Protein 7EGT (pdb70)

Organism: Thermus thermophilus (strain ATCC 27634 / DSM 579 / HB8) (NCBI:txid300852)

Sequence (912 aa):
DMTFRYRGPSPKGDQPKAIAGLVEALRDGERFVTLLGATGTGKTVTMAKVIEALGRPALVLAPNKILAAQLAAEFRELFPENAVEYFISYYDYYQPEAYVPGKDLYIEKDASINPEIERLRHSTTRSLLTRRDVIVVASVSAIYGLGDPREYRARNLVVERGKPYPREVLLERLLELGYQRNDIDLSPGRFRAKGEVLEIFPAYETEPIRVELFGDEVERISQVHPVTGERLRELPGFVLFPATHYLSPEGLEEILKEIEKELWERVRYFEERGEVLYAQRLKERTLYDLEMLRVMGTCPGVENYARYFTGKAPGEPPYTLLDYFPEDFLVFLDESHVTVPQLQGMYRGDYARKKTLVDYGFRLPSALDNRPLRFEEFLERVSQVVFVSATPGPFELAHSGRVVEQIIRFRGGERVVHPRFGPGTVVAAQGDEVTVHFEGFGLKRLSLKYAELKPADMTFRYRGPSPKGDQPKAIAGLVEALRDGERFVTLLGATGTGKTVTMAKVIEALGRPALVLAPNKILAAQLAAEFRELFPENAVEYFISYYDYYQPEAYVPGKDLYIEKDASINPEIERLRHSTTRSLLTRRDVIVVASVSAIYGLGDPREYRARNLVVERGKPYPREVLLERLLELGYQRNDIDLSPGRFRAKGEVLEIFPAYETEPIRVELFGDEVERISQVHPVTGERLRELPGFVLFPATHYLSPEGLEEILKEIEKELWERVRYFEERGEVLYAQRLKERTLYDLEMLRVMGTCPGVENYARYFTGKAPGEPPYTLLDYFPEDFLVFLDESHVTVPQLQGMYRGDYARKKTLVDYGFRLPSALDNRPLRFEEFLERVSQVVFVSATPGPFELAHSGRVVEQIIRFRGGERVVHPRFGPGTVVAAQGDEVTVHFEGFGLKRLSLKYAELKPA

Radius of gyration: 35.37 Å; Cα contacts (8 Å, |Δi|>4): 1853; chains: 4; bounding box: 113×73×63 Å

B-factor: mean 62.58, std 13.62, range [36.38, 123.88]

Nearest PDB structures (foldseek):
  7egt-assembly2_B  TM=1.022E+00  e=1.584E-08  Thermus thermophilus
  7t56-assembly1_B  TM=6.577E-01  e=3.695E-01  Acetivibrio thermocellus
  6v9z-assembly1_B  TM=6.392E-01  e=5.968E-01  Acetivibrio thermocellus ATCC 27405
  8vpb-assembly1_B  TM=6.333E-01  e=1.087E+00  Acetivibrio thermocellus ATCC 27405
  6mpz-assembly3_C  TM=5.856E-01  e=1.154E+00  Lachnospiraceae bacterium C6A11

InterPro domains:
  IPR001650 Helicase, C-terminal domain-like [PF00271] (433-539)
  IPR001650 Helicase, C-terminal domain-like [PS51194] (425-591)
  IPR001650 Helicase, C-terminal domain-like [SM00490] (454-540)
  IPR001943 UVR domain [PF02151] (612-645)
  IPR001943 UVR domain [PS50151] (611-646)
  IPR004807 UvrABC system, subunit B [MF_00204] (1-646)
  IPR004807 UvrABC system, subunit B [NF003673] (9-645)
  IPR004807 UvrABC system, subunit B [PTHR24029] (9-651)
  IPR004807 UvrABC system, subunit B [TIGR00631] (9-643)
  IPR006935 Helicase/UvrB, N-terminal [PF04851] (13-84)
  IPR014001 Helicase superfamily 1/2, ATP-binding domain [PS51192] (23-170)
  IPR014001 Helicase superfamily 1/2, ATP-binding domain [SM00487] (6-419)
  IPR024759 UvrB, YAD/RRR-motif-containing domain [PF12344] (546-588)
  IPR027417 P-loop containing nucleoside triphosphate hydrolase [G3DSA:3.40.50.300] (1-230)
  IPR027417 P-loop containing nucleoside triphosphate hydrolase [G3DSA:3.40.50.300] (231-408)
  IPR027417 P-loop containing nucleoside triphosphate hydrolase [G3DSA:3.40.50.300] (409-584)
  IPR027417 P-loop containing nucleoside triphosphate hydrolase [SSF52540] (7-409)
  IPR027417 P-loop containing nucleoside triphosphate hydrolase [SSF52540] (31-587)
  IPR036876 UVR domain superfamily [SSF46600] (604-647)
  IPR041471 UvrB, interaction domain [PF17757] (158-245)

Structure (mmCIF, N/CA/C/O backbone):
data_7EGT
#
_entry.id   7EGT
#
_cell.length_a   92.332
_cell.length_b   114.606
_cell.length_c   125.448
_cell.angle_alpha   90.000
_cell.angle_beta   90.000
_cell.angle_gamma   90.000
#
_symmetry.space_group_name_H-M   'P 21 21 21'
#
loop_
_entity.id
_entity.type
_entity.pdbx_description
1 polymer 'UvrABC system protein B'
2 polymer 'DNA helicase UvrD'
3 water water
#
loop_
_atom_site.group_PDB
_atom_site.id
_atom_site.type_symbol
_atom_site.label_atom_id
_atom_site.label_alt_id
_atom_site.label_comp_id
_atom_site.label_asym_id
_atom_site.label_entity_id
_atom_site.label_seq_id
_atom_site.pdbx_PDB_ins_code
_atom_site.Cartn_x
_atom_site.Cartn_y
_atom_site.Cartn_z
_atom_site.occupancy
_atom_site.B_iso_or_equiv
_atom_site.auth_seq_id
_atom_site.auth_comp_id
_atom_site.auth_asym_id
_atom_site.auth_atom_id
_atom_site.pdbx_PDB_model_num
ATOM 1 N N . ASP A 1 3 ? 95.111 -8.553 62.952 1.00 100.84 0 ASP A N 1
ATOM 2 C CA . ASP A 1 3 ? 94.352 -9.711 63.417 1.00 98.68 0 ASP A CA 1
ATOM 3 C C . ASP A 1 3 ? 92.845 -9.448 63.412 1.00 98.67 0 ASP A C 1
ATOM 4 O O . ASP A 1 3 ? 92.044 -10.385 63.451 1.00 93.89 0 ASP A O 1
ATOM 6 N N . MET A 1 4 ? 92.465 -8.169 63.358 1.00 94.57 1 MET A N 1
ATOM 7 C CA . MET A 1 4 ? 91.064 -7.776 63.468 1.00 85.33 1 MET A CA 1
ATOM 8 C C . MET A 1 4 ? 90.376 -7.636 62.115 1.00 78.28 1 MET A C 1
ATOM 9 O O . MET A 1 4 ? 89.182 -7.932 61.997 1.00 81.95 1 MET A O 1
ATOM 11 N N . THR A 1 5 ? 91.093 -7.175 61.092 1.00 80.49 2 THR A N 1
ATOM 12 C CA . THR A 1 5 ? 90.455 -6.907 59.806 1.00 78.20 2 THR A CA 1
ATOM 13 C C . THR A 1 5 ? 89.973 -8.196 59.148 1.00 71.72 2 THR A C 1
ATOM 14 O O . THR A 1 5 ? 88.786 -8.338 58.827 1.00 73.47 2 THR A O 1
ATOM 18 N N . PHE A 1 6 ? 90.877 -9.150 58.943 1.00 71.62 3 PHE A N 1
ATOM 19 C CA . PHE A 1 6 ? 90.568 -10.411 58.283 1.00 66.99 3 PHE A CA 1
ATOM 20 C C . PHE A 1 6 ? 90.529 -11.551 59.295 1.00 64.12 3 PHE A C 1
ATOM 21 O O . PHE A 1 6 ? 91.246 -11.535 60.300 1.00 71.66 3 PHE A O 1
ATOM 29 N N . ARG A 1 7 ? 89.699 -12.553 59.014 1.00 62.01 4 ARG A N 1
ATOM 30 C CA . ARG A 1 7 ? 89.571 -13.739 59.864 1.00 65.45 4 ARG A CA 1
ATOM 31 C C . ARG A 1 7 ? 90.002 -14.964 59.058 1.00 63.13 4 ARG A C 1
ATOM 32 O O . ARG A 1 7 ? 89.207 -15.527 58.299 1.00 66.42 4 ARG A O 1
ATOM 34 N N . TYR A 1 8 ? 91.257 -15.381 59.227 1.00 57.58 5 TYR A N 1
ATOM 35 C CA . TYR A 1 8 ? 91.777 -16.531 58.495 1.00 55.78 5 TYR A CA 1
ATOM 36 C C . TYR A 1 8 ? 91.247 -17.829 59.098 1.00 59.59 5 TYR A C 1
ATOM 37 O O . TYR A 1 8 ? 91.512 -18.132 60.266 1.00 58.95 5 TYR A O 1
ATOM 46 N N . ARG A 1 9 ? 90.506 -18.600 58.301 1.00 60.95 6 ARG A N 1
ATOM 47 C CA . ARG A 1 9 ? 90.015 -19.926 58.691 1.00 59.83 6 ARG A CA 1
ATOM 48 C C . ARG A 1 9 ? 90.501 -20.918 57.640 1.00 59.21 6 ARG A C 1
ATOM 49 O O . ARG A 1 9 ? 89.788 -21.25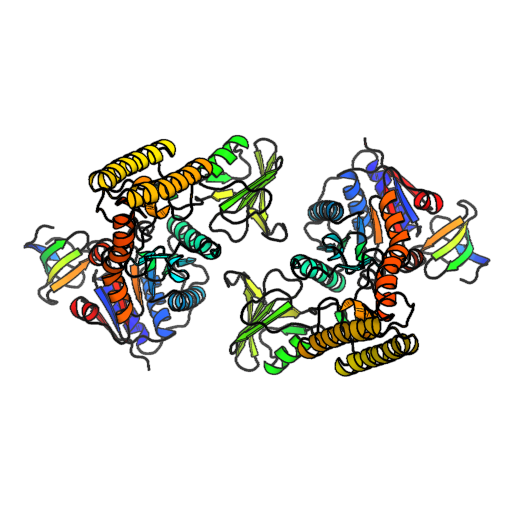6 56.695 1.00 69.89 6 ARG A O 1
ATOM 57 N N . GLY A 1 10 ? 91.726 -21.393 57.821 1.00 55.63 7 GLY A N 1
ATOM 58 C CA . GLY A 1 10 ? 92.324 -22.357 56.931 1.00 53.33 7 GLY A CA 1
ATOM 59 C C . GLY A 1 10 ? 93.380 -23.142 57.677 1.00 55.77 7 GLY A C 1
ATOM 60 O O . GLY A 1 10 ? 93.532 -23.004 58.895 1.00 57.93 7 GLY A O 1
ATOM 61 N N . PRO A 1 11 ? 94.136 -23.974 56.970 1.00 54.98 8 PRO A N 1
ATOM 62 C CA . PRO A 1 11 ? 95.124 -24.820 57.649 1.00 58.40 8 PRO A CA 1
ATOM 63 C C . PRO A 1 11 ? 96.324 -24.020 58.136 1.00 57.55 8 PRO A C 1
ATOM 64 O O . PRO A 1 11 ? 96.661 -22.953 57.619 1.00 53.12 8 PRO A O 1
ATOM 68 N N . SER A 1 12 ? 96.970 -24.559 59.148 1.00 60.26 9 SER A N 1
ATOM 69 C CA . SER A 1 12 ? 98.165 -23.907 59.659 1.00 60.53 9 SER A CA 1
ATOM 70 C C . SER A 1 12 ? 99.359 -24.244 58.770 1.00 60.38 9 SER A C 1
ATOM 71 O O . SER A 1 12 ? 99.480 -25.377 58.298 1.00 63.28 9 SER A O 1
ATOM 74 N N . PRO A 1 13 ? 100.238 -23.281 58.506 1.00 59.97 10 PRO A N 1
ATOM 75 C CA . PRO A 1 13 ? 101.457 -23.596 57.754 1.00 56.44 10 PRO A CA 1
ATOM 76 C C . PRO A 1 13 ? 102.367 -24.500 58.565 1.00 57.81 10 PRO A C 1
ATOM 77 O O . PRO A 1 13 ? 102.515 -24.334 59.778 1.00 61.56 10 PRO A O 1
ATOM 81 N N . LYS A 1 14 ? 102.962 -25.476 57.885 1.00 55.64 11 LYS A N 1
ATOM 82 C CA . LYS A 1 14 ? 103.882 -26.424 58.498 1.00 54.14 11 LYS A CA 1
ATOM 83 C C . LYS A 1 14 ? 105.290 -26.215 57.939 1.00 56.35 11 LYS A C 1
ATOM 84 O O . LYS A 1 14 ? 105.523 -25.369 57.069 1.00 57.46 11 LYS A O 1
ATOM 86 N N . GLY A 1 15 ? 106.238 -26.989 58.461 1.00 54.49 12 GLY A N 1
ATOM 87 C CA . GLY A 1 15 ? 107.591 -26.960 57.921 1.00 56.35 12 GLY A CA 1
ATOM 88 C C . GLY A 1 15 ? 108.234 -25.595 58.071 1.00 55.80 12 GLY A C 1
ATOM 89 O O . GLY A 1 15 ? 108.215 -24.986 59.145 1.00 62.24 12 GLY A O 1
ATOM 90 N N . ASP A 1 16 ? 108.808 -25.095 56.983 1.00 55.68 13 ASP A N 1
ATOM 91 C CA . ASP A 1 16 ? 109.436 -23.780 56.980 1.00 53.82 13 ASP A CA 1
ATOM 92 C C . ASP A 1 16 ? 108.510 -22.684 56.493 1.00 55.50 13 ASP A C 1
ATOM 93 O O . ASP A 1 16 ? 108.899 -21.512 56.507 1.00 60.98 13 ASP A O 1
ATOM 98 N N . GLN A 1 17 ? 107.305 -23.037 56.057 1.00 51.21 14 GLN A N 1
ATOM 99 C CA . GLN A 1 17 ? 106.370 -22.026 55.589 1.00 49.77 14 GLN A CA 1
ATOM 100 C C . GLN A 1 17 ? 106.096 -20.925 56.610 1.00 53.33 14 GLN A C 1
ATOM 101 O O . GLN A 1 17 ? 105.901 -19.774 56.179 1.00 54.47 14 GLN A O 1
ATOM 107 N N . PRO A 1 18 ? 106.055 -21.180 57.925 1.00 54.36 15 PRO A N 1
ATOM 108 C CA . PRO A 1 18 ? 105.969 -20.049 58.861 1.00 50.83 15 PRO A CA 1
ATOM 109 C C . PRO A 1 18 ? 107.103 -19.058 58.698 1.00 54.13 15 PRO A C 1
ATOM 110 O O . PRO A 1 18 ? 106.880 -17.853 58.878 1.00 52.07 15 PRO A O 1
ATOM 114 N N . LYS A 1 19 ? 108.312 -19.528 58.356 1.00 52.04 16 LYS A N 1
ATOM 115 C CA . LYS A 1 19 ? 109.437 -18.616 58.167 1.00 52.78 16 LYS A CA 1
ATOM 116 C C . LYS A 1 19 ? 109.260 -17.768 56.910 1.00 57.76 16 LYS A C 1
ATOM 117 O O . LYS A 1 19 ? 109.622 -16.585 56.897 1.00 56.02 16 LYS A O 1
ATOM 123 N N . ALA A 1 20 ? 108.701 -18.348 55.844 1.00 53.07 17 ALA A N 1
ATOM 124 C CA . ALA A 1 20 ? 108.458 -17.564 54.638 1.00 50.63 17 ALA A CA 1
ATOM 125 C C . ALA A 1 20 ? 107.402 -16.493 54.882 1.00 54.64 17 ALA A C 1
ATOM 126 O O . ALA A 1 20 ? 107.513 -15.370 54.371 1.00 55.76 17 ALA A O 1
ATOM 128 N N . ILE A 1 21 ? 106.369 -16.822 55.657 1.00 52.64 18 ILE A N 1
ATOM 129 C CA . ILE A 1 21 ? 105.357 -15.832 56.010 1.00 51.51 18 ILE A CA 1
ATOM 130 C C . ILE A 1 21 ? 105.983 -14.706 56.823 1.00 51.48 18 ILE A C 1
ATOM 131 O O . ILE A 1 21 ? 105.773 -13.520 56.544 1.00 50.34 18 ILE A O 1
ATOM 136 N N . ALA A 1 22 ? 106.778 -15.064 57.834 1.00 52.59 19 ALA A N 1
ATOM 137 C CA . ALA A 1 22 ? 107.424 -14.055 58.665 1.00 50.42 19 ALA A CA 1
ATOM 138 C C . ALA A 1 22 ? 108.392 -13.208 57.851 1.00 50.05 19 ALA A C 1
ATOM 139 O O . ALA A 1 22 ? 108.482 -11.992 58.053 1.00 54.63 19 ALA A O 1
ATOM 141 N N . GLY A 1 23 ? 109.125 -13.834 56.929 1.00 46.69 20 GLY A N 1
ATOM 142 C CA . GLY A 1 23 ? 110.056 -13.087 56.103 1.00 47.58 20 GLY A CA 1
ATOM 143 C C . GLY A 1 23 ? 109.372 -12.042 55.244 1.00 51.82 20 GLY A C 1
ATOM 144 O O . GLY A 1 23 ? 109.870 -10.924 55.099 1.00 56.51 20 GLY A O 1
ATOM 145 N N . LEU A 1 24 ? 108.222 -12.390 54.664 1.00 48.84 21 LEU A N 1
ATOM 146 C CA . LEU A 1 24 ? 107.452 -11.408 53.906 1.00 48.27 21 LEU A CA 1
ATOM 147 C C . LEU A 1 24 ? 106.902 -10.318 54.814 1.00 51.66 21 LEU A C 1
ATOM 148 O O . LEU A 1 24 ? 106.928 -9.132 54.459 1.00 52.64 21 LEU A O 1
ATOM 153 N N . VAL A 1 25 ? 106.387 -10.696 55.984 1.00 50.83 22 VAL A N 1
ATOM 154 C CA . VAL A 1 25 ? 105.818 -9.700 56.886 1.00 50.34 22 VAL A CA 1
ATOM 155 C C . VAL A 1 25 ? 106.906 -8.767 57.392 1.00 50.31 22 VAL A C 1
ATOM 156 O O . VAL A 1 25 ? 106.689 -7.557 57.530 1.00 50.39 22 VAL A O 1
ATOM 160 N N . GLU A 1 26 ? 108.099 -9.308 57.658 1.00 48.95 23 GLU A N 1
ATOM 161 C CA . GLU A 1 26 ? 109.224 -8.459 58.039 1.00 51.34 23 GLU A CA 1
ATOM 162 C C . GLU A 1 26 ? 109.589 -7.497 56.916 1.00 52.74 23 GLU A C 1
ATOM 163 O O . GLU A 1 26 ? 109.778 -6.297 57.148 1.00 52.61 23 GLU A O 1
ATOM 169 N N . ALA A 1 27 ? 109.702 -8.010 55.690 1.00 47.97 24 ALA A N 1
ATOM 170 C CA . ALA A 1 27 ? 110.060 -7.159 54.562 1.00 45.91 24 ALA A CA 1
ATOM 171 C C . ALA A 1 27 ? 109.072 -6.009 54.410 1.00 50.39 24 ALA A C 1
ATOM 172 O O . ALA A 1 27 ? 109.470 -4.843 54.294 1.00 48.21 24 ALA A O 1
ATOM 174 N N . LEU A 1 28 ? 107.772 -6.317 54.442 1.00 50.22 25 LEU A N 1
ATOM 175 C CA . LEU A 1 28 ? 106.759 -5.292 54.207 1.00 44.84 25 LEU A CA 1
ATOM 176 C C . LEU A 1 28 ? 106.700 -4.286 55.351 1.00 48.01 25 LEU A C 1
ATOM 177 O O . LEU A 1 28 ? 106.564 -3.079 55.116 1.00 50.85 25 LEU A O 1
ATOM 182 N N . ARG A 1 29 ? 106.816 -4.752 56.595 1.00 46.14 26 ARG A N 1
ATOM 183 C CA . ARG A 1 29 ? 106.810 -3.821 57.716 1.00 45.70 26 ARG A CA 1
ATOM 184 C C . ARG A 1 29 ? 108.078 -2.987 57.765 1.00 49.75 26 ARG A C 1
ATOM 185 O O . ARG A 1 29 ? 108.071 -1.910 58.365 1.00 52.25 26 ARG A O 1
ATOM 193 N N . ASP A 1 30 ? 109.165 -3.465 57.154 1.00 52.50 27 ASP A N 1
ATOM 194 C CA . ASP A 1 30 ? 110.343 -2.634 56.962 1.00 51.25 27 ASP A CA 1
ATOM 195 C C . ASP A 1 30 ? 110.085 -1.528 55.956 1.00 53.79 27 ASP A C 1
ATOM 196 O O . ASP A 1 30 ? 110.853 -0.562 55.899 1.00 51.83 27 ASP A O 1
ATOM 201 N N . GLY A 1 31 ? 109.032 -1.647 55.161 1.00 49.14 28 GLY A N 1
ATOM 202 C CA . GLY A 1 31 ? 108.801 -0.699 54.100 1.00 50.60 28 GLY A CA 1
ATOM 203 C C . GLY A 1 31 ? 109.446 -1.055 52.785 1.00 48.18 28 GLY A C 1
ATOM 204 O O . GLY A 1 31 ? 109.453 -0.215 51.879 1.00 49.85 28 GLY A O 1
ATOM 205 N N . GLU A 1 32 ? 109.991 -2.266 52.654 1.00 49.78 29 GLU A N 1
ATOM 206 C CA . GLU A 1 32 ? 110.540 -2.718 51.382 1.00 46.70 29 GLU A CA 1
ATOM 207 C C . GLU A 1 32 ? 109.514 -2.509 50.278 1.00 45.43 29 GLU A C 1
ATOM 208 O O . GLU A 1 32 ? 108.329 -2.809 50.440 1.00 52.86 29 GLU A O 1
ATOM 214 N N . ARG A 1 33 ? 109.969 -1.955 49.168 1.00 43.65 30 ARG A N 1
ATOM 215 C CA . ARG A 1 33 ? 109.050 -1.611 48.099 1.00 47.37 30 ARG A CA 1
ATOM 216 C C . ARG A 1 33 ? 108.782 -2.795 47.185 1.00 47.25 30 ARG A C 1
ATOM 217 O O . ARG A 1 33 ? 107.676 -2.921 46.644 1.00 49.13 30 ARG A O 1
ATOM 225 N N . PHE A 1 34 ? 109.763 -3.680 47.021 1.00 44.41 31 PHE A N 1
ATOM 226 C CA . PHE A 1 34 ? 109.652 -4.826 46.130 1.00 46.50 31 PHE A CA 1
ATOM 227 C C . PHE A 1 34 ? 110.089 -6.080 46.870 1.00 44.35 31 PHE A C 1
ATOM 228 O O . PHE A 1 34 ? 111.252 -6.196 47.266 1.00 47.52 31 PHE A O 1
ATOM 236 N N . VAL A 1 35 ? 109.162 -7.017 47.050 1.00 47.51 32 VAL A N 1
ATOM 237 C CA . VAL A 1 35 ? 109.434 -8.269 47.742 1.00 45.90 32 VAL A CA 1
ATOM 238 C C . VAL A 1 35 ? 109.031 -9.422 46.833 1.00 50.78 32 VAL A C 1
ATOM 239 O O . VAL A 1 35 ? 108.036 -9.335 46.101 1.00 47.89 32 VAL A O 1
ATOM 243 N N . THR A 1 36 ? 109.813 -10.498 46.867 1.00 45.13 33 THR A N 1
ATOM 244 C CA . THR A 1 36 ? 109.554 -11.675 46.051 1.00 43.24 33 THR A CA 1
ATOM 245 C C . THR A 1 36 ? 109.345 -12.878 46.951 1.00 46.29 33 THR A C 1
ATOM 246 O O . THR A 1 36 ? 110.196 -13.183 47.793 1.00 49.01 33 THR A O 1
ATOM 250 N N . LEU A 1 37 ? 108.215 -13.552 46.775 1.00 46.69 34 LEU A N 1
ATOM 251 C CA . LEU A 1 37 ? 108.031 -14.897 47.297 1.00 44.31 34 LEU A CA 1
ATOM 252 C C . LEU A 1 37 ? 108.431 -15.870 46.195 1.00 44.72 34 LEU A C 1
ATOM 253 O O . LEU A 1 37 ? 107.858 -15.839 45.101 1.00 43.81 34 LEU A O 1
ATOM 258 N N . LEU A 1 38 ? 109.435 -16.703 46.468 1.00 49.29 35 LEU A N 1
ATOM 259 C CA . LEU A 1 38 ? 110.041 -17.564 45.459 1.00 44.04 35 LEU A CA 1
ATOM 260 C C . LEU A 1 38 ? 109.769 -19.023 45.783 1.00 44.21 35 LEU A C 1
ATOM 261 O O . LEU A 1 38 ? 110.101 -19.492 46.878 1.00 47.47 35 LEU A O 1
ATOM 266 N N . GLY A 1 39 ? 109.184 -19.740 44.821 1.00 48.88 36 GLY A N 1
ATOM 267 C CA . GLY A 1 39 ? 109.074 -21.182 44.879 1.00 46.23 36 GLY A CA 1
ATOM 268 C C . GLY A 1 39 ? 107.727 -21.721 45.314 1.00 45.53 36 GLY A C 1
ATOM 269 O O . GLY A 1 39 ? 107.517 -22.935 45.228 1.00 52.52 36 GLY A O 1
ATOM 270 N N . ALA A 1 40 ? 106.821 -20.871 45.790 1.00 47.38 37 ALA A N 1
ATOM 271 C CA . ALA A 1 40 ? 105.552 -21.351 46.320 1.00 46.49 37 ALA A CA 1
ATOM 272 C C . ALA A 1 40 ? 104.681 -21.922 45.206 1.00 51.27 37 ALA A C 1
ATOM 273 O O . ALA A 1 40 ? 104.689 -21.430 44.076 1.00 52.89 37 ALA A O 1
ATOM 275 N N . THR A 1 41 ? 103.931 -22.979 45.525 1.00 52.46 38 THR A N 1
ATOM 276 C CA . THR A 1 41 ? 103.033 -23.597 44.560 1.00 52.99 38 THR A CA 1
ATOM 277 C C . THR A 1 41 ? 101.740 -24.002 45.248 1.00 53.25 38 THR A C 1
ATOM 278 O O . THR A 1 41 ? 101.676 -24.135 46.472 1.00 58.00 38 THR A O 1
ATOM 282 N N . GLY A 1 42 ? 100.704 -24.177 44.432 1.00 54.89 39 GLY A N 1
ATOM 283 C CA . GLY A 1 42 ? 99.457 -24.781 44.875 1.00 49.32 39 GLY A CA 1
ATOM 284 C C . GLY A 1 42 ? 98.835 -24.085 46.068 1.00 55.18 39 GLY A C 1
ATOM 285 O O . GLY A 1 42 ? 98.821 -22.855 46.172 1.00 58.63 39 GLY A O 1
ATOM 286 N N . THR A 1 43 ? 98.308 -24.895 46.987 1.00 57.04 40 THR A N 1
ATOM 287 C CA . THR A 1 43 ? 97.613 -24.364 48.154 1.00 51.97 40 THR A CA 1
ATOM 288 C C . THR A 1 43 ? 98.548 -23.558 49.046 1.00 53.12 40 THR A C 1
ATOM 289 O O . THR A 1 43 ? 98.152 -22.520 49.592 1.00 50.49 40 THR A O 1
ATOM 293 N N . GLY A 1 44 ? 99.795 -24.018 49.208 1.00 53.96 41 GLY A N 1
ATOM 294 C CA . GLY A 1 44 ? 100.732 -23.309 50.066 1.00 49.00 41 GLY A CA 1
ATOM 295 C C . GLY A 1 44 ? 100.962 -21.879 49.628 1.00 49.01 41 GLY A C 1
ATOM 296 O O . GLY A 1 44 ? 101.197 -21.000 50.459 1.00 52.63 41 GLY A O 1
ATOM 297 N N . LYS A 1 45 ? 100.895 -21.628 48.322 1.00 49.41 42 LYS A N 1
ATOM 298 C CA . LYS A 1 45 ? 101.009 -20.275 47.795 1.00 48.97 42 LYS A CA 1
ATOM 299 C C . LYS A 1 45 ? 99.951 -19.353 48.398 1.00 53.78 42 LYS A C 1
ATOM 300 O O . LYS A 1 45 ? 100.277 -18.338 49.024 1.00 55.56 42 LYS A O 1
ATOM 306 N N . THR A 1 46 ? 98.668 -19.703 48.232 1.00 54.44 43 THR A N 1
ATOM 307 C CA . THR A 1 46 ? 97.603 -18.832 48.731 1.00 52.76 43 THR A CA 1
ATOM 308 C C . THR A 1 46 ? 97.519 -18.837 50.250 1.00 49.96 43 THR A C 1
ATOM 309 O O . THR A 1 46 ? 97.064 -17.853 50.843 1.00 52.65 43 THR A O 1
ATOM 313 N N . VAL A 1 47 ? 97.941 -19.922 50.901 1.00 46.85 44 VAL A N 1
ATOM 314 C CA . VAL A 1 47 ? 97.977 -19.916 52.359 1.00 46.42 44 VAL A CA 1
ATOM 315 C C . VAL A 1 47 ? 98.959 -18.866 52.856 1.00 53.30 44 VAL A C 1
ATOM 316 O O . VAL A 1 47 ? 98.652 -18.097 53.777 1.00 56.21 44 VAL A O 1
ATOM 320 N N . THR A 1 48 ? 100.147 -18.801 52.243 1.00 46.59 45 THR A N 1
ATOM 321 C CA . THR A 1 48 ? 101.134 -17.805 52.650 1.00 47.81 45 THR A CA 1
ATOM 322 C C . THR A 1 48 ? 100.623 -16.391 52.400 1.00 46.67 45 THR A C 1
ATOM 323 O O . THR A 1 48 ? 100.672 -15.534 53.291 1.00 48.07 45 THR A O 1
ATOM 327 N N . MET A 1 49 ? 100.133 -16.126 51.186 1.00 47.17 46 MET A N 1
ATOM 328 C CA . MET A 1 49 ? 99.549 -14.821 50.892 1.00 47.89 46 MET A CA 1
ATOM 329 C C . MET A 1 49 ? 98.491 -14.454 51.925 1.00 53.17 46 MET A C 1
ATOM 330 O O . MET A 1 49 ? 98.499 -13.343 52.471 1.00 52.53 46 MET A O 1
ATOM 335 N N . ALA A 1 50 ? 97.596 -15.401 52.235 1.00 45.27 47 ALA A N 1
ATOM 336 C CA . ALA A 1 50 ? 96.529 -15.140 53.198 1.00 46.38 47 ALA A CA 1
ATOM 337 C C . ALA A 1 50 ? 97.079 -14.808 54.582 1.00 49.51 47 ALA A C 1
ATOM 338 O O . ALA A 1 50 ? 96.584 -13.890 55.248 1.00 49.66 47 ALA A O 1
ATOM 340 N N . LYS A 1 51 ? 98.090 -15.547 55.045 1.00 43.63 48 LYS A N 1
ATOM 341 C CA . LYS A 1 51 ? 98.678 -15.220 56.340 1.00 49.60 48 LYS A CA 1
ATOM 342 C C . LYS A 1 51 ? 99.304 -13.832 56.317 1.00 53.93 48 LYS A C 1
ATOM 343 O O . LYS A 1 51 ? 99.197 -13.077 57.292 1.00 53.81 48 LYS A O 1
ATOM 349 N N . VAL A 1 52 ? 99.955 -13.474 55.205 1.00 48.87 49 VAL A N 1
ATOM 350 C CA . VAL A 1 52 ? 100.537 -12.142 55.090 1.00 53.09 49 VAL A CA 1
ATOM 351 C C . VAL A 1 52 ? 99.442 -11.081 55.088 1.00 51.27 49 VAL A C 1
ATOM 352 O O . VAL A 1 52 ? 99.547 -10.060 55.778 1.00 51.56 49 VAL A O 1
ATOM 356 N N . ILE A 1 53 ? 98.366 -11.315 54.331 1.00 52.52 50 ILE A N 1
ATOM 357 C CA . ILE A 1 53 ? 97.273 -10.345 54.261 1.00 54.51 50 ILE A CA 1
ATOM 358 C C . ILE A 1 53 ? 96.631 -10.157 55.631 1.00 55.75 50 ILE A C 1
ATOM 359 O O . ILE A 1 53 ? 96.370 -9.024 56.057 1.00 56.95 50 ILE A O 1
ATOM 364 N N . GLU A 1 54 ? 96.378 -11.258 56.348 1.00 51.39 51 GLU A N 1
ATOM 365 C CA . GLU A 1 54 ? 95.817 -11.149 57.693 1.00 52.13 51 GLU A CA 1
ATOM 366 C C . GLU A 1 54 ? 96.765 -10.409 58.630 1.00 53.23 51 GLU A C 1
ATOM 367 O O . GLU A 1 54 ? 96.334 -9.570 59.429 1.00 58.12 51 GLU A O 1
ATOM 373 N N . ALA A 1 55 ? 98.063 -10.700 58.542 1.00 54.08 52 ALA A N 1
ATOM 374 C CA . ALA A 1 55 ? 99.019 -10.086 59.456 1.00 50.60 52 ALA A CA 1
ATOM 375 C C . ALA A 1 55 ? 99.077 -8.574 59.289 1.00 52.54 52 ALA A C 1
ATOM 376 O O . ALA A 1 55 ? 99.324 -7.852 60.261 1.00 55.39 52 ALA A O 1
ATOM 378 N N . LEU A 1 56 ? 98.867 -8.073 58.076 1.00 49.57 53 LEU A N 1
ATOM 379 C CA . LEU A 1 56 ? 99.033 -6.650 57.828 1.00 48.83 53 LEU A CA 1
ATOM 380 C C . LEU A 1 56 ? 97.729 -5.869 57.857 1.00 55.61 53 LEU A C 1
ATOM 381 O O . LEU A 1 56 ? 97.771 -4.640 57.968 1.00 53.06 53 LEU A O 1
ATOM 386 N N . GLY A 1 57 ? 96.583 -6.543 57.751 1.00 56.57 54 GLY A N 1
ATOM 387 C CA . GLY A 1 57 ? 95.295 -5.905 57.950 1.00 54.01 54 GLY A CA 1
ATOM 388 C C . GLY A 1 57 ? 94.878 -4.907 56.897 1.00 58.58 54 GLY A C 1
ATOM 389 O O . GLY A 1 57 ? 93.938 -4.145 57.132 1.00 66.92 54 GLY A O 1
ATOM 390 N N . ARG A 1 58 ? 95.527 -4.893 55.750 1.00 55.42 55 ARG A N 1
ATOM 391 C CA . ARG A 1 58 ? 95.247 -3.947 54.680 1.00 56.57 55 ARG A CA 1
ATOM 392 C C . ARG A 1 58 ? 94.480 -4.625 53.550 1.00 54.46 55 ARG A C 1
ATOM 393 O O . ARG A 1 58 ? 94.648 -5.825 53.316 1.00 58.74 55 ARG A O 1
ATOM 401 N N . PRO A 1 59 ? 93.617 -3.903 52.835 1.00 55.19 56 PRO A N 1
ATOM 402 C CA . PRO A 1 59 ? 93.024 -4.468 51.617 1.00 52.55 56 PRO A CA 1
ATOM 403 C C . PRO A 1 59 ? 94.109 -4.872 50.633 1.00 55.49 56 PRO A C 1
ATOM 404 O O . PRO A 1 59 ? 95.213 -4.324 50.629 1.00 54.81 56 PRO A O 1
ATOM 408 N N . ALA A 1 60 ? 93.785 -5.852 49.788 1.00 51.57 57 ALA A N 1
ATOM 409 C CA . ALA A 1 60 ? 94.792 -6.480 48.945 1.00 47.04 57 ALA A CA 1
ATOM 410 C C . ALA A 1 60 ? 94.296 -6.630 47.517 1.00 48.39 57 ALA A C 1
ATOM 411 O O . ALA A 1 60 ? 93.140 -6.986 47.284 1.00 51.82 57 ALA A O 1
ATOM 413 N N . LEU A 1 61 ? 95.184 -6.359 46.567 1.00 46.24 58 LEU A N 1
ATOM 414 C CA . LEU A 1 61 ? 94.943 -6.590 45.150 1.00 44.38 58 LEU A CA 1
ATOM 415 C C . LEU A 1 61 ? 95.868 -7.701 44.668 1.00 50.44 58 LEU A C 1
ATOM 416 O O . LEU A 1 61 ? 97.086 -7.620 44.858 1.00 48.42 58 LEU A O 1
ATOM 421 N N . VAL A 1 62 ? 95.295 -8.728 44.044 1.00 46.26 59 VAL A N 1
ATOM 422 C CA . VAL A 1 62 ? 96.055 -9.880 43.574 1.00 44.88 59 VAL A CA 1
ATOM 423 C C . VAL A 1 62 ? 95.788 -10.051 42.089 1.00 45.75 59 VAL A C 1
ATOM 424 O O . VAL A 1 62 ? 94.645 -10.288 41.685 1.00 48.74 59 VAL A O 1
ATOM 428 N N . LEU A 1 63 ? 96.837 -9.958 41.279 1.00 48.22 60 LEU A N 1
ATOM 429 C CA . LEU A 1 63 ? 96.712 -10.059 39.833 1.00 47.09 60 LEU A CA 1
ATOM 430 C C . LEU A 1 63 ? 97.251 -11.396 39.347 1.00 49.69 60 LEU A C 1
ATOM 431 O O . LEU A 1 63 ? 98.282 -11.878 39.832 1.00 48.78 60 LEU A O 1
ATOM 436 N N . ALA A 1 64 ? 96.553 -11.983 38.383 1.00 45.00 61 ALA A N 1
ATOM 437 C CA . ALA A 1 64 ? 96.914 -13.254 37.783 1.00 47.37 61 ALA A CA 1
ATOM 438 C C . ALA A 1 64 ? 97.050 -13.090 36.274 1.00 51.84 61 ALA A C 1
ATOM 439 O O . ALA A 1 64 ? 96.505 -12.144 35.692 1.00 51.98 61 ALA A O 1
ATOM 441 N N . PRO A 1 65 ? 97.791 -13.986 35.610 1.00 52.64 62 PRO A N 1
ATOM 442 C CA . PRO A 1 65 ? 97.960 -13.860 34.153 1.00 51.50 62 PRO A CA 1
ATOM 443 C C . PRO A 1 65 ? 96.660 -13.861 33.370 1.00 48.82 62 PRO A C 1
ATOM 444 O O . PRO A 1 65 ? 96.608 -13.267 32.289 1.00 54.17 62 PRO A O 1
ATOM 448 N N . ASN A 1 66 ? 95.612 -14.513 33.862 1.00 47.28 63 ASN A N 1
ATOM 449 C CA . ASN A 1 66 ? 94.386 -14.597 33.085 1.00 52.02 63 ASN A CA 1
ATOM 450 C C . ASN A 1 66 ? 93.211 -14.860 34.013 1.00 54.17 63 ASN A C 1
ATOM 451 O O . ASN A 1 66 ? 93.383 -15.269 35.165 1.00 54.58 63 ASN A O 1
ATOM 456 N N . LYS A 1 67 ? 92.007 -14.629 33.475 1.00 53.91 64 LYS A N 1
ATOM 457 C CA . LYS A 1 67 ? 90.776 -14.758 34.254 1.00 56.30 64 LYS A CA 1
ATOM 458 C C . LYS A 1 67 ? 90.627 -16.136 34.886 1.00 54.84 64 LYS A C 1
ATOM 459 O O . LYS A 1 67 ? 90.036 -16.260 35.966 1.00 55.24 64 LYS A O 1
ATOM 465 N N . ILE A 1 68 ? 91.150 -17.180 34.237 1.00 55.87 65 ILE A N 1
ATOM 466 C CA . ILE A 1 68 ? 90.985 -18.533 34.760 1.00 54.84 65 ILE A CA 1
ATOM 467 C C . ILE A 1 68 ? 91.766 -18.700 36.054 1.00 54.04 65 ILE A C 1
ATOM 468 O O . ILE A 1 68 ? 91.242 -19.204 37.053 1.00 56.68 65 ILE A O 1
ATOM 473 N N . LEU A 1 69 ? 93.031 -18.275 36.055 1.00 56.96 66 LEU A N 1
ATOM 474 C CA . LEU A 1 69 ? 93.844 -18.370 37.263 1.00 52.58 66 LEU A CA 1
ATOM 475 C C . LEU A 1 69 ? 93.365 -17.404 38.339 1.00 52.39 66 LEU A C 1
ATOM 476 O O . LEU A 1 69 ? 93.485 -17.700 39.533 1.00 53.37 66 LEU A O 1
ATOM 481 N N . ALA A 1 70 ? 92.832 -16.245 37.944 1.00 51.06 67 ALA A N 1
ATOM 482 C CA . ALA A 1 70 ? 92.221 -15.348 38.922 1.00 51.60 67 ALA A CA 1
ATOM 483 C C . ALA A 1 70 ? 91.025 -16.009 39.597 1.00 55.39 67 ALA A C 1
ATOM 484 O O . ALA A 1 70 ? 90.827 -15.865 40.811 1.00 54.41 67 ALA A O 1
ATOM 486 N N . ALA A 1 71 ? 90.219 -16.745 38.824 1.00 51.93 68 ALA A N 1
ATOM 487 C CA . ALA A 1 71 ? 89.087 -17.464 39.399 1.00 52.85 68 ALA A CA 1
ATOM 488 C C . ALA A 1 71 ? 89.551 -18.529 40.385 1.00 53.06 68 ALA A C 1
ATOM 489 O O . ALA A 1 71 ? 88.940 -18.713 41.446 1.00 52.60 68 ALA A O 1
ATOM 491 N N . GLN A 1 72 ? 90.621 -19.251 40.048 1.00 53.84 69 GLN A N 1
ATOM 492 C CA . GLN A 1 72 ? 91.151 -20.260 40.959 1.00 56.67 69 GLN A CA 1
ATOM 493 C C . GLN A 1 72 ? 91.628 -19.615 42.256 1.00 54.60 69 GLN A C 1
ATOM 494 O O . GLN A 1 72 ? 91.330 -20.101 43.354 1.00 54.11 69 GLN A O 1
ATOM 500 N N . LEU A 1 73 ? 92.352 -18.498 42.147 1.00 49.91 70 LEU A N 1
ATOM 501 C CA . LEU A 1 73 ? 92.841 -17.809 43.337 1.00 52.18 70 LEU A CA 1
ATOM 502 C C . LEU A 1 73 ? 91.685 -17.293 44.186 1.00 52.67 70 LEU A C 1
ATOM 503 O O . LEU A 1 73 ? 91.677 -17.457 45.411 1.00 50.87 70 LEU A O 1
ATOM 508 N N . ALA A 1 74 ? 90.698 -16.656 43.549 1.00 53.77 71 ALA A N 1
ATOM 509 C CA . ALA A 1 74 ? 89.549 -16.147 44.291 1.00 48.86 71 ALA A CA 1
ATOM 510 C C . ALA A 1 74 ? 88.854 -17.261 45.066 1.00 54.23 71 ALA A C 1
ATOM 511 O O . ALA A 1 74 ? 88.530 -17.096 46.248 1.00 53.05 71 ALA A O 1
ATOM 513 N N . ALA A 1 75 ? 88.647 -18.413 44.426 1.00 52.93 72 ALA A N 1
ATOM 514 C CA . ALA A 1 75 ? 88.006 -19.535 45.102 1.00 55.40 72 ALA A CA 1
ATOM 515 C C . ALA A 1 75 ? 88.799 -19.966 46.331 1.00 55.88 72 ALA A C 1
ATOM 516 O O . ALA A 1 75 ? 88.226 -20.209 47.400 1.00 54.85 72 ALA A O 1
ATOM 518 N N . GLU A 1 76 ? 90.123 -20.071 46.199 1.00 53.17 73 GLU A N 1
ATOM 519 C CA . GLU A 1 76 ? 90.936 -20.441 47.352 1.00 51.24 73 GLU A CA 1
ATOM 520 C C . GLU A 1 76 ? 90.812 -19.402 48.455 1.00 53.58 73 GLU A C 1
ATOM 521 O O . GLU A 1 76 ? 90.684 -19.749 49.635 1.00 51.66 73 GLU A O 1
ATOM 527 N N . PHE A 1 77 ? 90.814 -18.120 48.085 1.00 56.27 74 PHE A N 1
ATOM 528 C CA . PHE A 1 77 ? 90.720 -17.056 49.080 1.00 57.54 74 PHE A CA 1
ATOM 529 C C . PHE A 1 77 ? 89.345 -17.031 49.739 1.00 55.77 74 PHE A C 1
ATOM 530 O O . PHE A 1 77 ? 89.230 -16.737 50.934 1.00 55.95 74 PHE A O 1
ATOM 538 N N . ARG A 1 78 ? 88.292 -17.335 48.978 1.00 59.55 75 ARG A N 1
ATOM 539 C CA . ARG A 1 78 ? 86.958 -17.398 49.570 1.00 55.51 75 ARG A CA 1
ATOM 540 C C . ARG A 1 78 ? 86.888 -18.464 50.656 1.00 54.69 75 ARG A C 1
ATOM 541 O O . ARG A 1 78 ? 86.196 -18.278 51.663 1.00 54.03 75 ARG A O 1
ATOM 549 N N . GLU A 1 79 ? 87.621 -19.568 50.486 1.00 54.14 76 GLU A N 1
ATOM 550 C CA . GLU A 1 79 ? 87.673 -20.592 51.523 1.00 51.39 76 GLU A CA 1
ATOM 551 C C . GLU A 1 79 ? 88.486 -20.128 52.726 1.00 54.21 76 GLU A C 1
ATOM 552 O O . GLU A 1 79 ? 88.106 -20.385 53.873 1.00 61.14 76 GLU A O 1
ATOM 558 N N . LEU A 1 80 ? 89.610 -19.449 52.489 1.00 55.85 77 LEU A N 1
ATOM 559 C CA . LEU A 1 80 ? 90.474 -19.020 53.584 1.00 57.29 77 LEU A CA 1
ATOM 560 C C . LEU A 1 80 ? 89.903 -17.837 54.354 1.00 56.03 77 LEU A C 1
ATOM 561 O O . LEU A 1 80 ? 90.266 -17.639 55.520 1.00 56.40 77 LEU A O 1
ATOM 566 N N . PHE A 1 81 ? 89.028 -17.049 53.737 1.00 57.39 78 PHE A N 1
ATOM 567 C CA . PHE A 1 81 ? 88.362 -15.927 54.398 1.00 60.52 78 PHE A CA 1
ATOM 568 C C . PHE A 1 81 ? 86.868 -15.997 54.105 1.00 59.08 78 PHE A C 1
ATOM 569 O O . PHE A 1 81 ? 86.335 -15.197 53.327 1.00 58.37 78 PHE A O 1
ATOM 577 N N . PRO A 1 82 ? 86.156 -16.943 54.728 1.00 60.23 79 PRO A N 1
ATOM 578 C CA . PRO A 1 82 ? 84.718 -17.083 54.441 1.00 61.17 79 PRO A CA 1
ATOM 579 C C . PRO A 1 82 ? 83.894 -15.898 54.900 1.00 61.30 79 PRO A C 1
ATOM 580 O O . PRO A 1 82 ? 82.772 -15.721 54.411 1.00 66.56 79 PRO A O 1
ATOM 584 N N . GLU A 1 83 ? 84.413 -15.086 55.819 1.00 62.36 80 GLU A N 1
ATOM 585 C CA . GLU A 1 83 ? 83.680 -13.976 56.408 1.00 58.29 80 GLU A CA 1
ATOM 586 C C . GLU A 1 83 ? 84.166 -12.622 55.913 1.00 65.58 80 GLU A C 1
ATOM 587 O O . GLU A 1 83 ? 83.796 -11.592 56.487 1.00 71.22 80 GLU A O 1
ATOM 593 N N . ASN A 1 84 ? 84.995 -12.596 54.879 1.00 63.43 81 ASN A N 1
ATOM 594 C CA . ASN A 1 84 ? 85.506 -11.353 54.332 1.00 57.85 81 ASN A CA 1
ATOM 595 C C . ASN A 1 84 ? 85.138 -11.274 52.860 1.00 56.82 81 ASN A C 1
ATOM 596 O O . ASN A 1 84 ? 84.788 -12.276 52.230 1.00 59.79 81 ASN A O 1
ATOM 601 N N . ALA A 1 85 ? 85.216 -10.066 52.315 1.00 57.02 82 ALA A N 1
ATOM 602 C CA . ALA A 1 85 ? 84.833 -9.825 50.930 1.00 55.89 82 ALA A CA 1
ATOM 603 C C . ALA A 1 85 ? 86.000 -10.182 50.018 1.00 57.33 82 ALA A C 1
ATOM 604 O O . ALA A 1 85 ? 86.984 -9.437 49.934 1.00 54.32 82 ALA A O 1
ATOM 606 N N . VAL A 1 86 ? 85.898 -11.320 49.339 1.00 51.41 83 VAL A N 1
ATOM 607 C CA . VAL A 1 86 ? 86.867 -11.724 48.329 1.00 45.62 83 VAL A CA 1
ATOM 608 C C . VAL A 1 86 ? 86.216 -11.451 46.980 1.00 47.47 83 VAL A C 1
ATOM 609 O O . VAL A 1 86 ? 85.329 -12.185 46.542 1.00 53.50 83 VAL A O 1
ATOM 613 N N . GLU A 1 87 ? 86.645 -10.376 46.328 1.00 54.20 84 GLU A N 1
ATOM 614 C CA . GLU A 1 87 ? 86.064 -9.947 45.068 1.00 47.72 84 GLU A CA 1
ATOM 615 C C . GLU A 1 87 ? 86.855 -10.496 43.890 1.00 44.36 84 GLU A C 1
ATOM 616 O O . GLU A 1 87 ? 88.061 -10.726 43.974 1.00 55.25 84 GLU A O 1
ATOM 622 N N . TYR A 1 88 ? 86.153 -10.686 42.784 1.00 46.70 85 TYR A N 1
ATOM 623 C CA . TYR A 1 88 ? 86.706 -11.201 41.542 1.00 45.46 85 TYR A CA 1
ATOM 624 C C . TYR A 1 88 ? 86.454 -10.152 40.474 1.00 50.42 85 TYR A C 1
ATOM 625 O O . TYR A 1 88 ? 85.299 -9.858 40.151 1.00 53.23 85 TYR A O 1
ATOM 634 N N . PHE A 1 89 ? 87.528 -9.577 39.946 1.00 51.65 86 PHE A N 1
ATOM 635 C CA . PHE A 1 89 ? 87.451 -8.454 39.024 1.00 48.79 86 PHE A CA 1
ATOM 636 C C . PHE A 1 89 ? 87.991 -8.898 37.673 1.00 51.81 86 PHE A C 1
ATOM 637 O O . PHE A 1 89 ? 89.166 -9.258 37.558 1.00 57.06 86 PHE A O 1
ATOM 645 N N . ILE A 1 90 ? 87.132 -8.893 36.660 1.00 50.05 87 ILE A N 1
ATOM 646 C CA . ILE A 1 90 ? 87.505 -9.216 35.292 1.00 52.55 87 ILE A CA 1
ATOM 647 C C . ILE A 1 90 ? 86.872 -8.176 34.376 1.00 53.15 87 ILE A C 1
ATOM 648 O O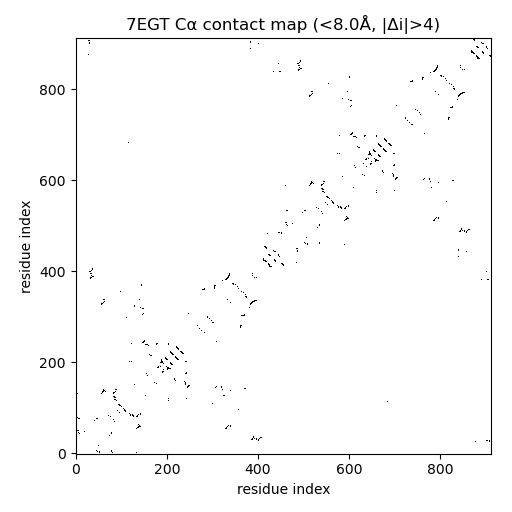 . ILE A 1 90 ? 86.138 -7.295 34.824 1.00 58.56 87 ILE A O 1
ATOM 653 N N . SER A 1 91 ? 87.157 -8.274 33.082 1.00 52.73 88 SER A N 1
ATOM 654 C CA . SER A 1 91 ? 86.634 -7.307 32.132 1.00 53.18 88 SER A CA 1
ATOM 655 C C . SER A 1 91 ? 86.246 -8.020 30.850 1.00 54.04 88 SER A C 1
ATOM 656 O O . SER A 1 91 ? 86.684 -9.140 30.585 1.00 60.23 88 SER A O 1
ATOM 659 N N . TYR A 1 92 ? 85.412 -7.343 30.058 1.00 60.63 89 TYR A N 1
ATOM 660 C CA . TYR A 1 92 ? 85.033 -7.769 28.716 1.00 58.82 89 TYR A CA 1
ATOM 661 C C . TYR A 1 92 ? 86.233 -8.332 27.963 1.00 62.21 89 TYR A C 1
ATOM 662 O O . TYR A 1 92 ? 86.132 -9.367 27.295 1.00 62.76 89 TYR A O 1
ATOM 671 N N . TYR A 1 93 ? 87.381 -7.665 28.085 1.00 61.94 90 TYR A N 1
ATOM 672 C CA . TYR A 1 93 ? 88.569 -8.041 27.329 1.00 63.45 90 TYR A CA 1
ATOM 673 C C . TYR A 1 93 ? 89.175 -9.368 27.770 1.00 59.85 90 TYR A C 1
ATOM 674 O O . TYR A 1 93 ? 90.018 -9.904 27.046 1.00 54.77 90 TYR A O 1
ATOM 683 N N . ASP A 1 94 ? 88.760 -9.917 28.918 1.00 58.34 91 ASP A N 1
ATOM 684 C CA . ASP A 1 94 ? 89.172 -11.265 29.294 1.00 57.21 91 ASP A CA 1
ATOM 685 C C . ASP A 1 94 ? 88.461 -12.339 28.480 1.00 58.69 91 ASP A C 1
ATOM 686 O O . ASP A 1 94 ? 88.978 -13.454 28.362 1.00 59.13 91 ASP A O 1
ATOM 691 N N . TYR A 1 95 ? 87.292 -12.038 27.927 1.00 62.03 92 TYR A N 1
ATOM 692 C CA . TYR A 1 95 ? 86.492 -13.040 27.238 1.00 63.01 92 TYR A CA 1
ATOM 693 C C . TYR A 1 95 ? 86.269 -12.751 25.762 1.00 62.60 92 TYR A C 1
ATOM 694 O O . TYR A 1 95 ? 86.123 -13.698 24.984 1.00 61.57 92 TYR A O 1
ATOM 703 N N . TYR A 1 96 ? 86.256 -11.484 25.349 1.00 62.89 93 TYR A N 1
ATOM 704 C CA . TYR A 1 96 ? 85.857 -11.108 24.000 1.00 67.40 93 TYR A CA 1
ATOM 705 C C . TYR A 1 96 ? 86.935 -10.274 23.321 1.00 62.18 93 TYR A C 1
ATOM 706 O O . TYR A 1 96 ? 87.796 -9.675 23.969 1.00 64.53 93 TYR A O 1
ATOM 715 N N . GLN A 1 97 ? 86.853 -10.234 21.992 1.00 63.56 94 GLN A N 1
ATOM 716 C CA . GLN A 1 97 ? 87.762 -9.491 21.134 1.00 67.00 94 GLN A CA 1
ATOM 717 C C . GLN A 1 97 ? 87.430 -8.002 21.173 1.00 69.21 94 GLN A C 1
ATOM 718 O O . GLN A 1 97 ? 86.259 -7.623 21.100 1.00 68.75 94 GLN A O 1
ATOM 724 N N . PRO A 1 98 ? 88.436 -7.143 21.266 1.00 69.65 95 PRO A N 1
ATOM 725 C CA . PRO A 1 98 ? 88.187 -5.701 21.274 1.00 68.16 95 PRO A CA 1
ATOM 726 C C . PRO A 1 98 ? 87.850 -5.189 19.877 1.00 68.40 95 PRO A C 1
ATOM 727 O O . PRO A 1 98 ? 87.920 -5.906 18.877 1.00 66.95 95 PRO A O 1
ATOM 731 N N . GLU A 1 99 ? 87.456 -3.920 19.830 1.00 64.89 96 GLU A N 1
ATOM 732 C CA . GLU A 1 99 ? 87.345 -3.241 18.551 1.00 60.82 96 GLU A CA 1
ATOM 733 C C . GLU A 1 99 ? 88.724 -3.159 17.908 1.00 61.08 96 GLU A C 1
ATOM 734 O O . GLU A 1 99 ? 89.716 -2.850 18.573 1.00 63.62 96 GLU A O 1
ATOM 740 N N . ALA A 1 100 ? 88.793 -3.453 16.612 1.00 58.55 97 ALA A N 1
ATOM 741 C CA . ALA A 1 100 ? 90.070 -3.406 15.915 1.00 58.73 97 ALA A CA 1
ATOM 742 C C . ALA A 1 100 ? 89.826 -3.251 14.423 1.00 60.52 97 ALA A C 1
ATOM 743 O O . ALA A 1 100 ? 88.734 -3.521 13.917 1.00 59.92 97 ALA A O 1
ATOM 745 N N . TYR A 1 101 ? 90.870 -2.803 13.731 1.00 58.27 98 TYR A N 1
ATOM 746 C CA . TYR A 1 101 ? 90.861 -2.667 12.281 1.00 62.18 98 TYR A CA 1
ATOM 747 C C . TYR A 1 101 ? 92.241 -3.052 11.776 1.00 69.54 98 TYR A C 1
ATOM 748 O O . TYR A 1 101 ? 93.243 -2.479 12.214 1.00 63.62 98 TYR A O 1
ATOM 757 N N . VAL A 1 102 ? 92.300 -4.030 10.876 1.00 67.86 99 VAL A N 1
ATOM 758 C CA . VAL A 1 102 ? 93.549 -4.420 10.229 1.00 73.56 99 VAL A CA 1
ATOM 759 C C . VAL A 1 102 ? 93.556 -3.799 8.832 1.00 72.12 99 VAL A C 1
ATOM 760 O O . VAL A 1 102 ? 92.738 -4.194 7.986 1.00 74.41 99 VAL A O 1
ATOM 764 N N . PRO A 1 103 ? 94.419 -2.819 8.561 1.00 70.92 100 PRO A N 1
ATOM 765 C CA . PRO A 1 103 ? 94.358 -2.147 7.251 1.00 75.08 100 PRO A CA 1
ATOM 766 C C . PRO A 1 103 ? 94.727 -3.047 6.090 1.00 76.97 100 PRO A C 1
ATOM 767 O O . PRO A 1 103 ? 94.128 -2.935 5.016 1.00 82.05 100 PRO A O 1
ATOM 771 N N . GLY A 1 104 ? 95.694 -3.945 6.276 1.00 74.88 101 GLY A N 1
ATOM 772 C CA . GLY A 1 104 ? 96.138 -4.798 5.190 1.00 79.86 101 GLY A CA 1
ATOM 773 C C . GLY A 1 104 ? 95.044 -5.655 4.593 1.00 81.54 101 GLY A C 1
ATOM 774 O O . GLY A 1 104 ? 95.202 -6.160 3.476 1.00 84.31 101 GLY A O 1
ATOM 775 N N . LYS A 1 105 ? 93.930 -5.831 5.310 1.00 80.45 102 LYS A N 1
ATOM 776 C CA . LYS A 1 105 ? 92.834 -6.672 4.850 1.00 81.74 102 LYS A CA 1
ATOM 777 C C . LYS A 1 105 ? 91.494 -5.944 4.856 1.00 89.20 102 LYS A C 1
ATOM 778 O O . LYS A 1 105 ? 90.464 -6.578 4.589 1.00 85.65 102 LYS A O 1
ATOM 784 N N . ASP A 1 106 ? 91.487 -4.633 5.136 1.00 86.85 103 ASP A N 1
ATOM 785 C CA . ASP A 1 106 ? 90.270 -3.813 5.151 1.00 82.42 103 ASP A CA 1
ATOM 786 C C . ASP A 1 106 ? 89.160 -4.498 5.945 1.00 82.96 103 ASP A C 1
ATOM 787 O O . ASP A 1 106 ? 88.040 -4.694 5.467 1.00 89.19 103 ASP A O 1
ATOM 792 N N . LEU A 1 107 ? 89.487 -4.872 7.178 1.00 78.50 104 LEU A N 1
ATOM 793 C CA . LEU A 1 107 ? 88.608 -5.677 8.014 1.00 78.49 104 LEU A CA 1
ATOM 794 C C . LEU A 1 107 ? 88.347 -4.950 9.323 1.00 75.20 104 LEU A C 1
ATOM 795 O O . LEU A 1 107 ? 89.288 -4.643 10.065 1.00 75.37 104 LEU A O 1
ATOM 800 N N . TYR A 1 108 ? 87.076 -4.678 9.605 1.00 75.91 105 TYR A N 1
ATOM 801 C CA . TYR A 1 108 ? 86.674 -4.076 10.866 1.00 70.07 105 TYR A CA 1
ATOM 802 C C . TYR A 1 108 ? 86.074 -5.146 11.765 1.00 70.66 105 TYR A C 1
ATOM 803 O O . TYR A 1 108 ? 85.142 -5.854 11.365 1.00 68.28 105 TYR A O 1
ATOM 812 N N . ILE A 1 109 ? 86.610 -5.254 12.975 1.00 67.11 106 ILE A N 1
ATOM 813 C CA . ILE A 1 109 ? 86.155 -6.213 13.972 1.00 66.85 106 ILE A CA 1
ATOM 814 C C . ILE A 1 109 ? 85.433 -5.427 15.055 1.00 67.41 106 ILE A C 1
ATOM 815 O O . ILE A 1 109 ? 86.044 -4.619 15.765 1.00 66.07 106 ILE A O 1
ATOM 820 N N . GLU A 1 110 ? 84.133 -5.656 15.182 1.00 72.29 107 GLU A N 1
ATOM 821 C CA . GLU A 1 110 ? 83.328 -4.865 16.093 1.00 72.98 107 GLU A CA 1
ATOM 822 C C . GLU A 1 110 ? 83.390 -5.432 17.503 1.00 70.85 107 GLU A C 1
ATOM 823 O O . GLU A 1 110 ? 83.633 -6.624 17.706 1.00 74.05 107 GLU A O 1
ATOM 829 N N . LYS A 1 111 ? 83.187 -4.555 18.484 1.00 71.95 108 LYS A N 1
ATOM 830 C CA . LYS A 1 111 ? 83.040 -5.007 19.860 1.00 74.65 108 LYS A CA 1
ATOM 831 C C . LYS A 1 111 ? 81.840 -5.939 19.963 1.00 79.77 108 LYS A C 1
ATOM 832 O O . LYS A 1 111 ? 80.798 -5.699 19.349 1.00 88.26 108 LYS A O 1
ATOM 838 N N . ASP A 1 112 ? 81.986 -7.007 20.742 1.00 84.26 109 ASP A N 1
ATOM 839 C CA . ASP A 1 112 ? 80.918 -7.992 20.865 1.00 85.63 109 ASP A CA 1
ATOM 840 C C . ASP A 1 112 ? 79.736 -7.363 21.595 1.00 89.31 109 ASP A C 1
ATOM 841 O O . ASP A 1 112 ? 79.888 -6.854 22.710 1.00 88.78 109 ASP A O 1
ATOM 846 N N . ALA A 1 113 ? 78.565 -7.361 20.951 1.00 93.63 110 ALA A N 1
ATOM 847 C CA . ALA A 1 113 ? 77.385 -6.756 21.565 1.00 95.32 110 ALA A CA 1
ATOM 848 C C . ALA A 1 113 ? 76.720 -7.700 22.562 1.00 95.10 110 ALA A C 1
ATOM 849 O O . ALA A 1 113 ? 76.258 -7.260 23.622 1.00 90.16 110 ALA A O 1
ATOM 851 N N . SER A 1 114 ? 76.663 -8.993 22.242 1.00 95.13 111 SER A N 1
ATOM 852 C CA . SER A 1 114 ? 76.051 -9.990 23.119 1.00 97.15 111 SER A CA 1
ATOM 853 C C . SER A 1 114 ? 77.030 -10.293 24.248 1.00 94.05 111 SER A C 1
ATOM 854 O O . SER A 1 114 ? 77.929 -11.126 24.105 1.00 90.80 111 SER A O 1
ATOM 857 N N . ILE A 1 115 ? 76.854 -9.613 25.378 1.00 93.57 112 ILE A N 1
ATOM 858 C CA . ILE A 1 115 ? 77.809 -9.638 26.480 1.00 87.13 112 ILE A CA 1
ATOM 859 C C . ILE A 1 115 ? 77.166 -10.295 27.696 1.00 80.88 112 ILE A C 1
ATOM 860 O O . ILE A 1 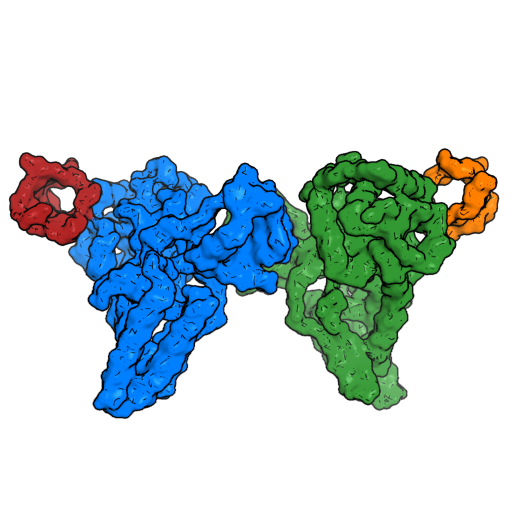115 ? 75.961 -10.157 27.942 1.00 83.78 112 ILE A O 1
ATOM 865 N N . ASN A 1 116 ? 77.979 -11.028 28.451 1.00 77.50 113 ASN A N 1
ATOM 866 C CA . ASN A 1 116 ? 77.514 -11.601 29.708 1.00 74.70 113 ASN A CA 1
ATOM 867 C C . ASN A 1 116 ? 77.305 -10.486 30.729 1.00 69.76 113 ASN A C 1
ATOM 868 O O . ASN A 1 116 ? 78.212 -9.671 30.946 1.00 66.83 113 ASN A O 1
ATOM 873 N N . PRO A 1 117 ? 76.133 -10.406 31.366 1.00 68.39 114 PRO A N 1
ATOM 874 C CA . PRO A 1 117 ? 75.937 -9.386 32.408 1.00 62.86 114 PRO A CA 1
ATOM 875 C C . PRO A 1 117 ? 76.684 -9.677 33.700 1.00 57.54 114 PRO A C 1
ATOM 876 O O . PRO A 1 117 ? 76.852 -8.754 34.508 1.00 59.25 114 PRO A O 1
ATOM 880 N N . GLU A 1 118 ? 77.136 -10.920 33.920 1.00 55.02 115 GLU A N 1
ATOM 881 C CA . GLU A 1 118 ? 77.917 -11.232 35.117 1.00 57.73 115 GLU A CA 1
ATOM 882 C C . GLU A 1 118 ? 79.185 -10.389 35.210 1.00 54.13 115 GLU A C 1
ATOM 883 O O . GLU A 1 118 ? 79.621 -10.053 36.319 1.00 51.49 115 GLU A O 1
ATOM 889 N N . ILE A 1 119 ? 79.803 -10.058 34.070 1.00 45.42 116 ILE A N 1
ATOM 890 C CA . ILE A 1 119 ? 81.059 -9.306 34.099 1.00 57.22 116 ILE A CA 1
ATOM 891 C C . ILE A 1 119 ? 80.858 -7.964 34.799 1.00 54.25 116 ILE A C 1
ATOM 892 O O . ILE A 1 119 ? 81.534 -7.646 35.786 1.00 46.88 116 ILE A O 1
ATOM 897 N N . GLU A 1 120 ? 79.893 -7.174 34.325 1.00 57.69 117 GLU A N 1
ATOM 898 C CA . GLU A 1 120 ? 79.629 -5.891 34.967 1.00 58.21 117 GLU A CA 1
ATOM 899 C C . GLU A 1 120 ? 79.167 -6.068 36.408 1.00 54.58 117 GLU A C 1
ATOM 900 O O . GLU A 1 120 ? 79.421 -5.197 37.249 1.00 52.83 117 GLU A O 1
ATOM 906 N N . ARG A 1 121 ? 78.501 -7.186 36.716 1.00 47.15 118 ARG A N 1
ATOM 907 C CA . ARG A 1 121 ? 78.032 -7.410 38.081 1.00 50.31 118 ARG A CA 1
ATOM 908 C C . ARG A 1 121 ? 79.205 -7.621 39.028 1.00 49.66 118 ARG A C 1
ATOM 909 O O . ARG A 1 121 ? 79.235 -7.060 40.132 1.00 45.32 118 ARG A O 1
ATOM 917 N N . LEU A 1 122 ? 80.181 -8.435 38.609 1.00 52.07 119 LEU A N 1
ATOM 918 C CA . LEU A 1 122 ? 81.382 -8.640 39.412 1.00 48.83 119 LEU A CA 1
ATOM 919 C C . LEU A 1 122 ? 82.164 -7.347 39.564 1.00 46.64 119 LEU A C 1
ATOM 920 O O . LEU A 1 122 ? 82.617 -7.010 40.665 1.00 49.25 119 LEU A O 1
ATOM 925 N N . ARG A 1 123 ? 82.330 -6.605 38.465 1.00 43.58 120 ARG A N 1
ATOM 926 C CA . ARG A 1 123 ? 83.051 -5.341 38.544 1.00 46.03 120 ARG A CA 1
ATOM 927 C C . ARG A 1 123 ? 82.388 -4.403 39.536 1.00 48.77 120 ARG A C 1
ATOM 928 O O . ARG A 1 123 ? 83.074 -3.732 40.319 1.00 48.90 120 ARG A O 1
ATOM 936 N N . HIS A 1 124 ? 81.047 -4.370 39.536 1.00 49.28 121 HIS A N 1
ATOM 937 C CA . HIS A 1 124 ? 80.316 -3.478 40.433 1.00 46.06 121 HIS A CA 1
ATOM 938 C C . HIS A 1 124 ? 80.330 -3.998 41.861 1.00 50.17 121 HIS A C 1
ATOM 939 O O . HIS A 1 124 ? 80.375 -3.210 42.813 1.00 47.31 121 HIS A O 1
ATOM 946 N N . SER A 1 125 ? 80.275 -5.321 42.031 1.00 49.74 122 SER A N 1
ATOM 947 C CA . SER A 1 125 ? 80.449 -5.897 43.357 1.00 49.32 122 SER A CA 1
ATOM 948 C C . SER A 1 125 ? 81.807 -5.513 43.934 1.00 53.86 122 SER A C 1
ATOM 949 O O . SER A 1 125 ? 81.936 -5.262 45.139 1.00 57.23 122 SER A O 1
ATOM 952 N N . THR A 1 126 ? 82.825 -5.434 43.076 1.00 47.84 123 THR A N 1
ATOM 953 C CA . THR A 1 126 ? 84.172 -5.117 43.537 1.00 51.21 123 THR A CA 1
ATOM 954 C C . THR A 1 126 ? 84.257 -3.683 44.050 1.00 52.59 123 THR A C 1
ATOM 955 O O . THR A 1 126 ? 84.707 -3.439 45.178 1.00 53.31 123 THR A O 1
ATOM 959 N N . THR A 1 127 ? 83.830 -2.715 43.234 1.00 52.96 124 THR A N 1
ATOM 960 C CA . THR A 1 127 ? 83.921 -1.315 43.641 1.00 53.36 124 THR A CA 1
ATOM 961 C C . THR A 1 127 ? 82.988 -1.003 44.807 1.00 53.57 124 THR A C 1
ATOM 962 O O . THR A 1 127 ? 83.298 -0.139 45.636 1.00 52.82 124 THR A O 1
ATOM 966 N N . ARG A 1 128 ? 81.841 -1.680 44.886 1.00 54.00 125 ARG A N 1
ATOM 967 C CA . ARG A 1 128 ? 80.972 -1.514 46.044 1.00 49.94 125 ARG A CA 1
ATOM 968 C C . ARG A 1 128 ? 81.678 -1.957 47.320 1.00 52.31 125 ARG A C 1
ATOM 969 O O . ARG A 1 128 ? 81.665 -1.246 48.331 1.00 55.24 125 ARG A O 1
ATOM 977 N N . SER A 1 129 ? 82.299 -3.138 47.293 1.00 54.74 126 SER A N 1
ATOM 978 C CA . SER A 1 129 ? 83.021 -3.617 48.468 1.00 55.80 126 SER A CA 1
ATOM 979 C C . SER A 1 129 ? 84.164 -2.678 48.841 1.00 56.11 126 SER A C 1
ATOM 980 O O . SER A 1 129 ? 84.352 -2.360 50.021 1.00 56.46 126 SER A O 1
ATOM 983 N N . LEU A 1 130 ? 84.932 -2.214 47.847 1.00 51.71 127 LEU A N 1
ATOM 984 C CA . LEU A 1 130 ? 86.120 -1.415 48.140 1.00 56.96 127 LEU A CA 1
ATOM 985 C C . LEU A 1 130 ? 85.774 -0.090 48.799 1.00 55.57 127 LEU A C 1
ATOM 986 O O . LEU A 1 130 ? 86.636 0.511 49.442 1.00 63.85 127 LEU A O 1
ATOM 991 N N . LEU A 1 131 ? 84.541 0.379 48.656 1.00 57.42 128 LEU A N 1
ATOM 992 C CA . LEU A 1 131 ? 84.126 1.597 49.337 1.00 63.24 128 LEU A CA 1
ATOM 993 C C . LEU A 1 131 ? 83.453 1.330 50.676 1.00 64.28 128 LEU A C 1
ATOM 994 O O . LEU A 1 131 ? 83.568 2.154 51.593 1.00 65.20 128 LEU A O 1
ATOM 999 N N . THR A 1 132 ? 82.770 0.195 50.821 1.00 57.46 129 THR A N 1
ATOM 1000 C CA . THR A 1 132 ? 81.947 -0.050 51.996 1.00 56.32 129 THR A CA 1
ATOM 1001 C C . THR A 1 132 ? 82.651 -0.834 53.099 1.00 58.95 129 THR A C 1
ATOM 1002 O O . THR A 1 132 ? 82.075 -0.977 54.183 1.00 57.67 129 THR A O 1
ATOM 1006 N N . ARG A 1 133 ? 83.864 -1.342 52.872 1.00 62.07 130 ARG A N 1
ATOM 1007 C CA . ARG A 1 133 ? 84.518 -2.156 53.893 1.00 60.04 130 ARG A CA 1
ATOM 1008 C C . ARG A 1 133 ? 86.015 -2.229 53.626 1.00 59.73 130 ARG A C 1
ATOM 1009 O O . ARG A 1 133 ? 86.476 -2.027 52.499 1.00 59.64 130 ARG A O 1
ATOM 1017 N N . ARG A 1 134 ? 86.769 -2.528 54.687 1.00 59.23 131 ARG A N 1
ATOM 1018 C CA . ARG A 1 134 ? 88.217 -2.672 54.584 1.00 60.45 131 ARG A CA 1
ATOM 1019 C C . ARG A 1 134 ? 88.667 -4.095 54.304 1.00 59.69 131 ARG A C 1
ATOM 1020 O O . ARG A 1 134 ? 89.765 -4.285 53.769 1.00 59.60 131 ARG A O 1
ATOM 1028 N N . ASP A 1 135 ? 87.870 -5.096 54.665 1.00 59.24 132 ASP A N 1
ATOM 1029 C CA . ASP A 1 135 ? 88.314 -6.487 54.573 1.00 58.73 132 ASP A CA 1
ATOM 1030 C C . ASP A 1 135 ? 88.030 -7.048 53.177 1.00 54.40 132 ASP A C 1
ATOM 1031 O O . ASP A 1 135 ? 87.303 -8.024 52.987 1.00 54.19 132 ASP A O 1
ATOM 1036 N N . VAL A 1 136 ? 88.646 -6.404 52.188 1.00 52.24 133 VAL A N 1
ATOM 1037 C CA . VAL A 1 136 ? 88.497 -6.761 50.783 1.00 49.19 133 VAL A CA 1
ATOM 1038 C C . VAL A 1 136 ? 89.807 -7.350 50.276 1.00 53.16 133 VAL A C 1
ATOM 1039 O O . VAL A 1 136 ? 90.888 -6.827 50.563 1.00 53.01 133 VAL A O 1
ATOM 1043 N N . ILE A 1 137 ? 89.705 -8.446 49.530 1.00 52.00 134 ILE A N 1
ATOM 1044 C CA . ILE A 1 137 ? 90.778 -8.952 48.681 1.00 48.04 134 ILE A CA 1
ATOM 1045 C C . ILE A 1 137 ? 90.193 -9.042 47.278 1.00 49.14 134 ILE A C 1
ATOM 1046 O O . ILE A 1 137 ? 89.257 -9.819 47.036 1.00 47.43 134 ILE A O 1
ATOM 1051 N N . VAL A 1 138 ? 90.707 -8.236 46.362 1.00 46.06 135 VAL A N 1
ATOM 1052 C CA . VAL A 1 138 ? 90.287 -8.307 44.970 1.00 45.75 135 VAL A CA 1
ATOM 1053 C C . VAL A 1 138 ? 91.289 -9.169 44.222 1.00 47.30 135 VAL A C 1
ATOM 1054 O O . VAL A 1 138 ? 92.500 -8.941 44.300 1.00 47.64 135 VAL A O 1
ATOM 1058 N N . VAL A 1 139 ? 90.790 -10.174 43.514 1.00 45.74 136 VAL A N 1
ATOM 1059 C CA . VAL A 1 139 ? 91.606 -11.011 42.646 1.00 47.01 136 VAL A CA 1
ATOM 1060 C C . VAL A 1 139 ? 91.189 -10.692 41.222 1.00 47.54 136 VAL A C 1
ATOM 1061 O O . VAL A 1 139 ? 90.004 -10.778 40.880 1.00 48.74 136 VAL A O 1
ATOM 1065 N N . ALA A 1 140 ? 92.146 -10.302 40.394 1.00 45.54 137 ALA A N 1
ATOM 1066 C CA . ALA A 1 140 ? 91.815 -9.839 39.061 1.00 51.05 137 ALA A CA 1
ATOM 1067 C C . ALA A 1 140 ? 92.860 -10.321 38.076 1.00 48.80 137 ALA A C 1
ATOM 1068 O O . ALA A 1 140 ? 93.983 -10.660 38.446 1.00 49.67 137 ALA A O 1
ATOM 1070 N N . SER A 1 141 ? 92.460 -10.369 36.811 1.00 52.93 138 SER A N 1
ATOM 1071 C CA . SER A 1 141 ? 93.428 -10.426 35.737 1.00 48.39 138 SER A CA 1
ATOM 1072 C C . SER A 1 141 ? 94.146 -9.089 35.657 1.00 54.69 138 SER A C 1
ATOM 1073 O O . SER A 1 141 ? 93.856 -8.149 36.399 1.00 56.83 138 SER A O 1
ATOM 1076 N N . VAL A 1 142 ? 95.087 -8.989 34.721 1.00 61.22 139 VAL A N 1
ATOM 1077 C CA . VAL A 1 142 ? 95.795 -7.739 34.512 1.00 60.18 139 VAL A CA 1
ATOM 1078 C C . VAL A 1 142 ? 94.864 -6.611 34.078 1.00 57.51 139 VAL A C 1
ATOM 1079 O O . VAL A 1 142 ? 95.249 -5.445 34.138 1.00 64.25 139 VAL A O 1
ATOM 1083 N N . SER A 1 143 ? 93.624 -6.931 33.692 1.00 65.88 140 SER A N 1
ATOM 1084 C CA . SER A 1 143 ? 92.613 -5.949 33.293 1.00 60.08 140 SER A CA 1
ATOM 1085 C C . SER A 1 143 ? 92.163 -5.027 34.426 1.00 66.47 140 SER A C 1
ATOM 1086 O O . SER A 1 143 ? 91.389 -4.095 34.173 1.00 67.98 140 SER A O 1
ATOM 1089 N N . ALA A 1 144 ? 92.591 -5.276 35.665 1.00 70.21 141 ALA A N 1
ATOM 1090 C CA . ALA A 1 144 ? 92.365 -4.295 36.718 1.00 68.93 141 ALA A CA 1
ATOM 1091 C C . ALA A 1 144 ? 92.966 -2.948 36.343 1.00 69.45 141 ALA A C 1
ATOM 1092 O O . ALA A 1 144 ? 92.426 -1.898 36.701 1.00 69.90 141 ALA A O 1
ATOM 1094 N N . ILE A 1 145 ? 94.092 -2.962 35.622 1.00 70.36 142 ILE A N 1
ATOM 1095 C CA . ILE A 1 145 ? 94.838 -1.747 35.324 1.00 75.02 142 ILE A CA 1
ATOM 1096 C C . ILE A 1 145 ? 94.443 -1.121 33.995 1.00 73.26 142 ILE A C 1
ATOM 1097 O O . ILE A 1 145 ? 95.113 -0.188 33.532 1.00 66.56 142 ILE A O 1
ATOM 1102 N N . TYR A 1 146 ? 93.377 -1.608 33.367 1.00 74.02 143 TYR A N 1
ATOM 1103 C CA . TYR A 1 146 ? 92.685 -0.838 32.349 1.00 71.31 143 TYR A CA 1
ATOM 1104 C C . TYR A 1 146 ? 91.853 0.252 33.022 1.00 73.52 143 TYR A C 1
ATOM 1105 O O . TYR A 1 146 ? 91.456 0.133 34.189 1.00 73.21 143 TYR A O 1
ATOM 1114 N N . GLY A 1 147 ? 91.589 1.325 32.271 1.00 71.57 144 GLY A N 1
ATOM 1115 C CA . GLY A 1 147 ? 90.826 2.476 32.720 1.00 61.29 144 GLY A CA 1
ATOM 1116 C C . GLY A 1 147 ? 89.473 2.223 33.368 1.00 69.43 144 GLY A C 1
ATOM 1117 O O . GLY A 1 147 ? 88.796 1.220 33.101 1.00 68.39 144 GLY A O 1
ATOM 1118 N N . LEU A 1 148 ? 89.075 3.157 34.233 1.00 68.06 145 LEU A N 1
ATOM 1119 C CA . LEU A 1 148 ? 87.782 3.145 34.906 1.00 59.46 145 LEU A CA 1
ATOM 1120 C C . LEU A 1 148 ? 87.414 4.594 35.204 1.00 63.25 145 LEU A C 1
ATOM 1121 O O . LEU A 1 148 ? 88.219 5.511 35.005 1.00 61.67 145 LEU A O 1
ATOM 1126 N N . GLY A 1 149 ? 86.190 4.810 35.687 1.00 57.48 146 GLY A N 1
ATOM 1127 C CA . GLY A 1 149 ? 85.694 6.157 35.887 1.00 47.84 146 GLY A CA 1
ATOM 1128 C C . GLY A 1 149 ? 86.152 6.782 37.195 1.00 51.79 146 GLY A C 1
ATOM 1129 O O . GLY A 1 149 ? 86.834 6.169 38.014 1.00 51.22 146 GLY A O 1
ATOM 1130 N N . ASP A 1 150 ? 85.756 8.038 37.379 1.00 54.25 147 ASP A N 1
ATOM 1131 C CA . ASP A 1 150 ? 86.093 8.798 38.579 1.00 54.04 147 ASP A CA 1
ATOM 1132 C C . ASP A 1 150 ? 85.495 8.130 39.813 1.00 56.93 147 ASP A C 1
ATOM 1133 O O . ASP A 1 150 ? 84.264 8.050 39.925 1.00 58.10 147 ASP A O 1
ATOM 1138 N N . PRO A 1 151 ? 86.309 7.643 40.755 1.00 57.30 148 PRO A N 1
ATOM 1139 C CA . PRO A 1 151 ? 85.739 7.070 41.983 1.00 57.53 148 PRO A CA 1
ATOM 1140 C C . PRO A 1 151 ? 85.288 8.111 42.986 1.00 57.70 148 PRO A C 1
ATOM 1141 O O . PRO A 1 151 ? 84.570 7.757 43.930 1.00 63.52 148 PRO A O 1
ATOM 1145 N N . ARG A 1 152 ? 85.702 9.371 42.833 1.00 57.88 149 ARG A N 1
ATOM 1146 C CA . ARG A 1 152 ? 85.171 10.428 43.687 1.00 59.44 149 ARG A CA 1
ATOM 1147 C C . ARG A 1 152 ? 83.678 10.626 43.444 1.00 61.86 149 ARG A C 1
ATOM 1148 O O . ARG A 1 152 ? 82.917 10.872 44.386 1.00 59.39 149 ARG A O 1
ATOM 1150 N N . GLU A 1 153 ? 83.241 10.518 42.183 1.00 59.79 150 GLU A N 1
ATOM 1151 C CA . GLU A 1 153 ? 81.820 10.609 41.861 1.00 62.80 150 GLU A CA 1
ATOM 1152 C C . GLU A 1 153 ? 81.081 9.319 42.204 1.00 65.89 150 GLU A C 1
ATOM 1153 O O . GLU A 1 153 ? 79.949 9.366 42.696 1.00 68.44 150 GLU A O 1
ATOM 1159 N N . TYR A 1 154 ? 81.698 8.164 41.937 1.00 61.46 151 TYR A N 1
ATOM 1160 C CA . TYR A 1 154 ? 81.109 6.893 42.347 1.00 62.67 151 TYR A CA 1
ATOM 1161 C C . TYR A 1 154 ? 80.822 6.886 43.845 1.00 63.74 151 TYR A C 1
ATOM 1162 O O . TYR A 1 154 ? 79.742 6.466 44.280 1.00 63.86 151 TYR A O 1
ATOM 1171 N N . ARG A 1 155 ? 81.770 7.379 44.644 1.00 64.07 152 ARG A N 1
ATOM 1172 C CA . ARG A 1 155 ? 81.582 7.476 46.088 1.00 68.66 152 ARG A CA 1
ATOM 1173 C C . ARG A 1 155 ? 80.435 8.426 46.434 1.00 70.99 152 ARG A C 1
ATOM 1174 O O . ARG A 1 155 ? 79.513 8.065 47.176 1.00 73.91 152 ARG A O 1
ATOM 1182 N N . ALA A 1 156 ? 80.462 9.642 45.878 1.00 64.48 153 ALA A N 1
ATOM 1183 C CA . ALA A 1 156 ? 79.555 10.696 46.326 1.00 68.40 153 ALA A CA 1
ATOM 1184 C C . ALA A 1 156 ? 78.119 10.476 45.858 1.00 72.05 153 ALA A C 1
ATOM 1185 O O . ALA A 1 156 ? 77.180 10.948 46.507 1.00 69.07 153 ALA A O 1
ATOM 1187 N N . ARG A 1 157 ? 77.925 9.780 44.743 1.00 69.71 154 ARG A N 1
ATOM 1188 C CA . ARG A 1 157 ? 76.596 9.623 44.160 1.00 65.44 154 ARG A CA 1
ATOM 1189 C C . ARG A 1 157 ? 75.964 8.315 44.631 1.00 70.17 154 ARG A C 1
ATOM 1190 O O . ARG A 1 157 ? 75.838 7.340 43.897 1.00 69.90 154 ARG A O 1
ATOM 1198 N N . ASN A 1 158 ? 75.550 8.320 45.887 1.00 71.64 155 ASN A N 1
ATOM 1199 C CA . ASN A 1 158 ? 74.807 7.210 46.448 1.00 65.80 155 ASN A CA 1
ATOM 1200 C C . ASN A 1 158 ? 73.364 7.643 46.727 1.00 69.24 155 ASN A C 1
ATOM 1201 O O . ASN A 1 158 ? 72.936 8.752 46.380 1.00 66.49 155 ASN A O 1
ATOM 1206 N N . LEU A 1 159 ? 72.602 6.753 47.355 1.00 71.46 156 LEU A N 1
ATOM 1207 C CA . LEU A 1 159 ? 71.165 6.957 47.520 1.00 69.86 156 LEU A CA 1
ATOM 1208 C C . LEU A 1 159 ? 70.727 6.124 48.716 1.00 68.89 156 LEU A C 1
ATOM 1209 O O . LEU A 1 159 ? 70.784 4.891 48.659 1.00 70.32 156 LEU A O 1
ATOM 1214 N N . VAL A 1 160 ? 70.299 6.786 49.787 1.00 67.92 157 VAL A N 1
ATOM 1215 C CA . VAL A 1 160 ? 69.936 6.116 51.030 1.00 67.22 157 VAL A CA 1
ATOM 1216 C C . VAL A 1 160 ? 68.420 6.067 51.147 1.00 68.08 157 VAL A C 1
ATOM 1217 O O . VAL A 1 160 ? 67.748 7.102 51.060 1.00 75.51 157 VAL A O 1
ATOM 1221 N N . VAL A 1 161 ? 67.881 4.868 51.344 1.00 68.18 158 VAL A N 1
ATOM 1222 C CA . VAL A 1 161 ? 66.456 4.665 51.572 1.00 71.41 158 VAL A CA 1
ATOM 1223 C C . VAL A 1 161 ? 66.284 4.025 52.939 1.00 73.57 158 VAL A C 1
ATOM 1224 O O . VAL A 1 161 ? 66.933 3.020 53.240 1.00 75.86 158 VAL A O 1
ATOM 1228 N N . GLU A 1 162 ? 65.435 4.617 53.770 1.00 75.80 159 GLU A N 1
ATOM 1229 C CA . GLU A 1 162 ? 65.025 4.005 55.021 1.00 78.60 159 GLU A CA 1
ATOM 1230 C C . GLU A 1 162 ? 63.531 3.728 54.984 1.00 87.03 159 GLU A C 1
ATOM 1231 O O . GLU A 1 162 ? 62.758 4.463 54.359 1.00 88.82 159 GLU A O 1
ATOM 1237 N N . ARG A 1 163 ? 63.131 2.655 55.650 1.00 84.13 160 ARG A N 1
ATOM 1238 C CA . ARG A 1 163 ? 61.718 2.375 55.816 1.00 85.49 160 ARG A CA 1
ATOM 1239 C C . ARG A 1 163 ? 61.161 3.253 56.925 1.00 89.27 160 ARG A C 1
ATOM 1240 O O . ARG A 1 163 ? 61.883 3.673 57.834 1.00 89.19 160 ARG A O 1
ATOM 1248 N N . GLY A 1 164 ? 59.864 3.532 56.844 1.00 87.22 161 GLY A N 1
ATOM 1249 C CA . GLY A 1 164 ? 59.250 4.426 57.807 1.00 95.77 161 GLY A CA 1
ATOM 1250 C C . GLY A 1 164 ? 59.675 5.871 57.666 1.00 100.67 161 GLY A C 1
ATOM 1251 O O . GLY A 1 164 ? 59.639 6.621 58.649 1.00 102.03 161 GLY A O 1
ATOM 1252 N N . LYS A 1 165 ? 60.091 6.276 56.467 1.00 101.04 162 LYS A N 1
ATOM 1253 C CA . LYS A 1 165 ? 60.426 7.651 56.122 1.00 94.80 162 LYS A CA 1
ATOM 1254 C C . LYS A 1 165 ? 60.172 7.830 54.634 1.00 93.56 162 LYS A C 1
ATOM 1255 O O . LYS A 1 165 ? 60.333 6.875 53.867 1.00 96.42 162 LYS A O 1
ATOM 1261 N N . PRO A 1 166 ? 59.743 9.010 54.203 1.00 94.21 163 PRO A N 1
ATOM 1262 C CA . PRO A 1 166 ? 59.918 9.416 52.806 1.00 90.43 163 PRO A CA 1
ATOM 1263 C C . PRO A 1 166 ? 61.234 10.175 52.719 1.00 91.47 163 PRO A C 1
ATOM 1264 O O . PRO A 1 166 ? 61.840 10.490 53.744 1.00 92.46 163 PRO A O 1
ATOM 1266 N N . TYR A 1 167 ? 61.708 10.443 51.494 1.00 97.66 164 TYR A N 1
ATOM 1267 C CA . TYR A 1 167 ? 61.440 9.901 50.135 1.00 91.87 164 TYR A CA 1
ATOM 1268 C C . TYR A 1 167 ? 60.087 9.788 49.423 1.00 83.19 164 TYR A C 1
ATOM 1269 O O . TYR A 1 167 ? 59.528 8.703 49.302 1.00 88.69 164 TYR A O 1
ATOM 1278 N N . PRO A 1 168 ? 59.617 10.923 48.898 1.00 83.68 165 PRO A N 1
ATOM 1279 C CA . PRO A 1 168 ? 58.542 10.907 47.893 1.00 86.97 165 PRO A CA 1
ATOM 1280 C C . PRO A 1 168 ? 58.957 10.182 46.616 1.00 82.01 165 PRO A C 1
ATOM 1281 O O . PRO A 1 168 ? 60.141 10.029 46.313 1.00 81.88 165 PRO A O 1
ATOM 1285 N N . ARG A 1 169 ? 57.949 9.762 45.843 1.00 84.32 166 ARG A N 1
ATOM 1286 C CA . ARG A 1 169 ? 58.167 8.937 44.659 1.00 80.04 166 ARG A CA 1
ATOM 1287 C C . ARG A 1 169 ? 58.972 9.643 43.571 1.00 79.90 166 ARG A C 1
ATOM 1288 O O . ARG A 1 169 ? 60.067 9.187 43.226 1.00 81.97 166 ARG A O 1
ATOM 1296 N N . GLU A 1 170 ? 58.440 10.733 43.005 1.00 80.47 167 GLU A N 1
ATOM 1297 C CA . GLU A 1 170 ? 59.025 11.307 41.794 1.00 80.75 167 GLU A CA 1
ATOM 1298 C C . GLU A 1 170 ? 60.464 11.756 41.988 1.00 83.02 167 GLU A C 1
ATOM 1299 O O . GLU A 1 170 ? 61.180 11.953 41.001 1.00 89.03 167 GLU A O 1
ATOM 1301 N N . VAL A 1 171 ? 60.900 11.930 43.232 1.00 82.14 168 VAL A N 1
ATOM 1302 C CA . VAL A 1 171 ? 62.299 12.238 43.497 1.00 82.03 168 VAL A CA 1
ATOM 1303 C C . VAL A 1 171 ? 63.155 10.981 43.406 1.00 80.82 168 VAL A C 1
ATOM 1304 O O . VAL A 1 171 ? 64.247 11.001 42.838 1.00 74.22 168 VAL A O 1
ATOM 1308 N N . LEU A 1 172 ? 62.658 9.865 43.945 1.00 85.02 169 LEU A N 1
ATOM 1309 C CA . LEU A 1 172 ? 63.377 8.597 43.887 1.00 83.10 169 LEU A CA 1
ATOM 1310 C C . LEU A 1 172 ? 63.654 8.173 42.467 1.00 76.90 169 LEU A C 1
ATOM 1311 O O . LEU A 1 172 ? 64.676 7.539 42.204 1.00 77.22 169 LEU A O 1
ATOM 1316 N N . LEU A 1 173 ? 62.725 8.435 41.559 1.00 77.05 170 LEU A N 1
ATOM 1317 C CA . LEU A 1 173 ? 62.983 8.080 40.178 1.00 74.92 170 LEU A CA 1
ATOM 1318 C C . LEU A 1 173 ? 63.981 9.036 39.557 1.00 76.75 170 LEU A C 1
ATOM 1319 O O . LEU A 1 173 ? 64.696 8.661 38.626 1.00 75.99 170 LEU A O 1
ATOM 1324 N N . GLU A 1 174 ? 64.037 10.274 40.037 1.00 75.69 171 GLU A N 1
ATOM 1325 C CA . GLU A 1 174 ? 65.057 11.189 39.541 1.00 72.26 171 GLU A CA 1
ATOM 1326 C C . GLU A 1 174 ? 66.449 10.731 39.971 1.00 75.32 171 GLU A C 1
ATOM 1327 O O . GLU A 1 174 ? 67.358 10.611 39.142 1.00 72.37 171 GLU A O 1
ATOM 1329 N N . ARG A 1 175 ? 66.623 10.440 41.265 1.00 72.06 172 ARG A N 1
ATOM 1330 C CA . ARG A 1 175 ? 67.917 10.007 41.780 1.00 72.51 172 ARG A CA 1
ATOM 1331 C C . ARG A 1 175 ? 68.330 8.639 41.251 1.00 71.45 172 ARG A C 1
ATOM 1332 O O . ARG A 1 175 ? 69.528 8.342 41.214 1.00 69.56 172 ARG A O 1
ATOM 1340 N N . LEU A 1 176 ? 67.374 7.796 40.850 1.00 73.04 173 LEU A N 1
ATOM 1341 C CA . LEU A 1 176 ? 67.737 6.529 40.221 1.00 71.88 173 LEU A CA 1
ATOM 1342 C C . LEU A 1 176 ? 68.345 6.760 38.845 1.00 72.74 173 LEU A C 1
ATOM 1343 O O . LEU A 1 176 ? 69.355 6.136 38.489 1.00 70.97 173 LEU A O 1
ATOM 1348 N N . LEU A 1 177 ? 67.743 7.656 38.059 1.00 72.16 174 LEU A N 1
ATOM 1349 C CA . LEU A 1 177 ? 68.316 8.009 36.766 1.00 73.95 174 LEU A CA 1
ATOM 1350 C C . LEU A 1 177 ? 69.658 8.719 36.922 1.00 73.64 174 LEU A C 1
ATOM 1351 O O . LEU A 1 177 ? 70.534 8.588 36.057 1.00 70.22 174 LEU A O 1
ATOM 1356 N N . GLU A 1 178 ? 69.846 9.460 38.021 1.00 69.76 175 GLU A N 1
ATOM 1357 C CA . GLU A 1 178 ? 71.136 10.096 38.274 1.00 69.00 175 GLU A CA 1
ATOM 1358 C C . GLU A 1 178 ? 72.225 9.076 38.586 1.00 66.66 175 GLU A C 1
ATOM 1359 O O . GLU A 1 178 ? 73.404 9.343 38.334 1.00 63.46 175 GLU A O 1
ATOM 1365 N N . LEU A 1 179 ? 71.865 7.916 39.134 1.00 68.14 176 LEU A N 1
ATOM 1366 C CA . LEU A 1 179 ? 72.834 6.859 39.388 1.00 60.31 176 LEU A CA 1
ATOM 1367 C C . LEU A 1 179 ? 73.042 5.949 38.185 1.00 59.45 176 LEU A C 1
ATOM 1368 O O . LEU A 1 179 ? 73.768 4.960 38.299 1.00 59.47 176 LEU A O 1
ATOM 1373 N N . GLY A 1 180 ? 72.420 6.247 37.046 1.00 60.11 177 GLY A N 1
ATOM 1374 C CA . GLY A 1 180 ? 72.628 5.482 35.835 1.00 54.90 177 GLY A CA 1
ATOM 1375 C C . GLY A 1 180 ? 71.696 4.315 35.632 1.00 61.43 177 GLY A C 1
ATOM 1376 O O . GLY A 1 180 ? 71.890 3.544 34.683 1.00 63.09 177 GLY A O 1
ATOM 1377 N N . TYR A 1 181 ? 70.688 4.159 36.482 1.00 65.20 178 TYR A N 1
ATOM 1378 C CA . TYR A 1 181 ? 69.752 3.053 36.351 1.00 67.60 178 TYR A CA 1
ATOM 1379 C C . TYR A 1 181 ? 68.770 3.324 35.217 1.00 70.95 178 TYR A C 1
ATOM 1380 O O . TYR A 1 181 ? 68.095 4.358 35.203 1.00 71.24 178 TYR A O 1
ATOM 1389 N N . GLN A 1 182 ? 68.711 2.403 34.259 1.00 71.48 179 GLN A N 1
ATOM 1390 C CA . GLN A 1 182 ? 67.730 2.478 33.190 1.00 74.32 179 GLN A CA 1
ATOM 1391 C C . GLN A 1 182 ? 66.383 1.978 33.692 1.00 78.92 179 GLN A C 1
ATOM 1392 O O . GLN A 1 182 ? 66.306 1.143 34.596 1.00 78.08 179 GLN A O 1
ATOM 1398 N N . ARG A 1 183 ? 65.310 2.497 33.104 1.00 80.79 180 ARG A N 1
ATOM 1399 C CA . ARG A 1 183 ? 63.979 1.988 33.403 1.00 83.98 180 ARG A CA 1
ATOM 1400 C C . ARG A 1 183 ? 63.596 0.938 32.370 1.00 81.84 180 ARG A C 1
ATOM 1401 O O . ARG A 1 183 ? 63.578 1.215 31.166 1.00 80.86 180 ARG A O 1
ATOM 1409 N N . ASN A 1 184 ? 63.301 -0.268 32.842 1.00 81.30 181 ASN A N 1
ATOM 1410 C CA . ASN A 1 184 ? 62.771 -1.321 31.986 1.00 90.21 181 ASN A CA 1
ATOM 1411 C C . ASN A 1 184 ? 61.782 -2.124 32.813 1.00 92.69 181 ASN A C 1
ATOM 1412 O O . ASN A 1 184 ? 62.170 -2.789 33.780 1.00 92.39 181 ASN A O 1
ATOM 1417 N N . ASP A 1 185 ? 60.509 -2.058 32.436 1.00 92.31 182 ASP A N 1
ATOM 1418 C CA . ASP A 1 185 ? 59.478 -2.791 33.149 1.00 89.30 182 ASP A CA 1
ATOM 1419 C C . ASP A 1 185 ? 59.280 -4.201 32.611 1.00 90.54 182 ASP A C 1
ATOM 1420 O O . ASP A 1 185 ? 58.701 -5.038 33.312 1.00 89.36 182 ASP A O 1
ATOM 1425 N N . ILE A 1 186 ? 59.766 -4.489 31.403 1.00 93.73 183 ILE A N 1
ATOM 1426 C CA . ILE A 1 186 ? 59.662 -5.828 30.832 1.00 92.17 183 ILE A CA 1
ATOM 1427 C C . ILE A 1 186 ? 60.632 -6.759 31.544 1.00 94.49 183 ILE A C 1
ATOM 1428 O O . ILE A 1 186 ? 60.220 -7.694 32.243 1.00 94.12 183 ILE A O 1
ATOM 1433 N N . ASP A 1 187 ? 61.928 -6.484 31.390 1.00 95.21 184 ASP A N 1
ATOM 1434 C CA . ASP A 1 187 ? 63.005 -7.340 31.879 1.00 92.49 184 ASP A CA 1
ATOM 1435 C C . ASP A 1 187 ? 63.795 -6.564 32.922 1.00 88.63 184 ASP A C 1
ATOM 1436 O O . ASP A 1 187 ? 64.522 -5.623 32.587 1.00 87.53 184 ASP A O 1
ATOM 1441 N N . LEU A 1 188 ? 63.654 -6.961 34.179 1.00 82.22 185 LEU A N 1
ATOM 1442 C CA . LEU A 1 188 ? 64.373 -6.329 35.278 1.00 75.95 185 LEU A CA 1
ATOM 1443 C C . LEU A 1 188 ? 65.684 -7.078 35.483 1.00 77.92 185 LEU A C 1
ATOM 1444 O O . LEU A 1 188 ? 65.711 -8.152 36.091 1.00 78.34 185 LEU A O 1
ATOM 1449 N N . SER A 1 189 ? 66.777 -6.515 34.968 1.00 76.68 186 SER A N 1
ATOM 1450 C CA . SER A 1 189 ? 68.108 -7.083 35.158 1.00 75.86 186 SER A CA 1
ATOM 1451 C C . SER A 1 189 ? 68.962 -6.071 35.916 1.00 72.82 186 SER A C 1
ATOM 1452 O O . SER A 1 189 ? 68.570 -4.899 36.015 1.00 73.84 186 SER A O 1
ATOM 1455 N N . PRO A 1 190 ? 70.107 -6.477 36.480 1.00 69.79 187 PRO A N 1
ATOM 1456 C CA . PRO A 1 190 ? 70.924 -5.540 37.265 1.00 68.85 187 PRO A CA 1
ATOM 1457 C C . PRO A 1 190 ? 71.163 -4.218 36.548 1.00 68.10 187 PRO A C 1
ATOM 1458 O O . PRO A 1 190 ? 71.286 -4.162 35.323 1.00 69.36 187 PRO A O 1
ATOM 1462 N N . GLY A 1 191 ? 71.218 -3.145 37.335 1.00 64.60 188 GLY A N 1
ATOM 1463 C CA . GLY A 1 191 ? 71.369 -1.815 36.783 1.00 60.88 188 GLY A CA 1
ATOM 1464 C C . GLY A 1 191 ? 70.119 -1.241 36.167 1.00 66.39 188 GLY A C 1
ATOM 1465 O O . GLY A 1 191 ? 70.201 -0.286 35.392 1.00 71.49 188 GLY A O 1
ATOM 1466 N N . ARG A 1 192 ? 68.954 -1.797 36.488 1.00 73.22 189 ARG A N 1
ATOM 1467 C CA . ARG A 1 192 ? 67.690 -1.311 35.960 1.00 70.71 189 ARG A CA 1
ATOM 1468 C C . ARG A 1 192 ? 66.662 -1.287 37.081 1.00 70.35 189 ARG A C 1
ATOM 1469 O O . ARG A 1 192 ? 66.862 -1.870 38.152 1.00 65.81 189 ARG A O 1
ATOM 1477 N N . PHE A 1 193 ? 65.558 -0.578 36.834 1.00 79.46 190 PHE A N 1
ATOM 1478 C CA . PHE A 1 193 ? 64.485 -0.449 37.810 1.00 76.33 190 PHE A CA 1
ATOM 1479 C C . PHE A 1 193 ? 63.140 -0.482 37.094 1.00 78.51 190 PHE A C 1
ATOM 1480 O O . PHE A 1 193 ? 63.053 -0.338 35.870 1.00 74.86 190 PHE A O 1
ATOM 1488 N N . ARG A 1 194 ? 62.083 -0.690 37.879 1.00 77.80 191 ARG A N 1
ATOM 1489 C CA . ARG A 1 194 ? 60.724 -0.793 37.362 1.00 80.94 191 ARG A CA 1
ATOM 1490 C C . ARG A 1 194 ? 59.762 -0.163 38.357 1.00 81.86 191 ARG A C 1
ATOM 1491 O O . ARG A 1 194 ? 59.862 -0.404 39.564 1.00 78.89 191 ARG A O 1
ATOM 1499 N N . ALA A 1 195 ? 58.843 0.652 37.847 1.00 84.92 192 ALA A N 1
ATOM 1500 C CA . ALA A 1 195 ? 57.823 1.292 38.666 1.00 87.80 192 ALA A CA 1
ATOM 1501 C C . ALA A 1 195 ? 56.466 1.080 38.015 1.00 86.75 192 ALA A C 1
ATOM 1502 O O . ALA A 1 195 ? 56.227 1.560 36.903 1.00 88.00 192 ALA A O 1
ATOM 1504 N N . LYS A 1 196 ? 55.593 0.342 38.695 1.00 84.65 193 LYS A N 1
ATOM 1505 C CA . LYS A 1 196 ? 54.179 0.282 38.352 1.00 85.99 193 LYS A CA 1
ATOM 1506 C C . LYS A 1 196 ? 53.397 0.640 39.604 1.00 82.13 193 LYS A C 1
ATOM 1507 O O . LYS A 1 196 ? 53.465 -0.081 40.605 1.00 79.71 193 LYS A O 1
ATOM 1513 N N . GLY A 1 197 ? 52.680 1.760 39.554 1.00 75.90 194 GLY A N 1
ATOM 1514 C CA . GLY A 1 197 ? 51.903 2.179 40.706 1.00 78.63 194 GLY A CA 1
ATOM 1515 C C . GLY A 1 197 ? 52.792 2.662 41.835 1.00 78.81 194 GLY A C 1
ATOM 1516 O O . GLY A 1 197 ? 53.808 3.334 41.623 1.00 79.72 194 GLY A O 1
ATOM 1517 N N . GLU A 1 198 ? 52.403 2.318 43.059 1.00 77.54 195 GLU A N 1
ATOM 1518 C CA . GLU A 1 198 ? 53.161 2.677 44.248 1.00 76.84 195 GLU A CA 1
ATOM 1519 C C . GLU A 1 198 ? 54.261 1.677 44.570 1.00 75.86 195 GLU A C 1
ATOM 1520 O O . GLU A 1 198 ? 54.762 1.668 45.700 1.00 73.64 195 GLU A O 1
ATOM 1522 N N . VAL A 1 199 ? 54.648 0.842 43.606 1.00 77.08 196 VAL A N 1
ATOM 1523 C CA . VAL A 1 199 ? 55.641 -0.209 43.806 1.00 81.81 196 VAL A CA 1
ATOM 1524 C C . VAL A 1 199 ? 56.853 0.089 42.933 1.00 76.43 196 VAL A C 1
ATOM 1525 O O . VAL A 1 199 ? 56.710 0.406 41.745 1.00 77.22 196 VAL A O 1
ATOM 1529 N N . LEU A 1 200 ? 58.042 -0.023 43.522 1.00 71.12 197 LEU A N 1
ATOM 1530 C CA . LEU A 1 200 ? 59.298 0.275 42.843 1.00 73.13 197 LEU A CA 1
ATOM 1531 C C . LEU A 1 200 ? 60.236 -0.910 43.011 1.00 71.22 197 LEU A C 1
ATOM 1532 O O . LEU A 1 200 ? 60.538 -1.307 44.141 1.00 69.57 197 LEU A O 1
ATOM 1537 N N . GLU A 1 201 ? 60.698 -1.471 41.901 1.00 66.97 198 GLU A N 1
ATOM 1538 C CA . GLU A 1 201 ? 61.643 -2.580 41.927 1.00 71.03 198 GLU A CA 1
ATOM 1539 C C . GLU A 1 201 ? 62.994 -2.098 41.414 1.00 71.32 198 GLU A C 1
ATOM 1540 O O . GLU A 1 201 ? 63.116 -1.707 40.247 1.00 67.77 198 GLU A O 1
ATOM 1546 N N . ILE A 1 202 ? 64.002 -2.131 42.286 1.00 66.01 199 ILE A N 1
ATOM 1547 C CA . ILE A 1 202 ? 65.346 -1.642 41.988 1.00 64.95 199 ILE A CA 1
ATOM 1548 C C . ILE A 1 202 ? 66.303 -2.824 41.996 1.00 59.35 199 ILE A C 1
ATOM 1549 O O . ILE A 1 202 ? 66.441 -3.512 43.016 1.00 58.99 199 ILE A O 1
ATOM 1554 N N . PHE A 1 203 ? 66.985 -3.047 40.865 1.00 60.24 200 PHE A N 1
ATOM 1555 C CA . PHE A 1 203 ? 67.995 -4.093 40.761 1.00 62.55 200 PHE A CA 1
ATOM 1556 C C . PHE A 1 203 ? 69.379 -3.455 40.821 1.00 58.67 200 PHE A C 1
ATOM 1557 O O . PHE A 1 203 ? 69.882 -2.982 39.790 1.00 60.10 200 PHE A O 1
ATOM 1565 N N . PRO A 1 204 ? 70.027 -3.404 41.984 1.00 55.08 201 PRO A N 1
ATOM 1566 C CA . PRO A 1 204 ? 71.355 -2.782 42.062 1.00 55.36 201 PRO A CA 1
ATOM 1567 C C . PRO A 1 204 ? 72.345 -3.480 41.142 1.00 57.54 201 PRO A C 1
ATOM 1568 O O . PRO A 1 204 ? 72.275 -4.690 40.922 1.00 60.15 201 PRO A O 1
ATOM 1572 N N . ALA A 1 205 ? 73.276 -2.692 40.594 1.00 56.92 202 ALA A N 1
ATOM 1573 C CA . ALA A 1 205 ? 74.195 -3.199 39.577 1.00 55.58 202 ALA A CA 1
ATOM 1574 C C . ALA A 1 205 ? 75.130 -4.274 40.110 1.00 54.45 202 ALA A C 1
ATOM 1575 O O . ALA A 1 205 ? 75.678 -5.047 39.316 1.00 51.86 202 ALA A O 1
ATOM 1577 N N . TYR A 1 206 ? 75.330 -4.327 41.427 1.00 56.15 203 TYR A N 1
ATOM 1578 C CA . TYR A 1 206 ? 76.159 -5.329 42.087 1.00 57.38 203 TYR A CA 1
ATOM 1579 C C . TYR A 1 206 ? 75.368 -6.534 42.601 1.00 56.97 203 TYR A C 1
ATOM 1580 O O . TYR A 1 206 ? 75.978 -7.527 43.014 1.00 53.40 203 TYR A O 1
ATOM 1589 N N . GLU A 1 207 ? 74.037 -6.485 42.572 1.00 61.24 204 GLU A N 1
ATOM 1590 C CA . GLU A 1 207 ? 73.207 -7.417 43.322 1.00 61.32 204 GLU A CA 1
ATOM 1591 C C . GLU A 1 207 ? 72.769 -8.610 42.484 1.00 60.39 204 GLU A C 1
ATOM 1592 O O . GLU A 1 207 ? 72.601 -8.518 41.265 1.00 56.91 204 GLU A O 1
ATOM 1598 N N . THR A 1 208 ? 72.588 -9.742 43.170 1.00 61.19 205 THR A N 1
ATOM 1599 C CA . THR A 1 208 ? 71.977 -10.932 42.600 1.00 60.35 205 THR A CA 1
ATOM 1600 C C . THR A 1 208 ? 70.472 -10.963 42.794 1.00 62.89 205 THR A C 1
ATOM 1601 O O . THR A 1 208 ? 69.799 -11.787 42.166 1.00 64.15 205 THR A O 1
ATOM 1605 N N . GLU A 1 209 ? 69.937 -10.106 43.667 1.00 62.25 206 GLU A N 1
ATOM 1606 C CA . GLU A 1 209 ? 68.518 -10.090 44.007 1.00 65.09 206 GLU A CA 1
ATOM 1607 C C . GLU A 1 209 ? 68.012 -8.656 44.124 1.00 64.91 206 GLU A C 1
ATOM 1608 O O . GLU A 1 209 ? 68.513 -7.889 44.958 1.00 61.98 206 GLU A O 1
ATOM 1614 N N . PRO A 1 210 ? 67.026 -8.259 43.319 1.00 64.17 207 PRO A N 1
ATOM 1615 C CA . PRO A 1 210 ? 66.526 -6.879 43.380 1.00 61.34 207 PRO A CA 1
ATOM 1616 C C . PRO A 1 210 ? 65.753 -6.599 44.662 1.00 60.45 207 PRO A C 1
ATOM 1617 O O . PRO A 1 210 ? 65.365 -7.503 45.404 1.00 60.57 207 PRO A O 1
ATOM 1621 N N . ILE A 1 211 ? 65.543 -5.308 44.920 1.00 60.35 208 ILE A N 1
ATOM 1622 C CA . ILE A 1 211 ? 64.856 -4.835 46.116 1.00 61.96 208 ILE A CA 1
ATOM 1623 C C . ILE A 1 211 ? 63.489 -4.297 45.722 1.00 63.88 208 ILE A C 1
ATOM 1624 O O . ILE A 1 211 ? 63.348 -3.604 44.706 1.00 60.48 208 ILE A O 1
ATOM 1629 N N . ARG A 1 212 ? 62.486 -4.609 46.536 1.00 66.26 209 ARG A N 1
ATOM 1630 C CA . ARG A 1 212 ? 61.115 -4.163 46.329 1.00 67.94 209 ARG A CA 1
ATOM 1631 C C . ARG A 1 212 ? 60.801 -3.049 47.322 1.00 65.18 209 ARG A C 1
ATOM 1632 O O . ARG A 1 212 ? 60.856 -3.262 48.539 1.00 65.45 209 ARG A O 1
ATOM 1640 N N . VAL A 1 213 ? 60.492 -1.863 46.802 1.00 63.16 210 VAL A N 1
ATOM 1641 C CA . VAL A 1 213 ? 60.129 -0.702 47.610 1.00 74.61 210 VAL A CA 1
ATOM 1642 C C . VAL A 1 213 ? 58.648 -0.419 47.395 1.00 72.93 210 VAL A C 1
ATOM 1643 O O . VAL A 1 213 ? 58.213 -0.174 46.261 1.00 66.47 210 VAL A O 1
ATOM 1647 N N . GLU A 1 214 ? 57.876 -0.451 48.480 1.00 75.73 211 GLU A N 1
ATOM 1648 C CA . GLU A 1 214 ? 56.439 -0.204 48.438 1.00 77.55 211 GLU A CA 1
ATOM 1649 C C . GLU A 1 214 ? 56.139 1.141 49.087 1.00 76.82 211 GLU A C 1
ATOM 1650 O O . GLU A 1 214 ? 56.581 1.405 50.211 1.00 81.17 211 GLU A O 1
ATOM 1656 N N . LEU A 1 215 ? 55.389 1.984 48.379 1.00 79.74 212 LEU A N 1
ATOM 1657 C CA . LEU A 1 215 ? 55.140 3.362 48.790 1.00 85.73 212 LEU A CA 1
ATOM 1658 C C . LEU A 1 215 ? 53.668 3.576 49.123 1.00 85.17 212 LEU A C 1
ATOM 1659 O O . LEU A 1 215 ? 52.785 3.137 48.379 1.00 79.03 212 LEU A O 1
ATOM 1664 N N . PHE A 1 216 ? 53.413 4.255 50.240 1.00 86.35 213 PHE A N 1
ATOM 1665 C CA . PHE A 1 216 ? 52.075 4.712 50.610 1.00 87.79 213 PHE A CA 1
ATOM 1666 C C . PHE A 1 216 ? 52.141 6.233 50.704 1.00 84.16 213 PHE A C 1
ATOM 1667 O O . PHE A 1 216 ? 52.534 6.786 51.737 1.00 80.67 213 PHE A O 1
ATOM 1675 N N . GLY A 1 217 ? 51.753 6.905 49.625 1.00 83.66 214 GLY A N 1
ATOM 1676 C CA . GLY A 1 217 ? 52.029 8.328 49.531 1.00 82.58 214 GLY A CA 1
ATOM 1677 C C . GLY A 1 217 ? 53.525 8.528 49.397 1.00 87.17 214 GLY A C 1
ATOM 1678 O O . GLY A 1 217 ? 54.197 7.853 48.609 1.00 84.20 214 GLY A O 1
ATOM 1679 N N . ASP A 1 218 ? 54.066 9.458 50.179 1.00 88.39 215 ASP A N 1
ATOM 1680 C CA . ASP A 1 218 ? 55.511 9.633 50.213 1.00 90.17 215 ASP A CA 1
ATOM 1681 C C . ASP A 1 218 ? 56.203 8.575 51.060 1.00 91.04 215 ASP A C 1
ATOM 1682 O O . ASP A 1 218 ? 57.369 8.265 50.805 1.00 95.12 215 ASP A O 1
ATOM 1687 N N . GLU A 1 219 ? 55.509 8.000 52.037 1.00 89.74 216 GLU A N 1
ATOM 1688 C CA . GLU A 1 219 ? 56.155 7.125 53.007 1.00 89.69 216 GLU A CA 1
ATOM 1689 C C . GLU A 1 219 ? 56.612 5.818 52.370 1.00 89.66 216 GLU A C 1
ATOM 1690 O O . GLU A 1 219 ? 55.892 5.207 51.575 1.00 84.65 216 GLU A O 1
ATOM 1696 N N . VAL A 1 220 ? 57.822 5.391 52.729 1.00 89.92 217 VAL A N 1
ATOM 1697 C CA . VAL A 1 220 ? 58.332 4.083 52.326 1.00 89.79 217 VAL A CA 1
ATOM 1698 C C . VAL A 1 220 ? 57.673 3.058 53.244 1.00 87.61 217 VAL A C 1
ATOM 1699 O O . VAL A 1 220 ? 58.096 2.861 54.384 1.00 89.06 217 VAL A O 1
ATOM 1703 N N . GLU A 1 221 ? 56.617 2.413 52.745 1.00 85.83 218 GLU A N 1
ATOM 1704 C CA . GLU A 1 221 ? 55.837 1.499 53.572 1.00 88.34 218 GLU A CA 1
ATOM 1705 C C . GLU A 1 221 ? 56.621 0.231 53.884 1.00 88.86 218 GLU A C 1
ATOM 1706 O O . GLU A 1 221 ? 56.724 -0.176 55.047 1.00 87.82 218 GLU A O 1
ATOM 1712 N N . ARG A 1 222 ? 57.190 -0.402 52.859 1.00 84.02 219 ARG A N 1
ATOM 1713 C CA . ARG A 1 222 ? 57.790 -1.717 53.018 1.00 81.06 219 ARG A CA 1
ATOM 1714 C C . ARG A 1 222 ? 58.999 -1.849 52.099 1.00 78.20 219 ARG A C 1
ATOM 1715 O O . ARG A 1 222 ? 59.000 -1.316 50.984 1.00 73.25 219 ARG A O 1
ATOM 1723 N N . ILE A 1 223 ? 60.031 -2.547 52.579 1.00 78.32 220 ILE A N 1
ATOM 1724 C CA . ILE A 1 223 ? 61.218 -2.861 51.788 1.00 75.86 220 ILE A CA 1
ATOM 1725 C C . ILE A 1 223 ? 61.478 -4.357 51.890 1.00 74.30 220 ILE A C 1
ATOM 1726 O O . ILE A 1 223 ? 61.585 -4.894 52.998 1.00 80.33 220 ILE A O 1
ATOM 1731 N N . SER A 1 224 ? 61.597 -5.026 50.743 1.00 69.30 221 SER A N 1
ATOM 1732 C CA . SER A 1 224 ? 61.840 -6.463 50.711 1.00 71.71 221 SER A CA 1
ATOM 1733 C C . SER A 1 224 ? 62.779 -6.821 49.568 1.00 70.72 221 SER A C 1
ATOM 1734 O O . SER A 1 224 ? 62.638 -6.310 48.454 1.00 73.04 221 SER A O 1
ATOM 1737 N N . GLN A 1 225 ? 63.726 -7.713 49.844 1.00 73.27 222 GLN A N 1
ATOM 1738 C CA . GLN A 1 225 ? 64.623 -8.223 48.815 1.00 69.93 222 GLN A CA 1
ATOM 1739 C C . GLN A 1 225 ? 64.019 -9.476 48.192 1.00 69.18 222 GLN A C 1
ATOM 1740 O O . GLN A 1 225 ? 63.672 -10.430 48.896 1.00 70.10 222 GLN A O 1
ATOM 1746 N N . VAL A 1 226 ? 63.916 -9.471 46.872 1.00 65.10 223 VAL A N 1
ATOM 1747 C CA . VAL A 1 226 ? 63.048 -10.377 46.136 1.00 65.13 223 VAL A CA 1
ATOM 1748 C C . VAL A 1 226 ? 63.889 -11.246 45.210 1.00 68.86 223 VAL A C 1
ATOM 1749 O O . VAL A 1 226 ? 64.960 -10.836 44.749 1.00 67.76 223 VAL A O 1
ATOM 1753 N N . HIS A 1 227 ? 63.413 -12.464 44.955 1.00 65.01 224 HIS A N 1
ATOM 1754 C CA . HIS A 1 227 ? 64.122 -13.351 44.047 1.00 62.79 224 HIS A CA 1
ATOM 1755 C C . HIS A 1 227 ? 63.930 -12.873 42.607 1.00 62.11 224 HIS A C 1
ATOM 1756 O O . HIS A 1 227 ? 62.843 -12.414 42.244 1.00 67.84 224 HIS A O 1
ATOM 1763 N N . PRO A 1 228 ? 64.960 -12.976 41.761 1.00 61.71 225 PRO A N 1
ATOM 1764 C CA . PRO A 1 228 ? 64.845 -12.402 40.407 1.00 62.75 225 PRO A CA 1
ATOM 1765 C C . PRO A 1 228 ? 63.817 -13.089 39.528 1.00 65.68 225 PRO A C 1
ATOM 1766 O O . PRO A 1 228 ? 63.107 -12.413 38.774 1.00 67.04 225 PRO A O 1
ATOM 1770 N N . VAL A 1 229 ? 63.734 -14.415 39.577 1.00 70.61 226 VAL A N 1
ATOM 1771 C CA . VAL A 1 229 ? 62.885 -15.130 38.632 1.00 70.86 226 VAL A CA 1
ATOM 1772 C C . VAL A 1 229 ? 61.492 -15.398 39.189 1.00 69.83 226 VAL A C 1
ATOM 1773 O O . VAL A 1 229 ? 60.522 -15.420 38.426 1.00 77.98 226 VAL A O 1
ATOM 1775 N N . THR A 1 230 ? 61.362 -15.594 40.502 1.00 68.82 227 THR A N 1
ATOM 1776 C CA . THR A 1 230 ? 60.112 -16.069 41.081 1.00 66.30 227 THR A CA 1
ATOM 1777 C C . THR A 1 230 ? 59.345 -15.015 41.866 1.00 69.25 227 THR A C 1
ATOM 1778 O O . THR A 1 230 ? 58.195 -15.267 42.243 1.00 67.74 227 THR A O 1
ATOM 1782 N N . GLY A 1 231 ? 59.939 -13.855 42.140 1.00 70.26 228 GLY A N 1
ATOM 1783 C CA . GLY A 1 231 ? 59.271 -12.838 42.924 1.00 67.90 228 GLY A CA 1
ATOM 1784 C C . GLY A 1 231 ? 59.168 -13.140 44.401 1.00 67.04 228 GLY A C 1
ATOM 1785 O O . GLY A 1 231 ? 58.718 -12.275 45.163 1.00 70.00 228 GLY A O 1
ATOM 1786 N N . GLU A 1 232 ? 59.571 -14.334 44.829 1.00 69.69 229 GLU A N 1
ATOM 1787 C CA . GLU A 1 232 ? 59.539 -14.708 46.236 1.00 73.76 229 GLU A CA 1
ATOM 1788 C C . GLU A 1 232 ? 60.277 -13.685 47.093 1.00 70.61 229 GLU A C 1
ATOM 1789 O O . GLU A 1 232 ? 61.421 -13.323 46.806 1.00 73.20 229 GLU A O 1
ATOM 1795 N N . ARG A 1 233 ? 59.610 -13.206 48.142 1.00 68.42 230 ARG A N 1
ATOM 1796 C CA . ARG A 1 233 ? 60.275 -12.351 49.115 1.00 65.98 230 ARG A CA 1
ATOM 1797 C C . ARG A 1 233 ? 61.244 -13.178 49.948 1.00 68.05 230 ARG A C 1
ATOM 1798 O O . ARG A 1 233 ? 60.870 -14.203 50.525 1.00 72.46 230 ARG A O 1
ATOM 1806 N N . LEU A 1 234 ? 62.494 -12.730 50.010 1.00 68.37 231 LEU A N 1
ATOM 1807 C CA . LEU A 1 234 ? 63.540 -13.440 50.728 1.00 63.91 231 LEU A CA 1
ATOM 1808 C C . LEU A 1 234 ? 63.933 -12.779 52.036 1.00 69.44 231 LEU A C 1
ATOM 1809 O O . LEU A 1 234 ? 64.345 -13.475 52.966 1.00 73.13 231 LEU A O 1
ATOM 1814 N N . ARG A 1 235 ? 63.808 -11.459 52.130 1.00 71.89 232 ARG A N 1
ATOM 1815 C CA . ARG A 1 235 ? 64.194 -10.715 53.319 1.00 72.88 232 ARG A CA 1
ATOM 1816 C C . ARG A 1 235 ? 63.417 -9.411 53.352 1.00 73.04 232 ARG A C 1
ATOM 1817 O O . ARG A 1 235 ? 63.054 -8.867 52.308 1.00 71.89 232 ARG A O 1
ATOM 1825 N N . GLU A 1 236 ? 63.175 -8.915 54.557 1.00 75.68 233 GLU A N 1
ATOM 1826 C CA . GLU A 1 236 ? 62.780 -7.529 54.733 1.00 79.49 233 GLU A CA 1
ATOM 1827 C C . GLU A 1 236 ? 64.021 -6.702 55.036 1.00 76.15 233 GLU A C 1
ATOM 1828 O O . GLU A 1 236 ? 64.968 -7.177 55.669 1.00 69.57 233 GLU A O 1
ATOM 1834 N N . LEU A 1 237 ? 64.022 -5.462 54.561 1.00 76.03 234 LEU A N 1
ATOM 1835 C CA . LEU A 1 237 ? 65.172 -4.600 54.740 1.00 76.53 234 LEU A CA 1
ATOM 1836 C C . LEU A 1 237 ? 64.772 -3.344 55.500 1.00 73.57 234 LEU A C 1
ATOM 1837 O O . LEU A 1 237 ? 63.778 -2.701 55.137 1.00 74.90 234 LEU A O 1
ATOM 1842 N N . PRO A 1 238 ? 65.492 -2.978 56.567 1.00 73.62 235 PRO A N 1
ATOM 1843 C CA . PRO A 1 238 ? 65.228 -1.677 57.205 1.00 74.36 235 PRO A CA 1
ATOM 1844 C C . PRO A 1 238 ? 65.502 -0.523 56.262 1.00 76.69 235 PRO A C 1
ATOM 1845 O O . PRO A 1 238 ? 64.769 0.475 56.243 1.00 76.77 235 PRO A O 1
ATOM 1849 N N . GLY A 1 239 ? 66.559 -0.653 55.475 1.00 74.84 236 GLY A N 1
ATOM 1850 C CA . GLY A 1 239 ? 66.929 0.336 54.485 1.00 71.16 236 GLY A CA 1
ATOM 1851 C C . GLY A 1 239 ? 68.140 -0.169 53.737 1.00 72.82 236 GLY A C 1
ATOM 1852 O O . GLY A 1 239 ? 68.622 -1.283 53.973 1.00 73.31 236 GLY A O 1
ATOM 1853 N N . PHE A 1 240 ? 68.638 0.664 52.827 1.00 68.39 237 PHE A N 1
ATOM 1854 C CA . PHE A 1 240 ? 69.775 0.245 52.022 1.00 67.75 237 PHE A CA 1
ATOM 1855 C C . PHE A 1 240 ? 70.435 1.460 51.393 1.00 66.45 237 PHE A C 1
ATOM 1856 O O . PHE A 1 240 ? 69.818 2.514 51.234 1.00 69.69 237 PHE A O 1
ATOM 1864 N N . VAL A 1 241 ? 71.706 1.290 51.038 1.00 66.04 238 VAL A N 1
ATOM 1865 C CA . VAL A 1 241 ? 72.478 2.299 50.323 1.00 66.77 238 VAL A CA 1
ATOM 1866 C C . VAL A 1 241 ? 72.652 1.811 48.893 1.00 65.64 238 VAL A C 1
ATOM 1867 O O . VAL A 1 241 ? 73.253 0.754 48.660 1.00 71.52 238 VAL A O 1
ATOM 1871 N N . LEU A 1 242 ? 72.125 2.567 47.937 1.00 62.70 239 LEU A N 1
ATOM 1872 C CA . LEU A 1 242 ? 72.251 2.216 46.529 1.00 61.92 239 LEU A CA 1
ATOM 1873 C C . LEU A 1 242 ? 73.456 2.931 45.925 1.00 64.97 239 LEU A C 1
ATOM 1874 O O . LEU A 1 242 ? 73.552 4.163 45.986 1.00 64.47 239 LEU A O 1
ATOM 1879 N N . PHE A 1 243 ? 74.368 2.159 45.337 1.00 59.22 240 PHE A N 1
ATOM 1880 C CA . PHE A 1 243 ? 75.518 2.688 44.622 1.00 56.77 240 PHE A CA 1
ATOM 1881 C C . PHE A 1 243 ? 75.246 2.702 43.121 1.00 55.37 240 PHE A C 1
ATOM 1882 O O . PHE A 1 243 ? 74.334 2.025 42.638 1.00 52.88 240 PHE A O 1
ATOM 1890 N N . PRO A 1 244 ? 76.000 3.489 42.354 1.00 56.64 241 PRO A N 1
ATOM 1891 C CA . PRO A 1 244 ? 75.618 3.756 40.959 1.00 54.17 241 PRO A CA 1
ATOM 1892 C C . PRO A 1 244 ? 75.658 2.519 40.073 1.00 52.88 241 PRO A C 1
ATOM 1893 O O . PRO A 1 244 ? 76.170 1.457 40.434 1.00 59.86 241 PRO A O 1
ATOM 1897 N N . ALA A 1 245 ? 75.117 2.695 38.866 1.00 55.18 242 ALA A N 1
ATOM 1898 C CA . ALA A 1 245 ? 75.008 1.633 37.875 1.00 56.06 242 ALA A CA 1
ATOM 1899 C C . ALA A 1 245 ? 75.995 1.779 36.727 1.00 57.89 242 ALA A C 1
ATOM 1900 O O . ALA A 1 245 ? 76.009 0.926 35.831 1.00 56.26 242 ALA A O 1
ATOM 1902 N N . THR A 1 246 ? 76.788 2.848 36.703 1.00 56.19 243 THR A N 1
ATOM 1903 C CA . THR A 1 246 ? 77.972 2.919 35.863 1.00 55.29 243 THR A CA 1
ATOM 1904 C C . THR A 1 246 ? 79.135 3.429 36.693 1.00 57.53 243 THR A C 1
ATOM 1905 O O . THR A 1 246 ? 78.960 4.075 37.729 1.00 60.16 243 THR A O 1
ATOM 1909 N N . HIS A 1 247 ? 80.334 3.126 36.219 1.00 58.93 244 HIS A N 1
ATOM 1910 C CA . HIS A 1 247 ? 81.530 3.685 36.818 1.00 56.96 244 HIS A CA 1
ATOM 1911 C C . HIS A 1 247 ? 81.949 4.983 36.147 1.00 53.96 244 HIS A C 1
ATOM 1912 O O . HIS A 1 247 ? 82.871 5.639 36.629 1.00 54.37 244 HIS A O 1
ATOM 1919 N N . TYR A 1 248 ? 81.266 5.387 35.079 1.00 60.84 245 TYR A N 1
ATOM 1920 C CA . TYR A 1 248 ? 81.540 6.649 34.396 1.00 64.12 245 TYR A CA 1
ATOM 1921 C C . TYR A 1 248 ? 80.468 7.660 34.796 1.00 61.16 245 TYR A C 1
ATOM 1922 O O . TYR A 1 248 ? 79.389 7.720 34.201 1.00 57.30 245 TYR A O 1
ATOM 1931 N N . LEU A 1 249 ? 80.787 8.458 35.814 1.00 62.80 246 LEU A N 1
ATOM 1932 C CA . LEU A 1 249 ? 79.875 9.418 36.418 1.00 63.60 246 LEU A CA 1
ATOM 1933 C C . LEU A 1 249 ? 80.609 10.741 36.576 1.00 69.00 246 LEU A C 1
ATOM 1934 O O . LEU A 1 249 ? 81.718 10.772 37.116 1.00 66.38 246 LEU A O 1
ATOM 1939 N N . SER A 1 250 ? 79.996 11.828 36.118 1.00 73.70 247 SER A N 1
ATOM 1940 C CA . SER A 1 250 ? 80.659 13.122 36.108 1.00 74.09 247 SER A CA 1
ATOM 1941 C C . SER A 1 250 ? 79.841 14.165 36.857 1.00 73.76 247 SER A C 1
ATOM 1942 O O . SER A 1 250 ? 78.608 14.109 36.864 1.00 68.63 247 SER A O 1
ATOM 1945 N N . PRO A 1 251 ? 80.503 15.127 37.508 1.00 75.13 248 PRO A N 1
ATOM 1946 C CA . PRO A 1 251 ? 79.761 16.258 38.083 1.00 72.07 248 PRO A CA 1
ATOM 1947 C C . PRO A 1 251 ? 79.338 17.284 37.047 1.00 68.10 248 PRO A C 1
ATOM 1948 O O . PRO A 1 251 ? 78.441 18.090 37.332 1.00 72.85 248 PRO A O 1
ATOM 1952 N N . GLU A 1 252 ? 79.955 17.285 35.868 1.00 68.02 249 GLU A N 1
ATOM 1953 C CA . GLU A 1 252 ? 79.488 18.100 34.758 1.00 65.30 249 GLU A CA 1
ATOM 1954 C C . GLU A 1 252 ? 78.251 17.465 34.138 1.00 72.71 249 GLU A C 1
ATOM 1955 O O . GLU A 1 252 ? 78.041 16.252 34.226 1.00 79.59 249 GLU A O 1
ATOM 1957 N N . GLY A 1 253 ? 77.422 18.298 33.510 1.00 75.11 250 GLY A N 1
ATOM 1958 C CA . GLY A 1 253 ? 76.195 17.804 32.920 1.00 74.61 250 GLY A CA 1
ATOM 1959 C C . GLY A 1 253 ? 76.425 17.045 31.626 1.00 74.38 250 GLY A C 1
ATOM 1960 O O . GLY A 1 253 ? 77.412 17.248 30.920 1.00 76.02 250 GLY A O 1
ATOM 1961 N N . LEU A 1 254 ? 75.474 16.161 31.310 1.00 75.62 251 LEU A N 1
ATOM 1962 C CA . LEU A 1 254 ? 75.607 15.315 30.126 1.00 75.30 251 LEU A CA 1
ATOM 1963 C C . LEU A 1 254 ? 75.645 16.152 28.852 1.00 76.15 251 LEU A C 1
ATOM 1964 O O . LEU A 1 254 ? 76.489 15.930 27.976 1.00 74.55 251 LEU A O 1
ATOM 1969 N N . GLU A 1 255 ? 74.725 17.112 28.726 1.00 84.17 252 GLU A N 1
ATOM 1970 C CA . GLU A 1 255 ? 74.719 17.977 27.552 1.00 80.07 252 GLU A CA 1
ATOM 1971 C C . GLU A 1 255 ? 76.043 18.719 27.405 1.00 73.44 252 GLU A C 1
ATOM 1972 O O . GLU A 1 255 ? 76.560 18.867 26.292 1.00 73.62 252 GLU A O 1
ATOM 1978 N N . GLU A 1 256 ? 76.607 19.194 28.519 1.00 73.55 253 GLU A N 1
ATOM 1979 C CA . GLU A 1 256 ? 77.900 19.866 28.458 1.00 69.45 253 GLU A CA 1
ATOM 1980 C C . GLU A 1 256 ? 78.982 18.912 27.969 1.00 72.78 253 GLU A C 1
ATOM 1981 O O . GLU A 1 256 ? 79.810 19.278 27.127 1.00 73.35 253 GLU A O 1
ATOM 1983 N N . ILE A 1 257 ? 78.979 17.677 28.479 1.00 69.83 254 ILE A N 1
ATOM 1984 C CA . ILE A 1 257 ? 79.960 16.682 28.054 1.00 66.87 254 ILE A CA 1
ATOM 1985 C C . ILE A 1 257 ? 79.827 16.406 26.563 1.00 64.26 254 ILE A C 1
ATOM 1986 O O . ILE A 1 257 ? 80.818 16.394 25.824 1.00 65.45 254 ILE A O 1
ATOM 1991 N N . LEU A 1 258 ? 78.597 16.173 26.101 1.00 60.80 255 LEU A N 1
ATOM 1992 C CA . LEU A 1 258 ? 78.387 15.893 24.686 1.00 61.64 255 LEU A CA 1
ATOM 1993 C C . LEU A 1 258 ? 78.847 17.053 23.819 1.00 64.76 255 LEU A C 1
ATOM 1994 O O . LEU A 1 258 ? 79.307 16.840 22.689 1.00 62.98 255 LEU A O 1
ATOM 1999 N N . LYS A 1 259 ? 78.742 18.283 24.331 1.00 65.23 256 LYS A N 1
ATOM 2000 C CA . LYS A 1 259 ? 79.252 19.438 23.599 1.00 63.23 256 LYS A CA 1
ATOM 2001 C C . LYS A 1 259 ? 80.769 19.372 23.467 1.00 61.67 256 LYS A C 1
ATOM 2002 O O . LYS A 1 259 ? 81.316 19.526 22.368 1.00 59.94 256 LYS A O 1
ATOM 2004 N N . GLU A 1 260 ? 81.467 19.134 24.582 1.00 61.31 257 GLU A N 1
ATOM 2005 C CA . GLU A 1 260 ? 82.919 18.981 24.539 1.00 62.11 257 GLU A CA 1
ATOM 2006 C C . GLU A 1 260 ? 83.338 17.924 23.517 1.00 61.70 257 GLU A C 1
ATOM 2007 O O . GLU A 1 260 ? 84.282 18.135 22.747 1.00 60.58 257 GLU A O 1
ATOM 2013 N N . ILE A 1 261 ? 82.624 16.793 23.473 1.00 60.11 258 ILE A N 1
ATOM 2014 C CA . ILE A 1 261 ? 82.980 15.704 22.565 1.00 53.80 258 ILE A CA 1
ATOM 2015 C C . ILE A 1 261 ? 82.756 16.107 21.112 1.00 56.47 258 ILE A C 1
ATOM 2016 O O . ILE A 1 261 ? 83.598 15.842 20.245 1.00 60.57 258 ILE A O 1
ATOM 2021 N N . GLU A 1 262 ? 81.615 16.734 20.813 1.00 61.11 259 GLU A N 1
ATOM 2022 C CA . GLU A 1 262 ? 81.354 17.162 19.441 1.00 61.56 259 GLU A CA 1
ATOM 2023 C C . GLU A 1 262 ? 82.397 18.165 18.969 1.00 61.61 259 GLU A C 1
ATOM 2024 O O . GLU A 1 262 ? 82.783 18.164 17.794 1.00 57.83 259 GLU A O 1
ATOM 2030 N N . LYS A 1 263 ? 82.857 19.037 19.868 1.00 54.38 260 LYS A N 1
ATOM 2031 C CA . LYS A 1 263 ? 83.932 19.955 19.520 1.00 55.22 260 LYS A CA 1
ATOM 2032 C C . LYS A 1 263 ? 85.126 19.194 18.954 1.00 63.14 260 LYS A C 1
ATOM 2033 O O . LYS A 1 263 ? 85.652 19.541 17.891 1.00 64.71 260 LYS A O 1
ATOM 2039 N N . GLU A 1 264 ? 85.543 18.120 19.635 1.00 59.08 261 GLU A N 1
ATOM 2040 C CA . GLU A 1 264 ? 86.662 17.330 19.131 1.00 57.96 261 GLU A CA 1
ATOM 2041 C C . GLU A 1 264 ? 86.303 16.627 17.832 1.00 57.87 261 GLU A C 1
ATOM 2042 O O . GLU A 1 264 ? 87.168 16.456 16.964 1.00 55.11 261 GLU A O 1
ATOM 2048 N N . LEU A 1 265 ? 85.042 16.212 17.680 1.00 55.67 262 LEU A N 1
ATOM 2049 C CA . LEU A 1 265 ? 84.644 15.508 16.468 1.00 52.60 262 LEU A CA 1
ATOM 2050 C C . LEU A 1 265 ? 84.835 16.379 15.235 1.00 55.25 262 LEU A C 1
ATOM 2051 O O . LEU A 1 265 ? 85.329 15.910 14.205 1.00 57.00 262 LEU A O 1
ATOM 2056 N N . TRP A 1 266 ? 84.460 17.655 15.323 1.00 52.81 263 TRP A N 1
ATOM 2057 C CA . TRP A 1 266 ? 84.502 18.502 14.137 1.00 57.47 263 TRP A CA 1
ATOM 2058 C C . TRP A 1 266 ? 85.923 18.948 13.823 1.00 57.80 263 TRP A C 1
ATOM 2059 O O . TRP A 1 266 ? 86.289 19.071 12.648 1.00 58.11 263 TRP A O 1
ATOM 2070 N N . GLU A 1 267 ? 86.741 19.182 14.852 1.00 59.18 264 GLU A N 1
ATOM 2071 C CA . GLU A 1 267 ? 88.168 19.376 14.624 1.00 57.70 264 GLU A CA 1
ATOM 2072 C C . GLU A 1 267 ? 88.752 18.201 13.849 1.00 56.59 264 GLU A C 1
ATOM 2073 O O . GLU A 1 267 ? 89.436 18.383 12.837 1.00 63.42 264 GLU A O 1
ATOM 2079 N N . ARG A 1 268 ? 88.461 16.980 14.299 1.00 55.54 265 ARG A N 1
ATOM 2080 C CA . ARG A 1 268 ? 89.048 15.797 13.679 1.00 56.98 265 ARG A CA 1
ATOM 2081 C C . ARG A 1 268 ? 88.530 15.595 12.261 1.00 59.83 265 ARG A C 1
ATOM 2082 O O . ARG A 1 268 ? 89.269 15.124 11.387 1.00 61.10 265 ARG A O 1
ATOM 2090 N N . VAL A 1 269 ? 87.259 15.928 12.019 1.00 59.55 266 VAL A N 1
ATOM 2091 C CA . VAL A 1 269 ? 86.717 15.877 10.664 1.00 57.95 266 VAL A CA 1
ATOM 2092 C C . VAL A 1 269 ? 87.403 16.913 9.782 1.00 60.00 266 VAL A C 1
ATOM 2093 O O . VAL A 1 269 ? 87.729 16.644 8.619 1.00 62.05 266 VAL A O 1
ATOM 2097 N N . ARG A 1 270 ? 87.622 18.117 10.322 1.00 60.25 267 ARG A N 1
ATOM 2098 C CA . ARG A 1 270 ? 88.398 19.128 9.611 1.00 63.90 267 ARG A CA 1
ATOM 2099 C C . ARG A 1 270 ? 89.771 18.591 9.231 1.00 67.00 267 ARG A C 1
ATOM 2100 O O . ARG A 1 270 ? 90.255 18.824 8.118 1.00 69.19 267 ARG A O 1
ATOM 2108 N N . TYR A 1 271 ? 90.400 17.848 10.143 1.00 64.63 268 TYR A N 1
ATOM 2109 C CA . TYR A 1 271 ? 91.695 17.242 9.861 1.00 62.33 268 TYR A CA 1
ATOM 2110 C C . TYR A 1 271 ? 91.605 16.258 8.697 1.00 64.59 268 TYR A C 1
ATOM 2111 O O . TYR A 1 271 ? 92.417 16.304 7.764 1.00 64.15 268 TYR A O 1
ATOM 2120 N N . PHE A 1 272 ? 90.625 15.354 8.735 1.00 63.69 269 PHE A N 1
ATOM 2121 C CA . PHE A 1 272 ? 90.496 14.365 7.669 1.00 62.63 269 PHE A CA 1
ATOM 2122 C C . PHE A 1 272 ? 90.132 15.028 6.351 1.00 62.79 269 PHE A C 1
ATOM 2123 O O . PHE A 1 272 ? 90.706 14.710 5.304 1.00 60.15 269 PHE A O 1
ATOM 2131 N N . GLU A 1 273 ? 89.161 15.942 6.383 1.00 65.27 270 GLU A N 1
ATOM 2132 C CA . GLU A 1 273 ? 88.721 16.587 5.152 1.00 64.69 270 GLU A CA 1
ATOM 2133 C C . GLU A 1 273 ? 89.846 17.396 4.521 1.00 62.34 270 GLU A C 1
ATOM 2134 O O . GLU A 1 273 ? 90.034 17.356 3.300 1.00 64.05 270 GLU A O 1
ATOM 2140 N N . GLU A 1 274 ? 90.616 18.124 5.335 1.00 61.41 271 GLU A N 1
ATOM 2141 C CA . GLU A 1 274 ? 91.752 18.863 4.794 1.00 64.17 271 GLU A CA 1
ATOM 2142 C C . GLU A 1 274 ? 92.768 17.940 4.144 1.00 65.52 271 GLU A C 1
ATOM 2143 O O . GLU A 1 274 ? 93.525 18.385 3.277 1.00 66.83 271 GLU A O 1
ATOM 2149 N N . ARG A 1 275 ? 92.799 16.669 4.537 1.00 62.12 272 ARG A N 1
ATOM 2150 C CA . ARG A 1 275 ? 93.695 15.684 3.952 1.00 59.59 272 ARG A CA 1
ATOM 2151 C C . ARG A 1 275 ? 93.084 14.950 2.770 1.00 62.69 272 ARG A C 1
ATOM 2152 O O . ARG A 1 275 ? 93.749 14.089 2.186 1.00 60.25 272 ARG A O 1
ATOM 2160 N N . GLY A 1 276 ? 91.841 15.265 2.410 1.00 66.12 273 GLY A N 1
ATOM 2161 C CA . GLY A 1 276 ? 91.135 14.526 1.387 1.00 66.28 273 GLY A CA 1
ATOM 2162 C C . GLY A 1 276 ? 90.600 13.184 1.829 1.00 62.79 273 GLY A C 1
ATOM 2163 O O . GLY A 1 276 ? 90.159 12.399 0.981 1.00 63.53 273 GLY A O 1
ATOM 2164 N N . GLU A 1 277 ? 90.612 12.896 3.128 1.00 59.33 274 GLU A N 1
ATOM 2165 C CA . GLU A 1 277 ? 90.212 11.582 3.628 1.00 63.15 274 GLU A CA 1
ATOM 2166 C C . GLU A 1 277 ? 88.732 11.618 4.015 1.00 63.57 274 GLU A C 1
ATOM 2167 O O . GLU A 1 277 ? 88.343 11.524 5.180 1.00 61.86 274 GLU A O 1
ATOM 2173 N N . VAL A 1 278 ? 87.909 11.763 2.970 1.00 65.15 275 VAL A N 1
ATOM 2174 C CA . VAL A 1 278 ? 86.457 11.859 3.122 1.00 63.50 275 VAL A CA 1
ATOM 2175 C C . VAL A 1 278 ? 85.906 10.638 3.847 1.00 64.31 275 VAL A C 1
ATOM 2176 O O . VAL A 1 278 ? 85.096 10.755 4.776 1.00 57.59 275 VAL A O 1
ATOM 2180 N N . LEU A 1 279 ? 86.325 9.445 3.417 1.00 62.23 276 LEU A N 1
ATOM 2181 C CA . LEU A 1 279 ? 85.797 8.214 3.995 1.00 60.70 276 LEU A CA 1
ATOM 2182 C C . LEU A 1 279 ? 86.046 8.147 5.497 1.00 62.05 276 LEU A C 1
ATOM 2183 O O . LEU A 1 279 ? 85.179 7.696 6.254 1.00 58.90 276 LEU A O 1
ATOM 2188 N N . TYR A 1 280 ? 87.229 8.587 5.947 1.00 63.44 277 TYR A N 1
ATOM 2189 C CA . TYR A 1 280 ? 87.530 8.545 7.376 1.00 61.33 277 TYR A CA 1
ATOM 2190 C C . TYR A 1 280 ? 86.648 9.517 8.144 1.00 58.57 277 TYR A C 1
ATOM 2191 O O . TYR A 1 280 ? 86.165 9.199 9.238 1.00 57.09 277 TYR A O 1
ATOM 2200 N N . ALA A 1 281 ? 86.413 10.701 7.576 1.00 59.46 278 ALA A N 1
ATOM 2201 C CA . ALA A 1 281 ? 85.562 11.685 8.235 1.00 62.24 278 ALA A CA 1
ATOM 2202 C C . ALA A 1 281 ? 84.133 11.168 8.390 1.00 62.02 278 ALA A C 1
ATOM 2203 O O . ALA A 1 281 ? 83.532 11.276 9.466 1.00 60.35 278 ALA A O 1
ATOM 2205 N N . GLN A 1 282 ? 83.573 10.595 7.324 1.00 59.67 279 GLN A N 1
ATOM 2206 C CA . GLN A 1 282 ? 82.192 10.139 7.393 1.00 60.61 279 GLN A CA 1
ATOM 2207 C C . GLN A 1 282 ? 82.070 8.890 8.243 1.00 59.34 279 GLN A C 1
ATOM 2208 O O . GLN A 1 282 ? 81.055 8.699 8.923 1.00 66.53 279 GLN A O 1
ATOM 2214 N N . ARG A 1 283 ? 83.089 8.037 8.221 1.00 60.53 280 ARG A N 1
ATOM 2215 C CA . ARG A 1 283 ? 83.163 6.943 9.178 1.00 58.09 280 ARG A CA 1
ATOM 2216 C C . ARG A 1 283 ? 83.114 7.477 10.603 1.00 60.21 280 ARG A C 1
ATOM 2217 O O . ARG A 1 283 ? 82.350 6.985 11.442 1.00 60.50 280 ARG A O 1
ATOM 2225 N N . LEU A 1 284 ? 83.914 8.510 10.883 1.00 59.52 281 LEU A N 1
ATOM 2226 C CA . LEU A 1 284 ? 84.044 9.027 12.241 1.00 56.65 281 LEU A CA 1
ATOM 2227 C C . LEU A 1 284 ? 82.774 9.732 12.698 1.00 57.00 281 LEU A C 1
ATOM 2228 O O . LEU A 1 284 ? 82.390 9.628 13.869 1.00 52.34 281 LEU A O 1
ATOM 2233 N N . LYS A 1 285 ? 82.115 10.460 11.791 1.00 59.58 282 LYS A N 1
ATOM 2234 C CA . LYS A 1 285 ? 80.847 11.106 12.127 1.00 58.38 282 LYS A CA 1
ATOM 2235 C C . LYS A 1 285 ? 79.767 10.075 12.433 1.00 53.74 282 LYS A C 1
ATOM 2236 O O . LYS A 1 285 ? 79.118 10.133 13.485 1.00 53.91 282 LYS A O 1
ATOM 2242 N N . GLU A 1 286 ? 79.559 9.125 11.517 1.00 54.55 283 GLU A N 1
ATOM 2243 C CA . GLU A 1 286 ? 78.569 8.075 11.734 1.00 56.66 283 GLU A CA 1
ATOM 2244 C C . GLU A 1 286 ? 78.747 7.409 13.089 1.00 53.66 283 GLU A C 1
ATOM 2245 O O . GLU A 1 286 ? 77.793 7.282 13.859 1.00 61.92 283 GLU A O 1
ATOM 2251 N N . ARG A 1 287 ? 79.968 6.985 13.407 1.00 53.25 284 ARG A N 1
ATOM 2252 C CA . ARG A 1 287 ? 80.160 6.226 14.636 1.00 57.53 284 ARG A CA 1
ATOM 2253 C C . ARG A 1 287 ? 80.040 7.117 15.864 1.00 57.67 284 ARG A C 1
ATOM 2254 O O . ARG A 1 287 ? 79.404 6.732 16.851 1.00 64.29 284 ARG A O 1
ATOM 2262 N N . THR A 1 288 ? 80.633 8.312 15.825 1.00 54.76 285 THR A N 1
ATOM 2263 C CA . THR A 1 288 ? 80.619 9.171 17.004 1.00 52.48 285 THR A CA 1
ATOM 2264 C C . THR A 1 288 ? 79.223 9.700 17.285 1.00 53.61 285 THR A C 1
ATOM 2265 O O . THR A 1 288 ? 78.755 9.659 18.427 1.00 54.82 285 THR A O 1
ATOM 2269 N N . LEU A 1 289 ? 78.543 10.214 16.257 1.00 58.13 286 LEU A N 1
ATOM 2270 C CA . LEU A 1 289 ? 77.218 10.793 16.473 1.00 60.76 286 LEU A CA 1
ATOM 2271 C C . LEU A 1 289 ? 76.226 9.740 16.949 1.00 58.27 286 LEU A C 1
ATOM 2272 O O . LEU A 1 289 ? 75.446 9.986 17.874 1.00 61.18 286 LEU A O 1
ATOM 2277 N N . TYR A 1 290 ? 76.244 8.561 16.327 1.00 58.77 287 TYR A N 1
ATOM 2278 C CA . TYR A 1 290 ? 75.456 7.438 16.820 1.00 60.52 287 TYR A CA 1
ATOM 2279 C C . TYR A 1 290 ? 75.725 7.188 18.301 1.00 64.44 287 TYR A C 1
ATOM 2280 O O . TYR A 1 290 ? 74.792 6.992 19.088 1.00 70.17 287 TYR A O 1
ATOM 2289 N N . ASP A 1 291 ? 77.001 7.205 18.698 1.00 58.90 288 ASP A N 1
ATOM 2290 C CA . ASP A 1 291 ? 77.362 6.974 20.096 1.00 61.28 288 ASP A CA 1
ATOM 2291 C C . ASP A 1 291 ? 76.801 8.064 21.001 1.00 60.76 288 ASP A C 1
ATOM 2292 O O . ASP A 1 291 ? 76.251 7.778 22.069 1.00 65.36 288 ASP A O 1
ATOM 2297 N N . LEU A 1 292 ? 76.968 9.327 20.609 1.00 62.14 289 LEU A N 1
ATOM 2298 C CA . LEU A 1 292 ? 76.473 10.418 21.441 1.00 62.26 289 LEU A CA 1
ATOM 2299 C C . LEU A 1 292 ? 74.953 10.419 21.502 1.00 65.84 289 LEU A C 1
ATOM 2300 O O . LEU A 1 292 ? 74.368 10.849 22.501 1.00 65.40 289 LEU A O 1
ATOM 2305 N N . GLU A 1 293 ? 74.295 9.946 20.449 1.00 63.03 290 GLU A N 1
ATOM 2306 C CA . GLU A 1 293 ? 72.842 9.913 20.479 1.00 68.34 290 GLU A CA 1
ATOM 2307 C C . GLU A 1 293 ? 72.338 8.816 21.408 1.00 68.87 290 GLU A C 1
ATOM 2308 O O . GLU A 1 293 ? 71.377 9.027 22.155 1.00 69.24 290 GLU A O 1
ATOM 2314 N N . MET A 1 294 ? 72.980 7.645 21.391 1.00 64.71 291 MET A N 1
ATOM 2315 C CA . MET A 1 294 ? 72.661 6.626 22.387 1.00 68.18 291 MET A CA 1
ATOM 2316 C C . MET A 1 294 ? 72.927 7.136 23.797 1.00 71.45 291 MET A C 1
ATOM 2317 O O . MET A 1 294 ? 72.198 6.802 24.736 1.00 78.57 291 MET A O 1
ATOM 2322 N N . LEU A 1 295 ? 73.980 7.933 23.966 1.00 68.43 292 LEU A N 1
ATOM 2323 C CA . LEU A 1 295 ? 74.261 8.536 25.263 1.00 73.56 292 LEU A CA 1
ATOM 2324 C C . LEU A 1 295 ? 73.144 9.482 25.678 1.00 72.89 292 LEU A C 1
ATOM 2325 O O . LEU A 1 295 ? 72.586 9.366 26.773 1.00 75.13 292 LEU A O 1
ATOM 2330 N N . ARG A 1 296 ? 72.823 10.442 24.808 1.00 77.66 293 ARG A N 1
ATOM 2331 C CA . ARG A 1 296 ? 71.867 11.494 25.143 1.00 76.85 293 ARG A CA 1
ATOM 2332 C C . ARG A 1 296 ? 70.516 10.925 25.569 1.00 75.54 293 ARG A C 1
ATOM 2333 O O . ARG A 1 296 ? 69.847 11.482 26.447 1.00 76.78 293 ARG A O 1
ATOM 2341 N N . VAL A 1 297 ? 70.104 9.814 24.964 1.00 74.04 294 VAL A N 1
ATOM 2342 C CA . VAL A 1 297 ? 68.779 9.260 25.221 1.00 74.61 294 VAL A CA 1
ATOM 2343 C C . VAL A 1 297 ? 68.767 8.281 26.398 1.00 80.97 294 VAL A C 1
ATOM 2344 O O . VAL A 1 297 ? 67.772 8.207 27.128 1.00 81.08 294 VAL A O 1
ATOM 2348 N N . MET A 1 298 ? 69.856 7.542 26.621 1.00 81.98 295 MET A N 1
ATOM 2349 C CA . MET A 1 298 ? 69.908 6.543 27.680 1.00 78.45 295 MET A CA 1
ATOM 2350 C C . MET A 1 298 ? 70.969 6.813 28.740 1.00 84.05 295 MET A C 1
ATOM 2351 O O . MET A 1 298 ? 71.139 5.982 29.640 1.00 87.96 295 MET A O 1
ATOM 2356 N N . GLY A 1 299 ? 71.695 7.930 28.662 1.00 81.17 296 GLY A N 1
ATOM 2357 C CA . GLY A 1 299 ? 72.752 8.230 29.609 1.00 75.95 296 GLY A CA 1
ATOM 2358 C C . GLY A 1 299 ? 73.996 7.384 29.474 1.00 80.89 296 GLY A C 1
ATOM 2359 O O . GLY A 1 299 ? 75.038 7.750 30.036 1.00 78.53 296 GLY A O 1
ATOM 2360 N N . THR A 1 300 ? 73.932 6.273 28.744 1.00 80.51 297 THR A N 1
ATOM 2361 C CA . THR A 1 300 ? 75.091 5.427 28.503 1.00 84.47 297 THR A CA 1
ATOM 2362 C C . THR A 1 300 ? 74.990 4.879 27.088 1.00 82.91 297 THR A C 1
ATOM 2363 O O . THR A 1 300 ? 73.940 4.957 26.443 1.00 80.24 297 THR A O 1
ATOM 2367 N N . CYS A 1 301 ? 76.100 4.339 26.608 1.00 70.58 298 CYS A N 1
ATOM 2368 C CA . CYS A 1 301 ? 76.166 3.701 25.306 1.00 69.57 298 CYS A CA 1
ATOM 2369 C C . CYS A 1 301 ? 77.154 2.545 25.390 1.00 70.36 298 CYS A C 1
ATOM 2370 O O . CYS A 1 301 ? 77.961 2.483 26.319 1.00 71.20 298 CYS A O 1
ATOM 2373 N N . PRO A 1 302 ? 77.086 1.610 24.448 1.00 74.48 299 PRO A N 1
ATOM 2374 C CA . PRO A 1 302 ? 78.161 0.613 24.343 1.00 75.77 299 PRO A CA 1
ATOM 2375 C C . PRO A 1 302 ? 79.471 1.285 23.971 1.00 73.66 299 PRO A C 1
ATOM 2376 O O . PRO A 1 302 ? 79.515 2.170 23.112 1.00 76.63 299 PRO A O 1
ATOM 2380 N N . GLY A 1 303 ? 80.542 0.869 24.640 1.00 71.16 300 GLY A N 1
ATOM 2381 C CA . GLY A 1 303 ? 81.828 1.486 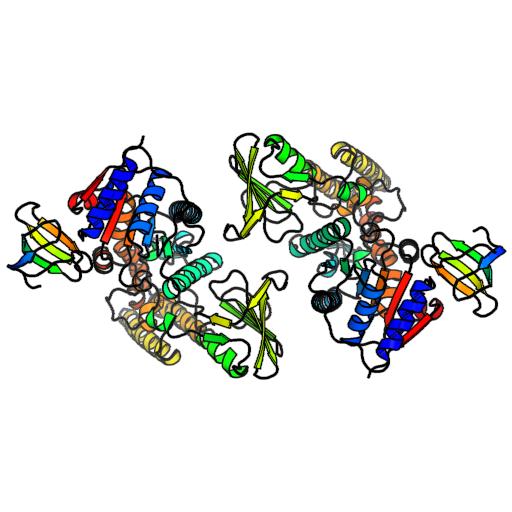24.391 1.00 66.15 300 GLY A CA 1
ATOM 2382 C C . GLY A 1 303 ? 81.970 2.890 24.931 1.00 62.89 300 GLY A C 1
ATOM 2383 O O . GLY A 1 303 ? 82.767 3.667 24.398 1.00 62.16 300 GLY A O 1
ATOM 2384 N N . VAL A 1 304 ? 81.216 3.240 25.978 1.00 60.34 301 VAL A N 1
ATOM 2385 C CA . VAL A 1 304 ? 81.320 4.577 26.555 1.00 58.62 301 VAL A CA 1
ATOM 2386 C C . VAL A 1 304 ? 82.738 4.852 27.035 1.00 59.22 301 VAL A C 1
ATOM 2387 O O . VAL A 1 304 ? 83.190 6.005 27.025 1.00 57.39 301 VAL A O 1
ATOM 2391 N N . GLU A 1 305 ? 83.474 3.810 27.435 1.00 58.29 302 GLU A N 1
ATOM 2392 C CA . GLU A 1 305 ? 84.832 4.014 27.929 1.00 59.06 302 GLU A CA 1
ATOM 2393 C C . GLU A 1 305 ? 85.725 4.712 26.905 1.00 56.77 302 GLU A C 1
ATOM 2394 O O . GLU A 1 305 ? 86.710 5.345 27.294 1.00 54.56 302 GLU A O 1
ATOM 2400 N N . ASN A 1 306 ? 85.390 4.640 25.611 1.00 56.54 303 ASN A N 1
ATOM 2401 C CA . ASN A 1 306 ? 86.117 5.414 24.607 1.00 51.29 303 ASN A CA 1
ATOM 2402 C C . ASN A 1 306 ? 86.106 6.908 24.909 1.00 53.92 303 ASN A C 1
ATOM 2403 O O . ASN A 1 306 ? 87.019 7.633 24.494 1.00 57.56 303 ASN A O 1
ATOM 2408 N N . TYR A 1 307 ? 85.077 7.393 25.601 1.00 51.81 304 TYR A N 1
ATOM 2409 C CA . TYR A 1 307 ? 84.941 8.803 25.936 1.00 50.30 304 TYR A CA 1
ATOM 2410 C C . TYR A 1 307 ? 85.310 9.084 27.387 1.00 52.09 304 TYR A C 1
ATOM 2411 O O . TYR A 1 307 ? 84.863 10.086 27.954 1.00 54.47 304 TYR A O 1
ATOM 2420 N N . ALA A 1 308 ? 86.143 8.227 27.983 1.00 51.49 305 ALA A N 1
ATOM 2421 C CA . ALA A 1 308 ? 86.361 8.260 29.425 1.00 51.37 305 ALA A CA 1
ATOM 2422 C C . ALA A 1 308 ? 87.010 9.561 29.872 1.00 52.93 305 ALA A C 1
ATOM 2423 O O . ALA A 1 308 ? 86.745 10.041 30.980 1.00 55.14 305 ALA A O 1
ATOM 2425 N N . ARG A 1 309 ? 87.885 10.132 29.039 1.00 52.22 306 ARG A N 1
ATOM 2426 C CA . ARG A 1 309 ? 88.522 11.402 29.383 1.00 51.29 306 ARG A CA 1
ATOM 2427 C C . ARG A 1 309 ? 87.495 12.489 29.670 1.00 55.82 306 ARG A C 1
ATOM 2428 O O . ARG A 1 309 ? 87.699 13.324 30.559 1.00 56.67 306 ARG A O 1
ATOM 2436 N N . TYR A 1 310 ? 86.376 12.485 28.946 1.00 57.19 307 TYR A N 1
ATOM 2437 C CA . TYR A 1 310 ? 85.365 13.518 29.113 1.00 53.32 307 TYR A CA 1
ATOM 2438 C C . TYR A 1 310 ? 84.510 13.321 30.359 1.00 58.74 307 TYR A C 1
ATOM 2439 O O . TYR A 1 310 ? 83.897 14.288 30.833 1.00 58.51 307 TYR A O 1
ATOM 2448 N N . PHE A 1 311 ? 84.449 12.100 30.895 1.00 55.93 308 PHE A N 1
ATOM 2449 C CA . PHE A 1 311 ? 83.674 11.827 32.099 1.00 56.13 308 PHE A CA 1
ATOM 2450 C C . PHE A 1 311 ? 84.499 11.916 33.373 1.00 61.20 308 PHE A C 1
ATOM 2451 O O . PHE A 1 311 ? 83.924 11.875 34.466 1.00 71.35 308 PHE A O 1
ATOM 2459 N N . THR A 1 312 ? 85.823 12.030 33.262 1.00 57.93 309 THR A N 1
ATOM 2460 C CA . THR A 1 312 ? 86.707 12.070 34.417 1.00 59.21 309 THR A CA 1
ATOM 2461 C C . THR A 1 312 ? 87.439 13.396 34.574 1.00 60.94 309 THR A C 1
ATOM 2462 O O . THR A 1 312 ? 88.063 13.623 35.619 1.00 57.93 309 THR A O 1
ATOM 2466 N N . GLY A 1 313 ? 87.383 14.272 33.577 1.00 53.59 310 GLY A N 1
ATOM 2467 C CA . GLY A 1 313 ? 88.123 15.510 33.667 1.00 54.54 310 GLY A CA 1
ATOM 2468 C C . GLY A 1 313 ? 89.624 15.361 33.574 1.00 59.30 310 GLY A C 1
ATOM 2469 O O . GLY A 1 313 ? 90.352 16.267 33.984 1.00 62.01 310 GLY A O 1
ATOM 2470 N N . LYS A 1 314 ? 90.118 14.243 33.057 1.00 57.60 311 LYS A N 1
ATOM 2471 C CA . LYS A 1 314 ? 91.551 14.130 32.847 1.00 61.45 311 LYS A CA 1
ATOM 2472 C C . LYS A 1 314 ? 91.946 14.863 31.568 1.00 59.49 311 LYS A C 1
ATOM 2473 O O . LYS A 1 314 ? 91.125 15.106 30.680 1.00 62.06 311 LYS A O 1
ATOM 2479 N N . ALA A 1 315 ? 93.210 15.235 31.494 1.00 58.98 312 ALA A N 1
ATOM 2480 C CA . ALA A 1 315 ? 93.759 15.954 30.356 1.00 60.66 312 ALA A CA 1
ATOM 2481 C C . ALA A 1 315 ? 94.447 14.988 29.409 1.00 61.05 312 ALA A C 1
ATOM 2482 O O . ALA A 1 315 ? 94.859 13.898 29.814 1.00 65.85 312 ALA A O 1
ATOM 2484 N N . PRO A 1 316 ? 94.571 15.346 28.131 1.00 58.49 313 PRO A N 1
ATOM 2485 C CA . PRO A 1 316 ? 95.249 14.460 27.175 1.00 60.94 313 PRO A CA 1
ATOM 2486 C C . PRO A 1 316 ? 96.602 13.974 27.689 1.00 62.11 313 PRO A C 1
ATOM 2487 O O . PRO A 1 316 ? 97.378 14.731 28.276 1.00 63.40 313 PRO A O 1
ATOM 2491 N N . GLY A 1 317 ? 96.873 12.684 27.481 1.00 61.61 314 GLY A N 1
ATOM 2492 C CA . GLY A 1 317 ? 98.102 12.071 27.932 1.00 55.42 314 GLY A CA 1
ATOM 2493 C C . GLY A 1 317 ? 98.147 11.730 29.404 1.00 55.07 314 GLY A C 1
ATOM 2494 O O . GLY A 1 317 ? 98.900 10.830 29.794 1.00 58.30 314 GLY A O 1
ATOM 2495 N N . GLU A 1 318 ? 97.374 12.421 30.235 1.00 52.75 315 GLU A N 1
ATOM 2496 C CA . GLU A 1 318 ? 97.309 12.086 31.643 1.00 57.93 315 GLU A CA 1
ATOM 2497 C C . GLU A 1 318 ? 96.842 10.637 31.803 1.00 65.47 315 GLU A C 1
ATOM 2498 O O . GLU A 1 318 ? 96.038 10.137 31.005 1.00 55.49 315 GLU A O 1
ATOM 2504 N N . PRO A 1 319 ? 97.355 9.930 32.803 1.00 64.79 316 PRO A N 1
ATOM 2505 C CA . PRO A 1 319 ? 96.919 8.549 33.046 1.00 58.38 316 PRO A CA 1
ATOM 2506 C C . PRO A 1 319 ? 95.516 8.512 33.623 1.00 61.42 316 PRO A C 1
ATOM 2507 O O . PRO A 1 319 ? 95.155 9.343 34.474 1.00 58.47 316 PRO A O 1
ATOM 2511 N N . PRO A 1 320 ? 94.701 7.552 33.196 1.00 59.57 317 PRO A N 1
ATOM 2512 C CA . PRO A 1 320 ? 93.306 7.496 33.637 1.00 54.54 317 PRO A CA 1
ATOM 2513 C C . PRO A 1 320 ? 93.168 6.888 35.028 1.00 56.04 317 PRO A C 1
ATOM 2514 O O . PRO A 1 320 ? 94.104 6.317 35.592 1.00 57.71 317 PRO A O 1
ATOM 2518 N N . TYR A 1 321 ? 91.961 7.020 35.571 1.00 54.67 318 TYR A N 1
ATOM 2519 C CA . TYR A 1 321 ? 91.592 6.282 36.768 1.00 47.82 318 TYR A CA 1
ATOM 2520 C C . TYR A 1 321 ? 91.497 4.797 36.457 1.00 53.35 318 TYR A C 1
ATOM 2521 O O . TYR A 1 321 ? 91.027 4.393 35.387 1.00 53.19 318 TYR A O 1
ATOM 2530 N N . THR A 1 322 ? 91.953 3.980 37.398 1.00 55.85 319 THR A N 1
ATOM 2531 C CA . THR A 1 322 ? 91.835 2.534 37.311 1.00 55.31 319 THR A CA 1
ATOM 2532 C C . THR A 1 322 ? 91.261 2.032 38.622 1.00 53.67 319 THR A C 1
ATOM 2533 O O . THR A 1 322 ? 91.015 2.810 39.549 1.00 52.73 319 THR A O 1
ATOM 2537 N N . LEU A 1 323 ? 91.063 0.711 38.695 1.00 52.84 320 LEU A N 1
ATOM 2538 C CA . LEU A 1 323 ? 90.654 0.084 39.944 1.00 48.05 320 LEU A CA 1
ATOM 2539 C C . LEU A 1 323 ? 91.559 0.488 41.094 1.00 50.35 320 LEU A C 1
ATOM 2540 O O . LEU A 1 323 ? 91.114 0.530 42.246 1.00 51.24 320 LEU A O 1
ATOM 2545 N N . LEU A 1 324 ? 92.827 0.803 40.799 1.00 52.98 321 LEU A N 1
ATOM 2546 C CA . LEU A 1 324 ? 93.768 1.215 41.835 1.00 52.36 321 LEU A CA 1
ATOM 2547 C C . LEU A 1 324 ? 93.246 2.400 42.637 1.00 52.48 321 LEU A C 1
ATOM 2548 O O . LEU A 1 324 ? 93.545 2.523 43.830 1.00 55.72 321 LEU A O 1
ATOM 2553 N N . ASP A 1 325 ? 92.459 3.270 42.012 1.00 50.82 322 ASP A N 1
ATOM 2554 C CA . ASP A 1 325 ? 91.964 4.459 42.688 1.00 51.69 322 ASP A CA 1
ATOM 2555 C C . ASP A 1 325 ? 90.760 4.187 43.578 1.00 58.43 322 ASP A C 1
ATOM 2556 O O . ASP A 1 325 ? 90.334 5.093 44.305 1.00 56.81 322 ASP A O 1
ATOM 2561 N N . TYR A 1 326 ? 90.203 2.977 43.539 1.00 54.40 323 TYR A N 1
ATOM 2562 C CA . TYR A 1 326 ? 89.052 2.640 44.363 1.00 51.88 323 TYR A CA 1
ATOM 2563 C C . TYR A 1 326 ? 89.451 2.011 45.692 1.00 54.15 323 TYR A C 1
ATOM 2564 O O . TYR A 1 326 ? 88.596 1.855 46.569 1.00 58.17 323 TYR A O 1
ATOM 2573 N N . PHE A 1 327 ? 90.726 1.666 45.865 1.00 53.66 324 PHE A N 1
ATOM 2574 C CA . PHE A 1 327 ? 91.238 1.170 47.132 1.00 54.52 324 PHE A CA 1
ATOM 2575 C C . PHE A 1 327 ? 91.465 2.322 48.104 1.00 61.57 324 PHE A C 1
ATOM 2576 O O . PHE A 1 327 ? 91.797 3.434 47.686 1.00 66.85 324 PHE A O 1
ATOM 2584 N N . PRO A 1 328 ? 91.307 2.079 49.405 1.00 64.28 325 PRO A N 1
ATOM 2585 C CA . PRO A 1 328 ? 91.862 3.005 50.397 1.00 66.14 325 PRO A CA 1
ATOM 2586 C C . PRO A 1 328 ? 93.376 3.083 50.266 1.00 61.97 325 PRO A C 1
ATOM 2587 O O . PRO A 1 328 ? 94.020 2.207 49.688 1.00 60.18 325 PRO A O 1
ATOM 2591 N N . GLU A 1 329 ? 93.944 4.146 50.844 1.00 62.50 326 GLU A N 1
ATOM 2592 C CA . GLU A 1 329 ? 95.322 4.541 50.549 1.00 64.76 326 GLU A CA 1
ATOM 2593 C C . GLU A 1 329 ? 96.356 3.449 50.827 1.00 65.70 326 GLU A C 1
ATOM 2594 O O . GLU A 1 329 ? 97.448 3.489 50.251 1.00 64.40 326 GLU A O 1
ATOM 2596 N N . ASP A 1 330 ? 96.049 2.471 51.671 1.00 61.69 327 ASP A N 1
ATOM 2597 C CA . ASP A 1 330 ? 97.070 1.577 52.199 1.00 62.69 327 ASP A CA 1
ATOM 2598 C C . ASP A 1 330 ? 96.926 0.135 51.703 1.00 64.18 327 ASP A C 1
ATOM 2599 O O . ASP A 1 330 ? 97.199 -0.817 52.437 1.00 63.90 327 ASP A O 1
ATOM 2604 N N . PHE A 1 331 ? 96.552 -0.058 50.443 1.00 55.70 328 PHE A N 1
ATOM 2605 C CA . PHE A 1 331 ? 96.368 -1.427 49.986 1.00 52.47 328 PHE A CA 1
ATOM 2606 C C . PHE A 1 331 ? 97.706 -2.088 49.642 1.00 54.13 328 PHE A C 1
ATOM 2607 O O . PHE A 1 331 ? 98.763 -1.456 49.613 1.00 59.69 328 PHE A O 1
ATOM 2615 N N . LEU A 1 332 ? 97.639 -3.389 49.377 1.00 50.70 329 LEU A N 1
ATOM 2616 C CA . LEU A 1 332 ? 98.802 -4.245 49.180 1.00 52.24 329 LEU A CA 1
ATOM 2617 C C . LEU A 1 332 ? 98.626 -5.029 47.887 1.00 49.62 329 LEU A C 1
ATOM 2618 O O . LEU A 1 332 ? 97.553 -5.585 47.641 1.00 53.69 329 LEU A O 1
ATOM 2623 N N . VAL A 1 333 ? 99.664 -5.079 47.058 1.00 50.20 330 VAL A N 1
ATOM 2624 C CA . VAL A 1 333 ? 99.583 -5.711 45.744 1.00 48.20 330 VAL A CA 1
ATOM 2625 C C . VAL A 1 333 ? 100.395 -6.995 45.749 1.00 48.78 330 VAL A C 1
ATOM 2626 O O . VAL A 1 333 ? 101.544 -7.010 46.212 1.00 50.88 330 VAL A O 1
ATOM 2630 N N . PHE A 1 334 ? 99.798 -8.067 45.236 1.00 44.19 331 PHE A N 1
ATOM 2631 C CA . PHE A 1 334 ? 100.507 -9.287 44.885 1.00 42.89 331 PHE A CA 1
ATOM 2632 C C . PHE A 1 334 ? 100.400 -9.488 43.382 1.00 43.93 331 PHE A C 1
ATOM 2633 O O . PHE A 1 334 ? 99.338 -9.271 42.792 1.00 43.55 331 PHE A O 1
ATOM 2641 N N . LEU A 1 335 ? 101.506 -9.901 42.771 1.00 44.49 332 LEU A N 1
ATOM 2642 C CA . LEU A 1 335 ? 101.554 -10.242 41.354 1.00 44.07 332 LEU A CA 1
ATOM 2643 C C . LEU A 1 335 ? 101.877 -11.729 41.270 1.00 47.75 332 LEU A C 1
ATOM 2644 O O . LEU A 1 335 ? 103.047 -12.122 41.336 1.00 51.33 332 LEU A O 1
ATOM 2649 N N . ASP A 1 336 ? 100.842 -12.550 41.128 1.00 46.26 333 ASP A N 1
ATOM 2650 C CA . ASP A 1 336 ? 101.024 -13.987 40.986 1.00 51.69 333 ASP A CA 1
ATOM 2651 C C . ASP A 1 336 ? 101.543 -14.312 39.590 1.00 52.63 333 ASP A C 1
ATOM 2652 O O . ASP A 1 336 ? 101.203 -13.641 38.610 1.00 53.05 333 ASP A O 1
ATOM 2657 N N . GLU A 1 337 ? 102.365 -15.362 39.507 1.00 50.45 334 GLU A N 1
ATOM 2658 C CA . GLU A 1 337 ? 103.080 -15.712 38.279 1.00 47.16 334 GLU A CA 1
ATOM 2659 C C . GLU A 1 337 ? 103.829 -14.497 37.747 1.00 49.88 334 GLU A C 1
ATOM 2660 O O . GLU A 1 337 ? 103.718 -14.112 36.580 1.00 50.54 334 GLU A O 1
ATOM 2666 N N . SER A 1 338 ? 104.585 -13.884 38.652 1.00 49.81 335 SER A N 1
ATOM 2667 C CA . SER A 1 338 ? 105.354 -12.671 38.423 1.00 49.05 335 SER A CA 1
ATOM 2668 C C . SER A 1 338 ? 106.096 -12.649 37.090 1.00 53.16 335 SER A C 1
ATOM 2669 O O . SER A 1 338 ? 106.150 -11.612 36.419 1.00 48.81 335 SER A O 1
ATOM 2672 N N . HIS A 1 339 ? 106.687 -13.786 36.709 1.00 52.10 336 HIS A N 1
ATOM 2673 C CA . HIS A 1 339 ? 107.437 -13.853 35.460 1.00 47.16 336 HIS A CA 1
ATOM 2674 C C . HIS A 1 339 ? 106.551 -13.669 34.238 1.00 51.62 336 HIS A C 1
ATOM 2675 O O . HIS A 1 339 ? 107.062 -13.302 33.175 1.00 50.06 336 HIS A O 1
ATOM 2682 N N . VAL A 1 340 ? 105.250 -13.927 34.353 1.00 51.81 337 VAL A N 1
ATOM 2683 C CA . VAL A 1 340 ? 104.302 -13.659 33.278 1.00 43.99 337 VAL A CA 1
ATOM 2684 C C . VAL A 1 340 ? 103.598 -12.327 33.480 1.00 51.23 337 VAL A C 1
ATOM 2685 O O . VAL A 1 340 ? 103.454 -11.540 32.543 1.00 53.08 337 VAL A O 1
ATOM 2689 N N . THR A 1 341 ? 103.190 -12.065 34.719 1.00 56.06 338 THR A N 1
ATOM 2690 C CA . THR A 1 341 ? 102.322 -10.938 35.020 1.00 51.32 338 THR A CA 1
ATOM 2691 C C . THR A 1 341 ? 103.045 -9.601 34.882 1.00 54.33 338 THR A C 1
ATOM 2692 O O . THR A 1 341 ? 102.429 -8.601 34.488 1.00 56.87 338 THR A O 1
ATOM 2696 N N . VAL A 1 342 ? 104.342 -9.559 35.168 1.00 53.75 339 VAL A N 1
ATOM 2697 C CA . VAL A 1 342 ? 105.099 -8.315 35.043 1.00 51.88 339 VAL A CA 1
ATOM 2698 C C . VAL A 1 342 ? 105.278 -7.959 33.568 1.00 51.43 339 VAL A C 1
ATOM 2699 O O . VAL A 1 342 ? 105.009 -6.810 33.193 1.00 53.14 339 VAL A O 1
ATOM 2703 N N . PRO A 1 343 ? 105.718 -8.875 32.693 1.00 48.62 340 PRO A N 1
ATOM 2704 C CA . PRO A 1 343 ? 105.774 -8.514 31.266 1.00 48.04 340 PRO A CA 1
ATOM 2705 C C . PRO A 1 343 ? 104.435 -8.067 30.704 1.00 51.37 340 PRO A C 1
ATOM 2706 O O . PRO A 1 343 ? 104.394 -7.133 29.892 1.00 52.42 340 PRO A O 1
ATOM 2710 N N . GLN A 1 344 ? 103.339 -8.716 31.108 1.00 50.23 341 GLN A N 1
ATOM 2711 C CA . GLN A 1 344 ? 102.010 -8.250 30.720 1.00 52.88 341 GLN A CA 1
ATOM 2712 C C . GLN A 1 344 ? 101.804 -6.800 31.123 1.00 53.46 341 GLN A C 1
ATOM 2713 O O . GLN A 1 344 ? 101.416 -5.961 30.303 1.00 55.43 341 GLN A O 1
ATOM 2719 N N . LEU A 1 345 ? 102.056 -6.492 32.394 1.00 53.25 342 LEU A N 1
ATOM 2720 C CA . LEU A 1 345 ? 101.964 -5.115 32.858 1.00 50.69 342 LEU A CA 1
ATOM 2721 C C . LEU A 1 345 ? 102.855 -4.189 32.045 1.00 53.46 342 LEU A C 1
ATOM 2722 O O . LEU A 1 345 ? 102.473 -3.052 31.753 1.00 58.65 342 LEU A O 1
ATOM 2727 N N . GLN A 1 346 ? 104.038 -4.660 31.651 1.00 56.22 343 GLN A N 1
ATOM 2728 C CA . GLN A 1 346 ? 104.974 -3.786 30.956 1.00 51.59 343 GLN A CA 1
ATOM 2729 C C . GLN A 1 346 ? 104.492 -3.462 29.547 1.00 45.48 343 GLN A C 1
ATOM 2730 O O . GLN A 1 346 ? 104.656 -2.331 29.075 1.00 48.30 343 GLN A O 1
ATOM 2736 N N . GLY A 1 347 ? 103.882 -4.427 28.869 1.00 46.18 344 GLY A N 1
ATOM 2737 C CA . GLY A 1 347 ? 103.458 -4.263 27.495 1.00 48.18 344 GLY A CA 1
ATOM 2738 C C . GLY A 1 347 ? 101.996 -3.938 27.263 1.00 56.71 344 GLY A C 1
ATOM 2739 O O . GLY A 1 347 ? 101.568 -3.910 26.102 1.00 59.18 344 GLY A O 1
ATOM 2740 N N . MET A 1 348 ? 101.208 -3.697 28.315 1.00 56.60 345 MET A N 1
ATOM 2741 C CA . MET A 1 348 ? 99.805 -3.336 28.112 1.00 60.46 345 MET A CA 1
ATOM 2742 C C . MET A 1 348 ? 99.677 -2.094 27.237 1.00 57.21 345 MET A C 1
ATOM 2743 O O . MET A 1 348 ? 98.901 -2.074 26.276 1.00 57.13 345 MET A O 1
ATOM 2748 N N . TYR A 1 349 ? 100.438 -1.046 27.555 1.00 57.64 346 TYR A N 1
ATOM 2749 C CA . TYR A 1 349 ? 100.272 0.229 26.868 1.00 52.65 346 TYR A CA 1
ATOM 2750 C C . TYR A 1 349 ? 100.584 0.108 25.380 1.00 53.38 346 TYR A C 1
ATOM 2751 O O . TYR A 1 349 ? 99.734 0.396 24.532 1.00 58.32 346 TYR A O 1
ATOM 2760 N N . ARG A 1 350 ? 101.806 -0.308 25.043 1.00 58.23 347 ARG A N 1
ATOM 2761 C CA . ARG A 1 350 ? 102.203 -0.361 23.637 1.00 56.90 347 ARG A CA 1
ATOM 2762 C C . ARG A 1 350 ? 101.237 -1.216 22.821 1.00 55.30 347 ARG A C 1
ATOM 2763 O O . ARG A 1 350 ? 100.877 -0.856 21.692 1.00 57.34 347 ARG A O 1
ATOM 2765 N N . GLY A 1 351 ? 100.764 -2.324 23.394 1.00 50.21 348 GLY A N 1
ATOM 2766 C CA . GLY A 1 351 ? 99.864 -3.193 22.654 1.00 45.29 348 GLY A CA 1
ATOM 2767 C C . GLY A 1 351 ? 98.493 -2.575 22.485 1.00 58.83 348 GLY A C 1
ATOM 2768 O O . GLY A 1 351 ? 97.896 -2.644 21.406 1.00 57.93 348 GLY A O 1
ATOM 2769 N N . ASP A 1 352 ? 97.978 -1.955 23.549 1.00 57.39 349 ASP A N 1
ATOM 2770 C CA . ASP A 1 352 ? 96.713 -1.242 23.451 1.00 52.22 349 ASP A CA 1
ATOM 2771 C C . ASP A 1 352 ? 96.843 -0.054 22.507 1.00 59.32 349 ASP A C 1
ATOM 2772 O O . ASP A 1 352 ? 95.985 0.166 21.642 1.00 60.03 349 ASP A O 1
ATOM 2777 N N . TYR A 1 353 ? 97.932 0.708 22.644 1.00 53.96 350 TYR A N 1
ATOM 2778 C CA . TYR A 1 353 ? 98.147 1.873 21.793 1.00 53.58 350 TYR A CA 1
ATOM 2779 C C . TYR A 1 353 ? 98.182 1.482 20.323 1.00 58.53 350 TYR A C 1
ATOM 2780 O O . TYR A 1 353 ? 97.583 2.155 19.476 1.00 58.42 350 TYR A O 1
ATOM 2789 N N . ALA A 1 354 ? 98.907 0.411 19.998 1.00 59.04 351 ALA A N 1
ATOM 2790 C CA . ALA A 1 354 ? 98.962 -0.058 18.619 1.00 58.31 351 ALA A CA 1
ATOM 2791 C C . ALA A 1 354 ? 97.561 -0.236 18.047 1.00 58.15 351 ALA A C 1
ATOM 2792 O O . ALA A 1 354 ? 97.262 0.227 16.942 1.00 62.63 351 ALA A O 1
ATOM 2794 N N . ARG A 1 355 ? 96.680 -0.880 18.812 1.00 56.76 352 ARG A N 1
ATOM 2795 C CA . ARG A 1 355 ? 95.339 -1.195 18.330 1.00 60.50 352 ARG A CA 1
ATOM 2796 C C . ARG A 1 355 ? 94.510 0.069 18.113 1.00 60.32 352 ARG A C 1
ATOM 2797 O O . ARG A 1 355 ? 93.865 0.233 17.069 1.00 57.17 352 ARG A O 1
ATOM 2805 N N . LYS A 1 356 ? 94.515 0.974 19.093 1.00 56.36 353 LYS A N 1
ATOM 2806 C CA . LYS A 1 356 ? 93.657 2.150 19.014 1.00 56.49 353 LYS A CA 1
ATOM 2807 C C . LYS A 1 356 ? 94.186 3.188 18.035 1.00 58.87 353 LYS A C 1
ATOM 2808 O O . LYS A 1 356 ? 93.396 3.939 17.452 1.00 57.40 353 LYS A O 1
ATOM 2814 N N . LYS A 1 357 ? 95.509 3.259 17.849 1.00 62.62 354 LYS A N 1
ATOM 2815 C CA . LYS A 1 357 ? 96.065 4.218 16.899 1.00 59.47 354 LYS A CA 1
ATOM 2816 C C . LYS A 1 357 ? 95.605 3.913 15.478 1.00 61.00 354 LYS A C 1
ATOM 2817 O O . LYS A 1 357 ? 95.319 4.829 14.699 1.00 60.90 354 LYS A O 1
ATOM 2823 N N . THR A 1 358 ? 95.510 2.630 15.126 1.00 56.50 355 THR A N 1
ATOM 2824 C CA . THR A 1 358 ? 94.953 2.275 13.827 1.00 57.10 355 THR A CA 1
ATOM 2825 C C . THR A 1 358 ? 93.510 2.736 13.723 1.00 58.56 355 THR A C 1
ATOM 2826 O O . THR A 1 358 ? 93.097 3.306 12.708 1.00 60.74 355 THR A O 1
ATOM 2830 N N . LEU A 1 359 ? 92.726 2.492 14.775 1.00 61.43 356 LEU A N 1
ATOM 2831 C CA . LEU A 1 359 ? 91.337 2.936 14.789 1.00 60.41 356 LEU A CA 1
ATOM 2832 C C . LEU A 1 359 ? 91.241 4.450 14.654 1.00 59.93 356 LEU A C 1
ATOM 2833 O O . LEU A 1 359 ? 90.334 4.966 13.990 1.00 58.64 356 LEU A O 1
ATOM 2838 N N . VAL A 1 360 ? 92.175 5.175 15.270 1.00 57.50 357 VAL A N 1
ATOM 2839 C CA . VAL A 1 360 ? 92.166 6.632 15.203 1.00 53.95 357 VAL A CA 1
ATOM 2840 C C . VAL A 1 360 ? 92.661 7.115 13.846 1.00 56.58 357 VAL A C 1
ATOM 2841 O O . VAL A 1 360 ? 92.163 8.110 13.311 1.00 62.53 357 VAL A O 1
ATOM 2845 N N . ASP A 1 361 ? 93.643 6.421 13.267 1.00 60.60 358 ASP A N 1
ATOM 2846 C CA . ASP A 1 361 ? 94.190 6.839 11.979 1.00 56.54 358 ASP A CA 1
ATOM 2847 C C . ASP A 1 361 ? 93.156 6.721 10.867 1.00 59.33 358 ASP A C 1
ATOM 2848 O O . ASP A 1 361 ? 93.138 7.540 9.941 1.00 58.66 358 ASP A O 1
ATOM 2853 N N . TYR A 1 362 ? 92.300 5.706 10.931 1.00 54.02 359 TYR A N 1
ATOM 2854 C CA . TYR A 1 362 ? 91.360 5.422 9.858 1.00 62.68 359 TYR A CA 1
ATOM 2855 C C . TYR A 1 362 ? 89.935 5.867 10.177 1.00 61.39 359 TYR A C 1
ATOM 2856 O O . TYR A 1 362 ? 89.003 5.465 9.476 1.00 58.45 359 TYR A O 1
ATOM 2865 N N . GLY A 1 363 ? 89.748 6.681 11.214 1.00 57.88 360 GLY A N 1
ATOM 2866 C CA . GLY A 1 363 ? 88.469 7.316 11.459 1.00 55.67 360 GLY A CA 1
ATOM 2867 C C . GLY A 1 363 ? 87.457 6.512 12.242 1.00 56.58 360 GLY A C 1
ATOM 2868 O O . GLY A 1 363 ? 86.271 6.855 12.220 1.00 55.95 360 GLY A O 1
ATOM 2869 N N . PHE A 1 364 ? 87.872 5.453 12.930 1.00 55.02 361 PHE A N 1
ATOM 2870 C CA . PHE A 1 364 ? 86.920 4.706 13.738 1.00 54.80 361 PHE A CA 1
ATOM 2871 C C . PHE A 1 364 ? 86.724 5.311 15.115 1.00 54.82 361 PHE A C 1
ATOM 2872 O O . PHE A 1 364 ? 85.690 5.062 15.742 1.00 58.41 361 PHE A O 1
ATOM 2880 N N . ARG A 1 365 ? 87.683 6.098 15.594 1.00 53.49 362 ARG A N 1
ATOM 2881 C CA . ARG A 1 365 ? 87.631 6.641 16.941 1.00 52.35 362 ARG A CA 1
ATOM 2882 C C . ARG A 1 365 ? 88.321 7.994 16.964 1.00 53.27 362 ARG A C 1
ATOM 2883 O O . ARG A 1 365 ? 89.235 8.256 16.178 1.00 56.13 362 ARG A O 1
ATOM 2891 N N . LEU A 1 366 ? 87.879 8.843 17.886 1.00 51.30 363 LEU A N 1
ATOM 2892 C CA . LEU A 1 366 ? 88.545 10.112 18.106 1.00 50.73 363 LEU A CA 1
ATOM 2893 C C . LEU A 1 366 ? 89.902 9.882 18.775 1.00 55.02 363 LEU A C 1
ATOM 2894 O O . LEU A 1 366 ? 90.102 8.878 19.463 1.00 50.66 363 LEU A O 1
ATOM 2899 N N . PRO A 1 367 ? 90.859 10.789 18.573 1.00 53.30 364 PRO A N 1
ATOM 2900 C CA . PRO A 1 367 ? 92.138 10.662 19.282 1.00 50.44 364 PRO A CA 1
ATOM 2901 C C . PRO A 1 367 ? 91.990 10.604 20.795 1.00 54.60 364 PRO A C 1
ATOM 2902 O O . PRO A 1 367 ? 92.825 9.985 21.471 1.00 54.54 364 PRO A O 1
ATOM 2906 N N . SER A 1 368 ? 90.946 11.222 21.351 1.00 52.61 365 SER A N 1
ATOM 2907 C CA . SER A 1 368 ? 90.734 11.153 22.792 1.00 54.68 365 SER A CA 1
ATOM 2908 C C . SER A 1 368 ? 90.548 9.723 23.287 1.00 52.14 365 SER A C 1
ATOM 2909 O O . SER A 1 368 ? 90.767 9.460 24.472 1.00 50.71 365 SER A O 1
ATOM 2912 N N . ALA A 1 369 ? 90.153 8.795 22.409 1.00 50.12 366 ALA A N 1
ATOM 2913 C CA . ALA A 1 369 ? 90.008 7.398 22.810 1.00 46.21 366 ALA A CA 1
ATOM 2914 C C . ALA A 1 369 ? 91.328 6.810 23.300 1.00 53.93 366 ALA A C 1
ATOM 2915 O O . ALA A 1 369 ? 91.330 5.870 24.104 1.00 57.42 366 ALA A O 1
ATOM 2917 N N . LEU A 1 370 ? 92.456 7.352 22.835 1.00 52.58 367 LEU A N 1
ATOM 2918 C CA . LEU A 1 370 ? 93.758 6.889 23.298 1.00 51.21 367 LEU A CA 1
ATOM 2919 C C . LEU A 1 370 ? 93.973 7.155 24.781 1.00 53.73 367 LEU A C 1
ATOM 2920 O O . LEU A 1 370 ? 94.883 6.565 25.377 1.00 55.00 367 LEU A O 1
ATOM 2925 N N . ASP A 1 371 ? 93.164 8.027 25.388 1.00 52.91 368 ASP A N 1
ATOM 2926 C CA . ASP A 1 371 ? 93.285 8.349 26.804 1.00 51.75 368 ASP A CA 1
ATOM 2927 C C . ASP A 1 371 ? 92.535 7.374 27.696 1.00 52.38 368 ASP A C 1
ATOM 2928 O O . ASP A 1 371 ? 92.700 7.419 28.921 1.00 53.59 368 ASP A O 1
ATOM 2933 N N . ASN A 1 372 ? 91.705 6.514 27.117 1.00 47.11 369 ASN A N 1
ATOM 2934 C CA . ASN A 1 372 ? 91.153 5.371 27.832 1.00 53.04 369 ASN A CA 1
ATOM 2935 C C . ASN A 1 372 ? 92.071 4.202 27.517 1.00 55.22 369 ASN A C 1
ATOM 2936 O O . ASN A 1 372 ? 91.929 3.544 26.484 1.00 57.10 369 ASN A O 1
ATOM 2941 N N . ARG A 1 373 ? 93.028 3.955 28.402 1.00 55.75 370 ARG A N 1
ATOM 2942 C CA . ARG A 1 373 ? 94.160 3.099 28.088 1.00 59.32 370 ARG A CA 1
ATOM 2943 C C . ARG A 1 373 ? 94.641 2.448 29.374 1.00 57.72 370 ARG A C 1
ATOM 2944 O O . ARG A 1 373 ? 94.388 2.964 30.465 1.00 58.46 370 ARG A O 1
ATOM 2952 N N . PRO A 1 374 ? 95.333 1.318 29.272 1.00 56.36 371 PRO A N 1
ATOM 2953 C CA . PRO A 1 374 ? 95.996 0.762 30.457 1.00 59.84 371 PRO A CA 1
ATOM 2954 C C . PRO A 1 374 ? 97.142 1.654 30.909 1.00 58.03 371 PRO A C 1
ATOM 2955 O O . PRO A 1 374 ? 97.698 2.434 30.133 1.00 55.68 371 PRO A O 1
ATOM 2959 N N . LEU A 1 375 ? 97.485 1.543 32.190 1.00 59.52 372 LEU A N 1
ATOM 2960 C CA . LEU A 1 375 ? 98.612 2.304 32.714 1.00 53.76 372 LEU A CA 1
ATOM 2961 C C . LEU A 1 375 ? 99.913 1.834 32.076 1.00 55.87 372 LEU A C 1
ATOM 2962 O O . LEU A 1 375 ? 100.059 0.671 31.691 1.00 54.85 372 LEU A O 1
ATOM 2967 N N . ARG A 1 376 ? 100.856 2.764 31.941 1.00 58.25 373 ARG A N 1
ATOM 2968 C CA . ARG A 1 376 ? 102.239 2.384 31.700 1.00 54.57 373 ARG A CA 1
ATOM 2969 C C . ARG A 1 376 ? 102.808 1.763 32.968 1.00 52.39 373 ARG A C 1
ATOM 2970 O O . ARG A 1 376 ? 102.352 2.045 34.078 1.00 53.79 373 ARG A O 1
ATOM 2978 N N . PHE A 1 377 ? 103.815 0.907 32.799 1.00 53.39 374 PHE A N 1
ATOM 2979 C CA . PHE A 1 377 ? 104.318 0.145 33.938 1.00 55.06 374 PHE A CA 1
ATOM 2980 C C . PHE A 1 377 ? 104.854 1.054 35.043 1.00 54.25 374 PHE A C 1
ATOM 2981 O O . PHE A 1 377 ? 104.681 0.763 36.232 1.00 50.42 374 PHE A O 1
ATOM 2989 N N . GLU A 1 378 ? 105.510 2.157 34.679 1.00 53.30 375 GLU A N 1
ATOM 2990 C CA . GLU A 1 378 ? 105.979 3.082 35.706 1.00 57.96 375 GLU A CA 1
ATOM 2991 C C . GLU A 1 378 ? 104.823 3.875 36.302 1.00 56.71 375 GLU A C 1
ATOM 2992 O O . GLU A 1 378 ? 104.855 4.232 37.485 1.00 54.42 375 GLU A O 1
ATOM 2998 N N . GLU A 1 379 ? 103.787 4.146 35.510 1.00 55.77 376 GLU A N 1
ATOM 2999 C CA . GLU A 1 379 ? 102.565 4.704 36.071 1.00 54.94 376 GLU A CA 1
ATOM 3000 C C . GLU A 1 379 ? 101.958 3.755 37.095 1.00 50.32 376 GLU A C 1
ATOM 3001 O O . GLU A 1 379 ? 101.547 4.176 38.182 1.00 51.60 376 GLU A O 1
ATOM 3007 N N . PHE A 1 380 ? 101.903 2.463 36.767 1.00 52.01 377 PHE A N 1
ATOM 3008 C CA . PHE A 1 380 ? 101.453 1.473 37.737 1.00 49.53 377 PHE A CA 1
ATOM 3009 C C . PHE A 1 380 ? 102.292 1.522 39.012 1.00 54.76 377 PHE A C 1
ATOM 3010 O O . PHE A 1 380 ? 101.752 1.619 40.120 1.00 57.19 377 PHE A O 1
ATOM 3018 N N . LEU A 1 381 ? 103.622 1.478 38.871 1.00 55.85 378 LEU A N 1
ATOM 3019 C CA . LEU A 1 381 ? 104.495 1.450 40.042 1.00 53.56 378 LEU A CA 1
ATOM 3020 C C . LEU A 1 381 ? 104.364 2.705 40.890 1.00 51.93 378 LEU A C 1
ATOM 3021 O O . LEU A 1 381 ? 104.662 2.663 42.088 1.00 53.47 378 LEU A O 1
ATOM 3026 N N . GLU A 1 382 ? 103.923 3.816 40.305 1.00 52.33 379 GLU A N 1
ATOM 3027 C CA . GLU A 1 382 ? 103.701 5.020 41.096 1.00 54.84 379 GLU A CA 1
ATOM 3028 C C . GLU A 1 382 ? 102.385 4.986 41.865 1.00 58.62 379 GLU A C 1
ATOM 3029 O O . GLU A 1 382 ? 102.264 5.665 42.891 1.00 57.46 379 GLU A O 1
ATOM 3035 N N . ARG A 1 383 ? 101.390 4.224 41.394 1.00 55.85 380 ARG A N 1
ATOM 3036 C CA . ARG A 1 383 ? 100.113 4.143 42.099 1.00 57.28 380 ARG A CA 1
ATOM 3037 C C . ARG A 1 383 ? 100.129 3.147 43.247 1.00 56.89 380 ARG A C 1
ATOM 3038 O O . ARG A 1 383 ? 99.153 3.083 43.999 1.00 66.59 380 ARG A O 1
ATOM 3046 N N . VAL A 1 384 ? 101.181 2.354 43.389 1.00 53.62 381 VAL A N 1
ATOM 3047 C CA . VAL A 1 384 ? 101.220 1.319 44.410 1.00 54.28 381 VAL A CA 1
ATOM 3048 C C . VAL A 1 384 ? 102.362 1.631 45.361 1.00 53.73 381 VAL A C 1
ATOM 3049 O O . VAL A 1 384 ? 103.358 2.251 44.980 1.00 59.15 381 VAL A O 1
ATOM 3053 N N . SER A 1 385 ? 102.200 1.226 46.616 1.00 52.66 382 SER A N 1
ATOM 3054 C CA . SER A 1 385 ? 103.249 1.456 47.598 1.00 54.17 382 SER A CA 1
ATOM 3055 C C . SER A 1 385 ? 104.218 0.281 47.666 1.00 52.26 382 SER A C 1
ATOM 3056 O O . SER A 1 385 ? 105.434 0.477 47.610 1.00 61.69 382 SER A O 1
ATOM 3059 N N . GLN A 1 386 ? 103.694 -0.937 47.786 1.00 47.08 383 GLN A N 1
ATOM 3060 C CA . GLN A 1 386 ? 104.505 -2.139 47.906 1.00 49.57 383 GLN A CA 1
ATOM 3061 C C . GLN A 1 386 ? 103.951 -3.220 46.996 1.00 45.58 383 GLN A C 1
ATOM 3062 O O . GLN A 1 386 ? 102.735 -3.383 46.885 1.00 56.03 383 GLN A O 1
ATOM 3068 N N . VAL A 1 387 ? 104.845 -3.965 46.359 1.00 44.31 384 VAL A N 1
ATOM 3069 C CA . VAL A 1 387 ? 104.469 -5.052 45.467 1.00 44.37 384 VAL A CA 1
ATOM 3070 C C . VAL A 1 387 ? 105.162 -6.319 45.939 1.00 47.62 384 VAL A C 1
ATOM 3071 O O . VAL A 1 387 ? 106.356 -6.297 46.260 1.00 53.03 384 VAL A O 1
ATOM 3075 N N . VAL A 1 388 ? 104.410 -7.411 45.992 1.00 47.86 385 VAL A N 1
ATOM 3076 C CA . VAL A 1 388 ? 104.924 -8.729 46.345 1.00 45.11 385 VAL A CA 1
ATOM 3077 C C . VAL A 1 388 ? 104.866 -9.578 45.086 1.00 45.89 385 VAL A C 1
ATOM 3078 O O . VAL A 1 388 ? 103.775 -9.932 44.622 1.00 47.44 385 VAL A O 1
ATOM 3082 N N . PHE A 1 389 ? 106.030 -9.906 44.533 1.00 43.37 386 PHE A N 1
ATOM 3083 C CA . PHE A 1 389 ? 106.094 -10.767 43.361 1.00 45.44 386 PHE A CA 1
ATOM 3084 C C . PHE A 1 389 ? 106.055 -12.231 43.789 1.00 48.87 386 PHE A C 1
ATOM 3085 O O . PHE A 1 389 ? 106.861 -12.657 44.622 1.00 48.88 386 PHE A O 1
ATOM 3093 N N . VAL A 1 390 ? 105.134 -13.001 43.204 1.00 45.99 387 VAL A N 1
ATOM 3094 C CA . VAL A 1 390 ? 104.943 -14.413 43.533 1.00 45.56 387 VAL A CA 1
ATOM 3095 C C . VAL A 1 390 ? 105.262 -15.246 42.299 1.00 45.09 387 VAL A C 1
ATOM 3096 O O . VAL A 1 390 ? 104.572 -15.141 41.277 1.00 43.93 387 VAL A O 1
ATOM 3100 N N . SER A 1 391 ? 106.294 -16.083 42.401 1.00 47.38 388 SER A N 1
ATOM 3101 C CA . SER A 1 391 ? 106.694 -16.941 41.295 1.00 46.92 388 SER A CA 1
ATOM 3102 C C . SER A 1 391 ? 107.680 -17.988 41.792 1.00 50.40 388 SER A C 1
ATOM 3103 O O . SER A 1 391 ? 108.459 -17.738 42.713 1.00 49.98 388 SER A O 1
ATOM 3106 N N . ALA A 1 392 ? 107.639 -19.165 41.170 1.00 46.43 389 ALA A N 1
ATOM 3107 C CA . ALA A 1 392 ? 108.687 -20.154 41.362 1.00 43.36 389 ALA A CA 1
ATOM 3108 C C . ALA A 1 392 ? 109.819 -19.994 40.357 1.00 55.93 389 ALA A C 1
ATOM 3109 O O . ALA A 1 392 ? 110.888 -20.597 40.535 1.00 55.88 389 ALA A O 1
ATOM 3111 N N . THR A 1 393 ? 109.612 -19.191 39.314 1.00 51.00 390 THR A N 1
ATOM 3112 C CA . THR A 1 393 ? 110.659 -18.838 38.354 1.00 47.29 390 THR A CA 1
ATOM 3113 C C . THR A 1 393 ? 110.624 -17.331 38.120 1.00 49.84 390 THR A C 1
ATOM 3114 O O . THR A 1 393 ? 110.317 -16.865 37.018 1.00 44.24 390 THR A O 1
ATOM 3118 N N . PRO A 1 394 ? 110.933 -16.536 39.147 1.00 49.95 391 PRO A N 1
ATOM 3119 C CA . PRO A 1 394 ? 110.818 -15.080 39.007 1.00 46.99 391 PRO A CA 1
ATOM 3120 C C . PRO A 1 394 ? 111.738 -14.543 37.920 1.00 50.74 391 PRO A C 1
ATOM 3121 O O . PRO A 1 394 ? 112.883 -14.979 37.771 1.00 54.64 391 PRO A O 1
ATOM 3125 N N . GLY A 1 395 ? 111.214 -13.591 37.150 1.00 47.91 392 GLY A N 1
ATOM 3126 C CA . GLY A 1 395 ? 111.913 -13.073 36.003 1.00 44.14 392 GLY A CA 1
ATOM 3127 C C . GLY A 1 395 ? 112.854 -11.942 36.350 1.00 50.48 392 GLY A C 1
ATOM 3128 O O . GLY A 1 395 ? 113.020 -11.543 37.512 1.00 48.43 392 GLY A O 1
ATOM 3129 N N . PRO A 1 396 ? 113.474 -11.385 35.306 1.00 54.34 393 PRO A N 1
ATOM 3130 C CA . PRO A 1 396 ? 114.576 -10.435 35.528 1.00 52.17 393 PRO A CA 1
ATOM 3131 C C . PRO A 1 396 ? 114.180 -9.187 36.297 1.00 50.71 393 PRO A C 1
ATOM 3132 O O . PRO A 1 396 ? 114.956 -8.724 37.142 1.00 51.94 393 PRO A O 1
ATOM 3136 N N . PHE A 1 397 ? 113.003 -8.619 36.039 1.00 54.31 394 PHE A N 1
ATOM 3137 C CA . PHE A 1 397 ? 112.621 -7.411 36.765 1.00 52.71 394 PHE A CA 1
ATOM 3138 C C . PHE A 1 397 ? 112.520 -7.684 38.260 1.00 49.82 394 PHE A C 1
ATOM 3139 O O . PHE A 1 397 ? 113.010 -6.901 39.080 1.00 49.42 394 PHE A O 1
ATOM 3147 N N . GLU A 1 398 ? 111.881 -8.796 38.631 1.00 47.23 395 GLU A N 1
ATOM 3148 C CA . GLU A 1 398 ? 111.705 -9.122 40.043 1.00 47.56 395 GLU A CA 1
ATOM 3149 C C . GLU A 1 398 ? 113.045 -9.255 40.750 1.00 46.17 395 GLU A C 1
ATOM 3150 O O . GLU A 1 398 ? 113.251 -8.684 41.826 1.00 45.24 395 GLU A O 1
ATOM 3156 N N . LEU A 1 399 ? 113.971 -10.010 40.156 1.00 46.94 396 LEU A N 1
ATOM 3157 C CA . LEU A 1 399 ? 115.258 -10.233 40.801 1.00 43.86 396 LEU A CA 1
ATOM 3158 C C . LEU A 1 399 ? 116.118 -8.977 40.779 1.00 45.63 396 LEU A C 1
ATOM 3159 O O . LEU A 1 399 ? 116.916 -8.760 41.695 1.00 45.68 396 LEU A O 1
ATOM 3164 N N . ALA A 1 400 ? 115.956 -8.128 39.763 1.00 46.63 397 ALA A N 1
ATOM 3165 C CA . ALA A 1 400 ? 116.760 -6.914 39.693 1.00 44.90 397 ALA A CA 1
ATOM 3166 C C . ALA A 1 400 ? 116.324 -5.882 40.721 1.00 51.79 397 ALA A C 1
ATOM 3167 O O . ALA A 1 400 ? 117.163 -5.132 41.231 1.00 55.28 397 ALA A O 1
ATOM 3169 N N . HIS A 1 401 ? 115.031 -5.822 41.046 1.00 49.90 398 HIS A N 1
ATOM 3170 C CA . HIS A 1 401 ? 114.521 -4.717 41.843 1.00 49.71 398 HIS A CA 1
ATOM 3171 C C . HIS A 1 401 ? 114.083 -5.095 43.248 1.00 45.82 398 HIS A C 1
ATOM 3172 O O . HIS A 1 401 ? 113.897 -4.197 44.071 1.00 50.42 398 HIS A O 1
ATOM 3179 N N . SER A 1 402 ? 113.934 -6.377 43.558 1.00 45.45 399 SER A N 1
ATOM 3180 C CA . SER A 1 402 ? 113.489 -6.753 44.893 1.00 49.83 399 SER A CA 1
ATOM 3181 C C . SER A 1 402 ? 114.567 -6.450 45.923 1.00 49.09 399 SER A C 1
ATOM 3182 O O . SER A 1 402 ? 115.750 -6.713 45.703 1.00 50.92 399 SER A O 1
ATOM 3185 N N . GLY A 1 403 ? 114.153 -5.879 47.055 1.00 46.81 400 GLY A N 1
ATOM 3186 C CA . GLY A 1 403 ? 115.066 -5.750 48.176 1.00 45.83 400 GLY A CA 1
ATOM 3187 C C . GLY A 1 403 ? 115.128 -7.009 49.006 1.00 50.67 400 GLY A C 1
ATOM 3188 O O . GLY A 1 403 ? 116.146 -7.282 49.649 1.00 57.22 400 GLY A O 1
ATOM 3189 N N . ARG A 1 404 ? 114.052 -7.792 48.998 1.00 54.67 401 ARG A N 1
ATOM 3190 C CA . ARG A 1 404 ? 113.976 -9.067 49.690 1.00 53.35 401 ARG A CA 1
ATOM 3191 C C . ARG A 1 404 ? 113.400 -10.115 48.749 1.00 50.50 401 ARG A C 1
ATOM 3192 O O . ARG A 1 404 ? 112.497 -9.826 47.960 1.00 52.12 401 ARG A O 1
ATOM 3200 N N . VAL A 1 405 ? 113.951 -11.323 48.820 1.00 52.00 402 VAL A N 1
ATOM 3201 C CA . VAL A 1 405 ? 113.479 -12.483 48.072 1.00 50.63 402 VAL A CA 1
ATOM 3202 C C . VAL A 1 405 ? 113.406 -13.617 49.081 1.00 49.12 402 VAL A C 1
ATOM 3203 O O . VAL A 1 405 ? 114.442 -14.083 49.565 1.00 47.71 402 VAL A O 1
ATOM 3207 N N . VAL A 1 406 ? 112.191 -14.042 49.418 1.00 46.32 403 VAL A N 1
ATOM 3208 C CA . VAL A 1 406 ? 111.944 -15.011 50.480 1.00 45.97 403 VAL A CA 1
ATOM 3209 C C . VAL A 1 406 ? 111.554 -16.336 49.841 1.00 44.46 403 VAL A C 1
ATOM 3210 O O . VAL A 1 406 ? 110.689 -16.378 48.958 1.00 51.07 403 VAL A O 1
ATOM 3214 N N . GLU A 1 407 ? 112.175 -17.415 50.297 1.00 45.78 404 GLU A N 1
ATOM 3215 C CA . GLU A 1 407 ? 112.016 -18.717 49.670 1.00 46.74 404 GLU A CA 1
ATOM 3216 C C . GLU A 1 407 ? 110.890 -19.497 50.332 1.00 47.85 404 GLU A C 1
ATOM 3217 O O . GLU A 1 407 ? 110.677 -19.409 51.547 1.00 45.49 404 GLU A O 1
ATOM 3223 N N . GLN A 1 408 ? 110.150 -20.239 49.514 1.00 48.53 405 GLN A N 1
ATOM 3224 C CA . GLN A 1 408 ? 109.197 -21.234 50.005 1.00 46.91 405 GLN A CA 1
ATOM 3225 C C . GLN A 1 408 ? 109.229 -22.391 49.012 1.00 47.80 405 GLN A C 1
ATOM 3226 O O . GLN A 1 408 ? 108.428 -22.443 48.077 1.00 46.54 405 GLN A O 1
ATOM 3232 N N . ILE A 1 409 ? 110.140 -23.328 49.241 1.00 49.52 406 ILE A N 1
ATOM 3233 C CA . ILE A 1 409 ? 110.330 -24.473 48.363 1.00 48.98 406 ILE A CA 1
ATOM 3234 C C . ILE A 1 409 ? 109.711 -25.661 49.083 1.00 51.18 406 ILE A C 1
ATOM 3235 O O . ILE A 1 409 ? 110.308 -26.231 50.002 1.00 54.02 406 ILE A O 1
ATOM 3240 N N . ILE A 1 410 ? 108.497 -26.016 48.696 1.00 52.52 407 ILE A N 1
ATOM 3241 C CA . ILE A 1 410 ? 107.832 -27.198 49.225 1.00 51.88 407 ILE A CA 1
ATOM 3242 C C . ILE A 1 410 ? 107.493 -28.061 48.019 1.00 50.56 407 ILE A C 1
ATOM 3243 O O . ILE A 1 410 ? 106.440 -27.910 47.394 1.00 56.50 407 ILE A O 1
ATOM 3248 N N . ARG A 1 411 ? 108.401 -28.961 47.671 1.00 52.00 408 ARG A N 1
ATOM 3249 C CA . ARG A 1 411 ? 108.157 -29.872 46.575 1.00 47.19 408 ARG A CA 1
ATOM 3250 C C . ARG A 1 411 ? 107.599 -31.167 47.148 1.00 48.09 408 ARG A C 1
ATOM 3251 O O . ARG A 1 411 ? 106.925 -31.923 46.456 1.00 57.55 408 ARG A O 1
ATOM 3259 N N . PHE B 2 13 ? 26.957 -47.418 50.267 1.00 82.01 646 PHE B N 1
ATOM 3260 C CA . PHE B 2 13 ? 25.538 -47.703 50.449 1.00 77.79 646 PHE B CA 1
ATOM 3261 C C . PHE B 2 13 ? 24.906 -48.211 49.155 1.00 81.53 646 PHE B C 1
ATOM 3262 O O . PHE B 2 13 ? 25.532 -48.184 48.094 1.00 83.72 646 PHE B O 1
ATOM 3270 N N . ARG B 2 14 ? 23.651 -48.666 49.254 1.00 78.30 647 ARG B N 1
ATOM 3271 C CA . ARG B 2 14 ? 22.940 -49.260 48.131 1.00 78.79 647 ARG B CA 1
ATOM 3272 C C . ARG B 2 14 ? 21.654 -48.540 47.758 1.00 81.61 647 ARG B C 1
ATOM 3273 O O . ARG B 2 14 ? 21.151 -48.753 46.647 1.00 77.24 647 ARG B O 1
ATOM 3275 N N . GLY B 2 15 ? 21.105 -47.711 48.644 1.00 70.68 648 GLY B N 1
ATOM 3276 C CA . GLY B 2 15 ? 19.852 -47.035 48.378 1.00 61.53 648 GLY B CA 1
ATOM 3277 C C . GLY B 2 15 ? 18.735 -47.529 49.274 1.00 63.15 648 GLY B C 1
ATOM 3278 O O . GLY B 2 15 ? 18.339 -48.697 49.206 1.00 65.19 648 GLY B O 1
ATOM 3279 N N . GLY B 2 16 ? 18.219 -46.644 50.120 1.00 57.27 649 GLY B N 1
ATOM 3280 C CA . GLY B 2 16 ? 17.143 -46.967 51.032 1.00 51.47 649 GLY B CA 1
ATOM 3281 C C . GLY B 2 16 ? 17.540 -46.974 52.490 1.00 57.63 649 GLY B C 1
ATOM 3282 O O . GLY B 2 16 ? 16.657 -47.069 53.349 1.00 59.60 649 GLY B O 1
ATOM 3283 N N . GLU B 2 17 ? 18.829 -46.865 52.803 1.00 55.61 650 GLU B N 1
ATOM 3284 C CA . GLU B 2 17 ? 19.278 -46.977 54.185 1.00 58.23 650 GLU B CA 1
ATOM 3285 C C . GLU B 2 17 ? 18.877 -45.747 54.991 1.00 57.63 650 GLU B C 1
ATOM 3286 O O . GLU B 2 17 ? 18.895 -44.620 54.487 1.00 60.84 650 GLU B O 1
ATOM 3292 N N . ARG B 2 18 ? 18.501 -45.972 56.249 1.00 58.59 651 ARG B N 1
ATOM 3293 C CA . ARG B 2 18 ? 18.263 -44.879 57.183 1.00 59.43 651 ARG B CA 1
ATOM 3294 C C . ARG B 2 18 ? 19.594 -44.394 57.741 1.00 64.97 651 ARG B C 1
ATOM 3295 O O . ARG B 2 18 ? 20.429 -45.200 58.167 1.00 66.34 651 ARG B O 1
ATOM 3300 N N . VAL B 2 19 ? 19.796 -43.077 57.734 1.00 59.57 652 VAL B N 1
ATOM 3301 C CA . VAL B 2 19 ? 21.020 -42.481 58.251 1.00 64.35 652 VAL B CA 1
ATOM 3302 C C . VAL B 2 19 ? 20.669 -41.253 59.079 1.00 62.83 652 VAL B C 1
ATOM 3303 O O . VAL B 2 19 ? 19.553 -40.727 59.019 1.00 55.90 652 VAL B O 1
ATOM 3307 N N . VAL B 2 20 ? 21.647 -40.810 59.867 1.00 60.23 653 VAL B N 1
ATOM 3308 C CA . VAL B 2 20 ? 21.564 -39.566 60.620 1.00 59.62 653 VAL B CA 1
ATOM 3309 C C . VAL B 2 20 ? 22.828 -38.762 60.355 1.00 58.01 653 VAL B C 1
ATOM 3310 O O . VAL B 2 20 ? 23.937 -39.307 60.344 1.00 61.85 653 VAL B O 1
ATOM 3314 N N . HIS B 2 21 ? 22.656 -37.484 60.130 1.00 52.11 654 HIS B N 1
ATOM 3315 C CA . HIS B 2 21 ? 23.645 -36.472 59.839 1.00 45.40 654 HIS B CA 1
ATOM 3316 C C . HIS B 2 21 ? 23.753 -35.510 61.018 1.00 50.34 654 HIS B C 1
ATOM 3317 O O . HIS B 2 21 ? 22.734 -35.184 61.638 1.00 52.06 654 HIS B O 1
ATOM 3324 N N . PRO B 2 22 ? 24.959 -35.048 61.357 1.00 48.84 655 PRO B N 1
ATOM 3325 C CA . PRO B 2 22 ? 25.114 -34.221 62.566 1.00 45.14 655 PRO B CA 1
ATOM 3326 C C . PRO B 2 22 ? 24.299 -32.945 62.554 1.00 48.27 655 PRO B C 1
ATOM 3327 O O . PRO B 2 22 ? 23.994 -32.424 63.633 1.00 49.58 655 PRO B O 1
ATOM 3331 N N . ARG B 2 23 ? 23.939 -32.418 61.384 1.00 50.25 656 ARG B N 1
ATOM 3332 C CA . ARG B 2 23 ? 23.172 -31.183 61.318 1.00 49.38 656 ARG B CA 1
ATOM 3333 C C . ARG B 2 23 ? 21.844 -31.311 60.588 1.00 52.42 656 ARG B C 1
ATOM 3334 O O . ARG B 2 23 ? 20.909 -30.576 60.915 1.00 54.89 656 ARG B O 1
ATOM 3342 N N . PHE B 2 24 ? 21.729 -32.211 59.613 1.00 51.64 657 PHE B N 1
ATOM 3343 C CA . PHE B 2 24 ? 20.479 -32.370 58.881 1.00 53.18 657 PHE B CA 1
ATOM 3344 C C . PHE B 2 24 ? 19.506 -33.330 59.555 1.00 54.65 657 PHE B C 1
ATOM 3345 O O . PHE B 2 24 ? 18.322 -33.354 59.192 1.00 52.95 657 PHE B O 1
ATOM 3353 N N . GLY B 2 25 ? 19.971 -34.116 60.519 1.00 54.29 658 GLY B N 1
ATOM 3354 C CA . GLY B 2 25 ? 19.114 -35.031 61.226 1.00 53.45 658 GLY B CA 1
ATOM 3355 C C . GLY B 2 25 ? 18.932 -36.329 60.473 1.00 52.27 658 GLY B C 1
ATOM 3356 O O . GLY B 2 25 ? 19.814 -36.778 59.734 1.00 53.91 658 GLY B O 1
ATOM 3357 N N . PRO B 2 26 ? 17.766 -36.948 60.635 1.00 54.81 659 PRO B N 1
ATOM 3358 C CA . PRO B 2 26 ? 17.537 -38.263 60.028 1.00 54.43 659 PRO B CA 1
ATOM 3359 C C . PRO B 2 26 ? 17.175 -38.147 58.555 1.00 51.89 659 PRO B C 1
ATOM 3360 O O . PRO B 2 26 ? 16.420 -37.260 58.144 1.00 52.66 659 PRO B O 1
ATOM 3364 N N . GLY B 2 27 ? 17.729 -39.062 57.757 1.00 50.33 660 GLY B N 1
ATOM 3365 C CA . GLY B 2 27 ? 17.478 -39.067 56.331 1.00 49.94 660 GLY B CA 1
ATOM 3366 C C . GLY B 2 27 ? 17.656 -40.450 55.741 1.00 51.47 660 GLY B C 1
ATOM 3367 O O . GLY B 2 27 ? 18.161 -41.369 56.389 1.00 53.48 660 GLY B O 1
ATOM 3368 N N . THR B 2 28 ? 17.244 -40.578 54.481 1.00 49.82 661 THR B N 1
ATOM 3369 C CA . THR B 2 28 ? 17.210 -41.850 53.770 1.00 52.24 661 THR B CA 1
ATOM 3370 C C . THR B 2 28 ? 18.121 -41.758 52.553 1.00 55.52 661 THR B C 1
ATOM 3371 O O . THR B 2 28 ? 18.026 -40.799 51.778 1.00 55.94 661 THR B O 1
ATOM 3375 N N . VAL B 2 29 ? 18.994 -42.751 52.377 1.00 53.31 662 VAL B N 1
ATOM 3376 C CA . VAL B 2 29 ? 19.983 -42.694 51.304 1.00 54.86 662 VAL B CA 1
ATOM 3377 C C . VAL B 2 29 ? 19.298 -42.964 49.972 1.00 54.05 662 VAL B C 1
ATOM 3378 O O . VAL B 2 29 ? 18.670 -44.011 49.783 1.00 58.52 662 VAL B O 1
ATOM 3382 N N . VAL B 2 30 ? 19.439 -42.033 49.033 1.00 53.26 663 VAL B N 1
ATOM 3383 C CA . VAL B 2 30 ? 18.816 -42.188 47.723 1.00 53.31 663 VAL B CA 1
ATOM 3384 C C . VAL B 2 30 ? 19.763 -42.842 46.728 1.00 55.83 663 VAL B C 1
ATOM 3385 O O . VAL B 2 30 ? 19.341 -43.670 45.917 1.00 67.39 663 VAL B O 1
ATOM 3389 N N . ALA B 2 31 ? 21.044 -42.488 46.770 1.00 55.11 664 ALA B N 1
ATOM 3390 C CA . ALA B 2 31 ? 21.999 -42.958 45.775 1.00 57.89 664 ALA B CA 1
ATOM 3391 C C . ALA B 2 31 ? 23.412 -42.767 46.311 1.00 56.20 664 ALA B C 1
ATOM 3392 O O . ALA B 2 31 ? 23.638 -42.055 47.292 1.00 55.75 664 ALA B O 1
ATOM 3394 N N . ALA B 2 32 ? 24.362 -43.424 45.648 1.00 62.22 665 ALA B N 1
ATOM 3395 C CA . ALA B 2 32 ? 25.778 -43.324 45.996 1.00 58.66 665 ALA B CA 1
ATOM 3396 C C . ALA B 2 32 ? 26.583 -43.692 44.763 1.00 62.42 665 ALA B C 1
ATOM 3397 O O . ALA B 2 32 ? 26.377 -44.765 44.191 1.00 73.64 665 ALA B O 1
ATOM 3399 N N . GLN B 2 33 ? 27.479 -42.803 44.344 1.00 62.83 666 GLN B N 1
ATOM 3400 C CA . GLN B 2 33 ? 28.369 -43.034 43.208 1.00 67.31 666 GLN B CA 1
ATOM 3401 C C . GLN B 2 33 ? 29.764 -42.598 43.651 1.00 65.75 666 GLN B C 1
ATOM 3402 O O . GLN B 2 33 ? 30.151 -41.444 43.451 1.00 65.58 666 GLN B O 1
ATOM 3408 N N . GLY B 2 34 ? 30.506 -43.521 44.258 1.00 66.37 667 GLY B N 1
ATOM 3409 C CA . GLY B 2 34 ? 31.862 -43.220 44.701 1.00 56.98 667 GLY B CA 1
ATOM 3410 C C . GLY B 2 34 ? 31.857 -42.537 46.047 1.00 63.07 667 GLY B C 1
ATOM 3411 O O . GLY B 2 34 ? 31.209 -43.000 46.991 1.00 66.49 667 GLY B O 1
ATOM 3412 N N . ASP B 2 35 ? 32.583 -41.420 46.144 1.00 62.72 668 ASP B N 1
ATOM 3413 C CA . ASP B 2 35 ? 32.570 -40.630 47.368 1.00 58.30 668 ASP B CA 1
ATOM 3414 C C . ASP B 2 35 ? 31.279 -39.838 47.519 1.00 56.48 668 ASP B C 1
ATOM 3415 O O . ASP B 2 35 ? 30.964 -39.393 48.629 1.00 57.48 668 ASP B O 1
ATOM 3420 N N . GLU B 2 36 ? 30.521 -39.666 46.439 1.00 55.42 669 GLU B N 1
ATOM 3421 C CA . GLU B 2 36 ? 29.281 -38.906 46.503 1.00 60.79 669 GLU B CA 1
ATOM 3422 C C . GLU B 2 36 ? 28.158 -39.773 47.056 1.00 59.54 669 GLU B C 1
ATOM 3423 O O . GLU B 2 36 ? 28.115 -40.985 46.824 1.00 61.37 669 GLU B O 1
ATOM 3429 N N . VAL B 2 37 ? 27.257 -39.147 47.807 1.00 51.96 670 VAL B N 1
ATOM 3430 C CA . VAL B 2 37 ? 26.086 -39.824 48.348 1.00 53.02 670 VAL B CA 1
ATOM 3431 C C . VAL B 2 37 ? 24.934 -38.831 48.366 1.00 55.44 670 VAL B C 1
ATOM 3432 O O . VAL B 2 37 ? 25.092 -37.686 48.806 1.00 55.63 670 VAL B O 1
ATOM 3436 N N . THR B 2 38 ? 23.787 -39.254 47.856 1.00 56.22 671 THR B N 1
ATOM 3437 C CA . THR B 2 38 ? 22.589 -38.429 47.834 1.00 56.48 671 THR B CA 1
ATOM 3438 C C . THR B 2 38 ? 21.667 -38.906 48.945 1.00 52.51 671 THR B C 1
ATOM 3439 O O . THR B 2 38 ? 21.316 -40.088 48.993 1.00 54.69 671 THR B O 1
ATOM 3443 N N . VAL B 2 39 ? 21.297 -38.001 49.847 1.00 46.46 672 VAL B N 1
ATOM 3444 C CA . VAL B 2 39 ? 20.472 -38.346 50.999 1.00 49.91 672 VAL B CA 1
ATOM 3445 C C . VAL B 2 39 ? 19.276 -37.408 51.050 1.00 53.46 672 VAL B C 1
ATOM 3446 O O . VAL B 2 39 ? 19.423 -36.193 50.871 1.00 54.45 672 VAL B O 1
ATOM 3450 N N . HIS B 2 40 ? 18.097 -37.967 51.296 1.00 52.22 673 HIS B N 1
ATOM 3451 C CA . HIS B 2 40 ? 16.887 -37.179 51.484 1.00 53.87 673 HIS B CA 1
ATOM 3452 C C . HIS B 2 40 ? 16.624 -37.018 52.976 1.00 51.67 673 HIS B C 1
ATOM 3453 O O . HIS B 2 40 ? 16.425 -38.009 53.686 1.00 56.57 673 HIS B O 1
ATOM 3460 N N . PHE B 2 41 ? 16.617 -35.779 53.445 1.00 50.89 674 PHE B N 1
ATOM 3461 C CA . PHE B 2 41 ? 16.349 -35.470 54.839 1.00 55.90 674 PHE B CA 1
ATOM 3462 C C . PHE B 2 41 ? 14.961 -34.861 54.990 1.00 59.89 674 PHE B C 1
ATOM 3463 O O . PHE B 2 41 ? 14.478 -34.145 54.106 1.00 58.76 674 PHE B O 1
ATOM 3471 N N . GLU B 2 42 ? 14.326 -35.152 56.128 1.00 61.58 675 GLU B N 1
ATOM 3472 C CA . GLU B 2 42 ? 13.010 -34.591 56.414 1.00 60.32 675 GLU B CA 1
ATOM 3473 C C . GLU B 2 42 ? 13.043 -33.067 56.358 1.00 60.21 675 GLU B C 1
ATOM 3474 O O . GLU B 2 42 ? 12.273 -32.438 55.624 1.00 61.51 675 GLU B O 1
ATOM 3476 N N . GLY B 2 43 ? 13.952 -32.454 57.114 1.00 55.86 676 GLY B N 1
ATOM 3477 C CA . GLY B 2 43 ? 13.944 -31.003 57.212 1.00 60.54 676 GLY B CA 1
ATOM 3478 C C . GLY B 2 43 ? 14.488 -30.300 55.977 1.00 64.64 676 GLY B C 1
ATOM 3479 O O . GLY B 2 43 ? 13.938 -29.284 55.539 1.00 67.10 676 GLY B O 1
ATOM 3480 N N . PHE B 2 44 ? 15.571 -30.823 55.401 1.00 55.55 677 PHE B N 1
ATOM 3481 C CA . PHE B 2 44 ? 16.398 -30.065 54.468 1.00 54.74 677 PHE B CA 1
ATOM 3482 C C . PHE B 2 44 ? 16.299 -30.548 53.025 1.00 54.66 677 PHE B C 1
ATOM 3483 O O . PHE B 2 44 ? 17.005 -30.018 52.158 1.00 55.51 677 PHE B O 1
ATOM 3491 N N . GLY B 2 45 ? 15.439 -31.525 52.741 1.00 53.09 678 GLY B N 1
ATOM 3492 C CA . GLY B 2 45 ? 15.317 -32.004 51.378 1.00 50.02 678 GLY B CA 1
ATOM 3493 C C . GLY B 2 45 ? 16.532 -32.801 50.923 1.00 54.08 678 GLY B C 1
ATOM 3494 O O . GLY B 2 45 ? 17.264 -33.401 51.718 1.00 50.00 678 GLY B O 1
ATOM 3495 N N . LEU B 2 46 ? 16.753 -32.794 49.612 1.00 54.00 679 LEU B N 1
ATOM 3496 C CA . LEU B 2 46 ? 17.763 -33.645 49.000 1.00 51.28 679 LEU B CA 1
ATOM 3497 C C . LEU B 2 46 ? 19.147 -33.006 49.100 1.00 52.97 679 LEU B C 1
ATOM 3498 O O . LEU B 2 46 ? 19.335 -31.852 48.708 1.00 55.53 679 LEU B O 1
ATOM 3503 N N . LYS B 2 47 ? 20.119 -33.761 49.614 1.00 52.46 680 LYS B N 1
ATOM 3504 C CA . LYS B 2 47 ? 21.485 -33.275 49.795 1.00 50.63 680 LYS B CA 1
ATOM 3505 C C . LYS B 2 47 ? 22.467 -34.138 49.012 1.00 48.81 680 LYS B C 1
ATOM 3506 O O . LYS B 2 47 ? 22.418 -35.369 49.081 1.00 50.36 680 LYS B O 1
ATOM 3512 N N . ARG B 2 48 ? 23.340 -33.480 48.254 1.00 55.33 681 ARG B N 1
ATOM 3513 C CA . ARG B 2 48 ? 24.439 -34.116 47.533 1.00 53.53 681 ARG B CA 1
ATOM 3514 C C . ARG B 2 48 ? 25.684 -33.959 48.402 1.00 53.24 681 ARG B C 1
ATOM 3515 O O . ARG B 2 48 ? 26.229 -32.856 48.516 1.00 51.89 681 ARG B O 1
ATOM 3523 N N . LEU B 2 49 ? 26.120 -35.045 49.036 1.00 53.22 682 LEU B N 1
ATOM 3524 C CA . LEU B 2 49 ? 27.149 -34.967 50.063 1.00 50.79 682 LEU B CA 1
ATOM 3525 C C . LEU B 2 49 ? 28.385 -35.771 49.686 1.00 55.54 682 LEU B C 1
ATOM 3526 O O . LEU B 2 49 ? 28.344 -36.653 48.824 1.00 56.67 682 LEU B O 1
ATOM 3531 N N . SER B 2 50 ? 29.488 -35.447 50.364 1.00 56.66 683 SER B N 1
ATOM 3532 C CA . SER B 2 50 ? 30.735 -36.200 50.285 1.00 55.18 683 SER B CA 1
ATOM 3533 C C . SER B 2 50 ? 30.867 -37.093 51.511 1.00 55.96 683 SER B C 1
ATOM 3534 O O . SER B 2 50 ? 30.731 -36.622 52.646 1.00 54.15 683 SER B O 1
ATOM 3537 N N . LEU B 2 51 ? 31.144 -38.380 51.278 1.00 59.95 684 LEU B N 1
ATOM 3538 C CA . LEU B 2 51 ? 31.172 -39.344 52.375 1.00 56.93 684 LEU B CA 1
ATOM 3539 C C . LEU B 2 51 ? 32.294 -39.045 53.363 1.00 57.21 684 LEU B C 1
ATOM 3540 O O . LEU B 2 51 ? 32.103 -39.179 54.578 1.00 58.01 684 LEU B O 1
ATOM 3545 N N . LYS B 2 52 ? 33.466 -38.626 52.863 1.00 56.43 685 LYS B N 1
ATOM 3546 C CA . LYS B 2 52 ? 34.596 -38.324 53.741 1.00 54.98 685 LYS B CA 1
ATOM 3547 C C . LYS B 2 52 ? 34.240 -37.298 54.813 1.00 60.51 685 LYS B C 1
ATOM 3548 O O . LYS B 2 52 ? 34.820 -37.315 55.904 1.00 64.75 685 LYS B O 1
ATOM 3554 N N . TYR B 2 53 ? 33.305 -36.392 54.526 1.00 57.85 686 TYR B N 1
ATOM 3555 C CA . TYR B 2 53 ? 33.047 -35.269 55.412 1.00 54.84 686 TYR B CA 1
ATOM 3556 C C . TYR B 2 53 ? 31.614 -35.155 55.901 1.00 54.11 686 TYR B C 1
ATOM 3557 O O . TYR B 2 53 ? 31.341 -34.284 56.732 1.00 61.01 686 TYR B O 1
ATOM 3566 N N . ALA B 2 54 ? 30.694 -35.996 55.426 1.00 52.82 687 ALA B N 1
ATOM 3567 C CA . ALA B 2 54 ? 29.307 -35.881 55.868 1.00 51.59 687 ALA B CA 1
ATOM 3568 C C . ALA B 2 54 ? 29.132 -36.271 57.333 1.00 51.62 687 ALA B C 1
ATOM 3569 O O . ALA B 2 54 ? 28.174 -35.825 57.974 1.00 57.48 687 ALA B O 1
ATOM 3571 N N . GLU B 2 55 ? 30.030 -37.105 57.870 1.00 51.36 688 GLU B N 1
ATOM 3572 C CA . GLU B 2 55 ? 29.933 -37.632 59.237 1.00 51.30 688 GLU B CA 1
ATOM 3573 C C . GLU B 2 55 ? 28.644 -38.430 59.451 1.00 51.21 688 GLU B C 1
ATOM 3574 O O . GLU B 2 55 ? 28.088 -38.454 60.551 1.00 49.98 688 GLU B O 1
ATOM 3576 N N . LEU B 2 56 ? 28.182 -39.121 58.410 1.00 49.03 689 LEU B N 1
ATOM 3577 C CA . LEU B 2 56 ? 26.931 -39.867 58.483 1.00 52.46 689 LEU B CA 1
ATOM 3578 C C . LEU B 2 56 ? 27.035 -41.052 59.434 1.00 58.63 689 LEU B C 1
ATOM 3579 O O . LEU B 2 56 ? 27.985 -41.838 59.362 1.00 63.53 689 LEU B O 1
ATOM 3584 N N . LYS B 2 57 ? 26.034 -41.194 60.308 1.00 59.55 690 LYS B N 1
ATOM 3585 C CA . LYS B 2 57 ? 25.837 -42.388 61.114 1.00 63.03 690 LYS B CA 1
ATOM 3586 C C . LYS B 2 57 ? 24.663 -43.198 60.572 1.00 64.66 690 LYS B C 1
ATOM 3587 O O . LYS B 2 57 ? 23.711 -42.629 60.028 1.00 65.70 690 LYS B O 1
ATOM 3593 N N . PRO B 2 58 ? 24.701 -44.523 60.692 1.00 70.03 691 PRO B N 1
ATOM 3594 C CA . PRO B 2 58 ? 23.514 -45.320 60.361 1.00 70.65 691 PRO B CA 1
ATOM 3595 C C . PRO B 2 58 ? 22.448 -45.192 61.433 1.00 65.05 691 PRO B C 1
ATOM 3596 O O . PRO B 2 58 ? 22.738 -44.948 62.605 1.00 68.24 691 PRO B O 1
ATOM 3600 N N . ALA B 2 59 ? 21.198 -45.351 61.015 1.00 71.30 692 ALA B N 1
ATOM 3601 C CA . ALA B 2 59 ? 20.083 -45.367 61.955 1.00 70.37 692 ALA B CA 1
ATOM 3602 C C . ALA B 2 59 ? 19.382 -46.719 61.921 1.00 76.67 692 ALA B C 1
ATOM 3603 O O . ALA B 2 59 ? 19.611 -47.569 62.781 1.00 86.33 692 ALA B O 1
ATOM 3605 N N . ASP C 1 3 ? 44.285 -23.097 63.340 1.00 90.28 0 ASP C N 1
ATOM 3606 C CA . ASP C 1 3 ? 45.505 -22.467 62.844 1.00 89.44 0 ASP C CA 1
ATOM 3607 C C . ASP C 1 3 ? 46.688 -23.434 62.863 1.00 91.60 0 ASP C C 1
ATOM 3608 O O . ASP C 1 3 ? 47.840 -23.002 62.852 1.00 107.06 0 ASP C O 1
ATOM 3610 N N . MET C 1 4 ? 46.403 -24.738 62.914 1.00 85.40 1 MET C N 1
ATOM 3611 C CA . MET C 1 4 ? 47.455 -25.751 62.910 1.00 79.94 1 MET C CA 1
ATOM 3612 C C . MET C 1 4 ? 48.183 -25.806 61.571 1.00 74.73 1 MET C C 1
ATOM 3613 O O . MET C 1 4 ? 49.381 -25.518 61.496 1.00 79.49 1 MET C O 1
ATOM 3618 N N . THR C 1 5 ? 47.464 -26.159 60.504 1.00 72.76 2 THR C N 1
ATOM 3619 C CA . THR C 1 5 ? 48.123 -26.424 59.229 1.00 71.67 2 THR C CA 1
ATOM 3620 C C . THR C 1 5 ? 48.589 -25.132 58.566 1.00 65.27 2 THR C C 1
ATOM 3621 O O . THR C 1 5 ? 49.762 -24.998 58.201 1.00 68.38 2 THR C O 1
ATOM 3625 N N . PHE C 1 6 ? 47.689 -24.171 58.403 1.00 64.62 3 PHE C N 1
ATOM 3626 C CA . PHE C 1 6 ? 48.017 -22.889 57.804 1.00 59.03 3 PHE C CA 1
ATOM 3627 C C . PHE C 1 6 ? 48.065 -21.807 58.874 1.00 62.20 3 PHE C C 1
ATOM 3628 O O . PHE C 1 6 ? 47.422 -21.909 59.922 1.00 68.08 3 PHE C O 1
ATOM 3636 N N . ARG C 1 7 ? 48.835 -20.763 58.598 1.00 59.43 4 ARG C N 1
ATOM 3637 C CA . ARG C 1 7 ? 48.944 -19.621 59.500 1.00 63.43 4 ARG C CA 1
ATOM 3638 C C . ARG C 1 7 ? 48.604 -18.375 58.692 1.00 60.55 4 ARG C C 1
ATOM 3639 O O . ARG C 1 7 ? 49.417 -17.882 57.907 1.00 60.93 4 ARG C O 1
ATOM 3647 N N . TYR C 1 8 ? 47.382 -17.889 58.867 1.00 62.03 5 TYR C N 1
ATOM 3648 C CA . TYR C 1 8 ? 46.890 -16.756 58.103 1.00 55.66 5 TYR C CA 1
ATOM 3649 C C . TYR C 1 8 ? 47.472 -15.463 58.658 1.00 58.53 5 TYR C C 1
ATOM 3650 O O . TYR C 1 8 ? 47.358 -15.186 59.856 1.00 57.07 5 TYR C O 1
ATOM 3659 N N . ARG C 1 9 ? 48.100 -14.675 57.787 1.00 56.67 6 ARG C N 1
ATOM 3660 C CA . ARG C 1 9 ? 48.741 -13.416 58.168 1.00 57.76 6 ARG C CA 1
ATOM 3661 C C . ARG C 1 9 ? 48.208 -12.277 57.313 1.00 57.48 6 ARG C C 1
ATOM 3662 O O . ARG C 1 9 ? 48.962 -11.484 56.745 1.00 68.67 6 ARG C O 1
ATOM 3670 N N . GLY C 1 10 ? 46.887 -12.190 57.197 1.00 50.84 7 GLY C N 1
ATOM 3671 C CA . GLY C 1 10 ? 46.264 -11.143 56.423 1.00 49.87 7 GLY C CA 1
ATOM 3672 C C . GLY C 1 10 ? 45.327 -10.289 57.253 1.00 52.01 7 GLY C C 1
ATOM 3673 O O . GLY C 1 10 ? 45.291 -10.381 58.485 1.00 56.29 7 GLY C O 1
ATOM 3674 N N . PRO C 1 11 ? 44.557 -9.432 56.591 1.00 49.67 8 PRO C N 1
ATOM 3675 C CA . PRO C 1 11 ? 43.634 -8.547 57.311 1.00 52.57 8 PRO C CA 1
ATOM 3676 C C . PRO C 1 11 ? 42.396 -9.276 57.818 1.00 53.67 8 PRO C C 1
ATOM 3677 O O . PRO C 1 11 ? 41.999 -10.329 57.319 1.00 51.91 8 PRO C O 1
ATOM 3681 N N . SER C 1 12 ? 41.784 -8.679 58.828 1.00 54.41 9 SER C N 1
ATOM 3682 C CA . SER C 1 12 ? 40.584 -9.249 59.425 1.00 56.12 9 SER C CA 1
ATOM 3683 C C . SER C 1 12 ? 39.371 -8.936 58.557 1.00 53.77 9 SER C C 1
ATOM 3684 O O . SER C 1 12 ? 39.191 -7.787 58.148 1.00 57.88 9 SER C O 1
ATOM 3687 N N . PRO C 1 13 ? 38.533 -9.921 58.250 1.00 55.17 10 PRO C N 1
ATOM 3688 C CA . PRO C 1 13 ? 37.266 -9.618 57.576 1.00 50.56 10 PRO C CA 1
ATOM 3689 C C . PRO C 1 13 ? 36.369 -8.776 58.465 1.00 54.32 10 PRO C C 1
ATOM 3690 O O . PRO C 1 13 ? 36.229 -9.039 59.660 1.00 56.93 10 PRO C O 1
ATOM 3694 N N . LYS C 1 14 ? 35.772 -7.749 57.867 1.00 50.59 11 LYS C N 1
ATOM 3695 C CA . LYS C 1 14 ? 34.857 -6.838 58.538 1.00 53.61 11 LYS C CA 1
ATOM 3696 C C . LYS C 1 14 ? 33.460 -6.980 57.939 1.00 55.95 11 LYS C C 1
ATOM 3697 O O . LYS C 1 14 ? 33.230 -7.754 57.004 1.00 56.98 11 LYS C O 1
ATOM 3699 N N . GLY C 1 15 ? 32.518 -6.215 58.483 1.00 53.08 12 GLY C N 1
ATOM 3700 C CA . GLY C 1 15 ? 31.159 -6.275 57.971 1.00 56.20 12 GLY C CA 1
ATOM 3701 C C . GLY C 1 15 ? 30.566 -7.662 58.115 1.00 54.48 12 GLY C C 1
ATOM 3702 O O . GLY C 1 15 ? 30.687 -8.311 59.157 1.00 61.25 12 GLY C O 1
ATOM 3703 N N . ASP C 1 16 ? 29.923 -8.133 57.050 1.00 50.54 13 ASP C N 1
ATOM 3704 C CA . ASP C 1 16 ? 29.340 -9.466 57.033 1.00 51.52 13 ASP C CA 1
ATOM 3705 C C . ASP C 1 16 ? 30.286 -10.531 56.495 1.00 54.48 13 ASP C C 1
ATOM 3706 O O . ASP C 1 16 ? 29.899 -11.703 56.433 1.00 59.22 13 ASP C O 1
ATOM 3711 N N . GLN C 1 17 ? 31.497 -10.162 56.088 1.00 51.01 14 GLN C N 1
ATOM 3712 C CA . GLN C 1 17 ? 32.415 -11.160 55.550 1.00 47.78 14 GLN C CA 1
ATOM 3713 C C . GLN C 1 17 ? 32.665 -12.313 56.515 1.00 50.99 14 GLN C C 1
ATOM 3714 O O . GLN C 1 17 ? 32.792 -13.456 56.040 1.00 48.65 14 GLN C O 1
ATOM 3720 N N . PRO C 1 18 ? 32.748 -12.109 57.838 1.00 51.15 15 PRO C N 1
ATOM 3721 C CA . PRO C 1 18 ? 32.827 -13.278 58.729 1.00 45.05 15 PRO C CA 1
ATOM 3722 C C . PRO C 1 18 ? 31.677 -14.247 58.539 1.00 49.67 15 PRO C C 1
ATOM 3723 O O . PRO C 1 18 ? 31.897 -15.465 58.578 1.00 48.82 15 PRO C O 1
ATOM 3727 N N . LYS C 1 19 ? 30.453 -13.741 58.319 1.00 52.26 16 LYS C N 1
ATOM 3728 C CA . LYS C 1 19 ? 29.317 -14.631 58.081 1.00 48.60 16 LYS C CA 1
ATOM 3729 C C . LYS C 1 19 ? 29.511 -15.444 56.806 1.00 52.33 16 LYS C C 1
ATOM 3730 O O . LYS C 1 19 ? 29.260 -16.658 56.789 1.00 51.77 16 LYS C O 1
ATOM 3736 N N . ALA C 1 20 ? 29.972 -14.796 55.729 1.00 48.38 17 ALA C N 1
ATOM 3737 C CA . ALA C 1 20 ? 30.247 -15.522 54.492 1.00 46.35 17 ALA C CA 1
ATOM 3738 C C . ALA C 1 20 ? 31.281 -16.622 54.712 1.00 51.39 17 ALA C C 1
ATOM 3739 O O . ALA C 1 20 ? 31.132 -17.740 54.202 1.00 52.10 17 ALA C O 1
ATOM 3741 N N . ILE C 1 21 ? 32.339 -16.324 55.469 1.00 50.98 18 ILE C N 1
ATOM 3742 C CA . ILE C 1 21 ? 33.336 -17.346 55.776 1.00 50.71 18 ILE C CA 1
ATOM 3743 C C . ILE C 1 21 ? 32.714 -18.478 56.585 1.00 48.91 18 ILE C C 1
ATOM 3744 O O . ILE C 1 21 ? 32.990 -19.660 56.345 1.00 46.59 18 ILE C O 1
ATOM 3749 N N . ALA C 1 22 ? 31.860 -18.136 57.552 1.00 46.84 19 ALA C N 1
ATOM 3750 C CA . ALA C 1 22 ? 31.275 -19.158 58.412 1.00 46.85 19 ALA C CA 1
ATOM 3751 C C . ALA C 1 22 ? 30.284 -20.025 57.643 1.00 49.61 19 ALA C C 1
ATOM 3752 O O . ALA C 1 22 ? 30.225 -21.242 57.852 1.00 51.02 19 ALA C O 1
ATOM 3754 N N . GLY C 1 23 ? 29.501 -19.419 56.751 1.00 43.21 20 GLY C N 1
ATOM 3755 C CA . GLY C 1 23 ? 28.606 -20.203 55.918 1.00 46.70 20 GLY C CA 1
ATOM 3756 C C . GLY C 1 23 ? 29.336 -21.220 55.062 1.00 49.71 20 GLY C C 1
ATOM 3757 O O . GLY C 1 23 ? 28.895 -22.363 54.930 1.00 54.34 20 GLY C O 1
ATOM 3758 N N . LEU C 1 24 ? 30.460 -20.817 54.466 1.00 50.94 21 LEU C N 1
ATOM 3759 C CA . LEU C 1 24 ? 31.250 -21.746 53.664 1.00 49.10 21 LEU C CA 1
ATOM 3760 C C . LEU C 1 24 ? 31.810 -22.866 54.523 1.00 51.42 21 LEU C C 1
ATOM 3761 O O . LEU C 1 24 ? 31.750 -24.044 54.150 1.00 54.20 21 LEU C O 1
ATOM 3766 N N . VAL C 1 25 ? 32.380 -22.511 55.673 1.00 55.15 22 VAL C N 1
ATOM 3767 C CA . VAL C 1 25 ? 32.981 -23.513 56.543 1.00 49.70 22 VAL C CA 1
ATOM 3768 C C . VAL C 1 25 ? 31.928 -24.503 57.008 1.00 47.91 22 VAL C C 1
ATOM 3769 O O . VAL C 1 25 ? 32.173 -25.714 57.053 1.00 51.11 22 VAL C O 1
ATOM 3773 N N . GLU C 1 26 ? 30.729 -24.007 57.335 1.00 50.24 23 GLU C N 1
ATOM 3774 C CA . GLU C 1 26 ? 29.642 -24.896 57.742 1.00 51.33 23 GLU C CA 1
ATOM 3775 C C . GLU C 1 26 ? 29.213 -25.806 56.599 1.00 49.00 23 GLU C C 1
ATOM 3776 O O . GLU C 1 26 ? 29.027 -27.013 56.792 1.00 51.03 23 GLU C O 1
ATOM 3782 N N . ALA C 1 27 ? 29.040 -25.239 55.402 1.00 45.42 24 ALA C N 1
ATOM 3783 C CA . ALA C 1 27 ? 28.652 -26.039 54.246 1.00 48.94 24 ALA C CA 1
ATOM 3784 C C . ALA C 1 27 ? 29.645 -27.167 54.007 1.00 47.82 24 ALA C C 1
ATOM 3785 O O . ALA C 1 27 ? 29.262 -28.334 53.862 1.00 46.34 24 ALA C O 1
ATOM 3787 N N . LEU C 1 28 ? 30.935 -26.834 53.987 1.00 49.15 25 LEU C N 1
ATOM 3788 C CA . LEU C 1 28 ? 31.960 -27.836 53.719 1.00 48.42 25 LEU C CA 1
ATOM 3789 C C . LEU C 1 28 ? 32.039 -28.864 54.841 1.00 49.43 25 LEU C C 1
ATOM 3790 O O . LEU C 1 28 ? 32.223 -30.060 54.582 1.00 49.96 25 LEU C O 1
ATOM 3795 N N . ARG C 1 29 ? 31.880 -28.424 56.091 1.00 46.76 26 ARG C N 1
ATOM 3796 C CA . ARG C 1 29 ? 31.913 -29.375 57.195 1.00 49.62 26 ARG C CA 1
ATOM 3797 C C . ARG C 1 29 ? 30.675 -30.254 57.207 1.00 50.86 26 ARG C C 1
ATOM 3798 O O . ARG C 1 29 ? 30.742 -31.404 57.647 1.00 56.30 26 ARG C O 1
ATOM 3806 N N . ASP C 1 30 ? 29.545 -29.740 56.718 1.00 51.70 27 ASP C N 1
ATOM 3807 C CA . ASP C 1 30 ? 28.354 -30.559 56.552 1.00 49.23 27 ASP C CA 1
ATOM 3808 C C . ASP C 1 30 ? 28.541 -31.652 55.512 1.00 50.49 27 ASP C C 1
ATOM 3809 O O . ASP C 1 30 ? 27.703 -32.554 55.429 1.00 52.47 27 ASP C O 1
ATOM 3814 N N . GLY C 1 31 ? 29.601 -31.594 54.716 1.00 47.31 28 GLY C N 1
ATOM 3815 C CA . GLY C 1 31 ? 29.796 -32.560 53.660 1.00 48.07 28 GLY C CA 1
ATOM 3816 C C . GLY C 1 31 ? 29.236 -32.151 52.321 1.00 46.99 28 GLY C C 1
ATOM 3817 O O . GLY C 1 31 ? 29.241 -32.971 51.393 1.00 46.99 28 GLY C O 1
ATOM 3818 N N . GLU C 1 32 ? 28.754 -30.913 52.193 1.00 44.28 29 GLU C N 1
ATOM 3819 C CA . GLU C 1 32 ? 28.170 -30.446 50.945 1.00 44.81 29 GLU C CA 1
ATOM 3820 C C . GLU C 1 32 ? 29.147 -30.643 49.797 1.00 44.86 29 GLU C C 1
ATOM 3821 O O . GLU C 1 32 ? 30.315 -30.259 49.876 1.00 50.02 29 GLU C O 1
ATOM 3827 N N . ARG C 1 33 ? 28.662 -31.280 48.739 1.00 47.26 30 ARG C N 1
ATOM 3828 C CA . ARG C 1 33 ? 29.516 -31.597 47.606 1.00 46.52 30 ARG C CA 1
ATOM 3829 C C . ARG C 1 33 ? 29.801 -30.363 46.762 1.00 49.45 30 ARG C C 1
ATOM 3830 O O . ARG C 1 33 ? 30.906 -30.212 46.224 1.00 52.01 30 ARG C O 1
ATOM 3838 N N . PHE C 1 34 ? 28.821 -29.467 46.638 1.00 47.24 31 PHE C N 1
ATOM 3839 C CA . PHE C 1 34 ? 28.920 -28.294 45.777 1.00 46.66 31 PHE C CA 1
ATOM 3840 C C . PHE C 1 34 ? 28.470 -27.065 46.548 1.00 45.80 31 PHE C C 1
ATOM 3841 O O . PHE C 1 34 ? 27.316 -26.984 46.982 1.00 52.14 31 PHE C O 1
ATOM 3849 N N . VAL C 1 35 ? 29.371 -26.107 46.703 1.00 47.04 32 VAL C N 1
ATOM 3850 C CA . VAL C 1 35 ? 29.113 -24.887 47.449 1.00 45.50 32 VAL C CA 1
ATOM 3851 C C . VAL C 1 35 ? 29.524 -23.709 46.581 1.00 48.20 32 VAL C C 1
ATOM 3852 O O . VAL C 1 35 ? 30.548 -23.768 45.891 1.00 48.04 32 VAL C O 1
ATOM 3856 N N . THR C 1 36 ? 28.724 -22.646 46.601 1.00 46.26 33 THR C N 1
ATOM 3857 C CA . THR C 1 36 ? 28.987 -21.463 45.791 1.00 45.59 33 THR C CA 1
ATOM 3858 C C . THR C 1 36 ? 29.203 -20.263 46.703 1.00 47.56 33 THR C C 1
ATOM 3859 O O . THR C 1 36 ? 28.355 -19.960 47.551 1.00 51.25 33 THR C O 1
ATOM 3863 N N . LEU C 1 37 ? 30.340 -19.593 46.538 1.00 45.80 34 LEU C N 1
ATOM 3864 C CA . LEU C 1 37 ? 30.552 -18.275 47.124 1.00 45.99 34 LEU C CA 1
ATOM 3865 C C . LEU C 1 37 ? 30.184 -17.244 46.065 1.00 47.38 34 LEU C C 1
ATOM 3866 O O . LEU C 1 37 ? 30.860 -17.141 45.035 1.00 47.01 34 LEU C O 1
ATOM 3871 N N . LEU C 1 38 ? 29.110 -16.492 46.311 1.00 45.36 35 LEU C N 1
ATOM 3872 C CA . LEU C 1 38 ? 28.525 -15.592 45.324 1.00 43.12 35 LEU C CA 1
ATOM 3873 C C . LEU C 1 38 ? 28.808 -14.143 45.691 1.00 47.80 35 LEU C C 1
ATOM 3874 O O . LEU C 1 38 ? 28.499 -13.708 46.806 1.00 49.24 35 LEU C O 1
ATOM 3879 N N . GLY C 1 39 ? 29.380 -13.395 44.741 1.00 47.28 36 GLY C N 1
ATOM 3880 C CA . GLY C 1 39 ? 29.514 -11.961 44.842 1.00 43.07 36 GLY C CA 1
ATOM 3881 C C . GLY C 1 39 ? 30.899 -11.454 45.196 1.00 46.95 36 GLY C C 1
ATOM 3882 O O . GLY C 1 39 ? 31.161 -10.257 45.022 1.00 51.40 36 GLY C O 1
ATOM 3883 N N . ALA C 1 40 ? 31.783 -12.317 45.700 1.00 49.88 37 ALA C N 1
ATOM 3884 C CA . ALA C 1 40 ? 33.080 -11.857 46.186 1.00 47.45 37 ALA C CA 1
ATOM 3885 C C . ALA C 1 40 ? 33.882 -11.205 45.069 1.00 49.00 37 ALA C C 1
ATOM 3886 O O . ALA C 1 40 ? 33.886 -11.670 43.926 1.00 49.72 37 ALA C O 1
ATOM 3888 N N . THR C 1 41 ? 34.559 -10.110 45.406 1.00 49.76 38 THR C N 1
ATOM 3889 C CA . THR C 1 41 ? 35.400 -9.408 44.453 1.00 51.73 38 THR C CA 1
ATOM 3890 C C . THR C 1 41 ? 36.725 -9.052 45.107 1.00 54.90 38 THR C C 1
ATOM 3891 O O . THR C 1 41 ? 36.809 -8.892 46.328 1.00 55.95 38 THR C O 1
ATOM 3895 N N . GLY C 1 42 ? 37.762 -8.961 44.273 1.00 55.50 39 GLY C N 1
ATOM 3896 C CA . GLY C 1 42 ? 39.030 -8.369 44.672 1.00 47.91 39 GLY C CA 1
ATOM 3897 C C . GLY C 1 42 ? 39.665 -9.072 45.849 1.00 52.46 39 GLY C C 1
ATOM 3898 O O . GLY C 1 42 ? 39.702 -10.304 45.933 1.00 57.16 39 GLY C O 1
ATOM 3899 N N . THR C 1 43 ? 40.166 -8.270 46.786 1.00 50.29 40 THR C N 1
ATOM 3900 C CA . THR C 1 43 ? 40.920 -8.810 47.910 1.00 48.46 40 THR C CA 1
ATOM 3901 C C . THR C 1 43 ? 40.022 -9.591 48.857 1.00 51.47 40 THR C C 1
ATOM 3902 O O . THR C 1 43 ? 40.439 -10.617 49.413 1.00 48.21 40 THR C O 1
ATOM 3906 N N . GLY C 1 44 ? 38.781 -9.127 49.045 1.00 50.92 41 GLY C N 1
ATOM 3907 C CA . GLY C 1 44 ? 37.851 -9.846 49.897 1.00 48.47 41 GLY C CA 1
ATOM 3908 C C . GLY C 1 44 ? 37.610 -11.265 49.430 1.00 47.56 41 GLY C C 1
ATOM 3909 O O . GLY C 1 44 ? 37.354 -12.155 50.242 1.00 48.52 41 GLY C O 1
ATOM 3910 N N . LYS C 1 45 ? 37.709 -11.501 48.122 1.00 44.96 42 LYS C N 1
ATOM 3911 C CA . LYS C 1 45 ? 37.535 -12.848 47.594 1.00 48.62 42 LYS C CA 1
ATOM 3912 C C . LYS C 1 45 ? 38.631 -13.785 48.094 1.00 54.54 42 LYS C C 1
ATOM 3913 O O . LYS C 1 45 ? 38.342 -14.863 48.629 1.00 58.06 42 LYS C O 1
ATOM 3919 N N . THR C 1 46 ? 39.900 -13.394 47.937 1.00 48.00 43 THR C N 1
ATOM 3920 C CA . THR C 1 46 ? 40.973 -14.279 48.379 1.00 48.15 43 THR C CA 1
ATOM 3921 C C . THR C 1 46 ? 41.085 -14.327 49.896 1.00 45.82 43 THR C C 1
ATOM 3922 O O . THR C 1 46 ? 41.501 -15.352 50.447 1.00 49.56 43 THR C O 1
ATOM 3926 N N . VAL C 1 47 ? 40.738 -13.243 50.589 1.00 44.39 44 VAL C N 1
ATOM 3927 C CA . VAL C 1 47 ? 40.737 -13.298 52.048 1.00 45.71 44 VAL C CA 1
ATOM 3928 C C . VAL C 1 47 ? 39.771 -14.369 52.535 1.00 49.27 44 VAL C C 1
ATOM 3929 O O . VAL C 1 47 ? 40.094 -15.146 53.443 1.00 50.84 44 VAL C O 1
ATOM 3933 N N . THR C 1 48 ? 38.582 -14.446 51.923 1.00 49.30 45 THR C N 1
ATOM 3934 C CA . THR C 1 48 ? 37.587 -15.431 52.342 1.00 48.76 45 THR C CA 1
ATOM 3935 C C . THR C 1 48 ? 38.051 -16.848 52.030 1.00 46.22 45 THR C C 1
ATOM 3936 O O . THR C 1 48 ? 37.985 -17.735 52.889 1.00 47.86 45 THR C O 1
ATOM 3940 N N . MET C 1 49 ? 38.506 -17.084 50.796 1.00 45.84 46 MET C N 1
ATOM 3941 C CA . MET C 1 49 ? 39.096 -18.378 50.467 1.00 46.63 46 MET C CA 1
ATOM 3942 C C . MET C 1 49 ? 40.196 -18.741 51.456 1.00 49.47 46 MET C C 1
ATOM 3943 O O . MET C 1 49 ? 40.292 -19.895 51.895 1.00 48.64 46 MET C O 1
ATOM 3948 N N . ALA C 1 50 ? 41.015 -17.756 51.845 1.00 44.64 47 ALA C N 1
ATOM 3949 C CA . ALA C 1 50 ? 42.111 -18.011 52.775 1.00 49.44 47 ALA C CA 1
ATOM 3950 C C . ALA C 1 50 ? 41.592 -18.445 54.143 1.00 48.66 47 ALA C C 1
ATOM 3951 O O . ALA C 1 50 ? 42.077 -19.422 54.724 1.00 48.16 47 ALA C O 1
ATOM 3953 N N . LYS C 1 51 ? 40.608 -17.724 54.680 1.00 44.70 48 LYS C N 1
ATOM 3954 C CA . LYS C 1 51 ? 40.058 -18.094 55.979 1.00 48.46 48 LYS C CA 1
ATOM 3955 C C . LYS C 1 51 ? 39.379 -19.459 55.931 1.00 53.63 48 LYS C C 1
ATOM 3956 O O . LYS C 1 51 ? 39.398 -20.197 56.924 1.00 54.99 48 LYS C O 1
ATOM 3962 N N . VAL C 1 52 ? 38.777 -19.818 54.795 1.00 48.45 49 VAL C N 1
ATOM 3963 C CA . VAL C 1 52 ? 38.141 -21.127 54.693 1.00 53.24 49 VAL C CA 1
ATOM 3964 C C . VAL C 1 52 ? 39.197 -22.224 54.597 1.00 52.43 49 VAL C C 1
ATOM 3965 O O . VAL C 1 52 ? 39.087 -23.268 55.252 1.00 53.17 49 VAL C O 1
ATOM 3969 N N . ILE C 1 53 ? 40.237 -22.005 53.782 1.00 50.38 50 ILE C N 1
ATOM 3970 C CA . ILE C 1 53 ? 41.340 -22.963 53.688 1.00 49.50 50 ILE C CA 1
ATOM 3971 C C . ILE C 1 53 ? 41.992 -23.165 55.051 1.00 51.03 50 ILE C C 1
ATOM 3972 O O . ILE C 1 53 ? 42.320 -24.295 55.437 1.00 53.08 50 ILE C O 1
ATOM 3977 N N . GLU C 1 54 ? 42.182 -22.078 55.805 1.00 50.32 51 GLU C N 1
ATOM 3978 C CA . GLU C 1 54 ? 42.741 -22.194 57.149 1.00 49.12 51 GLU C CA 1
ATOM 3979 C C . GLU C 1 54 ? 41.800 -22.963 58.068 1.00 48.89 51 GLU C C 1
ATOM 3980 O O . GLU C 1 54 ? 42.221 -23.890 58.766 1.00 54.68 51 GLU C O 1
ATOM 3986 N N . ALA C 1 55 ? 40.515 -22.597 58.077 1.00 49.48 52 ALA C N 1
ATOM 3987 C CA . ALA C 1 55 ? 39.567 -23.258 58.972 1.00 52.57 52 ALA C CA 1
ATOM 3988 C C . ALA C 1 55 ? 39.534 -24.767 58.764 1.00 50.27 52 ALA C C 1
ATOM 3989 O O . ALA C 1 55 ? 39.317 -25.518 59.719 1.00 57.24 52 ALA C O 1
ATOM 3991 N N . LEU C 1 56 ? 39.748 -25.233 57.536 1.00 48.37 53 LEU C N 1
ATOM 3992 C CA . LEU C 1 56 ? 39.626 -26.653 57.248 1.00 50.25 53 LEU C CA 1
ATOM 3993 C C . LEU C 1 56 ? 40.951 -27.400 57.296 1.00 52.75 53 LEU C C 1
ATOM 3994 O O . LEU C 1 56 ? 40.938 -28.627 57.435 1.00 49.97 53 LEU C O 1
ATOM 3999 N N . GLY C 1 57 ? 42.079 -26.698 57.187 1.00 52.9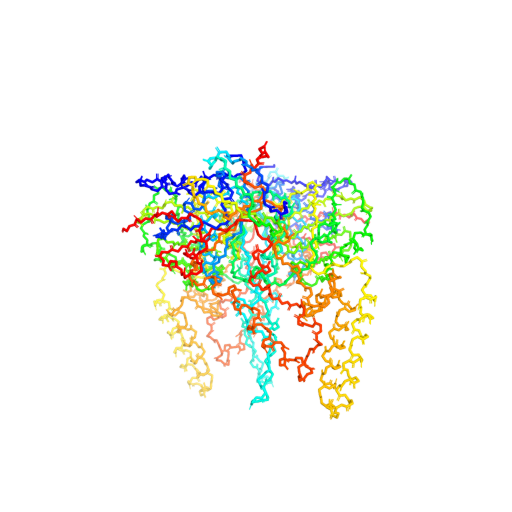0 54 GLY C N 1
ATOM 4000 C CA . GLY C 1 57 ? 43.385 -27.318 57.366 1.00 49.76 54 GLY C CA 1
ATOM 4001 C C . GLY C 1 57 ? 43.760 -28.338 56.317 1.00 54.07 54 GLY C C 1
ATOM 4002 O O . GLY C 1 57 ? 44.560 -29.235 56.597 1.00 61.13 54 GLY C O 1
ATOM 4003 N N . ARG C 1 58 ? 43.211 -28.223 55.114 1.00 57.17 55 ARG C N 1
ATOM 4004 C CA . ARG C 1 58 ? 43.408 -29.178 54.035 1.00 55.41 55 ARG C CA 1
ATOM 4005 C C . ARG C 1 58 ? 44.131 -28.523 52.866 1.00 50.07 55 ARG C C 1
ATOM 4006 O O . ARG C 1 58 ? 43.911 -27.343 52.581 1.00 54.69 55 ARG C O 1
ATOM 4014 N N . PRO C 1 59 ? 44.998 -29.253 52.168 1.00 50.17 56 PRO C N 1
ATOM 4015 C CA . PRO C 1 59 ? 45.570 -28.716 50.929 1.00 49.34 56 PRO C CA 1
ATOM 4016 C C . PRO C 1 59 ? 44.476 -28.327 49.947 1.00 49.29 56 PRO C C 1
ATOM 4017 O O . PRO C 1 59 ? 43.417 -28.952 49.880 1.00 48.98 56 PRO C O 1
ATOM 4021 N N . ALA C 1 60 ? 44.736 -27.270 49.187 1.00 47.07 57 ALA C N 1
ATOM 4022 C CA . ALA C 1 60 ? 43.726 -26.678 48.326 1.00 48.58 57 ALA C CA 1
ATOM 4023 C C . ALA C 1 60 ? 44.230 -26.581 46.895 1.00 48.29 57 ALA C C 1
ATOM 4024 O O . ALA C 1 60 ? 45.412 -26.315 46.655 1.00 45.68 57 ALA C O 1
ATOM 4026 N N . LEU C 1 61 ? 43.323 -26.816 45.951 1.00 44.03 58 LEU C N 1
ATOM 4027 C CA . LEU C 1 61 ? 43.555 -26.566 44.536 1.00 42.98 58 LEU C CA 1
ATOM 4028 C C . LEU C 1 61 ? 42.641 -25.429 44.101 1.00 46.21 58 LEU C C 1
ATOM 4029 O O . LEU C 1 61 ? 41.415 -25.538 44.214 1.00 48.88 58 LEU C O 1
ATOM 4034 N N . VAL C 1 62 ? 43.233 -24.345 43.608 1.00 44.30 59 VAL C N 1
ATOM 4035 C CA . VAL C 1 62 ? 42.493 -23.170 43.165 1.00 42.24 59 VAL C CA 1
ATOM 4036 C C . VAL C 1 62 ? 42.723 -23.019 41.669 1.00 45.38 59 VAL C C 1
ATOM 4037 O O . VAL C 1 62 ? 43.853 -22.770 41.231 1.00 50.30 59 VAL C O 1
ATOM 4041 N N . LEU C 1 63 ? 41.665 -23.172 40.883 1.00 44.89 60 LEU C N 1
ATOM 4042 C CA . LEU C 1 63 ? 41.762 -23.060 39.435 1.00 43.71 60 LEU C CA 1
ATOM 4043 C C . LEU C 1 63 ? 41.215 -21.717 38.970 1.00 48.53 60 LEU C C 1
ATOM 4044 O O . LEU C 1 63 ? 40.206 -21.227 39.490 1.00 46.73 60 LEU C O 1
ATOM 4049 N N . ALA C 1 64 ? 41.878 -21.137 37.978 1.00 44.17 61 ALA C N 1
ATOM 4050 C CA . ALA C 1 64 ? 41.542 -19.833 37.433 1.00 47.92 61 ALA C CA 1
ATOM 4051 C C . ALA C 1 64 ? 41.431 -19.950 35.924 1.00 51.12 61 ALA C C 1
ATOM 4052 O O . ALA C 1 64 ? 42.000 -20.869 35.324 1.00 46.41 61 ALA C O 1
ATOM 4054 N N . PRO C 1 65 ? 40.688 -19.044 35.277 1.00 50.56 62 PRO C N 1
ATOM 4055 C CA . PRO C 1 65 ? 40.467 -19.186 33.829 1.00 49.80 62 PRO C CA 1
ATOM 4056 C C . PRO C 1 65 ? 41.739 -19.155 33.010 1.00 50.09 62 PRO C C 1
ATOM 4057 O O . PRO C 1 65 ? 41.754 -19.706 31.903 1.00 56.88 62 PRO C O 1
ATOM 4061 N N . ASN C 1 66 ? 42.809 -18.539 33.508 1.00 47.18 63 ASN C N 1
ATOM 4062 C CA . ASN C 1 66 ? 44.041 -18.480 32.733 1.00 52.61 63 ASN C CA 1
ATOM 4063 C C . ASN C 1 66 ? 45.227 -18.225 33.653 1.00 52.16 63 ASN C C 1
ATOM 4064 O O . ASN C 1 66 ? 45.073 -17.881 34.828 1.00 52.37 63 ASN C O 1
ATOM 4069 N N . LYS C 1 67 ? 46.423 -18.370 33.072 1.00 49.27 64 LYS C N 1
ATOM 4070 C CA . LYS C 1 67 ? 47.670 -18.272 33.827 1.00 54.63 64 LYS C CA 1
ATOM 4071 C C . LYS C 1 67 ? 47.832 -16.913 34.496 1.00 57.76 64 LYS C C 1
ATOM 4072 O O . LYS C 1 67 ? 48.466 -16.816 35.555 1.00 52.73 64 LYS C O 1
ATOM 4078 N N . ILE C 1 68 ? 47.284 -15.854 33.892 1.00 56.98 65 ILE C N 1
ATOM 4079 C CA . ILE C 1 68 ? 47.466 -14.513 34.433 1.00 54.86 65 ILE C CA 1
ATOM 4080 C C . ILE C 1 68 ? 46.676 -14.356 35.721 1.00 55.59 65 ILE C C 1
ATOM 4081 O O . ILE C 1 68 ? 47.200 -13.889 36.740 1.00 51.80 65 ILE C O 1
ATOM 4086 N N . LEU C 1 69 ? 45.399 -14.743 35.690 1.00 56.24 66 LEU C N 1
ATOM 4087 C CA . LEU C 1 69 ? 44.576 -14.682 36.891 1.00 51.73 66 LEU C CA 1
ATOM 4088 C C . LEU C 1 69 ? 45.083 -15.652 37.953 1.00 49.95 66 LEU C C 1
ATOM 4089 O O . LEU C 1 69 ? 45.096 -15.326 39.146 1.00 47.57 66 LEU C O 1
ATOM 4094 N N . ALA C 1 70 ? 45.519 -16.844 37.540 1.00 45.34 67 ALA C N 1
ATOM 4095 C CA . ALA C 1 70 ? 46.137 -17.770 38.487 1.00 51.11 67 ALA C CA 1
ATOM 4096 C C . ALA C 1 70 ? 47.355 -17.143 39.166 1.00 53.33 67 ALA C C 1
ATOM 4097 O O . ALA C 1 70 ? 47.556 -17.313 40.376 1.00 52.60 67 ALA C O 1
ATOM 4099 N N . ALA C 1 71 ? 48.176 -16.407 38.407 1.00 49.98 68 ALA C N 1
ATOM 4100 C CA . ALA C 1 71 ? 49.352 -15.775 38.995 1.00 51.85 68 ALA C CA 1
ATOM 4101 C C . ALA C 1 71 ? 48.953 -14.679 39.972 1.00 51.02 68 ALA C C 1
ATOM 4102 O O . ALA C 1 71 ? 49.542 -14.551 41.052 1.00 54.45 68 ALA C O 1
ATOM 4104 N N . GLN C 1 72 ? 47.957 -13.877 39.608 1.00 55.65 69 GLN C N 1
ATOM 4105 C CA . GLN C 1 72 ? 47.454 -12.862 40.524 1.00 55.62 69 GLN C CA 1
ATOM 4106 C C . GLN C 1 72 ? 47.010 -13.499 41.841 1.00 55.40 69 GLN C C 1
ATOM 4107 O O . GLN C 1 72 ? 47.409 -13.056 42.925 1.00 49.54 69 GLN C O 1
ATOM 4113 N N . LEU C 1 73 ? 46.215 -14.574 41.757 1.00 51.89 70 LEU C N 1
ATOM 4114 C CA . LEU C 1 73 ? 45.722 -15.250 42.955 1.00 50.03 70 LEU C CA 1
ATOM 4115 C C . LEU C 1 73 ? 46.872 -15.803 43.782 1.00 50.27 70 LEU C C 1
ATOM 4116 O O . LEU C 1 73 ? 46.897 -15.655 45.012 1.00 45.37 70 LEU C O 1
ATOM 4121 N N . ALA C 1 74 ? 47.832 -16.459 43.119 1.00 52.54 71 ALA C N 1
ATOM 4122 C CA . ALA C 1 74 ? 48.980 -17.015 43.829 1.00 45.74 71 ALA C CA 1
ATOM 4123 C C . ALA C 1 74 ? 49.737 -15.930 44.583 1.00 48.22 71 ALA C C 1
ATOM 4124 O O . ALA C 1 74 ? 50.151 -16.136 45.729 1.00 53.02 71 ALA C O 1
ATOM 4126 N N . ALA C 1 75 ? 49.888 -14.751 43.972 1.00 45.78 72 ALA C N 1
ATOM 4127 C CA . ALA C 1 75 ? 50.532 -13.638 44.662 1.00 51.65 72 ALA C CA 1
ATOM 4128 C C . ALA C 1 75 ? 49.743 -13.218 45.894 1.00 52.33 72 ALA C C 1
ATOM 4129 O O . ALA C 1 75 ? 50.324 -12.973 46.958 1.00 51.63 72 ALA C O 1
ATOM 4131 N N . GLU C 1 76 ? 48.416 -13.121 45.768 1.00 52.47 73 GLU C N 1
ATOM 4132 C CA . GLU C 1 76 ? 47.600 -12.749 46.919 1.00 47.19 73 GLU C CA 1
ATOM 4133 C C . GLU C 1 76 ? 47.729 -13.776 48.037 1.00 49.63 73 GLU C C 1
ATOM 4134 O O . GLU C 1 76 ? 47.867 -13.412 49.210 1.00 49.16 73 GLU C O 1
ATOM 4140 N N . PHE C 1 77 ? 47.725 -15.064 47.692 1.00 52.03 74 PHE C N 1
ATOM 4141 C CA . PHE C 1 77 ? 47.818 -16.094 48.722 1.00 54.31 74 PHE C CA 1
ATOM 4142 C C . PHE C 1 77 ? 49.184 -16.090 49.402 1.00 51.78 74 PHE C C 1
ATOM 4143 O O . PHE C 1 77 ? 49.276 -16.314 50.615 1.00 50.29 74 PHE C O 1
ATOM 4151 N N . ARG C 1 78 ? 50.254 -15.835 48.646 1.00 52.27 75 ARG C N 1
ATOM 4152 C CA . ARG C 1 78 ? 51.584 -15.797 49.255 1.00 53.90 75 ARG C CA 1
ATOM 4153 C C . ARG C 1 78 ? 51.681 -14.701 50.310 1.00 54.94 75 ARG C C 1
ATOM 4154 O O . ARG C 1 78 ? 52.328 -14.885 51.347 1.00 51.75 75 ARG C O 1
ATOM 4162 N N . GLU C 1 79 ? 51.034 -13.555 50.069 1.00 55.66 76 GLU C N 1
ATOM 4163 C CA . GLU C 1 79 ? 50.937 -12.529 51.105 1.00 50.73 76 GLU C CA 1
ATOM 4164 C C . GLU C 1 79 ? 50.161 -13.034 52.315 1.00 54.13 76 GLU C C 1
ATOM 4165 O O . GLU C 1 79 ? 50.513 -12.727 53.459 1.00 57.63 76 GLU C O 1
ATOM 4171 N N . LEU C 1 80 ? 49.092 -13.802 52.083 1.00 54.11 77 LEU C N 1
ATOM 4172 C CA . LEU C 1 80 ? 48.228 -14.214 53.185 1.00 53.76 77 LEU C CA 1
ATOM 4173 C C . LEU C 1 80 ? 48.806 -15.388 53.964 1.00 55.01 77 LEU C C 1
ATOM 4174 O O . LEU C 1 80 ? 48.536 -15.523 55.164 1.00 57.68 77 LEU C O 1
ATOM 4179 N N . PHE C 1 81 ? 49.607 -16.229 53.317 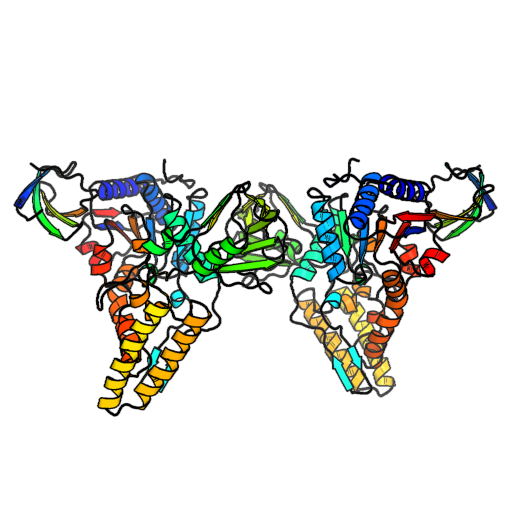1.00 55.20 78 PHE C N 1
ATOM 4180 C CA . PHE C 1 81 ? 50.235 -17.383 53.959 1.00 55.38 78 PHE C CA 1
ATOM 4181 C C . PHE C 1 81 ? 51.740 -17.326 53.731 1.00 54.77 78 PHE C C 1
ATOM 4182 O O . PHE C 1 81 ? 52.302 -18.123 52.970 1.00 55.28 78 PHE C O 1
ATOM 4190 N N . PRO C 1 82 ? 52.426 -16.389 54.387 1.00 55.52 79 PRO C N 1
ATOM 4191 C CA . PRO C 1 82 ? 53.864 -16.227 54.126 1.00 56.50 79 PRO C CA 1
ATOM 4192 C C . PRO C 1 82 ? 54.682 -17.442 54.515 1.00 57.10 79 PRO C C 1
ATOM 4193 O O . PRO C 1 82 ? 55.729 -17.692 53.906 1.00 60.08 79 PRO C O 1
ATOM 4197 N N . GLU C 1 83 ? 54.228 -18.212 55.504 1.00 58.10 80 GLU C N 1
ATOM 4198 C CA . GLU C 1 83 ? 54.968 -19.353 56.018 1.00 47.53 80 GLU C CA 1
ATOM 4199 C C . GLU C 1 83 ? 54.553 -20.676 55.394 1.00 52.43 80 GLU C C 1
ATOM 4200 O O . GLU C 1 83 ? 55.163 -21.702 55.700 1.00 57.76 80 GLU C O 1
ATOM 4206 N N . ASN C 1 84 ? 53.538 -20.688 54.543 1.00 56.49 81 ASN C N 1
ATOM 4207 C CA . ASN C 1 84 ? 53.050 -21.915 53.938 1.00 48.49 81 ASN C CA 1
ATOM 4208 C C . ASN C 1 84 ? 53.444 -21.958 52.468 1.00 47.56 81 ASN C C 1
ATOM 4209 O O . ASN C 1 84 ? 53.895 -20.969 51.882 1.00 49.83 81 ASN C O 1
ATOM 4214 N N . ALA C 1 85 ? 53.272 -23.129 51.871 1.00 48.39 82 ALA C N 1
ATOM 4215 C CA . ALA C 1 85 ? 53.682 -23.352 50.492 1.00 49.94 82 ALA C CA 1
ATOM 4216 C C . ALA C 1 85 ? 52.517 -23.009 49.574 1.00 50.93 82 ALA C C 1
ATOM 4217 O O . ALA C 1 85 ? 51.509 -23.724 49.542 1.00 55.95 82 ALA C O 1
ATOM 4219 N N . VAL C 1 86 ? 52.652 -21.911 48.839 1.00 48.49 83 VAL C N 1
ATOM 4220 C CA . VAL C 1 86 ? 51.675 -21.489 47.844 1.00 45.95 83 VAL C CA 1
ATOM 4221 C C . VAL C 1 86 ? 52.311 -21.735 46.486 1.00 46.98 83 VAL C C 1
ATOM 4222 O O . VAL C 1 86 ? 53.251 -21.031 46.097 1.00 52.85 83 VAL C O 1
ATOM 4226 N N . GLU C 1 87 ? 51.808 -22.738 45.771 1.00 48.65 84 GLU C N 1
ATOM 4227 C CA . GLU C 1 87 ? 52.409 -23.203 44.532 1.00 44.93 84 GLU C CA 1
ATOM 4228 C C . GLU C 1 87 ? 51.642 -22.675 43.332 1.00 44.01 84 GLU C C 1
ATOM 4229 O O . GLU C 1 87 ? 50.426 -22.491 43.377 1.00 53.02 84 GLU C O 1
ATOM 4235 N N . TYR C 1 88 ? 52.372 -22.447 42.253 1.00 48.64 85 TYR C N 1
ATOM 4236 C CA . TYR C 1 88 ? 51.830 -21.914 41.009 1.00 48.94 85 TYR C CA 1
ATOM 4237 C C . TYR C 1 88 ? 52.091 -22.957 39.933 1.00 52.92 85 TYR C C 1
ATOM 4238 O O . TYR C 1 88 ? 53.239 -23.158 39.520 1.00 53.56 85 TYR C O 1
ATOM 4247 N N . PHE C 1 89 ? 51.033 -23.634 39.509 1.00 47.90 86 PHE C N 1
ATOM 4248 C CA . PHE C 1 89 ? 51.117 -24.733 38.562 1.00 49.59 86 PHE C CA 1
ATOM 4249 C C . PHE C 1 89 ? 50.535 -24.274 37.234 1.00 52.74 86 PHE C C 1
ATOM 4250 O O . PHE C 1 89 ? 49.350 -23.935 37.154 1.00 59.60 86 PHE C O 1
ATOM 4258 N N . ILE C 1 90 ? 51.372 -24.241 36.203 1.00 51.80 87 ILE C N 1
ATOM 4259 C CA . ILE C 1 90 ? 50.970 -23.889 34.853 1.00 55.09 87 ILE C CA 1
ATOM 4260 C C . ILE C 1 90 ? 51.601 -24.894 33.899 1.00 52.99 87 ILE C C 1
ATOM 4261 O O . ILE C 1 90 ? 52.257 -25.841 34.322 1.00 58.68 87 ILE C O 1
ATOM 4266 N N . SER C 1 91 ? 51.390 -24.696 32.604 1.00 51.71 88 SER C N 1
ATOM 4267 C CA . SER C 1 91 ? 51.851 -25.686 31.650 1.00 54.05 88 SER C CA 1
ATOM 4268 C C . SER C 1 91 ? 52.236 -25.000 30.351 1.00 54.96 88 SER C C 1
ATOM 4269 O O . SER C 1 91 ? 51.868 -23.853 30.096 1.00 59.74 88 SER C O 1
ATOM 4272 N N . TYR C 1 92 ? 52.993 -25.730 29.534 1.00 57.84 89 TYR C N 1
ATOM 4273 C CA . TYR C 1 92 ? 53.372 -25.320 28.187 1.00 59.69 89 TYR C CA 1
ATOM 4274 C C . TYR C 1 92 ? 52.190 -24.725 27.430 1.00 63.24 89 TYR C C 1
ATOM 4275 O O . TYR C 1 92 ? 52.322 -23.708 26.742 1.00 61.91 89 TYR C O 1
ATOM 4284 N N . TYR C 1 93 ? 51.025 -25.357 27.558 1.00 62.42 90 TYR C N 1
ATOM 4285 C CA . TYR C 1 93 ? 49.865 -24.960 26.776 1.00 61.91 90 TYR C CA 1
ATOM 4286 C C . TYR C 1 93 ? 49.252 -23.654 27.258 1.00 61.47 90 TYR C C 1
ATOM 4287 O O . TYR C 1 93 ? 48.422 -23.081 26.544 1.00 60.73 90 TYR C O 1
ATOM 4296 N N . ASP C 1 94 ? 49.651 -23.165 28.435 1.00 56.13 91 ASP C N 1
ATOM 4297 C CA . ASP C 1 94 ? 49.272 -21.819 28.845 1.00 57.40 91 ASP C CA 1
ATOM 4298 C C . ASP C 1 94 ? 50.030 -20.744 28.071 1.00 59.89 91 ASP C C 1
ATOM 4299 O O . ASP C 1 94 ? 49.548 -19.612 27.968 1.00 61.69 91 ASP C O 1
ATOM 4304 N N . TYR C 1 95 ? 51.192 -21.067 27.516 1.00 62.17 92 TYR C N 1
ATOM 4305 C CA . TYR C 1 95 ? 52.018 -20.075 26.846 1.00 61.39 92 TYR C CA 1
ATOM 4306 C C . TYR C 1 95 ? 52.244 -20.331 25.360 1.00 62.82 92 TYR C C 1
ATOM 4307 O O . TYR C 1 95 ? 52.385 -19.363 24.609 1.00 65.26 92 TYR C O 1
ATOM 4316 N N . TYR C 1 96 ? 52.252 -21.584 24.903 1.00 62.77 93 TYR C N 1
ATOM 4317 C CA . TYR C 1 96 ? 52.688 -21.899 23.548 1.00 64.76 93 TYR C CA 1
ATOM 4318 C C . TYR C 1 96 ? 51.639 -22.712 22.799 1.00 62.63 93 TYR C C 1
ATOM 4319 O O . TYR C 1 96 ? 50.756 -23.334 23.393 1.00 68.76 93 TYR C O 1
ATOM 4328 N N . GLN C 1 97 ? 51.772 -22.705 21.472 1.00 71.03 94 GLN C N 1
ATOM 4329 C CA . GLN C 1 97 ? 50.855 -23.421 20.594 1.00 74.03 94 GLN C CA 1
ATOM 4330 C C . GLN C 1 97 ? 51.097 -24.927 20.677 1.00 73.51 94 GLN C C 1
ATOM 4331 O O . GLN C 1 97 ? 52.248 -25.372 20.690 1.00 74.14 94 GLN C O 1
ATOM 4337 N N . PRO C 1 98 ? 50.044 -25.731 20.713 1.00 74.74 95 PRO C N 1
ATOM 4338 C CA . PRO C 1 98 ? 50.209 -27.188 20.757 1.00 71.06 95 PRO C CA 1
ATOM 4339 C C . PRO C 1 98 ? 50.570 -27.736 19.379 1.00 68.41 95 PRO C C 1
ATOM 4340 O O . PRO C 1 98 ? 50.622 -27.017 18.383 1.00 68.07 95 PRO C O 1
ATOM 4344 N N . GLU C 1 99 ? 50.829 -29.039 19.337 1.00 67.76 96 GLU C N 1
ATOM 4345 C CA . GLU C 1 99 ? 50.984 -29.722 18.062 1.00 62.84 96 GLU C CA 1
ATOM 4346 C C . GLU C 1 99 ? 49.623 -29.849 17.388 1.00 64.48 96 GLU C C 1
ATOM 4347 O O . GLU C 1 99 ? 48.642 -30.238 18.028 1.00 65.13 96 GLU C O 1
ATOM 4353 N N . ALA C 1 100 ? 49.556 -29.524 16.098 1.00 60.67 97 ALA C N 1
ATOM 4354 C CA . ALA C 1 100 ? 48.285 -29.630 15.395 1.00 61.22 97 ALA C CA 1
ATOM 4355 C C . ALA C 1 100 ? 48.524 -29.741 13.898 1.00 61.02 97 ALA C C 1
ATOM 4356 O O . ALA C 1 100 ? 49.596 -29.408 13.389 1.00 61.39 97 ALA C O 1
ATOM 4358 N N . TYR C 1 101 ? 47.488 -30.206 13.203 1.00 61.99 98 TYR C N 1
ATOM 4359 C CA . TYR C 1 101 ? 47.488 -30.346 11.754 1.00 66.80 98 TYR C CA 1
ATOM 4360 C C . TYR C 1 101 ? 46.133 -29.906 11.230 1.00 68.02 98 TYR C C 1
ATOM 4361 O O . TYR C 1 101 ? 45.100 -30.316 11.767 1.00 69.32 98 TYR C O 1
ATOM 4370 N N . VAL C 1 102 ? 46.128 -29.079 10.191 1.00 69.49 99 VAL C N 1
ATOM 4371 C CA . VAL C 1 102 ? 44.882 -28.677 9.550 1.00 79.25 99 VAL C CA 1
ATOM 4372 C C . VAL C 1 102 ? 44.868 -29.270 8.142 1.00 77.10 99 VAL C C 1
ATOM 4373 O O . VAL C 1 102 ? 45.661 -28.858 7.282 1.00 77.01 99 VAL C O 1
ATOM 4377 N N . PRO C 1 103 ? 44.011 -30.257 7.870 1.00 76.04 100 PRO C N 1
ATOM 4378 C CA . PRO C 1 103 ? 43.972 -30.834 6.516 1.00 78.67 100 PRO C CA 1
ATOM 4379 C C . PRO C 1 103 ? 43.627 -29.825 5.436 1.00 81.58 100 PRO C C 1
ATOM 4380 O O . PRO C 1 103 ? 44.217 -29.869 4.349 1.00 83.03 100 PRO C O 1
ATOM 4384 N N . GLY C 1 104 ? 42.686 -28.917 5.707 1.00 81.08 101 GLY C N 1
ATOM 4385 C CA . GLY C 1 104 ? 42.245 -27.973 4.692 1.00 86.29 101 GLY C CA 1
ATOM 4386 C C . GLY C 1 104 ? 43.369 -27.175 4.064 1.00 88.73 101 GLY C C 1
ATOM 4387 O O . GLY C 1 104 ? 43.262 -26.748 2.910 1.00 90.54 101 GLY C O 1
ATOM 4388 N N . LYS C 1 105 ? 44.461 -26.967 4.801 1.00 86.77 102 LYS C N 1
ATOM 4389 C CA . LYS C 1 105 ? 45.586 -26.177 4.317 1.00 87.11 102 LYS C CA 1
ATOM 4390 C C . LYS C 1 105 ? 46.895 -26.955 4.314 1.00 87.84 102 LYS C C 1
ATOM 4391 O O . LYS C 1 105 ? 47.939 -26.376 3.992 1.00 85.90 102 LYS C O 1
ATOM 4397 N N . ASP C 1 106 ? 46.862 -28.249 4.648 1.00 88.68 103 ASP C N 1
ATOM 4398 C CA . ASP C 1 106 ? 48.057 -29.090 4.763 1.00 84.30 103 ASP C CA 1
ATOM 4399 C C . ASP C 1 106 ? 49.159 -28.358 5.526 1.00 83.90 103 ASP C C 1
ATOM 4400 O O . ASP C 1 106 ? 50.235 -28.064 5.003 1.00 88.04 103 ASP C O 1
ATOM 4405 N N . LEU C 1 107 ? 48.861 -28.048 6.783 1.00 81.24 104 LEU C N 1
ATOM 4406 C CA . LEU C 1 107 ? 49.736 -27.221 7.603 1.00 83.00 104 LEU C CA 1
ATOM 4407 C C . LEU C 1 107 ? 50.035 -27.954 8.902 1.00 78.91 104 LEU C C 1
ATOM 4408 O O . LEU C 1 107 ? 49.127 -28.215 9.699 1.00 73.84 104 LEU C O 1
ATOM 4413 N N . TYR C 1 108 ? 51.301 -28.302 9.106 1.00 78.88 105 TYR C N 1
ATOM 4414 C CA . TYR C 1 108 ? 51.740 -28.916 10.348 1.00 73.82 105 TYR C CA 1
ATOM 4415 C C . TYR C 1 108 ? 52.316 -27.846 11.265 1.00 73.82 105 TYR C C 1
ATOM 4416 O O . TYR C 1 108 ? 53.179 -27.065 10.853 1.00 75.98 105 TYR C O 1
ATOM 4425 N N . ILE C 1 109 ? 51.835 -27.819 12.504 1.00 73.03 106 ILE C N 1
ATOM 4426 C CA . ILE C 1 109 ? 52.295 -26.891 13.529 1.00 74.08 106 ILE C CA 1
ATOM 4427 C C . ILE C 1 109 ? 52.950 -27.714 14.631 1.00 72.40 106 ILE C C 1
ATOM 4428 O O . ILE C 1 109 ? 52.287 -28.538 15.275 1.00 71.81 106 ILE C O 1
ATOM 4433 N N . GLU C 1 110 ? 54.243 -27.495 14.855 1.00 74.83 107 GLU C N 1
ATOM 4434 C CA . GLU C 1 110 ? 55.013 -28.334 15.763 1.00 78.44 107 GLU C CA 1
ATOM 4435 C C . GLU C 1 110 ? 55.131 -27.687 17.136 1.00 78.77 107 GLU C C 1
ATOM 4436 O O . GLU C 1 110 ? 55.230 -26.462 17.255 1.00 74.55 107 GLU C O 1
ATOM 4442 N N . LYS C 1 111 ? 55.102 -28.529 18.169 1.00 78.10 108 LYS C N 1
ATOM 4443 C CA . LYS C 1 111 ? 55.295 -28.086 19.542 1.00 76.74 108 LYS C CA 1
ATOM 4444 C C . LYS C 1 111 ? 56.538 -27.220 19.656 1.00 82.45 108 LYS C C 1
ATOM 4445 O O . LYS C 1 111 ? 57.636 -27.642 19.283 1.00 87.36 108 LYS C O 1
ATOM 4451 N N . ASP C 1 112 ? 56.341 -25.996 20.148 1.00 85.86 109 ASP C N 1
ATOM 4452 C CA . ASP C 1 112 ? 57.393 -24.995 20.305 1.00 83.18 109 ASP C CA 1
ATOM 4453 C C . ASP C 1 112 ? 58.663 -25.608 20.887 1.00 89.42 109 ASP C C 1
ATOM 4454 O O . ASP C 1 112 ? 58.610 -26.401 21.832 1.00 85.69 109 ASP C O 1
ATOM 4459 N N . ALA C 1 113 ? 59.804 -25.257 20.292 1.00 96.49 110 ALA C N 1
ATOM 4460 C CA . ALA C 1 113 ? 61.092 -25.820 20.691 1.00 95.15 110 ALA C CA 1
ATOM 4461 C C . ALA C 1 113 ? 61.706 -25.044 21.853 1.00 95.30 110 ALA C C 1
ATOM 4462 O O . ALA C 1 113 ? 61.973 -25.615 22.916 1.00 92.11 110 ALA C O 1
ATOM 4464 N N . SER C 1 114 ? 61.937 -23.746 21.659 1.00 97.52 111 SER C N 1
ATOM 4465 C CA . SER C 1 114 ? 62.519 -22.888 22.690 1.00 101.95 111 SER C CA 1
ATOM 4466 C C . SER C 1 114 ? 61.465 -22.627 23.758 1.00 93.72 111 SER C C 1
ATOM 4467 O O . SER C 1 114 ? 60.551 -21.821 23.566 1.00 89.13 111 SER C O 1
ATOM 4469 N N . ILE C 1 115 ? 61.597 -23.307 24.894 1.00 90.51 112 ILE C N 1
ATOM 4470 C CA . ILE C 1 115 ? 60.590 -23.309 25.948 1.00 87.66 112 ILE C CA 1
ATOM 4471 C C . ILE C 1 115 ? 61.194 -22.717 27.216 1.00 81.92 112 ILE C C 1
ATOM 4472 O O . ILE C 1 115 ? 62.375 -22.932 27.517 1.00 82.48 112 ILE C O 1
ATOM 4477 N N . ASN C 1 116 ? 60.385 -21.960 27.947 1.00 79.16 113 ASN C N 1
ATOM 4478 C CA . ASN C 1 116 ? 60.798 -21.397 29.230 1.00 75.07 113 ASN C CA 1
ATOM 4479 C C . ASN C 1 116 ? 61.067 -22.517 30.232 1.00 66.97 113 ASN C C 1
ATOM 4480 O O . ASN C 1 116 ? 60.167 -23.325 30.504 1.00 66.45 113 ASN C O 1
ATOM 4485 N N . PRO C 1 117 ? 62.275 -22.620 30.789 1.00 63.26 114 PRO C N 1
ATOM 4486 C CA . PRO C 1 117 ? 62.513 -23.630 31.831 1.00 61.13 114 PRO C CA 1
ATOM 4487 C C . PRO C 1 117 ? 61.788 -23.345 33.138 1.00 55.42 114 PRO C C 1
ATOM 4488 O O . PRO C 1 117 ? 61.671 -24.257 33.968 1.00 56.08 114 PRO C O 1
ATOM 4492 N N . GLU C 1 118 ? 61.299 -22.118 33.351 1.00 54.40 115 GLU C N 1
ATOM 4493 C CA . GLU C 1 118 ? 60.537 -21.820 34.561 1.00 55.81 115 GLU C CA 1
ATOM 4494 C C . GLU C 1 118 ? 59.272 -22.666 34.663 1.00 53.73 115 GLU C C 1
ATOM 4495 O O . GLU C 1 118 ? 58.813 -22.958 35.774 1.00 51.96 115 GLU C O 1
ATOM 4501 N N . ILE C 1 119 ? 58.690 -23.062 33.528 1.00 45.74 116 ILE C N 1
ATOM 4502 C CA . ILE C 1 119 ? 57.443 -23.823 33.567 1.00 52.42 116 ILE C CA 1
ATOM 4503 C C . ILE C 1 119 ? 57.659 -25.168 34.254 1.00 52.01 116 ILE C C 1
ATOM 4504 O O . ILE C 1 119 ? 56.941 -25.527 35.194 1.00 52.47 116 ILE C O 1
ATOM 4509 N N . GLU C 1 120 ? 58.661 -25.928 33.809 1.00 55.28 117 GLU C N 1
ATOM 4510 C CA . GLU C 1 120 ? 58.944 -27.196 34.472 1.00 57.90 117 GLU C CA 1
ATOM 4511 C C . GLU C 1 120 ? 59.357 -26.979 35.922 1.00 56.35 117 GLU C C 1
ATOM 4512 O O . GLU C 1 120 ? 59.006 -27.778 36.799 1.00 55.40 117 GLU C O 1
ATOM 4518 N N . ARG C 1 121 ? 60.092 -25.896 36.197 1.00 49.21 118 ARG C N 1
ATOM 4519 C CA . ARG C 1 121 ? 60.538 -25.638 37.563 1.00 49.78 118 ARG C CA 1
ATOM 4520 C C . ARG C 1 121 ? 59.358 -25.434 38.503 1.00 53.38 118 ARG C C 1
ATOM 4521 O O . ARG C 1 121 ? 59.371 -25.922 39.642 1.00 48.41 118 ARG C O 1
ATOM 4529 N N . LEU C 1 122 ? 58.332 -24.703 38.049 1.00 51.82 119 LEU C N 1
ATOM 4530 C CA . LEU C 1 122 ? 57.161 -24.472 38.890 1.00 49.88 119 LEU C CA 1
ATOM 4531 C C . LEU C 1 122 ? 56.345 -25.745 39.042 1.00 49.04 119 LEU C C 1
ATOM 4532 O O . LEU C 1 122 ? 55.800 -26.016 40.119 1.00 46.93 119 LEU C O 1
ATOM 4537 N N . ARG C 1 123 ? 56.260 -26.544 37.979 1.00 46.20 120 ARG C N 1
ATOM 4538 C CA . ARG C 1 123 ? 55.505 -27.784 38.072 1.00 47.76 120 ARG C CA 1
ATOM 4539 C C . ARG C 1 123 ? 56.154 -28.732 39.067 1.00 52.86 120 ARG C C 1
ATOM 4540 O O . ARG C 1 123 ? 55.455 -29.414 39.829 1.00 54.40 120 ARG C O 1
ATOM 4548 N N . HIS C 1 124 ? 57.495 -28.761 39.098 1.00 53.47 121 HIS C N 1
ATOM 4549 C CA . HIS C 1 124 ? 58.209 -29.662 39.998 1.00 49.80 121 HIS C CA 1
ATOM 4550 C C . HIS C 1 124 ? 58.192 -29.152 41.428 1.00 50.57 121 HIS C C 1
ATOM 4551 O O . HIS C 1 124 ? 58.118 -29.948 42.368 1.00 51.04 121 HIS C O 1
ATOM 4558 N N . SER C 1 125 ? 58.260 -27.835 41.614 1.00 50.68 122 SER C N 1
ATOM 4559 C CA . SER C 1 125 ? 58.034 -27.276 42.940 1.00 51.11 122 SER C CA 1
ATOM 4560 C C . SER C 1 125 ? 56.661 -27.682 43.473 1.00 55.01 122 SER C C 1
ATOM 4561 O O . SER C 1 125 ? 56.509 -27.984 44.664 1.00 55.49 122 SER C O 1
ATOM 4564 N N . THR C 1 126 ? 55.653 -27.721 42.596 1.00 53.71 123 THR C N 1
ATOM 4565 C CA . THR C 1 126 ? 54.299 -28.068 43.023 1.00 51.13 123 THR C CA 1
ATOM 4566 C C . THR C 1 126 ? 54.221 -29.521 43.476 1.00 49.68 123 THR C C 1
ATOM 4567 O O . THR C 1 126 ? 53.810 -29.811 44.605 1.00 52.04 123 THR C O 1
ATOM 4571 N N . THR C 1 127 ? 54.607 -30.455 42.605 1.00 48.21 124 THR C N 1
ATOM 4572 C CA . THR C 1 127 ? 54.553 -31.865 42.979 1.00 48.07 124 THR C CA 1
ATOM 4573 C C . THR C 1 127 ? 55.463 -32.161 44.167 1.00 52.71 124 THR C C 1
ATOM 4574 O O . THR C 1 127 ? 55.117 -32.974 45.032 1.00 54.82 124 THR C O 1
ATOM 4578 N N . ARG C 1 128 ? 56.630 -31.508 44.232 1.00 51.41 125 ARG C N 1
ATOM 4579 C CA . ARG C 1 128 ? 57.524 -31.723 45.367 1.00 50.98 125 ARG C CA 1
ATOM 4580 C C . ARG C 1 128 ? 56.852 -31.316 46.672 1.00 52.78 125 ARG C C 1
ATOM 4581 O O . ARG C 1 128 ? 56.865 -32.071 47.650 1.00 56.07 125 ARG C O 1
ATOM 4589 N N . SER C 1 129 ? 56.272 -30.114 46.711 1.00 52.99 126 SER C N 1
ATOM 4590 C CA . SER C 1 129 ? 55.568 -29.676 47.912 1.00 53.26 126 SER C CA 1
ATOM 4591 C C . SER C 1 129 ? 54.421 -30.621 48.263 1.00 52.12 126 SER C C 1
ATOM 4592 O O . SER C 1 129 ? 54.217 -30.948 49.438 1.00 51.29 126 SER C O 1
ATOM 4595 N N . LEU C 1 130 ? 53.671 -31.083 47.257 1.00 49.66 127 LEU C N 1
ATOM 4596 C CA . LEU C 1 130 ? 52.493 -31.903 47.530 1.00 54.96 127 LEU C CA 1
ATOM 4597 C C . LEU C 1 130 ? 52.862 -33.219 48.201 1.00 56.06 127 LEU C C 1
ATOM 4598 O O . LEU C 1 130 ? 52.039 -33.801 48.915 1.00 56.76 127 LEU C O 1
ATOM 4603 N N . LEU C 1 131 ? 54.086 -33.700 48.000 1.00 57.69 128 LEU C N 1
ATOM 4604 C CA . LEU C 1 131 ? 54.505 -34.907 48.700 1.00 59.72 128 LEU C CA 1
ATOM 4605 C C . LEU C 1 131 ? 55.093 -34.597 50.068 1.00 58.16 128 LEU C C 1
ATOM 4606 O O . LEU C 1 131 ? 54.898 -35.367 51.014 1.00 61.61 128 LEU C O 1
ATOM 4611 N N . THR C 1 132 ? 55.782 -33.466 50.199 1.00 57.58 129 THR C N 1
ATOM 4612 C CA . THR C 1 132 ? 56.569 -33.190 51.393 1.00 59.42 129 THR C CA 1
ATOM 4613 C C . THR C 1 132 ? 55.815 -32.435 52.487 1.00 53.44 129 THR C C 1
ATOM 4614 O O . THR C 1 132 ? 56.314 -32.365 53.614 1.00 57.25 129 THR C O 1
ATOM 4618 N N . ARG C 1 133 ? 54.644 -31.865 52.210 1.00 52.95 130 ARG C N 1
ATOM 4619 C CA . ARG C 1 133 ? 53.987 -31.059 53.232 1.00 56.58 130 ARG C CA 1
ATOM 4620 C C . ARG C 1 133 ? 52.483 -31.013 52.987 1.00 57.17 130 ARG C C 1
ATOM 4621 O O . ARG C 1 133 ? 52.005 -31.241 51.873 1.00 56.65 130 ARG C O 1
ATOM 4629 N N . ARG C 1 134 ? 51.737 -30.726 54.059 1.00 53.23 131 ARG C N 1
ATOM 4630 C CA . ARG C 1 134 ? 50.289 -30.577 53.969 1.00 56.28 131 ARG C CA 1
ATOM 4631 C C . ARG C 1 134 ? 49.846 -29.143 53.718 1.00 56.93 131 ARG C C 1
ATOM 4632 O O . ARG C 1 134 ? 48.778 -28.926 53.131 1.00 53.32 131 ARG C O 1
ATOM 4640 N N . ASP C 1 135 ? 50.624 -28.157 54.161 1.00 55.62 132 ASP C N 1
ATOM 4641 C CA . ASP C 1 135 ? 50.206 -26.759 54.080 1.00 52.91 132 ASP C CA 1
ATOM 4642 C C . ASP C 1 135 ? 50.504 -26.185 52.690 1.00 54.79 132 ASP C C 1
ATOM 4643 O O . ASP C 1 135 ? 51.243 -25.210 52.519 1.00 52.95 132 ASP C O 1
ATOM 4648 N N . VAL C 1 136 ? 49.888 -26.811 51.686 1.00 49.87 133 VAL C N 1
ATOM 4649 C CA . VAL C 1 136 ? 50.066 -26.450 50.284 1.00 50.00 133 VAL C CA 1
ATOM 4650 C C . VAL C 1 136 ? 48.759 -25.882 49.747 1.00 54.51 133 VAL C C 1
ATOM 4651 O O . VAL C 1 136 ? 47.694 -26.486 49.920 1.00 47.44 133 VAL C O 1
ATOM 4655 N N . ILE C 1 137 ? 48.847 -24.729 49.087 1.00 52.13 134 ILE C N 1
ATOM 4656 C CA . ILE C 1 137 ? 47.785 -24.204 48.237 1.00 44.37 134 ILE C CA 1
ATOM 4657 C C . ILE C 1 137 ? 48.355 -24.123 46.830 1.00 47.82 134 ILE C C 1
ATOM 4658 O O . ILE C 1 137 ? 49.339 -23.410 46.597 1.00 52.06 134 ILE C O 1
ATOM 4663 N N . VAL C 1 138 ? 47.775 -24.873 45.902 1.00 41.99 135 VAL C N 1
ATOM 4664 C CA . VAL C 1 138 ? 48.183 -24.817 44.505 1.00 44.78 135 VAL C CA 1
ATOM 4665 C C . VAL C 1 138 ? 47.181 -23.956 43.750 1.00 50.32 135 VAL C C 1
ATOM 4666 O O . VAL C 1 138 ? 45.969 -24.204 43.803 1.00 49.26 135 VAL C O 1
ATOM 4670 N N . VAL C 1 139 ? 47.682 -22.936 43.060 1.00 48.30 136 VAL C N 1
ATOM 4671 C CA . VAL C 1 139 ? 46.883 -22.100 42.176 1.00 45.90 136 VAL C CA 1
ATOM 4672 C C . VAL C 1 139 ? 47.292 -22.439 40.751 1.00 48.92 136 VAL C C 1
ATOM 4673 O O . VAL C 1 139 ? 48.482 -22.418 40.420 1.00 54.09 136 VAL C O 1
ATOM 4677 N N . ALA C 1 140 ? 46.318 -22.761 39.908 1.00 47.72 137 ALA C N 1
ATOM 4678 C CA . ALA C 1 140 ? 46.645 -23.261 38.583 1.00 50.84 137 ALA C CA 1
ATOM 4679 C C . ALA C 1 140 ? 45.586 -22.813 37.593 1.00 49.91 137 ALA C C 1
ATOM 4680 O O . ALA C 1 140 ? 44.451 -22.517 37.966 1.00 51.34 137 ALA C O 1
ATOM 4682 N N . SER C 1 141 ? 45.972 -22.764 36.321 1.00 52.62 138 SER C N 1
ATOM 4683 C CA . SER C 1 141 ? 44.978 -22.666 35.268 1.00 48.98 138 SER C CA 1
ATOM 4684 C C . SER C 1 141 ? 44.265 -24.005 35.147 1.00 53.33 138 SER C C 1
ATOM 4685 O O . SER C 1 141 ? 44.544 -24.955 35.884 1.00 54.11 138 SER C O 1
ATOM 4688 N N . VAL C 1 142 ? 43.330 -24.090 34.200 1.00 62.95 139 VAL C N 1
ATOM 4689 C CA . VAL C 1 142 ? 42.609 -25.342 34.008 1.00 58.27 139 VAL C CA 1
ATOM 4690 C C . VAL C 1 142 ? 43.546 -26.465 33.558 1.00 55.82 139 VAL C C 1
ATOM 4691 O O . VAL C 1 142 ? 43.174 -27.641 33.623 1.00 57.58 139 VAL C O 1
ATOM 4695 N N . SER C 1 143 ? 44.771 -26.131 33.134 1.00 59.50 140 SER C N 1
ATOM 4696 C CA . SER C 1 143 ? 45.779 -27.097 32.694 1.00 55.06 140 SER C CA 1
ATOM 4697 C C . SER C 1 143 ? 46.209 -28.066 33.788 1.00 59.72 140 SER C C 1
ATOM 4698 O O . SER C 1 143 ? 46.931 -29.029 33.498 1.00 58.50 140 SER C O 1
ATOM 4701 N N . ALA C 1 144 ? 45.811 -27.826 35.033 1.00 62.34 141 ALA C N 1
ATOM 4702 C CA . ALA C 1 144 ? 46.056 -28.808 36.078 1.00 60.78 141 ALA C CA 1
ATOM 4703 C C . ALA C 1 144 ? 45.423 -30.140 35.744 1.00 62.30 141 ALA C C 1
ATOM 4704 O O . ALA C 1 144 ? 45.990 -31.190 36.044 1.00 68.81 141 ALA C O 1
ATOM 4706 N N . ILE C 1 145 ? 44.241 -30.109 35.130 1.00 58.73 142 ILE C N 1
ATOM 4707 C CA . ILE C 1 145 ? 43.504 -31.323 34.782 1.00 64.91 142 ILE C CA 1
ATOM 4708 C C . ILE C 1 145 ? 43.985 -31.975 33.485 1.00 62.89 142 ILE C C 1
ATOM 4709 O O . ILE C 1 145 ? 43.372 -32.957 33.040 1.00 60.81 142 ILE C O 1
ATOM 4714 N N . TYR C 1 146 ? 45.053 -31.462 32.856 1.00 65.30 143 TYR C N 1
ATOM 4715 C CA . TYR C 1 146 ? 45.731 -32.200 31.792 1.00 66.80 143 TYR C CA 1
ATOM 4716 C C . TYR C 1 146 ? 46.486 -33.362 32.418 1.00 65.61 143 TYR C C 1
ATOM 4717 O O . TYR C 1 146 ? 46.692 -33.394 33.637 1.00 65.00 143 TYR C O 1
ATOM 4726 N N . GLY C 1 147 ? 46.901 -34.328 31.587 1.00 66.68 144 GLY C N 1
ATOM 4727 C CA . GLY C 1 147 ? 47.562 -35.508 32.113 1.00 59.16 144 GLY C CA 1
ATOM 4728 C C . GLY C 1 147 ? 48.958 -35.251 32.644 1.00 69.64 144 GLY C C 1
ATOM 4729 O O . GLY C 1 147 ? 49.592 -34.238 32.357 1.00 64.87 144 GLY C O 1
ATOM 4730 N N . LEU C 1 148 ? 49.400 -36.201 33.467 1.00 68.59 145 LEU C N 1
ATOM 4731 C CA . LEU C 1 148 ? 50.687 -36.161 34.140 1.00 64.14 145 LEU C CA 1
ATOM 4732 C C . LEU C 1 148 ? 51.063 -37.602 34.425 1.00 64.32 145 LEU C C 1
ATOM 4733 O O . LEU C 1 148 ? 50.261 -38.518 34.217 1.00 57.73 145 LEU C O 1
ATOM 4738 N N . GLY C 1 149 ? 52.283 -37.802 34.909 1.00 57.70 146 GLY C N 1
ATOM 4739 C CA . GLY C 1 149 ? 52.784 -39.142 35.106 1.00 46.36 146 GLY C CA 1
ATOM 4740 C C . GLY C 1 149 ? 52.337 -39.770 36.412 1.00 49.62 146 GLY C C 1
ATOM 4741 O O . GLY C 1 149 ? 51.654 -39.169 37.240 1.00 56.26 146 GLY C O 1
ATOM 4742 N N . ASP C 1 150 ? 52.752 -41.017 36.591 1.00 52.13 147 ASP C N 1
ATOM 4743 C CA . ASP C 1 150 ? 52.393 -41.812 37.755 1.00 52.25 147 ASP C CA 1
ATOM 4744 C C . ASP C 1 150 ? 52.958 -41.202 39.033 1.00 57.32 147 ASP C C 1
ATOM 4745 O O . ASP C 1 150 ? 54.186 -41.093 39.167 1.00 57.84 147 ASP C O 1
ATOM 4750 N N . PRO C 1 151 ? 52.117 -40.809 39.995 1.00 57.64 148 PRO C N 1
ATOM 4751 C CA . PRO C 1 151 ? 52.647 -40.278 41.255 1.00 57.20 148 PRO C CA 1
ATOM 4752 C C . PRO C 1 151 ? 53.214 -41.339 42.177 1.00 55.80 148 PRO C C 1
ATOM 4753 O O . PRO C 1 151 ? 53.928 -40.984 43.122 1.00 60.78 148 PRO C O 1
ATOM 4757 N N . ARG C 1 152 ? 52.906 -42.618 41.955 1.00 60.00 149 ARG C N 1
ATOM 4758 C CA . ARG C 1 152 ? 53.512 -43.667 42.770 1.00 63.68 149 ARG C CA 1
ATOM 4759 C C . ARG C 1 152 ? 55.018 -43.732 42.544 1.00 60.37 149 ARG C C 1
ATOM 4760 O O . ARG C 1 152 ? 55.791 -43.844 43.502 1.00 62.05 149 ARG C O 1
ATOM 4768 N N . GLU C 1 153 ? 55.453 -43.648 41.282 1.00 62.10 150 GLU C N 1
ATOM 4769 C CA . GLU C 1 153 ? 56.876 -43.716 40.955 1.00 66.25 150 GLU C CA 1
ATOM 4770 C C . GLU C 1 153 ? 57.597 -42.413 41.246 1.00 60.97 150 GLU C C 1
ATOM 4771 O O . GLU C 1 153 ? 58.806 -42.421 41.491 1.00 67.80 150 GLU C O 1
ATOM 4777 N N . TYR C 1 154 ? 56.887 -41.290 41.187 1.00 57.21 151 TYR C N 1
ATOM 4778 C CA . TYR C 1 154 ? 57.495 -40.020 41.556 1.00 59.62 151 TYR C CA 1
ATOM 4779 C C . TYR C 1 154 ? 57.864 -40.011 43.034 1.00 62.03 151 TYR C C 1
ATOM 4780 O O . TYR C 1 154 ? 58.965 -39.588 43.404 1.00 56.71 151 TYR C O 1
ATOM 4789 N N . ARG C 1 155 ? 56.966 -40.500 43.891 1.00 59.49 152 ARG C N 1
ATOM 4790 C CA . ARG C 1 155 ? 57.281 -40.580 45.312 1.00 66.58 152 ARG C CA 1
ATOM 4791 C C . ARG C 1 155 ? 58.318 -41.666 45.586 1.00 66.62 152 ARG C C 1
ATOM 4792 O O . ARG C 1 155 ? 59.274 -41.447 46.338 1.00 67.58 152 ARG C O 1
ATOM 4800 N N . ALA C 1 156 ? 58.139 -42.848 44.989 1.00 65.61 153 ALA C N 1
ATOM 4801 C CA . ALA C 1 156 ? 59.006 -43.982 45.299 1.00 64.70 153 ALA C CA 1
ATOM 4802 C C . ALA C 1 156 ? 60.460 -43.694 44.943 1.00 66.65 153 ALA C C 1
ATOM 4803 O O . ALA C 1 156 ? 61.375 -44.049 45.695 1.00 69.01 153 ALA C O 1
ATOM 4805 N N . ARG C 1 157 ? 60.695 -43.058 43.800 1.00 61.81 154 ARG C N 1
ATOM 4806 C CA . ARG C 1 157 ? 62.055 -42.787 43.343 1.00 63.72 154 ARG C CA 1
ATOM 4807 C C . ARG C 1 157 ? 62.565 -41.477 43.945 1.00 64.02 154 ARG C C 1
ATOM 4808 O O . ARG C 1 157 ? 62.678 -40.446 43.282 1.00 63.51 154 ARG C O 1
ATOM 4816 N N . ASN C 1 158 ? 62.883 -41.529 45.230 1.00 62.12 155 ASN C N 1
ATOM 4817 C CA . ASN C 1 158 ? 63.607 -40.433 45.848 1.00 63.51 155 ASN C CA 1
ATOM 4818 C C . ASN C 1 158 ? 65.044 -40.865 46.135 1.00 68.36 155 ASN C C 1
ATOM 4819 O O . ASN C 1 158 ? 65.482 -41.964 45.777 1.00 68.77 155 ASN C O 1
ATOM 4824 N N . LEU C 1 159 ? 65.783 -39.972 46.784 1.00 71.74 156 LEU C N 1
ATOM 4825 C CA . LEU C 1 159 ? 67.214 -40.144 47.000 1.00 65.40 156 LEU C CA 1
ATOM 4826 C C . LEU C 1 159 ? 67.575 -39.374 48.258 1.00 67.69 156 LEU C C 1
ATOM 4827 O O . LEU C 1 159 ? 67.402 -38.153 48.304 1.00 70.05 156 LEU C O 1
ATOM 4832 N N . VAL C 1 160 ? 68.073 -40.076 49.270 1.00 70.08 157 VAL C N 1
ATOM 4833 C CA . VAL C 1 160 ? 68.350 -39.484 50.572 1.00 71.12 157 VAL C CA 1
ATOM 4834 C C . VAL C 1 160 ? 69.857 -39.400 50.756 1.00 73.69 157 VAL C C 1
ATOM 4835 O O . VAL C 1 160 ? 70.541 -40.428 50.808 1.00 74.31 157 VAL C O 1
ATOM 4839 N N . VAL C 1 161 ? 70.371 -38.179 50.859 1.00 76.88 158 VAL C N 1
ATOM 4840 C CA . VAL C 1 161 ? 71.765 -37.927 51.201 1.00 76.16 158 VAL C CA 1
ATOM 4841 C C . VAL C 1 161 ? 71.796 -37.297 52.581 1.00 81.67 158 VAL C C 1
ATOM 4842 O O . VAL C 1 161 ? 71.017 -36.381 52.865 1.00 81.15 158 VAL C O 1
ATOM 4846 N N . GLU C 1 162 ? 72.664 -37.809 53.446 1.00 84.86 159 GLU C N 1
ATOM 4847 C CA . GLU C 1 162 ? 72.928 -37.209 54.743 1.00 86.61 159 GLU C CA 1
ATOM 4848 C C . GLU C 1 162 ? 74.426 -37.043 54.892 1.00 91.70 159 GLU C C 1
ATOM 4849 O O . GLU C 1 162 ? 75.190 -37.959 54.577 1.00 95.51 159 GLU C O 1
ATOM 4855 N N . ARG C 1 163 ? 74.848 -35.875 55.359 1.00 94.24 160 ARG C N 1
ATOM 4856 C CA . ARG C 1 163 ? 76.265 -35.671 55.603 1.00 98.60 160 ARG C CA 1
ATOM 4857 C C . ARG C 1 163 ? 76.709 -36.534 56.776 1.00 95.93 160 ARG C C 1
ATOM 4858 O O . ARG C 1 163 ? 75.943 -36.794 57.709 1.00 89.13 160 ARG C O 1
ATOM 4866 N N . GLY C 1 164 ? 77.957 -36.989 56.713 1.00 95.06 161 GLY C N 1
ATOM 4867 C CA . GLY C 1 164 ? 78.483 -37.907 57.697 1.00 100.19 161 GLY C CA 1
ATOM 4868 C C . GLY C 1 164 ? 78.306 -39.372 57.363 1.00 104.07 161 GLY C C 1
ATOM 4869 O O . GLY C 1 164 ? 78.796 -40.224 58.119 1.00 104.29 161 GLY C O 1
ATOM 4870 N N . LYS C 1 165 ? 77.614 -39.700 56.263 1.00 103.73 162 LYS C N 1
ATOM 4871 C CA . LYS C 1 165 ? 77.495 -41.085 55.818 1.00 97.77 162 LYS C CA 1
ATOM 4872 C C . LYS C 1 165 ? 77.565 -41.198 54.298 1.00 96.41 162 LYS C C 1
ATOM 4873 O O . LYS C 1 165 ? 76.661 -40.723 53.600 1.00 102.13 162 LYS C O 1
ATOM 4879 N N . PRO C 1 166 ? 78.621 -41.801 53.750 1.00 100.16 163 PRO C N 1
ATOM 4880 C CA . PRO C 1 166 ? 78.518 -42.374 52.401 1.00 93.51 163 PRO C CA 1
ATOM 4881 C C . PRO C 1 166 ? 77.407 -43.404 52.393 1.00 91.05 163 PRO C C 1
ATOM 4882 O O . PRO C 1 166 ? 77.074 -43.960 53.441 1.00 93.49 163 PRO C O 1
ATOM 4884 N N . TYR C 1 167 ? 76.804 -43.675 51.228 1.00 95.90 164 TYR C N 1
ATOM 4885 C CA . TYR C 1 167 ? 76.894 -43.058 49.877 1.00 93.49 164 TYR C CA 1
ATOM 4886 C C . TYR C 1 167 ? 78.189 -42.964 49.065 1.00 86.81 164 TYR C C 1
ATOM 4887 O O . TYR C 1 167 ? 78.797 -41.902 48.963 1.00 84.68 164 TYR C O 1
ATOM 4896 N N . PRO C 1 168 ? 78.572 -44.096 48.469 1.00 85.89 165 PRO C N 1
ATOM 4897 C CA . PRO C 1 168 ? 79.659 -44.102 47.481 1.00 83.80 165 PRO C CA 1
ATOM 4898 C C . PRO C 1 168 ? 79.308 -43.300 46.234 1.00 80.25 165 PRO C C 1
ATOM 4899 O O . PRO C 1 168 ? 78.144 -43.015 45.947 1.00 83.04 165 PRO C O 1
ATOM 4903 N N . ARG C 1 169 ? 80.351 -42.969 45.467 1.00 81.90 166 ARG C N 1
ATOM 4904 C CA . ARG C 1 169 ? 80.236 -41.985 44.393 1.00 75.51 166 ARG C CA 1
ATOM 4905 C C . ARG C 1 169 ? 79.608 -42.571 43.131 1.00 76.53 166 ARG C C 1
ATOM 4906 O O . ARG C 1 169 ? 78.726 -41.952 42.527 1.00 79.42 166 ARG C O 1
ATOM 4914 N N . GLU C 1 170 ? 80.077 -43.741 42.691 1.00 79.32 167 GLU C N 1
ATOM 4915 C CA . GLU C 1 170 ? 79.535 -44.334 41.473 1.00 79.66 167 GLU C CA 1
ATOM 4916 C C . GLU C 1 170 ? 78.067 -44.722 41.643 1.00 80.35 167 GLU C C 1
ATOM 4917 O O . GLU C 1 170 ? 77.286 -44.607 40.692 1.00 76.55 167 GLU C O 1
ATOM 4919 N N . VAL C 1 171 ? 77.676 -45.151 42.847 1.00 77.30 168 VAL C N 1
ATOM 4920 C CA . VAL C 1 171 ? 76.291 -45.457 43.170 1.00 78.45 168 VAL C CA 1
ATOM 4921 C C . VAL C 1 171 ? 75.423 -44.215 43.134 1.00 81.25 168 VAL C C 1
ATOM 4922 O O . VAL C 1 171 ? 74.273 -44.290 42.706 1.00 74.81 168 VAL C O 1
ATOM 4926 N N . LEU C 1 172 ? 75.963 -43.056 43.495 1.00 81.26 169 LEU C N 1
ATOM 4927 C CA . LEU C 1 172 ? 75.177 -41.831 43.519 1.00 77.07 169 LEU C CA 1
ATOM 4928 C C . LEU C 1 172 ? 74.829 -41.367 42.099 1.00 73.65 169 LEU C C 1
ATOM 4929 O O . LEU C 1 172 ? 73.715 -40.890 41.895 1.00 74.63 169 LEU C O 1
ATOM 4934 N N . LEU C 1 173 ? 75.715 -41.546 41.097 1.00 72.01 170 LEU C N 1
ATOM 4935 C CA . LEU C 1 173 ? 75.391 -41.098 39.738 1.00 73.87 170 LEU C CA 1
ATOM 4936 C C . LEU C 1 173 ? 74.380 -42.033 39.087 1.00 77.49 170 LEU C C 1
ATOM 4937 O O . LEU C 1 173 ? 73.537 -41.604 38.286 1.00 79.90 170 LEU C O 1
ATOM 4942 N N . GLU C 1 174 ? 74.482 -43.321 39.399 1.00 76.25 171 GLU C N 1
ATOM 4943 C CA . GLU C 1 174 ? 73.426 -44.273 39.080 1.00 73.48 171 GLU C CA 1
ATOM 4944 C C . GLU C 1 174 ? 72.013 -43.767 39.413 1.00 73.49 171 GLU C C 1
ATOM 4945 O O . GLU C 1 174 ? 71.113 -43.749 38.556 1.00 79.70 171 GLU C O 1
ATOM 4947 N N . ARG C 1 175 ? 71.779 -43.442 40.688 1.00 70.80 172 ARG C N 1
ATOM 4948 C CA . ARG C 1 175 ? 70.460 -42.981 41.108 1.00 76.60 172 ARG C CA 1
ATOM 4949 C C . ARG C 1 175 ? 70.103 -41.649 40.460 1.00 70.90 172 ARG C C 1
ATOM 4950 O O . ARG C 1 175 ? 68.940 -41.429 40.107 1.00 72.39 172 ARG C O 1
ATOM 4958 N N . LEU C 1 176 ? 71.077 -40.754 40.279 1.00 71.43 173 LEU C N 1
ATOM 4959 C CA . LEU C 1 176 ? 70.766 -39.479 39.638 1.00 71.02 173 LEU C CA 1
ATOM 4960 C C . LEU C 1 176 ? 70.270 -39.689 38.217 1.00 70.64 173 LEU C C 1
ATOM 4961 O O . LEU C 1 176 ? 69.335 -39.013 37.769 1.00 67.74 173 LEU C O 1
ATOM 4966 N N . LEU C 1 177 ? 70.898 -40.612 37.487 1.00 67.31 174 LEU C N 1
ATOM 4967 C CA . LEU C 1 177 ? 70.422 -40.950 36.152 1.00 66.80 174 LEU C CA 1
ATOM 4968 C C . LEU C 1 177 ? 69.079 -41.668 36.217 1.00 69.30 174 LEU C C 1
ATOM 4969 O O . LEU C 1 177 ? 68.220 -41.468 35.350 1.00 67.79 174 LEU C O 1
ATOM 4974 N N . GLU C 1 178 ? 68.875 -42.495 37.247 1.00 66.53 175 GLU C N 1
ATOM 4975 C CA . GLU C 1 178 ? 67.603 -43.182 37.426 1.00 67.51 175 GLU C CA 1
ATOM 4976 C C . GLU C 1 178 ? 66.466 -42.231 37.770 1.00 67.32 175 GLU C C 1
ATOM 4977 O O . GLU C 1 178 ? 65.308 -42.546 37.482 1.00 66.54 175 GLU C O 1
ATOM 4983 N N . LEU C 1 179 ? 66.759 -41.093 38.392 1.00 68.40 176 LEU C N 1
ATOM 4984 C CA . LEU C 1 179 ? 65.737 -40.099 38.682 1.00 64.03 176 LEU C CA 1
ATOM 4985 C C . LEU C 1 179 ? 65.467 -39.183 37.502 1.00 58.86 176 LEU C C 1
ATOM 4986 O O . LEU C 1 179 ? 64.600 -38.313 37.604 1.00 58.63 176 LEU C O 1
ATOM 4991 N N . GLY C 1 180 ? 66.184 -39.355 36.395 1.00 58.73 177 GLY C N 1
ATOM 4992 C CA . GLY C 1 180 ? 65.963 -38.555 35.211 1.00 55.38 177 GLY C CA 1
ATOM 4993 C C . GLY C 1 180 ? 66.860 -37.352 35.075 1.00 58.55 177 GLY C C 1
ATOM 4994 O O . GLY C 1 180 ? 66.657 -36.548 34.156 1.00 57.74 177 GLY C O 1
ATOM 4995 N N . TYR C 1 181 ? 67.841 -37.195 35.957 1.00 63.46 178 TYR C N 1
ATOM 4996 C CA . TYR C 1 181 ? 68.758 -36.067 35.882 1.00 61.55 178 TYR C CA 1
ATOM 4997 C C . TYR C 1 181 ? 69.777 -36.303 34.776 1.00 63.78 178 TYR C C 1
ATOM 4998 O O . TYR C 1 181 ? 70.449 -37.338 34.753 1.00 66.22 178 TYR C O 1
ATOM 5007 N N . GLN C 1 182 ? 69.868 -35.358 33.848 1.00 67.95 179 GLN C N 1
ATOM 5008 C CA . GLN C 1 182 ? 70.901 -35.401 32.827 1.00 70.41 179 GLN C CA 1
ATOM 5009 C C . GLN C 1 182 ? 72.229 -34.955 33.423 1.00 74.41 179 GLN C C 1
ATOM 5010 O O . GLN C 1 182 ? 72.273 -34.083 34.294 1.00 75.32 179 GLN C O 1
ATOM 5016 N N . ARG C 1 183 ? 73.318 -35.561 32.963 1.00 76.90 180 ARG C N 1
ATOM 5017 C CA . ARG C 1 183 ? 74.644 -35.079 33.319 1.00 76.62 180 ARG C CA 1
ATOM 5018 C C . ARG C 1 183 ? 75.065 -33.981 32.351 1.00 74.66 180 ARG C C 1
ATOM 5019 O O . ARG C 1 183 ? 75.018 -34.168 31.131 1.00 74.01 180 ARG C O 1
ATOM 5027 N N . ASN C 1 184 ? 75.476 -32.842 32.897 1.00 74.96 181 ASN C N 1
ATOM 5028 C CA . ASN C 1 184 ? 75.954 -31.732 32.078 1.00 84.98 181 ASN C CA 1
ATOM 5029 C C . ASN C 1 184 ? 76.950 -30.937 32.909 1.00 92.63 181 ASN C C 1
ATOM 5030 O O . ASN C 1 184 ? 76.566 -30.303 33.898 1.00 93.64 181 ASN C O 1
ATOM 5035 N N . ASP C 1 185 ? 78.221 -30.960 32.502 1.00 94.95 182 ASP C N 1
ATOM 5036 C CA . ASP C 1 185 ? 79.249 -30.208 33.207 1.00 95.77 182 ASP C CA 1
ATOM 5037 C C . ASP C 1 185 ? 79.400 -28.781 32.699 1.00 94.23 182 ASP C C 1
ATOM 5038 O O . ASP C 1 185 ? 79.907 -27.927 33.435 1.00 91.86 182 ASP C O 1
ATOM 5043 N N . ILE C 1 186 ? 78.972 -28.501 31.469 1.00 93.11 183 ILE C N 1
ATOM 5044 C CA . ILE C 1 186 ? 79.034 -27.154 30.910 1.00 94.29 183 ILE C CA 1
ATOM 5045 C C . ILE C 1 186 ? 77.963 -26.260 31.525 1.00 95.46 183 ILE C C 1
ATOM 5046 O O . ILE C 1 186 ? 78.275 -25.300 32.241 1.00 93.47 183 ILE C O 1
ATOM 5051 N N . ASP C 1 187 ? 76.693 -26.588 31.270 1.00 93.86 184 ASP C N 1
ATOM 5052 C CA . ASP C 1 187 ? 75.551 -25.756 31.646 1.00 93.69 184 A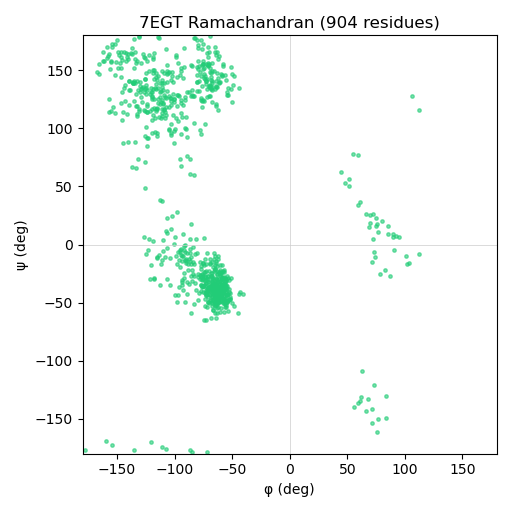SP C CA 1
ATOM 5053 C C . ASP C 1 187 ? 74.762 -26.464 32.739 1.00 88.93 184 ASP C C 1
ATOM 5054 O O . ASP C 1 187 ? 74.091 -27.468 32.477 1.00 83.39 184 ASP C O 1
ATOM 5059 N N . LEU C 1 188 ? 74.828 -25.933 33.954 1.00 84.28 185 LEU C N 1
ATOM 5060 C CA . LEU C 1 188 ? 74.077 -26.485 35.073 1.00 76.30 185 LEU C CA 1
ATOM 5061 C C . LEU C 1 188 ? 72.751 -25.741 35.186 1.00 83.77 185 LEU C C 1
ATOM 5062 O O . LEU C 1 188 ? 72.719 -24.565 35.565 1.00 87.87 185 LEU C O 1
ATOM 5067 N N . SER C 1 189 ? 71.664 -26.426 34.855 1.00 78.24 186 SER C N 1
ATOM 5068 C CA . SER C 1 189 ? 70.298 -25.943 34.975 1.00 75.12 186 SER C CA 1
ATOM 5069 C C . SER C 1 189 ? 69.497 -26.976 35.750 1.00 73.96 186 SER C C 1
ATOM 5070 O O . SER C 1 189 ? 69.942 -28.119 35.905 1.00 74.29 186 SER C O 1
ATOM 5073 N N . PRO C 1 190 ? 68.319 -26.611 36.267 1.00 73.99 187 PRO C N 1
ATOM 5074 C CA . PRO C 1 190 ? 67.523 -27.587 37.020 1.00 68.69 187 PRO C CA 1
ATOM 5075 C C . PRO C 1 190 ? 67.263 -28.845 36.204 1.00 67.60 187 PRO C C 1
ATOM 5076 O O . PRO C 1 190 ? 67.053 -28.790 34.990 1.00 69.17 187 PRO C O 1
ATOM 5080 N N . GLY C 1 191 ? 67.299 -29.988 36.885 1.00 64.61 188 GLY C N 1
ATOM 5081 C CA . GLY C 1 191 ? 67.201 -31.270 36.221 1.00 61.70 188 GLY C CA 1
ATOM 5082 C C . GLY C 1 191 ? 68.511 -31.816 35.709 1.00 63.55 188 GLY C C 1
ATOM 5083 O O . GLY C 1 191 ? 68.510 -32.818 34.986 1.00 65.94 188 GLY C O 1
ATOM 5084 N N . ARG C 1 192 ? 69.632 -31.192 36.063 1.00 71.66 189 ARG C N 1
ATOM 5085 C CA . ARG C 1 192 ? 70.939 -31.605 35.580 1.00 66.81 189 ARG C CA 1
ATOM 5086 C C . ARG C 1 192 ? 71.911 -31.625 36.750 1.00 64.97 189 ARG C C 1
ATOM 5087 O O . ARG C 1 192 ? 71.667 -31.015 37.796 1.00 61.41 189 ARG C O 1
ATOM 5095 N N . PHE C 1 193 ? 73.009 -32.359 36.574 1.00 72.46 190 PHE C N 1
ATOM 5096 C CA . PHE C 1 193 ? 74.033 -32.468 37.604 1.00 71.97 190 PHE C CA 1
ATOM 5097 C C . PHE C 1 193 ? 75.410 -32.450 36.955 1.00 75.45 190 PHE C C 1
ATOM 5098 O O . PHE C 1 193 ? 75.556 -32.651 35.746 1.00 72.95 190 PHE C O 1
ATOM 5106 N N . ARG C 1 194 ? 76.426 -32.207 37.784 1.00 80.29 191 ARG C N 1
ATOM 5107 C CA . ARG C 1 194 ? 77.806 -32.124 37.324 1.00 85.90 191 ARG C CA 1
ATOM 5108 C C . ARG C 1 194 ? 78.725 -32.818 38.316 1.00 81.39 191 ARG C C 1
ATOM 5109 O O . ARG C 1 194 ? 78.623 -32.598 39.528 1.00 75.71 191 ARG C O 1
ATOM 5117 N N . ALA C 1 195 ? 79.616 -33.657 37.798 1.00 89.24 192 ALA C N 1
ATOM 5118 C CA . ALA C 1 195 ? 80.634 -34.317 38.600 1.00 94.30 192 ALA C CA 1
ATOM 5119 C C . ALA C 1 195 ? 82.002 -34.013 38.009 1.00 96.21 192 ALA C C 1
ATOM 5120 O O . ALA C 1 195 ? 82.211 -34.170 36.801 1.00 96.91 192 ALA C O 1
ATOM 5122 N N . LYS C 1 196 ? 82.920 -33.556 38.857 1.00 96.73 193 LYS C N 1
ATOM 5123 C CA . LYS C 1 196 ? 84.315 -33.361 38.474 1.00 101.71 193 LYS C CA 1
ATOM 5124 C C . LYS C 1 196 ? 85.161 -33.691 39.694 1.00 96.36 193 LYS C C 1
ATOM 5125 O O . LYS C 1 196 ? 85.184 -32.922 40.661 1.00 95.21 193 LYS C O 1
ATOM 5131 N N . GLY C 1 197 ? 85.843 -34.834 39.654 1.00 92.16 194 GLY C N 1
ATOM 5132 C CA . GLY C 1 197 ? 86.603 -35.271 40.812 1.00 90.00 194 GLY C CA 1
ATOM 5133 C C . GLY C 1 197 ? 85.685 -35.605 41.971 1.00 85.65 194 GLY C C 1
ATOM 5134 O O . GLY C 1 197 ? 84.588 -36.140 41.791 1.00 84.47 194 GLY C O 1
ATOM 5135 N N . GLU C 1 198 ? 86.135 -35.282 43.182 1.00 89.76 195 GLU C N 1
ATOM 5136 C CA . GLU C 1 198 ? 85.349 -35.509 44.392 1.00 88.27 195 GLU C CA 1
ATOM 5137 C C . GLU C 1 198 ? 84.208 -34.528 44.543 1.00 87.28 195 GLU C C 1
ATOM 5138 O O . GLU C 1 198 ? 83.529 -34.550 45.586 1.00 85.09 195 GLU C O 1
ATOM 5140 N N . VAL C 1 199 ? 83.986 -33.673 43.541 1.00 88.47 196 VAL C N 1
ATOM 5141 C CA . VAL C 1 199 ? 83.000 -32.600 43.621 1.00 94.16 196 VAL C CA 1
ATOM 5142 C C . VAL C 1 199 ? 81.749 -33.009 42.874 1.00 87.81 196 VAL C C 1
ATOM 5143 O O . VAL C 1 199 ? 81.818 -33.595 41.785 1.00 87.96 196 VAL C O 1
ATOM 5147 N N . LEU C 1 200 ? 80.599 -32.672 43.438 1.00 79.97 197 LEU C N 1
ATOM 5148 C CA . LEU C 1 200 ? 79.350 -33.133 42.862 1.00 80.66 197 LEU C CA 1
ATOM 5149 C C . LEU C 1 200 ? 78.261 -32.093 43.059 1.00 73.10 197 LEU C C 1
ATOM 5150 O O . LEU C 1 200 ? 77.950 -31.714 44.193 1.00 68.17 197 LEU C O 1
ATOM 5155 N N . GLU C 1 201 ? 77.678 -31.643 41.955 1.00 67.03 198 GLU C N 1
ATOM 5156 C CA . GLU C 1 201 ? 76.747 -30.520 41.961 1.00 74.63 198 GLU C CA 1
ATOM 5157 C C . GLU C 1 201 ? 75.428 -30.949 41.331 1.00 68.68 198 GLU C C 1
ATOM 5158 O O . GLU C 1 201 ? 75.371 -31.238 40.129 1.00 66.87 198 GLU C O 1
ATOM 5164 N N . ILE C 1 202 ? 74.370 -30.970 42.140 1.00 64.32 199 ILE C N 1
ATOM 5165 C CA . ILE C 1 202 ? 73.044 -31.430 41.728 1.00 66.06 199 ILE C CA 1
ATOM 5166 C C . ILE C 1 202 ? 72.108 -30.232 41.711 1.00 58.53 199 ILE C C 1
ATOM 5167 O O . ILE C 1 202 ? 71.937 -29.555 42.732 1.00 56.93 199 ILE C O 1
ATOM 5172 N N . PHE C 1 203 ? 71.491 -29.978 40.556 1.00 60.01 200 PHE C N 1
ATOM 5173 C CA . PHE C 1 203 ? 70.465 -28.950 40.453 1.00 63.61 200 PHE C CA 1
ATOM 5174 C C . PHE C 1 203 ? 69.094 -29.626 40.477 1.00 59.16 200 PHE C C 1
ATOM 5175 O O . PHE C 1 203 ? 68.642 -30.136 39.440 1.00 59.65 200 PHE C O 1
ATOM 5183 N N . PRO C 1 204 ? 68.410 -29.680 41.622 1.00 53.71 201 PRO C N 1
ATOM 5184 C CA . PRO C 1 204 ? 67.083 -30.306 41.660 1.00 55.92 201 PRO C CA 1
ATOM 5185 C C . PRO C 1 204 ? 66.120 -29.612 40.710 1.00 56.84 201 PRO C C 1
ATOM 5186 O O . PRO C 1 204 ? 66.185 -28.399 40.506 1.00 54.67 201 PRO C O 1
ATOM 5190 N N . ALA C 1 205 ? 65.217 -30.407 40.120 1.00 61.21 202 ALA C N 1
ATOM 5191 C CA . ALA C 1 205 ? 64.293 -29.899 39.105 1.00 58.71 202 ALA C CA 1
ATOM 5192 C C . ALA C 1 205 ? 63.369 -28.809 39.638 1.00 57.47 202 ALA C C 1
ATOM 5193 O O . ALA C 1 205 ? 62.862 -28.002 38.850 1.00 51.28 202 ALA C O 1
ATOM 5195 N N . TYR C 1 206 ? 63.148 -28.772 40.950 1.00 54.98 203 TYR C N 1
ATOM 5196 C CA . TYR C 1 206 ? 62.287 -27.802 41.611 1.00 56.60 203 TYR C CA 1
ATOM 5197 C C . TYR C 1 206 ? 63.043 -26.614 42.208 1.00 60.99 203 TYR C C 1
ATOM 5198 O O . TYR C 1 206 ? 62.404 -25.661 42.671 1.00 56.17 203 TYR C O 1
ATOM 5207 N N . GLU C 1 207 ? 64.374 -26.635 42.201 1.00 58.29 204 GLU C N 1
ATOM 5208 C CA . GLU C 1 207 ? 65.151 -25.689 42.988 1.00 60.73 204 GLU C CA 1
ATOM 5209 C C . GLU C 1 207 ? 65.514 -24.441 42.199 1.00 60.32 204 GLU C C 1
ATOM 5210 O O . GLU C 1 207 ? 65.639 -24.463 40.972 1.00 60.84 204 GLU C O 1
ATOM 5216 N N . THR C 1 208 ? 65.687 -23.343 42.931 1.00 58.99 205 THR C N 1
ATOM 5217 C CA . THR C 1 208 ? 66.330 -22.158 42.389 1.00 61.34 205 THR C CA 1
ATOM 5218 C C . THR C 1 208 ? 67.834 -22.166 42.598 1.00 58.74 205 THR C C 1
ATOM 5219 O O . THR C 1 208 ? 68.532 -21.384 41.948 1.00 61.72 205 THR C O 1
ATOM 5223 N N . GLU C 1 209 ? 68.345 -23.028 43.486 1.00 61.38 206 GLU C N 1
ATOM 5224 C CA . GLU C 1 209 ? 69.760 -23.076 43.846 1.00 62.12 206 GLU C CA 1
ATOM 5225 C C . GLU C 1 209 ? 70.267 -24.515 43.888 1.00 63.56 206 GLU C C 1
ATOM 5226 O O . GLU C 1 209 ? 69.722 -25.340 44.633 1.00 61.61 206 GLU C O 1
ATOM 5232 N N . PRO C 1 210 ? 71.311 -24.852 43.131 1.00 65.30 207 PRO C N 1
ATOM 5233 C CA . PRO C 1 210 ? 71.833 -26.224 43.152 1.00 64.82 207 PRO C CA 1
ATOM 5234 C C . PRO C 1 210 ? 72.531 -26.538 44.466 1.00 65.00 207 PRO C C 1
ATOM 5235 O O . PRO C 1 210 ? 72.769 -25.668 45.305 1.00 66.20 207 PRO C O 1
ATOM 5239 N N . ILE C 1 211 ? 72.851 -27.820 44.643 1.00 67.03 208 ILE C N 1
ATOM 5240 C CA . ILE C 1 211 ? 73.471 -28.322 45.863 1.00 68.97 208 ILE C CA 1
ATOM 5241 C C . ILE C 1 211 ? 74.850 -28.872 45.531 1.00 67.93 208 ILE C C 1
ATOM 5242 O O . ILE C 1 211 ? 75.014 -29.614 44.557 1.00 65.98 208 ILE C O 1
ATOM 5247 N N . ARG C 1 212 ? 75.834 -28.512 46.351 1.00 71.69 209 ARG C N 1
ATOM 5248 C CA . ARG C 1 212 ? 77.209 -28.974 46.199 1.00 73.84 209 ARG C CA 1
ATOM 5249 C C . ARG C 1 212 ? 77.460 -30.110 47.185 1.00 73.90 209 ARG C C 1
ATOM 5250 O O . ARG C 1 212 ? 77.232 -29.954 48.392 1.00 69.57 209 ARG C O 1
ATOM 5258 N N . VAL C 1 213 ? 77.910 -31.252 46.667 1.00 74.62 210 VAL C N 1
ATOM 5259 C CA . VAL C 1 213 ? 78.264 -32.413 47.477 1.00 82.02 210 VAL C CA 1
ATOM 5260 C C . VAL C 1 213 ? 79.740 -32.704 47.240 1.00 82.84 210 VAL C C 1
ATOM 5261 O O . VAL C 1 213 ? 80.133 -33.107 46.136 1.00 79.23 210 VAL C O 1
ATOM 5265 N N . GLU C 1 214 ? 80.558 -32.480 48.264 1.00 87.87 211 GLU C N 1
ATOM 5266 C CA . GLU C 1 214 ? 81.973 -32.833 48.239 1.00 94.49 211 GLU C CA 1
ATOM 5267 C C . GLU C 1 214 ? 82.170 -34.075 49.097 1.00 91.83 211 GLU C C 1
ATOM 5268 O O . GLU C 1 214 ? 81.726 -34.111 50.250 1.00 92.33 211 GLU C O 1
ATOM 5274 N N . LEU C 1 215 ? 82.818 -35.093 48.537 1.00 92.64 212 LEU C N 1
ATOM 5275 C CA . LEU C 1 215 ? 82.951 -36.376 49.215 1.00 99.79 212 LEU C CA 1
ATOM 5276 C C . LEU C 1 215 ? 84.417 -36.737 49.429 1.00 99.80 212 LEU C C 1
ATOM 5277 O O . LEU C 1 215 ? 85.241 -36.597 48.516 1.00 95.43 212 LEU C O 1
ATOM 5282 N N . PHE C 1 216 ? 84.729 -37.196 50.645 1.00 100.71 213 PHE C N 1
ATOM 5283 C CA . PHE C 1 216 ? 86.056 -37.700 51.005 1.00 104.78 213 PHE C CA 1
ATOM 5284 C C . PHE C 1 216 ? 86.075 -39.193 50.705 1.00 95.62 213 PHE C C 1
ATOM 5285 O O . PHE C 1 216 ? 85.710 -40.024 51.540 1.00 93.44 213 PHE C O 1
ATOM 5293 N N . GLY C 1 217 ? 86.518 -39.537 49.496 1.00 88.65 214 GLY C N 1
ATOM 5294 C CA . GLY C 1 217 ? 86.353 -40.887 48.998 1.00 90.40 214 GLY C CA 1
ATOM 5295 C C . GLY C 1 217 ? 84.882 -41.227 48.866 1.00 94.65 214 GLY C C 1
ATOM 5296 O O . GLY C 1 217 ? 84.190 -40.696 47.991 1.00 88.31 214 GLY C O 1
ATOM 5297 N N . ASP C 1 218 ? 84.388 -42.102 49.739 1.00 91.01 215 ASP C N 1
ATOM 5298 C CA . ASP C 1 218 ? 82.961 -42.392 49.770 1.00 91.62 215 ASP C CA 1
ATOM 5299 C C . ASP C 1 218 ? 82.204 -41.449 50.697 1.00 96.34 215 ASP C C 1
ATOM 5300 O O . ASP C 1 218 ? 81.122 -40.972 50.336 1.00 100.21 215 ASP C O 1
ATOM 5305 N N . GLU C 1 219 ? 82.759 -41.170 51.879 1.00 97.64 216 GLU C N 1
ATOM 5306 C CA . GLU C 1 219 ? 82.119 -40.296 52.859 1.00 99.11 216 GLU C CA 1
ATOM 5307 C C . GLU C 1 219 ? 81.684 -38.980 52.227 1.00 98.65 216 GLU C C 1
ATOM 5308 O O . GLU C 1 219 ? 82.334 -38.465 51.318 1.00 96.72 216 GLU C O 1
ATOM 5314 N N . VAL C 1 220 ? 80.579 -38.422 52.720 1.00 98.16 217 VAL C N 1
ATOM 5315 C CA . VAL C 1 220 ? 80.121 -37.104 52.285 1.00 99.54 217 VAL C CA 1
ATOM 5316 C C . VAL C 1 220 ? 80.765 -36.077 53.209 1.00 97.78 217 VAL C C 1
ATOM 5317 O O . VAL C 1 220 ? 80.294 -35.835 54.323 1.00 96.27 217 VAL C O 1
ATOM 5321 N N . GLU C 1 221 ? 81.852 -35.469 52.731 1.00 98.76 218 GLU C N 1
ATOM 5322 C CA . GLU C 1 221 ? 82.593 -34.486 53.514 1.00 100.56 218 GLU C CA 1
ATOM 5323 C C . GLU C 1 221 ? 81.740 -33.251 53.782 1.00 100.43 218 GLU C C 1
ATOM 5324 O O . GLU C 1 221 ? 81.462 -32.907 54.937 1.00 99.95 218 GLU C O 1
ATOM 5330 N N . ARG C 1 222 ? 81.287 -32.597 52.713 1.00 99.32 219 ARG C N 1
ATOM 5331 C CA . ARG C 1 222 ? 80.698 -31.267 52.761 1.00 97.10 219 ARG C CA 1
ATOM 5332 C C . ARG C 1 222 ? 79.451 -31.251 51.888 1.00 89.58 219 ARG C C 1
ATOM 5333 O O . ARG C 1 222 ? 79.446 -31.835 50.800 1.00 85.03 219 ARG C O 1
ATOM 5341 N N . ILE C 1 223 ? 78.391 -30.602 52.366 1.00 85.13 220 ILE C N 1
ATOM 5342 C CA . ILE C 1 223 ? 77.190 -30.372 51.566 1.00 83.76 220 ILE C CA 1
ATOM 5343 C C . ILE C 1 223 ? 76.786 -28.916 51.726 1.00 80.09 220 ILE C C 1
ATOM 5344 O O . ILE C 1 223 ? 76.481 -28.475 52.840 1.00 83.70 220 ILE C O 1
ATOM 5349 N N . SER C 1 224 ? 76.764 -28.174 50.619 1.00 75.55 221 SER C N 1
ATOM 5350 C CA . SER C 1 224 ? 76.389 -26.766 50.653 1.00 78.40 221 SER C CA 1
ATOM 5351 C C . SER C 1 224 ? 75.511 -26.408 49.460 1.00 75.04 221 SER C C 1
ATOM 5352 O O . SER C 1 224 ? 75.737 -26.888 48.346 1.00 76.36 221 SER C O 1
ATOM 5355 N N . GLN C 1 225 ? 74.508 -25.563 49.699 1.00 76.99 222 GLN C N 1
ATOM 5356 C CA . GLN C 1 225 ? 73.652 -25.054 48.633 1.00 74.51 222 GLN C CA 1
ATOM 5357 C C . GLN C 1 225 ? 74.252 -23.774 48.055 1.00 75.70 222 GLN C C 1
ATOM 5358 O O . GLN C 1 225 ? 74.604 -22.849 48.794 1.00 74.91 222 GLN C O 1
ATOM 5364 N N . VAL C 1 226 ? 74.342 -23.723 46.732 1.00 71.19 223 VAL C N 1
ATOM 5365 C CA . VAL C 1 226 ? 75.225 -22.810 46.023 1.00 70.14 223 VAL C CA 1
ATOM 5366 C C . VAL C 1 226 ? 74.404 -21.937 45.083 1.00 74.22 223 VAL C C 1
ATOM 5367 O O . VAL C 1 226 ? 73.354 -22.351 44.583 1.00 71.43 223 VAL C O 1
ATOM 5371 N N . HIS C 1 227 ? 74.880 -20.712 44.858 1.00 71.31 224 HIS C N 1
ATOM 5372 C CA . HIS C 1 227 ? 74.191 -19.809 43.952 1.00 69.70 224 HIS C CA 1
ATOM 5373 C C . HIS C 1 227 ? 74.384 -20.268 42.508 1.00 71.77 224 HIS C C 1
ATOM 5374 O O . HIS C 1 227 ? 75.479 -20.705 42.133 1.00 72.86 224 HIS C O 1
ATOM 5381 N N . PRO C 1 228 ? 73.346 -20.172 41.671 1.00 66.50 225 PRO C N 1
ATOM 5382 C CA . PRO C 1 228 ? 73.461 -20.712 40.305 1.00 67.96 225 PRO C CA 1
ATOM 5383 C C . PRO C 1 228 ? 74.475 -19.991 39.438 1.00 69.51 225 PRO C C 1
ATOM 5384 O O . PRO C 1 228 ? 75.129 -20.628 38.605 1.00 71.31 225 PRO C O 1
ATOM 5388 N N . VAL C 1 229 ? 74.603 -18.676 39.581 1.00 75.72 226 VAL C N 1
ATOM 5389 C CA . VAL C 1 229 ? 75.454 -17.910 38.677 1.00 74.57 226 VAL C CA 1
ATOM 5390 C C . VAL C 1 229 ? 76.844 -17.694 39.259 1.00 72.60 226 VAL C C 1
ATOM 5391 O O . VAL C 1 229 ? 77.836 -17.710 38.526 1.00 76.40 226 VAL C O 1
ATOM 5393 N N . THR C 1 230 ? 76.945 -17.500 40.573 1.00 71.54 227 THR C N 1
ATOM 5394 C CA . THR C 1 230 ? 78.181 -17.034 41.187 1.00 71.29 227 THR C CA 1
ATOM 5395 C C . THR C 1 230 ? 78.958 -18.121 41.914 1.00 74.95 227 THR C C 1
ATOM 5396 O O . THR C 1 230 ? 80.109 -17.883 42.292 1.00 75.49 227 THR C O 1
ATOM 5400 N N . GLY C 1 231 ? 78.365 -19.293 42.137 1.00 80.15 228 GLY C N 1
ATOM 5401 C CA . GLY C 1 231 ? 79.029 -20.340 42.885 1.00 75.20 228 GLY C CA 1
ATOM 5402 C C . GLY C 1 231 ? 79.105 -20.094 44.374 1.00 75.45 228 GLY C C 1
ATOM 5403 O O . GLY C 1 231 ? 79.468 -21.011 45.121 1.00 79.13 228 GLY C O 1
ATOM 5404 N N . GLU C 1 232 ? 78.776 -18.888 44.825 1.00 73.84 229 GLU C N 1
ATOM 5405 C CA . GLU C 1 232 ? 78.827 -18.543 46.237 1.00 78.90 229 GLU C CA 1
ATOM 5406 C C . GLU C 1 232 ? 78.007 -19.517 47.076 1.00 75.51 229 GLU C C 1
ATOM 5407 O O . GLU C 1 232 ? 76.854 -19.819 46.759 1.00 81.12 229 GLU C O 1
ATOM 5413 N N . ARG C 1 233 ? 78.619 -20.019 48.145 1.00 73.24 230 ARG C N 1
ATOM 5414 C CA . ARG C 1 233 ? 77.943 -20.921 49.065 1.00 77.71 230 ARG C CA 1
ATOM 5415 C C . ARG C 1 233 ? 76.976 -20.136 49.942 1.00 77.75 230 ARG C C 1
ATOM 5416 O O . ARG C 1 233 ? 77.375 -19.183 50.618 1.00 81.57 230 ARG C O 1
ATOM 5424 N N . LEU C 1 234 ? 75.709 -20.544 49.940 1.00 78.62 231 LEU C N 1
ATOM 5425 C CA . LEU C 1 234 ? 74.644 -19.837 50.644 1.00 73.55 231 LEU C CA 1
ATOM 5426 C C . LEU C 1 234 ? 74.208 -20.518 51.931 1.00 78.85 231 LEU C C 1
ATOM 5427 O O . LEU C 1 234 ? 73.848 -19.837 52.893 1.00 81.48 231 LEU C O 1
ATOM 5432 N N . ARG C 1 235 ? 74.213 -21.849 51.966 1.00 80.79 232 ARG C N 1
ATOM 5433 C CA . ARG C 1 235 ? 73.924 -22.613 53.171 1.00 81.75 232 ARG C CA 1
ATOM 5434 C C . ARG C 1 235 ? 74.774 -23.871 53.166 1.00 80.76 232 ARG C C 1
ATOM 5435 O O . ARG C 1 235 ? 75.257 -24.308 52.121 1.00 80.95 232 ARG C O 1
ATOM 5443 N N . GLU C 1 236 ? 74.968 -24.441 54.349 1.00 84.62 233 GLU C N 1
ATOM 5444 C CA . GLU C 1 236 ? 75.420 -25.818 54.478 1.00 85.83 233 GLU C CA 1
ATOM 5445 C C . GLU C 1 236 ? 74.214 -26.673 54.839 1.00 76.89 233 GLU C C 1
ATOM 5446 O O . GLU C 1 236 ? 73.307 -26.227 55.548 1.00 70.34 233 GLU C O 1
ATOM 5452 N N . LEU C 1 237 ? 74.195 -27.901 54.334 1.00 80.10 234 LEU C N 1
ATOM 5453 C CA . LEU C 1 237 ? 73.026 -28.741 54.500 1.00 85.63 234 LEU C CA 1
ATOM 5454 C C . LEU C 1 237 ? 73.376 -30.002 55.277 1.00 81.19 234 LEU C C 1
ATOM 5455 O O . LEU C 1 237 ? 74.403 -30.634 54.993 1.00 77.41 234 LEU C O 1
ATOM 5460 N N . PRO C 1 238 ? 72.569 -30.383 56.274 1.00 78.92 235 PRO C N 1
ATOM 5461 C CA . PRO C 1 238 ? 72.770 -31.698 56.906 1.00 78.16 235 PRO C CA 1
ATOM 5462 C C . PRO C 1 238 ? 72.540 -32.834 55.928 1.00 82.87 235 PRO C C 1
ATOM 5463 O O . PRO C 1 238 ? 73.379 -33.734 55.794 1.00 85.20 235 PRO C O 1
ATOM 5467 N N . GLY C 1 239 ? 71.409 -32.805 55.236 1.00 83.17 236 GLY C N 1
ATOM 5468 C CA . GLY C 1 239 ? 71.117 -33.744 54.182 1.00 82.45 236 GLY C CA 1
ATOM 5469 C C . GLY C 1 239 ? 70.041 -33.175 53.288 1.00 77.25 236 GLY C C 1
ATOM 5470 O O . GLY C 1 239 ? 69.690 -31.997 53.389 1.00 77.05 236 GLY C O 1
ATOM 5471 N N . PHE C 1 240 ? 69.514 -34.023 52.406 1.00 72.95 237 PHE C N 1
ATOM 5472 C CA . PHE C 1 240 ? 68.406 -33.596 51.559 1.00 68.33 237 PHE C CA 1
ATOM 5473 C C . PHE C 1 240 ? 67.757 -34.803 50.900 1.00 70.04 237 PHE C C 1
ATOM 5474 O O . PHE C 1 240 ? 68.387 -35.847 50.708 1.00 72.17 237 PHE C O 1
ATOM 5482 N N . VAL C 1 241 ? 66.488 -34.635 50.544 1.00 69.16 238 VAL C N 1
ATOM 5483 C CA . VAL C 1 241 ? 65.721 -35.636 49.811 1.00 68.67 238 VAL C CA 1
ATOM 5484 C C . VAL C 1 241 ? 65.555 -35.112 48.392 1.00 67.49 238 VAL C C 1
ATOM 5485 O O . VAL C 1 241 ? 64.867 -34.108 48.167 1.00 69.73 238 VAL C O 1
ATOM 5489 N N . LEU C 1 242 ? 66.202 -35.765 47.432 1.00 68.10 239 LEU C N 1
ATOM 5490 C CA . LEU C 1 242 ? 66.096 -35.375 46.033 1.00 63.45 239 LEU C CA 1
ATOM 5491 C C . LEU C 1 242 ? 64.942 -36.128 45.374 1.00 66.68 239 LEU C C 1
ATOM 5492 O O . LEU C 1 242 ? 64.905 -37.363 45.401 1.00 66.99 239 LEU C O 1
ATOM 5497 N N . PHE C 1 243 ? 64.000 -35.383 44.779 1.00 55.54 240 PHE C N 1
ATOM 5498 C CA . PHE C 1 243 ? 62.880 -35.938 44.034 1.00 56.06 240 PHE C CA 1
ATOM 5499 C C . PHE C 1 243 ? 63.168 -35.914 42.537 1.00 57.57 240 PHE C C 1
ATOM 5500 O O . PHE C 1 243 ? 64.079 -35.214 42.084 1.00 55.03 240 PHE C O 1
ATOM 5508 N N . PRO C 1 244 ? 62.421 -36.681 41.737 1.00 53.49 241 PRO C N 1
ATOM 5509 C CA . PRO C 1 244 ? 62.813 -36.899 40.339 1.00 49.46 241 PRO C CA 1
ATOM 5510 C C . PRO C 1 244 ? 62.773 -35.633 39.499 1.00 54.22 241 PRO C C 1
ATOM 5511 O O . PRO C 1 244 ? 62.196 -34.604 39.863 1.00 55.42 241 PRO C O 1
ATOM 5515 N N . ALA C 1 245 ? 63.398 -35.751 38.326 1.00 55.76 242 ALA C N 1
ATOM 5516 C CA . ALA C 1 245 ? 63.524 -34.671 37.359 1.00 56.58 242 ALA C CA 1
ATOM 5517 C C . ALA C 1 245 ? 62.494 -34.737 36.237 1.00 57.66 242 ALA C C 1
ATOM 5518 O O . ALA C 1 245 ? 62.402 -33.791 35.449 1.00 54.24 242 ALA C O 1
ATOM 5520 N N . THR C 1 246 ? 61.746 -35.832 36.118 1.00 56.33 243 THR C N 1
ATOM 5521 C CA . THR C 1 246 ? 60.581 -35.883 35.251 1.00 54.76 243 THR C CA 1
ATOM 5522 C C . THR C 1 246 ? 59.433 -36.518 36.013 1.00 56.80 243 THR C C 1
ATOM 5523 O O . THR C 1 246 ? 59.630 -37.272 36.970 1.00 59.42 243 THR C O 1
ATOM 5527 N N . HIS C 1 247 ? 58.225 -36.201 35.569 1.00 60.08 244 HIS C N 1
ATOM 5528 C CA . HIS C 1 247 ? 57.030 -36.784 36.150 1.00 59.92 244 HIS C CA 1
ATOM 5529 C C . HIS C 1 247 ? 56.612 -38.080 35.469 1.00 56.14 244 HIS C C 1
ATOM 5530 O O . HIS C 1 247 ? 55.712 -38.759 35.971 1.00 55.97 244 HIS C O 1
ATOM 5537 N N . TYR C 1 248 ? 57.256 -38.449 34.364 1.00 58.23 245 TYR C N 1
ATOM 5538 C CA . TYR C 1 248 ? 56.960 -39.696 33.662 1.00 62.99 245 TYR C CA 1
ATOM 5539 C C . TYR C 1 248 ? 58.024 -40.721 34.040 1.00 63.21 245 TYR C C 1
ATOM 5540 O O . TYR C 1 248 ? 59.048 -40.874 33.372 1.00 61.56 245 TYR C O 1
ATOM 5549 N N . LEU C 1 249 ? 57.769 -41.417 35.144 1.00 67.71 246 LEU C N 1
ATOM 5550 C CA . LEU C 1 249 ? 58.610 -42.492 35.639 1.00 65.74 246 LEU C CA 1
ATOM 5551 C C . LEU C 1 249 ? 57.808 -43.785 35.663 1.00 69.16 246 LEU C C 1
ATOM 5552 O O . LEU C 1 249 ? 56.591 -43.777 35.879 1.00 77.30 246 LEU C O 1
ATOM 5557 N N . SER C 1 250 ? 58.496 -44.900 35.436 1.00 70.52 247 SER C N 1
ATOM 5558 C CA . SER C 1 250 ? 57.848 -46.197 35.404 1.00 72.79 247 SER C CA 1
ATOM 5559 C C . SER C 1 250 ? 58.716 -47.237 36.099 1.00 74.10 247 SER C C 1
ATOM 5560 O O . SER C 1 250 ? 59.947 -47.224 35.950 1.00 71.57 247 SER C O 1
ATOM 5563 N N . PRO C 1 251 ? 58.106 -48.150 36.860 1.00 76.28 248 PRO C N 1
ATOM 5564 C CA . PRO C 1 251 ? 58.880 -49.271 37.407 1.00 73.39 248 PRO C CA 1
ATOM 5565 C C . PRO C 1 251 ? 59.186 -50.320 36.359 1.00 68.97 248 PRO C C 1
ATOM 5566 O O . PRO C 1 251 ? 60.059 -51.168 36.584 1.00 69.99 248 PRO C O 1
ATOM 5570 N N . GLU C 1 252 ? 58.485 -50.279 35.231 1.00 70.72 249 GLU C N 1
ATOM 5571 C CA . GLU C 1 252 ? 58.796 -51.090 34.070 1.00 72.91 249 GLU C CA 1
ATOM 5572 C C . GLU C 1 252 ? 60.084 -50.591 33.416 1.00 77.37 249 GLU C C 1
ATOM 5573 O O . GLU C 1 252 ? 60.460 -49.421 33.537 1.00 80.26 249 GLU C O 1
ATOM 5579 N N . GLY C 1 253 ? 60.765 -51.493 32.712 1.00 78.73 250 GLY C N 1
ATOM 5580 C CA . GLY C 1 253 ? 62.054 -51.152 32.121 1.00 75.24 250 GLY C CA 1
ATOM 5581 C C . GLY C 1 253 ? 61.905 -50.263 30.896 1.00 73.32 250 GLY C C 1
ATOM 5582 O O . GLY C 1 253 ? 60.986 -50.420 30.093 1.00 77.46 250 GLY C O 1
ATOM 5583 N N . LEU C 1 254 ? 62.846 -49.328 30.749 1.00 74.29 251 LEU C N 1
ATOM 5584 C CA . LEU C 1 254 ? 62.783 -48.380 29.640 1.00 75.80 251 LEU C CA 1
ATOM 5585 C C . LEU C 1 254 ? 62.858 -49.082 28.289 1.00 73.83 251 LEU C C 1
ATOM 5586 O O . LEU C 1 254 ? 62.229 -48.637 27.322 1.00 74.70 251 LEU C O 1
ATOM 5591 N N . GLU C 1 255 ? 63.613 -50.175 28.195 1.00 76.99 252 GLU C N 1
ATOM 5592 C CA . GLU C 1 255 ? 63.641 -50.924 26.943 1.00 76.98 252 GLU C CA 1
ATOM 5593 C C . GLU C 1 255 ? 62.337 -51.682 26.731 1.00 73.31 252 GLU C C 1
ATOM 5594 O O . GLU C 1 255 ? 61.837 -51.761 25.602 1.00 74.52 252 GLU C O 1
ATOM 5600 N N . GLU C 1 256 ? 61.772 -52.246 27.802 1.00 71.72 253 GLU C N 1
ATOM 5601 C CA . GLU C 1 256 ? 60.487 -52.930 27.684 1.00 73.60 253 GLU C CA 1
ATOM 5602 C C . GLU C 1 256 ? 59.399 -51.968 27.222 1.00 72.42 253 GLU C C 1
ATOM 5603 O O . GLU C 1 256 ? 58.572 -52.317 26.371 1.00 73.63 253 GLU C O 1
ATOM 5605 N N . ILE C 1 257 ? 59.395 -50.750 27.769 1.00 70.81 254 ILE C N 1
ATOM 5606 C CA . ILE C 1 257 ? 58.431 -49.732 27.358 1.00 65.89 254 ILE C CA 1
ATOM 5607 C C . ILE C 1 257 ? 58.538 -49.468 25.862 1.00 65.96 254 ILE C C 1
ATOM 5608 O O . ILE C 1 257 ? 57.528 -49.412 25.151 1.00 67.74 254 ILE C O 1
ATOM 5613 N N . LEU C 1 258 ? 59.765 -49.295 25.364 1.00 62.85 255 LEU C N 1
ATOM 5614 C CA . LEU C 1 258 ? 59.949 -49.014 23.944 1.00 64.67 255 LEU C CA 1
ATOM 5615 C C . LEU C 1 258 ? 59.418 -50.149 23.083 1.00 65.95 255 LEU C C 1
ATOM 5616 O O . LEU C 1 258 ? 58.799 -49.908 22.039 1.00 65.49 255 LEU C O 1
ATOM 5621 N N . LYS C 1 259 ? 59.646 -51.395 23.505 1.00 67.48 256 LYS C N 1
ATOM 5622 C CA . LYS C 1 259 ? 59.142 -52.532 22.742 1.00 67.01 256 LYS C CA 1
ATOM 5623 C C . LYS C 1 259 ? 57.620 -52.489 22.640 1.00 63.01 256 LYS C C 1
ATOM 5624 O O . LYS C 1 259 ? 57.057 -52.725 21.564 1.00 62.86 256 LYS C O 1
ATOM 5626 N N . GLU C 1 260 ? 56.940 -52.165 23.744 1.00 64.82 257 GLU C N 1
ATOM 5627 C CA . GLU C 1 260 ? 55.484 -52.052 23.713 1.00 60.87 257 GLU C CA 1
ATOM 5628 C C . GLU C 1 260 ? 55.026 -50.991 22.712 1.00 61.05 257 GLU C C 1
ATOM 5629 O O . GLU C 1 260 ? 54.095 -51.228 21.933 1.00 60.69 257 GLU C O 1
ATOM 5635 N N . ILE C 1 261 ? 55.679 -49.822 22.704 1.00 59.86 258 ILE C N 1
ATOM 5636 C CA . ILE C 1 261 ? 55.294 -48.749 21.786 1.00 58.46 258 ILE C CA 1
ATOM 5637 C C . ILE C 1 261 ? 55.537 -49.159 20.338 1.00 62.16 258 ILE C C 1
ATOM 5638 O O . ILE C 1 261 ? 54.715 -48.882 19.454 1.00 64.08 258 ILE C O 1
ATOM 5643 N N . GLU C 1 262 ? 56.675 -49.806 20.068 1.00 61.35 259 GLU C N 1
ATOM 5644 C CA . GLU C 1 262 ? 56.958 -50.268 18.711 1.00 63.65 259 GLU C CA 1
ATOM 5645 C C . GLU C 1 262 ? 55.896 -51.247 18.227 1.00 60.93 259 GLU C C 1
ATOM 5646 O O . GLU C 1 262 ? 55.503 -51.217 17.056 1.00 57.62 259 GLU C O 1
ATOM 5652 N N . LYS C 1 263 ? 55.422 -52.121 19.116 1.00 57.20 260 LYS C N 1
ATOM 5653 C CA . LYS C 1 263 ? 54.334 -53.026 18.772 1.00 54.11 260 LYS C CA 1
ATOM 5654 C C . LYS C 1 263 ? 53.144 -52.251 18.218 1.00 64.75 260 LYS C C 1
ATOM 5655 O O . LYS C 1 263 ? 52.596 -52.596 17.164 1.00 66.08 260 LYS C O 1
ATOM 5661 N N . GLU C 1 264 ? 52.746 -51.176 18.906 1.00 64.32 261 GLU C N 1
ATOM 5662 C CA . GLU C 1 264 ? 51.634 -50.374 18.410 1.00 61.77 261 GLU C CA 1
ATOM 5663 C C . GLU C 1 264 ? 51.996 -49.664 17.115 1.00 61.10 261 GLU C C 1
ATOM 5664 O O . GLU C 1 264 ? 51.120 -49.434 16.274 1.00 58.76 261 GLU C O 1
ATOM 5670 N N . LEU C 1 265 ? 53.274 -49.309 16.937 1.00 60.03 262 LEU C N 1
ATOM 5671 C CA . LEU C 1 265 ? 53.678 -48.589 15.733 1.00 58.79 262 LEU C CA 1
ATOM 5672 C C . LEU C 1 265 ? 53.469 -49.434 14.484 1.00 59.40 262 LEU C C 1
ATOM 5673 O O . LEU C 1 265 ? 52.960 -48.946 13.468 1.00 57.77 262 LEU C O 1
ATOM 5678 N N . TRP C 1 266 ? 53.869 -50.705 14.537 1.00 56.38 263 TRP C N 1
ATOM 5679 C CA . TRP C 1 266 ? 53.801 -51.538 13.343 1.00 57.34 263 TRP C CA 1
ATOM 5680 C C . TRP C 1 266 ? 52.374 -51.990 13.074 1.00 58.90 263 TRP C C 1
ATOM 5681 O O . TRP C 1 266 ? 51.971 -52.107 11.911 1.00 61.82 263 TRP C O 1
ATOM 5692 N N . GLU C 1 267 ? 51.598 -52.245 14.132 1.00 57.12 264 GLU C N 1
ATOM 5693 C CA . GLU C 1 267 ? 50.166 -52.455 13.955 1.00 59.68 264 GLU C CA 1
ATOM 5694 C C . GLU C 1 267 ? 49.538 -51.280 13.220 1.00 58.21 264 GLU C C 1
ATOM 5695 O O . GLU C 1 267 ? 48.726 -51.466 12.308 1.00 61.72 264 GLU C O 1
ATOM 5701 N N . ARG C 1 268 ? 49.924 -50.059 13.593 1.00 56.62 265 ARG C N 1
ATOM 5702 C CA . ARG C 1 268 ? 49.330 -48.873 12.989 1.00 56.42 265 ARG C CA 1
ATOM 5703 C C . ARG C 1 268 ? 49.828 -48.667 11.564 1.00 61.01 265 ARG C C 1
ATOM 5704 O O . ARG C 1 268 ? 49.074 -48.207 10.697 1.00 61.80 265 ARG C O 1
ATOM 5712 N N . VAL C 1 269 ? 51.095 -48.996 11.303 1.00 61.64 266 VAL C N 1
ATOM 5713 C CA . VAL C 1 269 ? 51.614 -48.924 9.942 1.00 63.82 266 VAL C CA 1
ATOM 5714 C C . VAL C 1 269 ? 50.924 -49.958 9.061 1.00 60.46 266 VAL C C 1
ATOM 5715 O O . VAL C 1 269 ? 50.619 -49.696 7.892 1.00 58.30 266 VAL C O 1
ATOM 5719 N N . ARG C 1 270 ? 50.659 -51.146 9.613 1.00 62.30 267 ARG C N 1
ATOM 5720 C CA . ARG C 1 270 ? 49.860 -52.136 8.899 1.00 65.14 267 ARG C CA 1
ATOM 5721 C C . ARG C 1 270 ? 48.489 -51.576 8.549 1.00 67.29 267 ARG C C 1
ATOM 5722 O O . ARG C 1 270 ? 47.972 -51.817 7.452 1.00 69.78 267 ARG C O 1
ATOM 5730 N N . TYR C 1 271 ? 47.891 -50.817 9.470 1.00 67.97 268 TYR C N 1
ATOM 5731 C CA . TYR C 1 271 ? 46.596 -50.196 9.208 1.00 65.78 268 TYR C CA 1
ATOM 5732 C C . TYR C 1 271 ? 46.686 -49.192 8.064 1.00 67.46 268 TYR C C 1
ATOM 5733 O O . TYR C 1 271 ? 45.860 -49.206 7.143 1.00 67.25 268 TYR C O 1
ATOM 5742 N N . PHE C 1 272 ? 47.673 -48.294 8.116 1.00 63.79 269 PHE C N 1
ATOM 5743 C CA . PHE C 1 272 ? 47.795 -47.287 7.068 1.00 65.08 269 PHE C CA 1
ATOM 5744 C C . PHE C 1 272 ? 48.164 -47.924 5.734 1.00 65.40 269 PHE C C 1
ATOM 5745 O O . PHE C 1 272 ? 47.703 -47.476 4.677 1.00 63.19 269 PHE C O 1
ATOM 5753 N N . GLU C 1 273 ? 48.991 -48.971 5.760 1.00 67.32 270 GLU C N 1
ATOM 5754 C CA . GLU C 1 273 ? 49.420 -49.588 4.510 1.00 64.49 270 GLU C CA 1
ATOM 5755 C C . GLU C 1 273 ? 48.295 -50.396 3.879 1.00 64.39 270 GLU C C 1
ATOM 5756 O O . GLU C 1 273 ? 48.090 -50.331 2.662 1.00 63.53 270 GLU C O 1
ATOM 5762 N N . GLU C 1 274 ? 47.542 -51.149 4.685 1.00 66.74 271 GLU C N 1
ATOM 5763 C CA . GLU C 1 274 ? 46.414 -51.898 4.144 1.00 63.49 271 GLU C CA 1
ATOM 5764 C C . GLU C 1 274 ? 45.323 -50.988 3.596 1.00 66.59 271 GLU C C 1
ATOM 5765 O O . GLU C 1 274 ? 44.394 -51.481 2.945 1.00 66.78 271 GLU C O 1
ATOM 5771 N N . ARG C 1 275 ? 45.414 -49.683 3.840 1.00 63.34 272 ARG C N 1
ATOM 5772 C CA . ARG C 1 275 ? 44.515 -48.699 3.258 1.00 60.30 272 ARG C CA 1
ATOM 5773 C C . ARG C 1 275 ? 45.192 -47.881 2.169 1.00 65.07 272 ARG C C 1
ATOM 5774 O O . ARG C 1 275 ? 44.628 -46.878 1.719 1.00 65.89 272 ARG C O 1
ATOM 5782 N N . GLY C 1 276 ? 46.391 -48.277 1.742 1.00 63.49 273 GLY C N 1
ATOM 5783 C CA . GLY C 1 276 ? 47.112 -47.537 0.728 1.00 60.75 273 GLY C CA 1
ATOM 5784 C C . GLY C 1 276 ? 47.679 -46.212 1.180 1.00 64.36 273 GLY C C 1
ATOM 5785 O O . GLY C 1 276 ? 48.245 -45.481 0.361 1.00 63.24 273 GLY C O 1
ATOM 5786 N N . GLU C 1 277 ? 47.555 -45.879 2.463 1.00 63.63 274 GLU C N 1
ATOM 5787 C CA . GLU C 1 277 ? 48.008 -44.586 2.968 1.00 65.36 274 GLU C CA 1
ATOM 5788 C C . GLU C 1 277 ? 49.471 -44.729 3.376 1.00 71.53 274 GLU C C 1
ATOM 5789 O O . GLU C 1 277 ? 49.832 -44.831 4.551 1.00 71.38 274 GLU C O 1
ATOM 5795 N N . VAL C 1 278 ? 50.327 -44.744 2.353 1.00 73.98 275 VAL C N 1
ATOM 5796 C CA . VAL C 1 278 ? 51.759 -44.910 2.569 1.00 72.83 275 VAL C CA 1
ATOM 5797 C C . VAL C 1 278 ? 52.360 -43.649 3.178 1.00 72.18 275 VAL C C 1
ATOM 5798 O O . VAL C 1 278 ? 53.251 -43.723 4.032 1.00 70.75 275 VAL C O 1
ATOM 5802 N N . LEU C 1 279 ? 51.890 -42.473 2.745 1.00 67.71 276 LEU C N 1
ATOM 5803 C CA . LEU C 1 279 ? 52.395 -41.225 3.309 1.00 69.36 276 LEU C CA 1
ATOM 5804 C C . LEU C 1 279 ? 52.169 -41.169 4.816 1.00 69.42 276 LEU C C 1
ATOM 5805 O O . LEU C 1 279 ? 53.049 -40.731 5.568 1.00 66.25 276 LEU C O 1
ATOM 5810 N N . TYR C 1 280 ? 50.999 -41.619 5.276 1.00 68.89 277 TYR C N 1
ATOM 5811 C CA . TYR C 1 280 ? 50.714 -41.605 6.707 1.00 66.19 277 TYR C CA 1
ATOM 5812 C C . TYR C 1 280 ? 51.569 -42.623 7.443 1.00 65.36 277 TYR C C 1
ATOM 5813 O O . TYR C 1 280 ? 52.020 -42.371 8.567 1.00 63.76 277 TYR C O 1
ATOM 5822 N N . ALA C 1 281 ? 51.807 -43.778 6.820 1.00 66.33 278 ALA C N 1
ATOM 5823 C CA . ALA C 1 281 ? 52.631 -44.801 7.449 1.00 60.62 278 ALA C CA 1
ATOM 5824 C C . ALA C 1 281 ? 54.058 -44.308 7.648 1.00 66.53 278 ALA C C 1
ATOM 5825 O O . ALA C 1 281 ? 54.637 -44.461 8.731 1.00 66.50 278 ALA C O 1
ATOM 5827 N N . GLN C 1 282 ? 54.642 -43.700 6.614 1.00 64.66 279 GLN C N 1
ATOM 5828 C CA . GLN C 1 282 ? 56.024 -43.255 6.726 1.00 65.33 279 GLN C CA 1
ATOM 5829 C C . GLN C 1 282 ? 56.138 -41.992 7.561 1.00 64.00 279 GLN C C 1
ATOM 5830 O O . GLN C 1 282 ? 57.161 -41.779 8.221 1.00 68.92 279 GLN C O 1
ATOM 5836 N N . ARG C 1 283 ? 55.111 -41.144 7.544 1.00 66.21 280 ARG C N 1
ATOM 5837 C CA . ARG C 1 283 ? 55.070 -40.023 8.474 1.00 64.66 280 ARG C CA 1
ATOM 5838 C C . ARG C 1 283 ? 55.135 -40.525 9.909 1.00 65.97 280 ARG C C 1
ATOM 5839 O O . ARG C 1 283 ? 55.962 -40.068 10.706 1.00 63.16 280 ARG C O 1
ATOM 5847 N N . LEU C 1 284 ? 54.281 -41.497 10.240 1.00 65.49 281 LEU C N 1
ATOM 5848 C CA . LEU C 1 284 ? 54.220 -42.029 11.597 1.00 63.65 281 LEU C CA 1
ATOM 5849 C C . LEU C 1 284 ? 55.485 -42.792 11.970 1.00 63.91 281 LEU C C 1
ATOM 5850 O O . LEU C 1 284 ? 55.846 -42.841 13.151 1.00 62.50 281 LEU C O 1
ATOM 5855 N N . LYS C 1 285 ? 56.165 -43.395 10.991 1.00 63.43 282 LYS C N 1
ATOM 5856 C CA . LYS C 1 285 ? 57.404 -44.109 11.288 1.00 61.20 282 LYS C CA 1
ATOM 5857 C C . LYS C 1 285 ? 58.529 -43.136 11.618 1.00 58.68 282 LYS C C 1
ATOM 5858 O O . LYS C 1 285 ? 59.168 -43.249 12.671 1.00 59.21 282 LYS C O 1
ATOM 5864 N N . GLU C 1 286 ? 58.783 -42.175 10.723 1.00 57.36 283 GLU C N 1
ATOM 5865 C CA . GLU C 1 286 ? 59.801 -41.156 10.971 1.00 63.62 283 GLU C CA 1
ATOM 5866 C C . GLU C 1 286 ? 59.654 -40.545 12.354 1.00 61.37 283 GLU C C 1
ATOM 5867 O O . GLU C 1 286 ? 60.609 -40.502 13.136 1.00 63.96 283 GLU C O 1
ATOM 5873 N N . ARG C 1 287 ? 58.454 -40.072 12.675 1.00 59.54 284 ARG C N 1
ATOM 5874 C CA . ARG C 1 287 ? 58.282 -39.271 13.878 1.00 66.32 284 ARG C CA 1
ATOM 5875 C C . ARG C 1 287 ? 58.298 -40.129 15.139 1.00 61.44 284 ARG C C 1
ATOM 5876 O O . ARG C 1 287 ? 58.823 -39.701 16.172 1.00 63.85 284 ARG C O 1
ATOM 5884 N N . THR C 1 288 ? 57.757 -41.347 15.077 1.00 57.96 285 THR C N 1
ATOM 5885 C CA . THR C 1 288 ? 57.727 -42.191 16.269 1.00 59.34 285 THR C CA 1
ATOM 5886 C C . THR C 1 288 ? 59.108 -42.753 16.589 1.00 60.82 285 THR C C 1
ATOM 5887 O O . THR C 1 288 ? 59.547 -42.727 17.744 1.00 59.79 285 THR C O 1
ATOM 5891 N N . LEU C 1 289 ? 59.805 -43.276 15.581 1.00 61.85 286 LEU C N 1
ATOM 5892 C CA . LEU C 1 289 ? 61.116 -43.868 15.827 1.00 61.94 286 LEU C CA 1
ATOM 5893 C C . LEU C 1 289 ? 62.109 -42.821 16.313 1.00 63.63 286 LEU C C 1
ATOM 5894 O O . LEU C 1 289 ? 62.847 -43.050 17.279 1.00 64.80 286 LEU C O 1
ATOM 5899 N N . TYR C 1 290 ? 62.134 -41.660 15.655 1.00 61.73 287 TYR C N 1
ATOM 5900 C CA . TYR C 1 290 ? 62.952 -40.545 16.121 1.00 63.54 287 TYR C CA 1
ATOM 5901 C C . TYR C 1 290 ? 62.686 -40.230 17.592 1.00 67.29 287 TYR C C 1
ATOM 5902 O O . TYR C 1 290 ? 63.622 -39.978 18.360 1.00 73.07 287 TYR C O 1
ATOM 5911 N N . ASP C 1 291 ? 61.416 -40.249 18.005 1.00 65.36 288 ASP C N 1
ATOM 5912 C CA . ASP C 1 291 ? 61.080 -40.009 19.406 1.00 65.25 288 ASP C CA 1
ATOM 5913 C C . ASP C 1 291 ? 61.686 -41.074 20.308 1.00 66.29 288 ASP C C 1
ATOM 5914 O O . ASP C 1 291 ? 62.373 -40.759 21.285 1.00 67.12 288 ASP C O 1
ATOM 5919 N N . LEU C 1 292 ? 61.417 -42.348 20.006 1.00 70.46 289 LEU C N 1
ATOM 5920 C CA . LEU C 1 292 ? 61.903 -43.436 20.848 1.00 67.17 289 LEU C CA 1
ATOM 5921 C C . LEU C 1 292 ? 63.421 -43.469 20.895 1.00 68.55 289 LEU C C 1
ATOM 5922 O O . LEU C 1 292 ? 64.007 -43.869 21.907 1.00 68.53 289 LEU C O 1
ATOM 5927 N N . GLU C 1 293 ? 64.076 -43.066 19.810 1.00 65.60 290 GLU C N 1
ATOM 5928 C CA . GLU C 1 293 ? 65.529 -43.109 19.806 1.00 71.57 290 GLU C CA 1
ATOM 5929 C C . GLU C 1 293 ? 66.107 -42.037 20.722 1.00 73.38 290 GLU C C 1
ATOM 5930 O O . GLU C 1 293 ? 67.081 -42.289 21.443 1.00 74.87 290 GLU C O 1
ATOM 5936 N N . MET C 1 294 ? 65.507 -40.846 20.738 1.00 66.11 291 MET C N 1
ATOM 5937 C CA . MET C 1 294 ? 65.886 -39.863 21.746 1.00 71.80 291 MET C CA 1
ATOM 5938 C C . MET C 1 294 ? 65.554 -40.360 23.147 1.00 76.48 291 MET C C 1
ATOM 5939 O O . MET C 1 294 ? 66.290 -40.088 24.103 1.00 82.55 291 MET C O 1
ATOM 5944 N N . LEU C 1 295 ? 64.441 -41.079 23.293 1.00 72.52 292 LEU C N 1
ATOM 5945 C CA . LEU C 1 295 ? 64.088 -41.635 24.595 1.00 77.50 292 LEU C CA 1
ATOM 5946 C C . LEU C 1 295 ? 65.122 -42.655 25.052 1.00 77.44 292 LEU C C 1
ATOM 5947 O O . LEU C 1 295 ? 65.531 -42.658 26.218 1.00 78.49 292 LEU C O 1
ATOM 5952 N N . ARG C 1 296 ? 65.554 -43.530 24.143 1.00 78.57 293 ARG C N 1
ATOM 5953 C CA . ARG C 1 296 ? 66.532 -44.549 24.500 1.00 78.53 293 ARG C CA 1
ATOM 5954 C C . ARG C 1 296 ? 67.854 -43.920 24.916 1.00 79.97 293 ARG C C 1
ATOM 5955 O O . ARG C 1 296 ? 68.521 -44.403 25.839 1.00 81.68 293 ARG C O 1
ATOM 5963 N N . VAL C 1 297 ? 68.248 -42.837 24.250 1.00 78.85 294 VAL C N 1
ATOM 5964 C CA . VAL C 1 297 ? 69.569 -42.266 24.484 1.00 82.41 294 VAL C CA 1
ATOM 5965 C C . VAL C 1 297 ? 69.571 -41.297 25.670 1.00 86.83 294 VAL C C 1
ATOM 5966 O O . VAL C 1 297 ? 70.600 -41.138 26.340 1.00 91.07 294 VAL C O 1
ATOM 5970 N N . MET C 1 298 ? 68.431 -40.669 25.986 1.00 86.91 295 MET C N 1
ATOM 5971 C CA . MET C 1 298 ? 68.385 -39.670 27.047 1.00 85.14 295 MET C CA 1
ATOM 5972 C C . MET C 1 298 ? 67.349 -39.933 28.129 1.00 90.40 295 MET C C 1
ATOM 5973 O O . MET C 1 298 ? 67.344 -39.212 29.134 1.00 92.58 295 MET C O 1
ATOM 5978 N N . GLY C 1 299 ? 66.475 -40.927 27.965 1.00 87.46 296 GLY C N 1
ATOM 5979 C CA . GLY C 1 299 ? 65.434 -41.192 28.932 1.00 84.41 296 GLY C CA 1
ATOM 5980 C C . GLY C 1 299 ? 64.197 -40.339 28.784 1.00 87.87 296 GLY C C 1
ATOM 5981 O O . GLY C 1 299 ? 63.128 -40.733 29.265 1.00 87.91 296 GLY C O 1
ATOM 5982 N N . THR C 1 300 ? 64.303 -39.180 28.139 1.00 86.34 297 THR C N 1
ATOM 5983 C CA . THR C 1 300 ? 63.147 -38.351 27.837 1.00 91.84 297 THR C CA 1
ATOM 5984 C C . THR C 1 300 ? 63.273 -37.830 26.413 1.00 87.83 297 THR C C 1
ATOM 5985 O O . THR C 1 300 ? 64.316 -37.959 25.769 1.00 86.99 297 THR C O 1
ATOM 5989 N N . CYS C 1 301 ? 62.190 -37.243 25.926 1.00 82.04 298 CYS C N 1
ATOM 5990 C CA . CYS C 1 301 ? 62.173 -36.603 24.620 1.00 79.36 298 CYS C CA 1
ATOM 5991 C C . CYS C 1 301 ? 61.187 -35.450 24.690 1.00 84.41 298 CYS C C 1
ATOM 5992 O O . CYS C 1 301 ? 60.402 -35.350 25.638 1.00 85.99 298 CYS C O 1
ATOM 5995 N N . PRO C 1 302 ? 61.221 -34.548 23.711 1.00 89.67 299 PRO C N 1
ATOM 5996 C CA . PRO C 1 302 ? 60.129 -33.573 23.592 1.00 85.31 299 PRO C CA 1
ATOM 5997 C C . PRO C 1 302 ? 58.823 -34.278 23.269 1.00 80.10 299 PRO C C 1
ATOM 5998 O O . PRO C 1 302 ? 58.764 -35.160 22.410 1.00 83.03 299 PRO C O 1
ATOM 6002 N N . GLY C 1 303 ? 57.772 -33.891 23.982 1.00 80.45 300 GLY C N 1
ATOM 6003 C CA . GLY C 1 303 ? 56.485 -34.523 23.780 1.00 74.98 300 GLY C CA 1
ATOM 6004 C C . GLY C 1 303 ? 56.357 -35.910 24.361 1.00 69.15 300 GLY C C 1
ATOM 6005 O O . GLY C 1 303 ? 55.510 -36.683 23.898 1.00 64.93 300 GLY C O 1
ATOM 6006 N N . VAL C 1 304 ? 57.171 -36.257 25.363 1.00 69.58 301 VAL C N 1
ATOM 6007 C CA . VAL C 1 304 ? 57.065 -37.572 25.985 1.00 66.31 301 VAL C CA 1
ATOM 6008 C C . VAL C 1 304 ? 55.662 -37.810 26.518 1.00 62.65 301 VAL C C 1
ATOM 6009 O O . VAL C 1 304 ? 55.239 -38.961 26.653 1.00 62.86 301 VAL C O 1
ATOM 6013 N N . GLU C 1 305 ? 54.911 -36.742 26.801 1.00 64.60 302 GLU C N 1
ATOM 6014 C CA . GLU C 1 305 ? 53.545 -36.911 27.276 1.00 62.99 302 GLU C CA 1
ATOM 6015 C C . GLU C 1 305 ? 52.677 -37.677 26.280 1.00 59.88 302 GLU C C 1
ATOM 6016 O O . GLU C 1 305 ? 51.697 -38.298 26.694 1.00 57.90 302 GLU C O 1
ATOM 6022 N N . ASN C 1 306 ? 53.034 -37.684 24.989 1.00 62.38 303 ASN C N 1
ATOM 6023 C CA . ASN C 1 306 ? 52.274 -38.457 24.005 1.00 55.73 303 ASN C CA 1
ATOM 6024 C C . ASN C 1 306 ? 52.230 -39.939 24.359 1.00 57.23 303 ASN C C 1
ATOM 6025 O O . ASN C 1 306 ? 51.232 -40.622 24.096 1.00 62.91 303 ASN C O 1
ATOM 6030 N N . TYR C 1 307 ? 53.309 -40.459 24.941 1.00 57.10 304 TYR C N 1
ATOM 6031 C CA . TYR C 1 307 ? 53.420 -41.867 25.294 1.00 54.92 304 TYR C CA 1
ATOM 6032 C C . TYR C 1 307 ? 53.098 -42.118 26.765 1.00 57.95 304 TYR C C 1
ATOM 6033 O O . TYR C 1 307 ? 53.582 -43.093 27.349 1.00 59.69 304 TYR C O 1
ATOM 6042 N N . ALA C 1 308 ? 52.260 -41.263 27.363 1.00 57.12 305 ALA C N 1
ATOM 6043 C CA . ALA C 1 308 ? 52.034 -41.307 28.807 1.00 56.50 305 ALA C CA 1
ATOM 6044 C C . ALA C 1 308 ? 51.430 -42.632 29.251 1.00 55.94 305 ALA C C 1
ATOM 6045 O O . ALA C 1 308 ? 51.721 -43.113 30.350 1.00 60.53 305 ALA C O 1
ATOM 6047 N N . ARG C 1 309 ? 50.569 -43.225 28.422 1.00 56.30 306 ARG C N 1
ATOM 6048 C CA . ARG C 1 309 ? 49.911 -44.473 28.805 1.00 58.01 306 ARG C CA 1
ATOM 6049 C C . ARG C 1 309 ? 50.926 -45.577 29.102 1.00 59.91 306 ARG C C 1
ATOM 6050 O O . ARG C 1 309 ? 50.732 -46.379 30.024 1.00 58.32 306 ARG C O 1
ATOM 6058 N N . TYR C 1 310 ? 52.026 -45.623 28.342 1.00 58.89 307 TYR C N 1
ATOM 6059 C CA . TYR C 1 310 ? 53.025 -46.671 28.542 1.00 59.39 307 TYR C CA 1
ATOM 6060 C C . TYR C 1 310 ? 53.871 -46.429 29.792 1.00 61.86 307 TYR C C 1
ATOM 6061 O O . TYR C 1 310 ? 54.384 -47.386 30.389 1.00 61.67 307 TYR C O 1
ATOM 6070 N N . PHE C 1 311 ? 54.030 -45.168 30.204 1.00 55.44 308 PHE C N 1
ATOM 6071 C CA . PHE C 1 311 ? 54.810 -44.860 31.396 1.00 57.94 308 PHE C CA 1
ATOM 6072 C C . PHE C 1 311 ? 54.015 -45.006 32.689 1.00 59.38 308 PHE C C 1
ATOM 6073 O O . PHE C 1 311 ? 54.623 -45.091 33.761 1.00 64.52 308 PHE C O 1
ATOM 6081 N N . THR C 1 312 ? 52.680 -45.040 32.617 1.00 56.20 309 THR C N 1
ATOM 6082 C CA . THR C 1 312 ? 51.828 -45.088 33.798 1.00 57.85 309 THR C CA 1
ATOM 6083 C C . THR C 1 312 ? 51.081 -46.403 33.980 1.00 61.77 309 THR C C 1
ATOM 6084 O O . THR C 1 312 ? 50.580 -46.662 35.081 1.00 59.46 309 THR C O 1
ATOM 6088 N N . GLY C 1 313 ? 50.979 -47.225 32.940 1.00 53.84 310 GLY C N 1
ATOM 6089 C CA . GLY C 1 313 ? 50.270 -48.477 33.065 1.00 54.49 310 GLY C CA 1
ATOM 6090 C C . GLY C 1 313 ? 48.767 -48.371 32.965 1.00 59.89 310 GLY C C 1
ATOM 6091 O O . GLY C 1 313 ? 48.063 -49.275 33.422 1.00 65.70 310 GLY C O 1
ATOM 6092 N N . LYS C 1 314 ? 48.249 -47.291 32.389 1.00 61.91 311 LYS C N 1
ATOM 6093 C CA . LYS C 1 314 ? 46.813 -47.159 32.203 1.00 62.05 311 LYS C CA 1
ATOM 6094 C C . LYS C 1 314 ? 46.364 -47.933 30.969 1.00 61.10 311 LYS C C 1
ATOM 6095 O O . LYS C 1 314 ? 47.132 -48.147 30.026 1.00 60.88 311 LYS C O 1
ATOM 6101 N N . ALA C 1 315 ? 45.131 -48.366 30.993 1.00 63.09 312 ALA C N 1
ATOM 6102 C CA . ALA C 1 315 ? 44.559 -49.076 29.861 1.00 63.76 312 ALA C CA 1
ATOM 6103 C C . ALA C 1 315 ? 43.992 -48.084 28.852 1.00 63.56 312 ALA C C 1
ATOM 6104 O O . ALA C 1 315 ? 43.636 -46.959 29.218 1.00 69.23 312 ALA C O 1
ATOM 6106 N N . PRO C 1 316 ? 43.913 -48.461 27.577 1.00 60.14 313 PRO C N 1
ATOM 6107 C CA . PRO C 1 316 ? 43.323 -47.560 26.579 1.00 60.86 313 PRO C CA 1
ATOM 6108 C C . PRO C 1 316 ? 41.929 -47.099 26.991 1.00 61.38 313 PRO C C 1
ATOM 6109 O O . PRO C 1 316 ? 41.100 -47.889 27.449 1.00 63.46 313 PRO C O 1
ATOM 6113 N N . GLY C 1 317 ? 41.679 -45.799 26.839 1.00 59.31 314 GLY C N 1
ATOM 6114 C CA . GLY C 1 317 ? 40.420 -45.195 27.208 1.00 55.53 314 GLY C CA 1
ATOM 6115 C C . GLY C 1 317 ? 40.331 -44.754 28.656 1.00 56.43 314 GLY C C 1
ATOM 6116 O O . GLY C 1 317 ? 39.585 -43.817 28.965 1.00 60.70 314 GLY C O 1
ATOM 6117 N N . GLU C 1 318 ? 41.077 -45.402 29.546 1.00 53.73 315 GLU C N 1
ATOM 6118 C CA . GLU C 1 318 ? 41.047 -45.058 30.956 1.00 53.42 315 GLU C CA 1
ATOM 6119 C C . GLU C 1 318 ? 41.543 -43.626 31.168 1.00 62.59 315 GLU C C 1
ATOM 6120 O O . GLU C 1 318 ? 42.395 -43.133 30.417 1.00 54.36 315 GLU C O 1
ATOM 6126 N N . PRO C 1 319 ? 41.012 -42.931 32.171 1.00 62.33 316 PRO C N 1
ATOM 6127 C CA . PRO C 1 319 ? 41.453 -41.558 32.446 1.00 58.57 316 PRO C CA 1
ATOM 6128 C C . PRO C 1 319 ? 42.867 -41.530 32.997 1.00 63.13 316 PRO C C 1
ATOM 6129 O O . PRO C 1 319 ? 43.219 -42.332 33.878 1.00 63.26 316 PRO C O 1
ATOM 6133 N N . PRO C 1 320 ? 43.701 -40.610 32.513 1.00 60.26 317 PRO C N 1
ATOM 6134 C CA . PRO C 1 320 ? 45.109 -40.575 32.930 1.00 60.32 317 PRO C CA 1
ATOM 6135 C C . PRO C 1 320 ? 45.288 -39.989 34.325 1.00 63.73 317 PRO C C 1
ATOM 6136 O O . PRO C 1 320 ? 44.378 -39.403 34.919 1.00 63.84 317 PRO C O 1
ATOM 6140 N N . TYR C 1 321 ? 46.504 -40.152 34.843 1.00 61.00 318 TYR C N 1
ATOM 6141 C CA . TYR C 1 321 ? 46.894 -39.466 36.066 1.00 52.70 318 TYR C CA 1
ATOM 6142 C C . TYR C 1 321 ? 46.971 -37.965 35.814 1.00 55.75 318 TYR C C 1
ATOM 6143 O O . TYR C 1 321 ? 47.419 -37.519 34.753 1.00 57.08 318 TYR C O 1
ATOM 6152 N N . THR C 1 322 ? 46.520 -37.178 36.789 1.00 54.84 319 THR C N 1
ATOM 6153 C CA . THR C 1 322 ? 46.641 -35.726 36.734 1.00 55.30 319 THR C CA 1
ATOM 6154 C C . THR C 1 322 ? 47.217 -35.227 38.048 1.00 52.70 319 THR C C 1
ATOM 6155 O O . THR C 1 322 ? 47.485 -36.003 38.970 1.00 53.24 319 THR C O 1
ATOM 6159 N N . LEU C 1 323 ? 47.384 -33.905 38.128 1.00 50.43 320 LEU C N 1
ATOM 6160 C CA . LEU C 1 323 ? 47.829 -33.278 39.365 1.00 46.22 320 LEU C CA 1
ATOM 6161 C C . LEU C 1 323 ? 46.952 -33.678 40.539 1.00 47.36 320 LEU C C 1
ATOM 6162 O O . LEU C 1 323 ? 47.422 -33.719 41.681 1.00 52.52 320 LEU C O 1
ATOM 6167 N N . LEU C 1 324 ? 45.676 -33.976 40.279 1.00 50.06 321 LEU C N 1
ATOM 6168 C CA . LEU C 1 324 ? 44.779 -34.399 41.348 1.00 48.25 321 LEU C CA 1
ATOM 6169 C C . LEU C 1 324 ? 45.351 -35.593 42.096 1.00 50.53 321 LEU C C 1
ATOM 6170 O O . LEU C 1 324 ? 45.231 -35.689 43.321 1.00 53.71 321 LEU C O 1
ATOM 6175 N N . ASP C 1 325 ? 46.000 -36.502 41.374 1.00 52.38 322 ASP C N 1
ATOM 6176 C CA . ASP C 1 325 ? 46.531 -37.708 41.988 1.00 51.09 322 ASP C CA 1
ATOM 6177 C C . ASP C 1 325 ? 47.746 -37.444 42.863 1.00 52.47 322 ASP C C 1
ATOM 6178 O O . ASP C 1 325 ? 48.200 -38.366 43.543 1.00 56.50 322 ASP C O 1
ATOM 6183 N N . TYR C 1 326 ? 48.277 -36.225 42.872 1.00 49.91 323 TYR C N 1
ATOM 6184 C CA . TYR C 1 326 ? 49.426 -35.908 43.709 1.00 53.89 323 TYR C CA 1
ATOM 6185 C C . TYR C 1 326 ? 49.028 -35.321 45.056 1.00 56.27 323 TYR C C 1
ATOM 6186 O O . TYR C 1 326 ? 49.874 -35.250 45.956 1.00 56.24 323 TYR C O 1
ATOM 6195 N N . PHE C 1 327 ? 47.770 -34.908 45.210 1.00 49.09 324 PHE C N 1
ATOM 6196 C CA . PHE C 1 327 ? 47.288 -34.413 46.486 1.00 52.95 324 PHE C CA 1
ATOM 6197 C C . PHE C 1 327 ? 47.072 -35.575 47.451 1.00 56.21 324 PHE C C 1
ATOM 6198 O O . PHE C 1 327 ? 46.773 -36.692 47.026 1.00 61.56 324 PHE C O 1
ATOM 6206 N N . PRO C 1 328 ? 47.206 -35.337 48.755 1.00 59.03 325 PRO C N 1
ATOM 6207 C CA . PRO C 1 328 ? 46.655 -36.285 49.726 1.00 57.39 325 PRO C CA 1
ATOM 6208 C C . PRO C 1 328 ? 45.143 -36.342 49.586 1.00 62.81 325 PRO C C 1
ATOM 6209 O O . PRO C 1 328 ? 44.513 -35.487 48.962 1.00 64.52 325 PRO C O 1
ATOM 6213 N N . GLU C 1 329 ? 44.548 -37.364 50.197 1.00 64.69 326 GLU C N 1
ATOM 6214 C CA . GLU C 1 329 ? 43.170 -37.712 49.868 1.00 71.82 326 GLU C CA 1
ATOM 6215 C C . GLU C 1 329 ? 42.156 -36.656 50.293 1.00 70.47 326 GLU C C 1
ATOM 6216 O O . GLU C 1 329 ? 41.012 -36.699 49.825 1.00 66.95 326 GLU C O 1
ATOM 6222 N N . ASP C 1 330 ? 42.530 -35.710 51.150 1.00 66.70 327 ASP C N 1
ATOM 6223 C CA . ASP C 1 330 ? 41.559 -34.796 51.740 1.00 66.96 327 ASP C CA 1
ATOM 6224 C C . ASP C 1 330 ? 41.716 -33.357 51.244 1.00 66.02 327 ASP C C 1
ATOM 6225 O O . ASP C 1 330 ? 41.495 -32.405 51.993 1.00 68.07 327 ASP C O 1
ATOM 6230 N N . PHE C 1 331 ? 42.046 -33.167 49.969 1.00 57.42 328 PHE C N 1
ATOM 6231 C CA . PHE C 1 331 ? 42.221 -31.803 49.494 1.00 54.16 328 PHE C CA 1
ATOM 6232 C C . PHE C 1 331 ? 40.874 -31.141 49.186 1.00 50.96 328 PHE C C 1
ATOM 6233 O O . PHE C 1 331 ? 39.810 -31.745 49.285 1.00 55.89 328 PHE C O 1
ATOM 6241 N N . LEU C 1 332 ? 40.943 -29.866 48.820 1.00 51.85 329 LEU C N 1
ATOM 6242 C CA . LEU C 1 332 ? 39.787 -28.993 48.668 1.00 49.59 329 LEU C CA 1
ATOM 6243 C C . LEU C 1 332 ? 39.947 -28.188 47.387 1.00 50.02 329 LEU C C 1
ATOM 6244 O O . LEU C 1 332 ? 41.049 -27.732 47.073 1.00 49.79 329 LEU C O 1
ATOM 6249 N N . VAL C 1 333 ? 38.861 -28.013 46.639 1.00 50.65 330 VAL C N 1
ATOM 6250 C CA . VAL C 1 333 ? 38.935 -27.412 45.311 1.00 46.15 330 VAL C CA 1
ATOM 6251 C C . VAL C 1 333 ? 38.100 -26.146 45.277 1.00 44.36 330 VAL C C 1
ATOM 6252 O O . VAL C 1 333 ? 36.917 -26.165 45.632 1.00 46.47 330 VAL C O 1
ATOM 6256 N N . PHE C 1 334 ? 38.724 -25.050 44.854 1.00 46.84 331 PHE C N 1
ATOM 6257 C CA . PHE C 1 334 ? 38.033 -23.825 44.492 1.00 42.39 331 PHE C CA 1
ATOM 6258 C C . PHE C 1 334 ? 38.150 -23.612 42.989 1.00 42.56 331 PHE C C 1
ATOM 6259 O O . PHE C 1 334 ? 39.210 -23.848 42.400 1.00 44.05 331 PHE C O 1
ATOM 6267 N N . LEU C 1 335 ? 37.055 -23.167 42.378 1.00 45.05 332 LEU C N 1
ATOM 6268 C CA . LEU C 1 335 ? 37.014 -22.777 40.971 1.00 47.65 332 LEU C CA 1
ATOM 6269 C C . LEU C 1 335 ? 36.705 -21.284 40.914 1.00 46.99 332 LEU C C 1
ATOM 6270 O O . LEU C 1 335 ? 35.534 -20.886 40.927 1.00 47.52 332 LEU C O 1
ATOM 6275 N N . ASP C 1 336 ? 37.745 -20.458 40.849 1.00 43.61 333 ASP C N 1
ATOM 6276 C CA . ASP C 1 336 ? 37.532 -19.022 40.725 1.00 49.48 333 ASP C CA 1
ATOM 6277 C C . ASP C 1 336 ? 36.963 -18.700 39.348 1.00 49.52 333 ASP C C 1
ATOM 6278 O O . ASP C 1 336 ? 37.259 -19.377 38.357 1.00 44.83 333 ASP C O 1
ATOM 6283 N N . GLU C 1 337 ? 36.143 -17.650 39.296 1.00 50.09 334 GLU C N 1
ATOM 6284 C CA . GLU C 1 337 ? 35.414 -17.285 38.084 1.00 45.66 334 GLU C CA 1
ATOM 6285 C C . GLU C 1 337 ? 34.681 -18.505 37.546 1.00 47.61 334 GLU C C 1
ATOM 6286 O O . GLU C 1 337 ? 34.886 -18.953 36.415 1.00 46.86 334 GLU C O 1
ATOM 6292 N N . SER C 1 338 ? 33.848 -19.068 38.418 1.00 46.97 335 SER C N 1
ATOM 6293 C CA . SER C 1 338 ? 33.200 -20.344 38.152 1.00 45.69 335 SER C CA 1
ATOM 6294 C C . SER C 1 338 ? 32.429 -20.353 36.837 1.00 48.89 335 SER C C 1
ATOM 6295 O O . SER C 1 338 ? 32.378 -21.380 36.152 1.00 44.13 335 SER C O 1
ATOM 6298 N N . HIS C 1 339 ? 31.813 -19.224 36.469 1.00 48.62 336 HIS C N 1
ATOM 6299 C CA . HIS C 1 339 ? 31.043 -19.175 35.230 1.00 46.33 336 HIS C CA 1
ATOM 6300 C C . HIS C 1 339 ? 31.913 -19.369 33.995 1.00 48.27 336 HIS C C 1
ATOM 6301 O O . HIS C 1 339 ? 31.389 -19.736 32.938 1.00 50.66 336 HIS C O 1
ATOM 6308 N N . VAL C 1 340 ? 33.215 -19.120 34.102 1.00 48.98 337 VAL C N 1
ATOM 6309 C CA . VAL C 1 340 ? 34.162 -19.361 33.021 1.00 44.92 337 VAL C CA 1
ATOM 6310 C C . VAL C 1 340 ? 34.909 -20.674 33.213 1.00 49.20 337 VAL C C 1
ATOM 6311 O O . VAL C 1 340 ? 35.081 -21.445 32.268 1.00 52.72 337 VAL C O 1
ATOM 6315 N N . THR C 1 341 ? 35.344 -20.940 34.444 1.00 49.03 338 THR C N 1
ATOM 6316 C CA . THR C 1 341 ? 36.177 -22.105 34.715 1.00 48.10 338 THR C CA 1
ATOM 6317 C C . THR C 1 341 ? 35.423 -23.416 34.489 1.00 51.40 338 THR C C 1
ATOM 6318 O O . THR C 1 341 ? 35.983 -24.374 33.940 1.00 54.48 338 THR C O 1
ATOM 6322 N N . VAL C 1 342 ? 34.157 -23.484 34.904 1.00 49.74 339 VAL C N 1
ATOM 6323 C CA . VAL C 1 342 ? 33.373 -24.708 34.701 1.00 50.14 339 VAL C CA 1
ATOM 6324 C C . VAL C 1 342 ? 33.197 -25.034 33.222 1.00 50.78 339 VAL C C 1
ATOM 6325 O O . VAL C 1 342 ? 33.375 -26.205 32.844 1.00 50.81 339 VAL C O 1
ATOM 6329 N N . PRO C 1 343 ? 32.847 -24.085 32.342 1.00 49.35 340 PRO C N 1
ATOM 6330 C CA . PRO C 1 343 ? 32.787 -24.430 30.913 1.00 47.26 340 PRO C CA 1
ATOM 6331 C C . PRO C 1 343 ? 34.126 -24.846 30.334 1.00 47.93 340 PRO C C 1
ATOM 6332 O O . PRO C 1 343 ? 34.172 -25.749 29.489 1.00 49.55 340 PRO C O 1
ATOM 6336 N N . GLN C 1 344 ? 35.221 -24.212 30.755 1.00 48.11 341 GLN C N 1
ATOM 6337 C CA . GLN C 1 344 ? 36.542 -24.674 30.332 1.00 52.09 341 GLN C CA 1
ATOM 6338 C C . GLN C 1 344 ? 36.741 -26.146 30.668 1.00 53.71 341 GLN C C 1
ATOM 6339 O O . GLN C 1 344 ? 37.076 -26.955 29.796 1.00 54.87 341 GLN C O 1
ATOM 6345 N N . LEU C 1 345 ? 36.534 -26.511 31.934 1.00 51.45 342 LEU C N 1
ATOM 6346 C CA . LEU C 1 345 ? 36.622 -27.910 32.330 1.00 51.49 342 LEU C CA 1
ATOM 6347 C C . LEU C 1 345 ? 35.691 -28.782 31.497 1.00 55.24 342 LEU C C 1
ATOM 6348 O O . LEU C 1 345 ? 36.065 -29.878 31.064 1.00 59.87 342 LEU C O 1
ATOM 6353 N N . GLN C 1 346 ? 34.466 -28.307 31.261 1.00 56.98 343 GLN C N 1
ATOM 6354 C CA . GLN C 1 346 ? 33.481 -29.118 30.549 1.00 55.58 343 GLN C CA 1
ATOM 6355 C C . GLN C 1 346 ? 33.939 -29.446 29.129 1.00 50.05 343 GLN C C 1
ATOM 6356 O O . GLN C 1 346 ? 33.703 -30.554 28.634 1.00 52.84 343 GLN C O 1
ATOM 6362 N N . GLY C 1 347 ? 34.607 -28.509 28.466 1.00 47.39 344 GLY C N 1
ATOM 6363 C CA . GLY C 1 347 ? 34.985 -28.679 27.081 1.00 50.80 344 GLY C CA 1
ATOM 6364 C C . GLY C 1 347 ? 36.415 -29.086 26.803 1.00 55.61 344 GLY C C 1
ATOM 6365 O O . GLY C 1 347 ? 36.775 -29.232 25.632 1.00 53.78 344 GLY C O 1
ATOM 6366 N N . MET C 1 348 ? 37.246 -29.270 27.833 1.00 56.56 345 MET C N 1
ATOM 6367 C CA . MET C 1 348 ? 38.648 -29.621 27.607 1.00 59.20 345 MET C CA 1
ATOM 6368 C C . MET C 1 348 ? 38.779 -30.861 26.731 1.00 57.02 345 MET C C 1
ATOM 6369 O O . MET C 1 348 ? 39.537 -30.868 25.755 1.00 61.36 345 MET C O 1
ATOM 6374 N N . TYR C 1 349 ? 38.038 -31.919 27.065 1.00 56.69 346 TYR C N 1
ATOM 6375 C CA . TYR C 1 349 ? 38.198 -33.194 26.374 1.00 54.22 346 TYR C CA 1
ATOM 6376 C C . TYR C 1 349 ? 37.891 -33.068 24.887 1.00 56.23 346 TYR C C 1
ATOM 6377 O O . TYR C 1 349 ? 38.730 -33.391 24.038 1.00 59.15 346 TYR C O 1
ATOM 6386 N N . ARG C 1 350 ? 36.672 -32.631 24.554 1.00 59.86 347 ARG C N 1
ATOM 6387 C CA . ARG C 1 350 ? 36.273 -32.538 23.154 1.00 57.97 347 ARG C CA 1
ATOM 6388 C C . ARG C 1 350 ? 37.262 -31.695 22.358 1.00 58.21 347 ARG C C 1
ATOM 6389 O O . ARG C 1 350 ? 37.665 -32.072 21.250 1.00 60.61 347 ARG C O 1
ATOM 6391 N N . GLY C 1 351 ? 37.692 -30.564 22.922 1.00 53.76 348 GLY C N 1
ATOM 6392 C CA . GLY C 1 351 ? 38.624 -29.709 22.209 1.00 46.01 348 GLY C CA 1
ATOM 6393 C C . GLY C 1 351 ? 39.946 -30.401 21.965 1.00 57.02 348 GLY C C 1
ATOM 6394 O O . GLY C 1 351 ? 40.462 -30.408 20.843 1.00 56.70 348 GLY C O 1
ATOM 6395 N N . ASP C 1 352 ? 40.500 -31.013 23.014 1.00 54.95 349 ASP C N 1
ATOM 6396 C CA . ASP C 1 352 ? 41.752 -31.745 22.880 1.00 55.33 349 ASP C CA 1
ATOM 6397 C C . ASP C 1 352 ? 41.591 -32.938 21.946 1.00 60.21 349 ASP C C 1
ATOM 6398 O O . ASP C 1 352 ? 42.423 -33.160 21.057 1.00 63.74 349 ASP C O 1
ATOM 6403 N N . TYR C 1 353 ? 40.524 -33.720 22.135 1.00 54.66 350 TYR C N 1
ATOM 6404 C CA . TYR C 1 353 ? 40.303 -34.896 21.299 1.00 57.10 350 TYR C CA 1
ATOM 6405 C C . TYR C 1 353 ? 40.283 -34.529 19.820 1.00 62.30 350 TYR C C 1
ATOM 6406 O O . TYR C 1 353 ? 40.919 -35.197 18.995 1.00 64.13 350 TYR C O 1
ATOM 6415 N N . ALA C 1 354 ? 39.540 -33.477 19.464 1.00 59.01 351 ALA C N 1
ATOM 6416 C CA . ALA C 1 354 ? 39.450 -33.063 18.068 1.00 58.59 351 ALA C CA 1
ATOM 6417 C C . ALA C 1 354 ? 40.832 -32.827 17.473 1.00 61.83 351 ALA C C 1
ATOM 6418 O O . ALA C 1 354 ? 41.152 -33.335 16.392 1.00 61.46 351 ALA C O 1
ATOM 6420 N N . ARG C 1 355 ? 41.666 -32.060 18.182 1.00 61.16 352 ARG C N 1
ATOM 6421 C CA . ARG C 1 355 ? 42.999 -31.724 17.689 1.00 59.94 352 ARG C CA 1
ATOM 6422 C C . ARG C 1 355 ? 43.869 -32.968 17.532 1.00 62.44 352 ARG C C 1
ATOM 6423 O O . ARG C 1 355 ? 44.587 -33.112 16.535 1.00 58.29 352 ARG C O 1
ATOM 6431 N N . LYS C 1 356 ? 43.820 -33.878 18.508 1.00 62.64 353 LYS C N 1
ATOM 6432 C CA . LYS C 1 356 ? 44.666 -35.064 18.453 1.00 62.95 353 LYS C CA 1
ATOM 6433 C C . LYS C 1 356 ? 44.129 -36.113 17.489 1.00 63.97 353 LYS C C 1
ATOM 6434 O O . LYS C 1 356 ? 44.917 -36.867 16.910 1.00 62.29 353 LYS C O 1
ATOM 6440 N N . LYS C 1 357 ? 42.807 -36.172 17.295 1.00 64.09 354 LYS C N 1
ATOM 6441 C CA . LYS C 1 357 ? 42.241 -37.123 16.343 1.00 60.97 354 LYS C CA 1
ATOM 6442 C C . LYS C 1 357 ? 42.744 -36.849 14.930 1.00 63.63 354 LYS C C 1
ATOM 6443 O O . LYS C 1 357 ? 43.076 -37.784 14.190 1.00 65.03 354 LYS C O 1
ATOM 6449 N N . THR C 1 358 ? 42.811 -35.574 14.539 1.00 59.13 355 THR C N 1
ATOM 6450 C CA . THR C 1 358 ? 43.389 -35.222 13.244 1.00 63.24 355 THR C CA 1
ATOM 6451 C C . THR C 1 358 ? 44.827 -35.719 13.132 1.00 66.13 355 THR C C 1
ATOM 6452 O O . THR C 1 358 ? 45.224 -36.287 12.107 1.00 65.90 355 THR C O 1
ATOM 6456 N N . LEU C 1 359 ? 45.630 -35.497 14.177 1.00 63.84 356 LEU C N 1
ATOM 6457 C CA . LEU C 1 359 ? 47.019 -35.951 14.157 1.00 65.86 356 LEU C CA 1
ATOM 6458 C C . LEU C 1 359 ? 47.110 -37.469 14.010 1.00 61.20 356 LEU C C 1
ATOM 6459 O O . LEU C 1 359 ? 47.970 -37.978 13.284 1.00 65.60 356 LEU C O 1
ATOM 6464 N N . VAL C 1 360 ? 46.224 -38.207 14.681 1.00 61.18 357 VAL C N 1
ATOM 6465 C CA . VAL C 1 360 ? 46.230 -39.666 14.585 1.00 55.68 357 VAL C CA 1
ATOM 6466 C C . VAL C 1 360 ? 45.775 -40.124 13.204 1.00 57.59 357 VAL C C 1
ATOM 6467 O O . VAL C 1 360 ? 46.354 -41.049 12.621 1.00 62.31 357 VAL C O 1
ATOM 6471 N N . ASP C 1 361 ? 44.728 -39.493 12.662 1.00 59.23 358 ASP C N 1
ATOM 6472 C CA . ASP C 1 361 ? 44.191 -39.905 11.367 1.00 61.07 358 ASP C CA 1
ATOM 6473 C C . ASP C 1 361 ? 45.195 -39.707 10.233 1.00 63.87 358 ASP C C 1
ATOM 6474 O O . ASP C 1 361 ? 45.159 -40.443 9.240 1.00 66.09 358 ASP C O 1
ATOM 6479 N N . TYR C 1 362 ? 46.087 -38.723 10.348 1.00 61.59 359 TYR C N 1
ATOM 6480 C CA . TYR C 1 362 ? 47.040 -38.417 9.287 1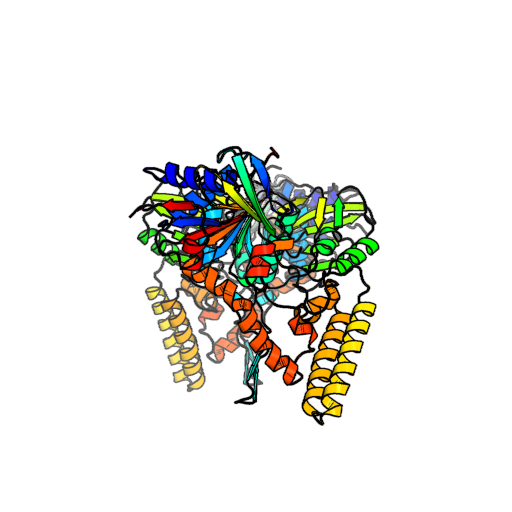.00 64.93 359 TYR C CA 1
ATOM 6481 C C . TYR C 1 362 ? 48.462 -38.858 9.631 1.00 64.24 359 TYR C C 1
ATOM 6482 O O . TYR C 1 362 ? 49.426 -38.318 9.080 1.00 61.51 359 TYR C O 1
ATOM 6491 N N . GLY C 1 363 ? 48.611 -39.820 10.538 1.00 61.95 360 GLY C N 1
ATOM 6492 C CA . GLY C 1 363 ? 49.905 -40.418 10.784 1.00 59.45 360 GLY C CA 1
ATOM 6493 C C . GLY C 1 363 ? 50.880 -39.573 11.569 1.00 65.03 360 GLY C C 1
ATOM 6494 O O . GLY C 1 363 ? 52.075 -39.864 11.564 1.00 65.41 360 GLY C O 1
ATOM 6495 N N . PHE C 1 364 ? 50.417 -38.521 12.239 1.00 63.31 361 PHE C N 1
ATOM 6496 C CA . PHE C 1 364 ? 51.340 -37.747 13.057 1.00 57.21 361 PHE C CA 1
ATOM 6497 C C . PHE C 1 364 ? 51.533 -38.358 14.435 1.00 56.18 361 PHE C C 1
ATOM 6498 O O . PHE C 1 364 ? 52.573 -38.135 15.059 1.00 56.16 361 PHE C O 1
ATOM 6506 N N . ARG C 1 365 ? 50.558 -39.117 14.930 1.00 53.88 362 ARG C N 1
ATOM 6507 C CA . ARG C 1 365 ? 50.657 -39.691 16.263 1.00 53.23 362 ARG C CA 1
ATOM 6508 C C . ARG C 1 365 ? 49.959 -41.044 16.299 1.00 56.39 362 ARG C C 1
ATOM 6509 O O . ARG C 1 365 ? 49.017 -41.305 15.544 1.00 54.98 362 ARG C O 1
ATOM 6517 N N . LEU C 1 366 ? 50.441 -41.900 17.192 1.00 55.51 363 LEU C N 1
ATOM 6518 C CA . LEU C 1 366 ? 49.799 -43.175 17.435 1.00 53.00 363 LEU C CA 1
ATOM 6519 C C . LEU C 1 366 ? 48.453 -42.951 18.123 1.00 52.62 363 LEU C C 1
ATOM 6520 O O . LEU C 1 366 ? 48.266 -41.948 18.816 1.00 47.51 363 LEU C O 1
ATOM 6525 N N . PRO C 1 367 ? 47.494 -43.861 17.931 1.00 54.21 364 PRO C N 1
ATOM 6526 C CA . PRO C 1 367 ? 46.229 -43.757 18.674 1.00 55.40 364 PRO C CA 1
ATOM 6527 C C . PRO C 1 367 ? 46.409 -43.643 20.181 1.00 54.73 364 PRO C C 1
ATOM 6528 O O . PRO C 1 367 ? 45.593 -42.985 20.843 1.00 53.14 364 PRO C O 1
ATOM 6532 N N . SER C 1 368 ? 47.464 -44.242 20.743 1.00 49.49 365 SER C N 1
ATOM 6533 C CA . SER C 1 368 ? 47.675 -44.168 22.185 1.00 48.81 365 SER C CA 1
ATOM 6534 C C . SER C 1 368 ? 47.903 -42.742 22.678 1.00 53.77 365 SER C C 1
ATOM 6535 O O . SER C 1 368 ? 47.769 -42.490 23.880 1.00 49.34 365 SER C O 1
ATOM 6538 N N . ALA C 1 369 ? 48.257 -41.806 21.791 1.00 53.09 366 ALA C N 1
ATOM 6539 C CA . ALA C 1 369 ? 48.402 -40.418 22.216 1.00 48.33 366 ALA C CA 1
ATOM 6540 C C . ALA C 1 369 ? 47.076 -39.843 22.704 1.00 55.45 366 ALA C C 1
ATOM 6541 O O . ALA C 1 369 ? 47.061 -38.912 23.518 1.00 59.84 366 ALA C O 1
ATOM 6543 N N . LEU C 1 370 ? 45.955 -40.389 22.229 1.00 52.58 367 LEU C N 1
ATOM 6544 C CA . LEU C 1 370 ? 44.649 -39.935 22.686 1.00 52.09 367 LEU C CA 1
ATOM 6545 C C . LEU C 1 370 ? 44.424 -40.217 24.164 1.00 54.57 367 LEU C C 1
ATOM 6546 O O . LEU C 1 370 ? 43.528 -39.618 24.771 1.00 55.51 367 LEU C O 1
ATOM 6551 N N . ASP C 1 371 ? 45.203 -41.116 24.753 1.00 51.49 368 ASP C N 1
ATOM 6552 C CA . ASP C 1 371 ? 45.076 -41.422 26.168 1.00 52.71 368 ASP C CA 1
ATOM 6553 C C . ASP C 1 371 ? 45.890 -40.481 27.046 1.00 54.44 368 ASP C C 1
ATOM 6554 O O . ASP C 1 371 ? 45.817 -40.582 28.277 1.00 54.48 368 ASP C O 1
ATOM 6559 N N . ASN C 1 372 ? 46.653 -39.570 26.451 1.00 49.28 369 ASN C N 1
ATOM 6560 C CA . ASN C 1 372 ? 47.226 -38.439 27.174 1.00 57.64 369 ASN C CA 1
ATOM 6561 C C . ASN C 1 372 ? 46.329 -37.252 26.870 1.00 58.33 369 ASN C C 1
ATOM 6562 O O . ASN C 1 372 ? 46.445 -36.630 25.812 1.00 60.56 369 ASN C O 1
ATOM 6567 N N . ARG C 1 373 ? 45.436 -36.940 27.800 1.00 60.82 370 ARG C N 1
ATOM 6568 C CA . ARG C 1 373 ? 44.289 -36.097 27.502 1.00 63.61 370 ARG C CA 1
ATOM 6569 C C . ARG C 1 373 ? 43.830 -35.437 28.790 1.00 63.52 370 ARG C C 1
ATOM 6570 O O . ARG C 1 373 ? 44.118 -35.938 29.886 1.00 59.38 370 ARG C O 1
ATOM 6578 N N . PRO C 1 374 ? 43.125 -34.313 28.696 1.00 60.74 371 PRO C N 1
ATOM 6579 C CA . PRO C 1 374 ? 42.456 -33.766 29.878 1.00 62.01 371 PRO C CA 1
ATOM 6580 C C . PRO C 1 374 ? 41.274 -34.635 30.276 1.00 61.42 371 PRO C C 1
ATOM 6581 O O . PRO C 1 374 ? 40.704 -35.373 29.467 1.00 59.05 371 PRO C O 1
ATOM 6585 N N . LEU C 1 375 ? 40.916 -34.546 31.554 1.00 59.78 372 LEU C N 1
ATOM 6586 C CA . LEU C 1 375 ? 39.782 -35.304 32.058 1.00 58.38 372 LEU C CA 1
ATOM 6587 C C . LEU C 1 375 ? 38.485 -34.787 31.452 1.00 55.12 372 LEU C C 1
ATOM 6588 O O . LEU C 1 375 ? 38.364 -33.614 31.094 1.00 54.72 372 LEU C O 1
ATOM 6593 N N . ARG C 1 376 ? 37.520 -35.691 31.302 1.00 58.11 373 ARG C N 1
ATOM 6594 C CA . ARG C 1 376 ? 36.138 -35.284 31.114 1.00 53.29 373 ARG C CA 1
ATOM 6595 C C . ARG C 1 376 ? 35.607 -34.700 32.418 1.00 50.93 373 ARG C C 1
ATOM 6596 O O . ARG C 1 376 ? 36.093 -35.010 33.508 1.00 50.92 373 ARG C O 1
ATOM 6604 N N . PHE C 1 377 ? 34.593 -33.843 32.300 1.00 57.70 374 PHE C N 1
ATOM 6605 C CA . PHE C 1 377 ? 34.125 -33.110 33.473 1.00 54.40 374 PHE C CA 1
ATOM 6606 C C . PHE C 1 377 ? 33.662 -34.051 34.583 1.00 54.43 374 PHE C C 1
ATOM 6607 O O . PHE C 1 377 ? 33.919 -33.800 35.767 1.00 50.71 374 PHE C O 1
ATOM 6615 N N . GLU C 1 378 ? 32.991 -35.145 34.224 1.00 51.69 375 GLU C N 1
ATOM 6616 C CA . GLU C 1 378 ? 32.536 -36.078 35.248 1.00 57.45 375 GLU C CA 1
ATOM 6617 C C . GLU C 1 378 ? 33.684 -36.929 35.774 1.00 56.40 375 GLU C C 1
ATOM 6618 O O . GLU C 1 378 ? 33.631 -37.408 36.912 1.00 56.70 375 GLU C O 1
ATOM 6624 N N . GLU C 1 379 ? 34.730 -37.122 34.970 1.00 54.13 376 GLU C N 1
ATOM 6625 C CA . GLU C 1 379 ? 35.964 -37.684 35.506 1.00 59.35 376 GLU C CA 1
ATOM 6626 C C . GLU C 1 379 ? 36.556 -36.757 36.555 1.00 53.33 376 GLU C C 1
ATOM 6627 O O . GLU C 1 379 ? 36.943 -37.198 37.644 1.00 53.43 376 GLU C O 1
ATOM 6633 N N . PHE C 1 380 ? 36.614 -35.459 36.249 1.00 51.16 377 PHE C N 1
ATOM 6634 C CA . PHE C 1 380 ? 37.063 -34.479 37.231 1.00 50.62 377 PHE C CA 1
ATOM 6635 C C . PHE C 1 380 ? 36.210 -34.544 38.492 1.00 52.01 377 PHE C C 1
ATOM 6636 O O . PHE C 1 380 ? 36.735 -34.637 39.609 1.00 48.99 377 PHE C O 1
ATOM 6644 N N . LEU C 1 381 ? 34.884 -34.506 38.325 1.00 52.59 378 LEU C N 1
ATOM 6645 C CA . LEU C 1 381 ? 33.984 -34.521 39.474 1.00 50.93 378 LEU C CA 1
ATOM 6646 C C . LEU C 1 381 ? 34.148 -35.786 40.300 1.00 52.18 378 LEU C C 1
ATOM 6647 O O . LEU C 1 381 ? 33.900 -35.770 41.511 1.00 54.72 378 LEU C O 1
ATOM 6652 N N . GLU C 1 382 ? 34.575 -36.882 39.675 1.00 50.62 379 GLU C N 1
ATOM 6653 C CA . GLU C 1 382 ? 34.808 -38.112 40.420 1.00 55.03 379 GLU C CA 1
ATOM 6654 C C . GLU C 1 382 ? 36.098 -38.084 41.236 1.00 57.85 379 GLU C C 1
ATOM 6655 O O . GLU C 1 382 ? 36.189 -38.800 42.239 1.00 56.35 379 GLU C O 1
ATOM 6661 N N . ARG C 1 383 ? 37.107 -37.297 40.833 1.00 56.02 380 ARG C N 1
ATOM 6662 C CA . ARG C 1 383 ? 38.364 -37.249 41.581 1.00 56.16 380 ARG C CA 1
ATOM 6663 C C . ARG C 1 383 ? 38.348 -36.243 42.722 1.00 56.00 380 ARG C C 1
ATOM 6664 O O . ARG C 1 383 ? 39.317 -36.189 43.484 1.00 63.58 380 ARG C O 1
ATOM 6672 N N . VAL C 1 384 ? 37.309 -35.427 42.845 1.00 51.26 381 VAL C N 1
ATOM 6673 C CA . VAL C 1 384 ? 37.270 -34.370 43.846 1.00 51.41 381 VAL C CA 1
ATOM 6674 C C . VAL C 1 384 ? 36.154 -34.683 44.831 1.00 51.38 381 VAL C C 1
ATOM 6675 O O . VAL C 1 384 ? 35.101 -35.201 44.446 1.00 58.68 381 VAL C O 1
ATOM 6679 N N . SER C 1 385 ? 36.401 -34.399 46.107 1.00 49.73 382 SER C N 1
ATOM 6680 C CA . SER C 1 385 ? 35.381 -34.618 47.122 1.00 51.39 382 SER C CA 1
ATOM 6681 C C . SER C 1 385 ? 34.404 -33.448 47.188 1.00 50.61 382 SER C C 1
ATOM 6682 O O . SER C 1 385 ? 33.185 -33.643 47.135 1.00 59.84 382 SER C O 1
ATOM 6685 N N . GLN C 1 386 ? 34.923 -32.229 47.296 1.00 46.47 383 GLN C N 1
ATOM 6686 C CA . GLN C 1 386 ? 34.115 -31.036 47.487 1.00 46.26 383 GLN C CA 1
ATOM 6687 C C . GLN C 1 386 ? 34.626 -29.926 46.586 1.00 44.93 383 GLN C C 1
ATOM 6688 O O . GLN C 1 386 ? 35.836 -29.748 46.436 1.00 50.07 383 GLN C O 1
ATOM 6694 N N . VAL C 1 387 ? 33.704 -29.172 45.996 1.00 50.50 384 VAL C N 1
ATOM 6695 C CA . VAL C 1 387 ? 34.043 -28.083 45.090 1.00 42.22 384 VAL C CA 1
ATOM 6696 C C . VAL C 1 387 ? 33.372 -26.806 45.574 1.00 46.35 384 VAL C C 1
ATOM 6697 O O . VAL C 1 387 ? 32.185 -26.811 45.923 1.00 46.50 384 VAL C O 1
ATOM 6701 N N . VAL C 1 388 ? 34.136 -25.721 45.602 1.00 45.38 385 VAL C N 1
ATOM 6702 C CA . VAL C 1 388 ? 33.632 -24.393 45.925 1.00 44.77 385 VAL C CA 1
ATOM 6703 C C . VAL C 1 388 ? 33.693 -23.555 44.658 1.00 44.26 385 VAL C C 1
ATOM 6704 O O . VAL C 1 388 ? 34.783 -23.258 44.151 1.00 45.67 385 VAL C O 1
ATOM 6708 N N . PHE C 1 389 ? 32.533 -23.179 44.141 1.00 44.06 386 PHE C N 1
ATOM 6709 C CA . PHE C 1 389 ? 32.475 -22.282 43.000 1.00 44.20 386 PHE C CA 1
ATOM 6710 C C . PHE C 1 389 ? 32.543 -20.851 43.507 1.00 47.42 386 PHE C C 1
ATOM 6711 O O . PHE C 1 389 ? 31.852 -20.501 44.468 1.00 50.17 386 PHE C O 1
ATOM 6719 N N . VAL C 1 390 ? 33.392 -20.040 42.879 1.00 43.42 387 VAL C N 1
ATOM 6720 C CA . VAL C 1 390 ? 33.580 -18.641 43.241 1.00 41.58 387 VAL C CA 1
ATOM 6721 C C . VAL C 1 390 ? 33.221 -17.802 42.029 1.00 45.02 387 VAL C C 1
ATOM 6722 O O . VAL C 1 390 ? 33.888 -17.882 40.989 1.00 49.35 387 VAL C O 1
ATOM 6726 N N . SER C 1 391 ? 32.180 -16.989 42.165 1.00 47.78 388 SER C N 1
ATOM 6727 C CA . SER C 1 391 ? 31.754 -16.129 41.076 1.00 44.33 388 SER C CA 1
ATOM 6728 C C . SER C 1 391 ? 30.791 -15.091 41.622 1.00 47.45 388 SER C C 1
ATOM 6729 O O . SER C 1 391 ? 30.042 -15.355 42.565 1.00 47.67 388 SER C O 1
ATOM 6732 N N . ALA C 1 392 ? 30.832 -13.904 41.032 1.00 44.79 389 ALA C N 1
ATOM 6733 C CA . ALA C 1 392 ? 29.775 -12.930 41.234 1.00 41.24 389 ALA C CA 1
ATOM 6734 C C . ALA C 1 392 ? 28.680 -13.055 40.185 1.00 45.94 389 ALA C C 1
ATOM 6735 O O . ALA C 1 392 ? 27.659 -12.362 40.281 1.00 49.22 389 ALA C O 1
ATOM 6737 N N . THR C 1 393 ? 28.881 -13.902 39.178 1.00 45.33 390 THR C N 1
ATOM 6738 C CA . THR C 1 393 ? 27.852 -14.231 38.190 1.00 47.15 390 THR C CA 1
ATOM 6739 C C . THR C 1 393 ? 27.901 -15.733 37.943 1.00 47.92 390 THR C C 1
ATOM 6740 O O . THR C 1 393 ? 28.258 -16.191 36.851 1.00 45.62 390 THR C O 1
ATOM 6744 N N . PRO C 1 394 ? 27.547 -16.539 38.948 1.00 49.76 391 PRO C N 1
ATOM 6745 C CA . PRO C 1 394 ? 27.672 -17.995 38.797 1.00 47.81 391 PRO C CA 1
ATOM 6746 C C . PRO C 1 394 ? 26.757 -18.528 37.703 1.00 47.73 391 PRO C C 1
ATOM 6747 O O . PRO C 1 394 ? 25.619 -18.081 37.545 1.00 53.83 391 PRO C O 1
ATOM 6751 N N . GLY C 1 395 ? 27.279 -19.486 36.937 1.00 45.07 392 GLY C N 1
ATOM 6752 C CA . GLY C 1 395 ? 26.607 -20.007 35.771 1.00 43.71 392 GLY C CA 1
ATOM 6753 C C . GLY C 1 395 ? 25.619 -21.110 36.091 1.00 50.54 392 GLY C C 1
ATOM 6754 O O . GLY C 1 395 ? 25.426 -21.493 37.251 1.00 52.44 392 GLY C O 1
ATOM 6755 N N . PRO C 1 396 ? 24.985 -21.661 35.049 1.00 54.80 393 PRO C N 1
ATOM 6756 C CA . PRO C 1 396 ? 23.859 -22.583 35.286 1.00 50.29 393 PRO C CA 1
ATOM 6757 C C . PRO C 1 396 ? 24.234 -23.849 36.039 1.00 49.96 393 PRO C C 1
ATOM 6758 O O . PRO C 1 396 ? 23.435 -24.322 36.857 1.00 52.00 393 PRO C O 1
ATOM 6762 N N . PHE C 1 397 ? 25.423 -24.414 35.808 1.00 53.06 394 PHE C N 1
ATOM 6763 C CA . PHE C 1 397 ? 25.808 -25.614 36.549 1.00 52.38 394 PHE C CA 1
ATOM 6764 C C . PHE C 1 397 ? 25.912 -25.327 38.043 1.00 51.34 394 PHE C C 1
ATOM 6765 O O . PHE C 1 397 ? 25.422 -26.103 38.870 1.00 51.75 394 PHE C O 1
ATOM 6773 N N . GLU C 1 398 ? 26.560 -24.218 38.406 1.00 45.11 395 GLU C N 1
ATOM 6774 C CA . GLU C 1 398 ? 26.766 -23.905 39.816 1.00 45.65 395 GLU C CA 1
ATOM 6775 C C . GLU C 1 398 ? 25.442 -23.781 40.561 1.00 49.45 395 GLU C C 1
ATOM 6776 O O . GLU C 1 398 ? 25.261 -24.379 41.629 1.00 47.11 395 GLU C O 1
ATOM 6782 N N . LEU C 1 399 ? 24.501 -23.009 40.006 1.00 48.51 396 LEU C N 1
ATOM 6783 C CA . LEU C 1 399 ? 23.220 -22.801 40.673 1.00 45.02 396 LEU C CA 1
ATOM 6784 C C . LEU C 1 399 ? 22.358 -24.055 40.645 1.00 49.53 396 LEU C C 1
ATOM 6785 O O . LEU C 1 399 ? 21.515 -24.245 41.529 1.00 48.62 396 LEU C O 1
ATOM 6790 N N . ALA C 1 400 ? 22.550 -24.921 39.648 1.00 49.31 397 ALA C N 1
ATOM 6791 C CA . ALA C 1 400 ? 21.755 -26.140 39.566 1.00 46.94 397 ALA C CA 1
ATOM 6792 C C . ALA C 1 400 ? 22.208 -27.202 40.560 1.00 50.62 397 ALA C C 1
ATOM 6793 O O . ALA C 1 400 ? 21.384 -28.002 41.019 1.00 50.69 397 ALA C O 1
ATOM 6795 N N . HIS C 1 401 ? 23.496 -27.234 40.913 1.00 53.62 398 HIS C N 1
ATOM 6796 C CA . HIS C 1 401 ? 24.030 -28.339 41.694 1.00 51.71 398 HIS C CA 1
ATOM 6797 C C . HIS C 1 401 ? 24.534 -27.960 43.076 1.00 49.52 398 HIS C C 1
ATOM 6798 O O . HIS C 1 401 ? 24.791 -28.860 43.880 1.00 47.66 398 HIS C O 1
ATOM 6805 N N . SER C 1 402 ? 24.683 -26.678 43.384 1.00 44.72 399 SER C N 1
ATOM 6806 C CA . SER C 1 402 ? 25.099 -26.300 44.726 1.00 47.92 399 SER C CA 1
ATOM 6807 C C . SER C 1 402 ? 23.991 -26.613 45.726 1.00 51.05 399 SER C C 1
ATOM 6808 O O . SER C 1 402 ? 22.814 -26.335 45.478 1.00 54.03 399 SER C O 1
ATOM 6811 N N . GLY C 1 403 ? 24.364 -27.218 46.853 1.00 49.86 400 GLY C N 1
ATOM 6812 C CA . GLY C 1 403 ? 23.448 -27.293 47.974 1.00 45.30 400 GLY C CA 1
ATOM 6813 C C . GLY C 1 403 ? 23.493 -26.074 48.861 1.00 48.74 400 GLY C C 1
ATOM 6814 O O . GLY C 1 403 ? 22.574 -25.857 49.656 1.00 55.09 400 GLY C O 1
ATOM 6815 N N . ARG C 1 404 ? 24.548 -25.276 48.741 1.00 51.76 401 ARG C N 1
ATOM 6816 C CA . ARG C 1 404 ? 24.691 -24.028 49.469 1.00 50.10 401 ARG C CA 1
ATOM 6817 C C . ARG C 1 404 ? 25.200 -22.968 48.508 1.00 48.09 401 ARG C C 1
ATOM 6818 O O . ARG C 1 404 ? 26.056 -23.245 47.663 1.00 49.47 401 ARG C O 1
ATOM 6826 N N . VAL C 1 405 ? 24.643 -21.766 48.626 1.00 46.39 402 VAL C N 1
ATOM 6827 C CA . VAL C 1 405 ? 25.071 -20.590 47.877 1.00 46.98 402 VAL C CA 1
ATOM 6828 C C . VAL C 1 405 ? 25.192 -19.474 48.901 1.00 47.90 402 VAL C C 1
ATOM 6829 O O . VAL C 1 405 ? 24.182 -19.040 49.467 1.00 47.14 402 VAL C O 1
ATOM 6833 N N . VAL C 1 406 ? 26.416 -19.022 49.155 1.00 49.44 403 VAL C N 1
ATOM 6834 C CA . VAL C 1 406 ? 26.715 -18.111 50.257 1.00 49.30 403 VAL C CA 1
ATOM 6835 C C . VAL C 1 406 ? 27.075 -16.749 49.678 1.00 44.91 403 VAL C C 1
ATOM 6836 O O . VAL C 1 406 ? 28.024 -16.627 48.896 1.00 51.88 403 VAL C O 1
ATOM 6840 N N . GLU C 1 407 ? 26.328 -15.725 50.064 1.00 49.00 404 GLU C N 1
ATOM 6841 C CA . GLU C 1 407 ? 26.537 -14.395 49.514 1.00 49.18 404 GLU C CA 1
ATOM 6842 C C . GLU C 1 407 ? 27.726 -13.717 50.180 1.00 48.73 404 GLU C C 1
ATOM 6843 O O . GLU C 1 407 ? 27.945 -13.853 51.386 1.00 47.45 404 GLU C O 1
ATOM 6849 N N . GLN C 1 408 ? 28.512 -13.000 49.379 1.00 45.58 405 GLN C N 1
ATOM 6850 C CA . GLN C 1 408 ? 29.470 -12.020 49.896 1.00 47.76 405 GLN C CA 1
ATOM 6851 C C . GLN C 1 408 ? 29.400 -10.832 48.941 1.00 49.17 405 GLN C C 1
ATOM 6852 O O . GLN C 1 408 ? 30.163 -10.756 47.975 1.00 52.51 405 GLN C O 1
ATOM 6858 N N . ILE C 1 409 ? 28.491 -9.907 49.221 1.00 49.78 406 ILE C N 1
ATOM 6859 C CA . ILE C 1 409 ? 28.270 -8.738 48.380 1.00 47.88 406 ILE C CA 1
ATOM 6860 C C . ILE C 1 409 ? 28.896 -7.554 49.106 1.00 51.22 406 ILE C C 1
ATOM 6861 O O . ILE C 1 409 ? 28.296 -6.980 50.019 1.00 58.14 406 ILE C O 1
ATOM 6866 N N . ILE C 1 410 ? 30.105 -7.189 48.721 1.00 52.12 407 ILE C N 1
ATOM 6867 C CA . ILE C 1 410 ? 30.773 -6.023 49.286 1.00 52.99 407 ILE C CA 1
ATOM 6868 C C . ILE C 1 410 ? 31.118 -5.127 48.107 1.00 51.25 407 ILE C C 1
ATOM 6869 O O . ILE C 1 410 ? 32.170 -5.262 47.478 1.00 55.27 407 ILE C O 1
ATOM 6874 N N . ARG C 1 411 ? 30.211 -4.216 47.790 1.00 53.01 408 ARG C N 1
ATOM 6875 C CA . ARG C 1 411 ? 30.437 -3.256 46.732 1.00 53.02 408 ARG C CA 1
ATOM 6876 C C . ARG C 1 411 ? 31.062 -2.001 47.335 1.00 48.88 408 ARG C C 1
ATOM 6877 O O . ARG C 1 411 ? 31.655 -1.192 46.629 1.00 53.10 408 ARG C O 1
ATOM 6885 N N . PHE D 2 13 ? 111.888 14.283 50.891 1.00 77.37 646 PHE D N 1
ATOM 6886 C CA . PHE D 2 13 ? 113.324 14.455 51.093 1.00 76.24 646 PHE D CA 1
ATOM 6887 C C . PHE D 2 13 ? 114.034 14.911 49.818 1.00 77.37 646 PHE D C 1
ATOM 6888 O O . PHE D 2 13 ? 113.662 14.517 48.714 1.00 79.69 646 PHE D O 1
ATOM 6896 N N . ARG D 2 14 ? 115.064 15.742 49.978 1.00 78.60 647 ARG D N 1
ATOM 6897 C CA . ARG D 2 14 ? 115.783 16.291 48.836 1.00 78.99 647 ARG D CA 1
ATOM 6898 C C . ARG D 2 14 ? 117.039 15.507 48.483 1.00 79.61 647 ARG D C 1
ATOM 6899 O O . ARG D 2 14 ? 117.597 15.717 47.398 1.00 76.70 647 ARG D O 1
ATOM 6901 N N . GLY D 2 15 ? 117.499 14.619 49.364 1.00 70.32 648 GLY D N 1
ATOM 6902 C CA . GLY D 2 15 ? 118.731 13.894 49.123 1.00 65.99 648 GLY D CA 1
ATOM 6903 C C . GLY D 2 15 ? 119.878 14.394 49.979 1.00 65.04 648 GLY D C 1
ATOM 6904 O O . GLY D 2 15 ? 120.179 15.591 49.993 1.00 70.46 648 GLY D O 1
ATOM 6905 N N . GLY D 2 16 ? 120.536 13.480 50.685 1.00 61.27 649 GLY D N 1
ATOM 6906 C CA . GLY D 2 16 ? 121.561 13.813 51.641 1.00 53.65 649 GLY D CA 1
ATOM 6907 C C . GLY D 2 16 ? 121.106 13.753 53.084 1.00 58.34 649 GLY D C 1
ATOM 6908 O O . GLY D 2 16 ? 121.954 13.694 53.982 1.00 61.49 649 GLY D O 1
ATOM 6909 N N . GLU D 2 17 ? 119.793 13.750 53.325 1.00 56.75 650 GLU D N 1
ATOM 6910 C CA . GLU D 2 17 ? 119.266 13.781 54.684 1.00 57.65 650 GLU D CA 1
ATOM 6911 C C . GLU D 2 17 ? 119.694 12.548 55.470 1.00 56.09 650 GLU D C 1
ATOM 6912 O O . GLU D 2 17 ? 119.788 11.443 54.928 1.00 60.23 650 GLU D O 1
ATOM 6918 N N . ARG D 2 18 ? 119.963 12.748 56.756 1.00 53.71 651 ARG D N 1
ATOM 6919 C CA . ARG D 2 18 ? 120.232 11.650 57.673 1.00 57.08 651 ARG D CA 1
ATOM 6920 C C . ARG D 2 18 ? 118.914 11.141 58.244 1.00 63.91 651 ARG D C 1
ATOM 6921 O O . ARG D 2 18 ? 118.073 11.927 58.696 1.00 67.44 651 ARG D O 1
ATOM 6926 N N . VAL D 2 19 ? 118.726 9.826 58.200 1.00 60.70 652 VAL D N 1
ATOM 6927 C CA . VAL D 2 19 ? 117.520 9.198 58.707 1.00 61.06 652 VAL D CA 1
ATOM 6928 C C . VAL D 2 19 ? 117.922 7.987 59.533 1.00 60.53 652 VAL D C 1
ATOM 6929 O O . VAL D 2 19 ? 119.063 7.524 59.491 1.00 58.36 652 VAL D O 1
ATOM 6933 N N . VAL D 2 20 ? 116.959 7.484 60.302 1.00 61.08 653 VAL D N 1
ATOM 6934 C CA . VAL D 2 20 ? 117.121 6.262 61.079 1.00 59.57 653 VAL D CA 1
ATOM 6935 C C . VAL D 2 20 ? 115.908 5.380 60.824 1.00 59.01 653 VAL D C 1
ATOM 6936 O O . VAL D 2 20 ? 114.767 5.852 60.865 1.00 58.60 653 VAL D O 1
ATOM 6940 N N . HIS D 2 21 ? 116.156 4.115 60.561 1.00 59.37 654 HIS D N 1
ATOM 6941 C CA . HIS D 2 21 ? 115.165 3.113 60.236 1.00 50.99 654 HIS D CA 1
ATOM 6942 C C . HIS D 2 21 ? 115.090 2.086 61.356 1.00 53.67 654 HIS D C 1
ATOM 6943 O O . HIS D 2 21 ? 116.132 1.684 61.889 1.00 54.40 654 HIS D O 1
ATOM 6950 N N . PRO D 2 22 ? 113.883 1.642 61.730 1.00 53.42 655 PRO D N 1
ATOM 6951 C CA . PRO D 2 22 ? 113.749 0.825 62.948 1.00 47.70 655 PRO D CA 1
ATOM 6952 C C . PRO D 2 22 ? 114.566 -0.444 62.921 1.00 51.69 655 PRO D C 1
ATOM 6953 O O . PRO D 2 22 ? 114.970 -0.929 63.985 1.00 58.90 655 PRO D O 1
ATOM 6957 N N . ARG D 2 23 ? 114.826 -0.999 61.742 1.00 52.40 656 ARG D N 1
ATOM 6958 C CA . ARG D 2 23 ? 115.598 -2.228 61.628 1.00 50.89 656 ARG D CA 1
ATOM 6959 C C . ARG D 2 23 ? 116.945 -2.040 60.953 1.00 53.38 656 ARG D C 1
ATOM 6960 O O . ARG D 2 23 ? 117.904 -2.719 61.320 1.00 54.77 656 ARG D O 1
ATOM 6968 N N . PHE D 2 24 ? 117.048 -1.138 59.973 1.00 52.38 657 PHE D N 1
ATOM 6969 C CA . PHE D 2 24 ? 118.295 -0.935 59.245 1.00 52.40 657 PHE D CA 1
ATOM 6970 C C . PHE D 2 24 ? 119.228 0.066 59.908 1.00 52.41 657 PHE D C 1
ATOM 6971 O O . PHE D 2 24 ? 120.392 0.154 59.508 1.00 48.94 657 PHE D O 1
ATOM 6979 N N . GLY D 2 25 ? 118.747 0.829 60.886 1.00 53.80 658 GLY D N 1
ATOM 6980 C CA . GLY D 2 25 ? 119.580 1.759 61.608 1.00 53.41 658 GLY D CA 1
ATOM 6981 C C . GLY D 2 25 ? 119.882 3.018 60.826 1.00 55.28 658 GLY D C 1
ATOM 6982 O O . GLY D 2 25 ? 119.091 3.468 59.990 1.00 56.52 658 GLY D O 1
ATOM 6983 N N . PRO D 2 26 ? 121.048 3.609 61.086 1.00 56.61 659 PRO D N 1
ATOM 6984 C CA . PRO D 2 26 ? 121.409 4.875 60.430 1.00 55.40 659 PRO D CA 1
ATOM 6985 C C . PRO D 2 26 ? 121.656 4.700 58.937 1.00 53.78 659 PRO D C 1
ATOM 6986 O O . PRO D 2 26 ? 122.350 3.775 58.507 1.00 60.37 659 PRO D O 1
ATOM 6990 N N . GLY D 2 27 ? 121.071 5.599 58.148 1.00 52.72 660 GLY D N 1
ATOM 6991 C CA . GLY D 2 27 ? 121.271 5.635 56.716 1.00 49.55 660 GLY D CA 1
ATOM 6992 C C . GLY D 2 27 ? 121.147 7.058 56.211 1.00 56.35 660 GLY D C 1
ATOM 6993 O O . GLY D 2 27 ? 120.833 7.982 56.964 1.00 58.45 660 GLY D O 1
ATOM 6994 N N . THR D 2 28 ? 121.387 7.229 54.914 1.00 56.84 661 THR D N 1
ATOM 6995 C CA . THR D 2 28 ? 121.359 8.539 54.276 1.00 53.11 661 THR D CA 1
ATOM 6996 C C . THR D 2 28 ? 120.425 8.490 53.079 1.00 55.24 661 THR D C 1
ATOM 6997 O O . THR D 2 28 ? 120.532 7.584 52.246 1.00 56.50 661 THR D O 1
ATOM 7001 N N . VAL D 2 29 ? 119.519 9.463 52.985 1.00 57.38 662 VAL D N 1
ATOM 7002 C CA . VAL D 2 29 ? 118.561 9.472 51.885 1.00 57.29 662 VAL D CA 1
ATOM 7003 C C . VAL D 2 29 ? 119.291 9.770 50.586 1.00 54.84 662 VAL D C 1
ATOM 7004 O O . VAL D 2 29 ? 120.019 10.762 50.480 1.00 58.97 662 VAL D O 1
ATOM 7008 N N . VAL D 2 30 ? 119.092 8.918 49.587 1.00 53.05 663 VAL D N 1
ATOM 7009 C CA . VAL D 2 30 ? 119.725 9.081 48.281 1.00 58.02 663 VAL D CA 1
ATOM 7010 C C . VAL D 2 30 ? 118.786 9.743 47.280 1.00 58.99 663 VAL D C 1
ATOM 7011 O O . VAL D 2 30 ? 119.163 10.697 46.601 1.00 66.55 663 VAL D O 1
ATOM 7015 N N . ALA D 2 31 ? 117.559 9.245 47.170 1.00 60.85 664 ALA D N 1
ATOM 7016 C CA . ALA D 2 31 ? 116.609 9.766 46.199 1.00 63.02 664 ALA D CA 1
ATOM 7017 C C . ALA D 2 31 ? 115.209 9.679 46.786 1.00 57.90 664 ALA D C 1
ATOM 7018 O O . ALA D 2 31 ? 114.975 9.002 47.790 1.00 56.86 664 ALA D O 1
ATOM 7020 N N . ALA D 2 32 ? 114.273 10.378 46.144 1.00 67.63 665 ALA D N 1
ATOM 7021 C CA . ALA D 2 32 ? 112.872 10.359 46.567 1.00 65.61 665 ALA D CA 1
ATOM 7022 C C . ALA D 2 32 ? 112.008 10.695 45.365 1.00 66.00 665 ALA D C 1
ATOM 7023 O O . ALA D 2 32 ? 112.088 11.809 44.840 1.00 74.56 665 ALA D O 1
ATOM 7025 N N . GLN D 2 33 ? 111.193 9.736 44.924 1.00 69.71 666 GLN D N 1
ATOM 7026 C CA . GLN D 2 33 ? 110.248 9.922 43.821 1.00 69.04 666 GLN D CA 1
ATOM 7027 C C . GLN D 2 33 ? 108.876 9.514 44.350 1.00 66.76 666 GLN D C 1
ATOM 7028 O O . GLN D 2 33 ? 108.516 8.335 44.318 1.00 70.55 666 GLN D O 1
ATOM 7034 N N . GLY D 2 34 ? 108.124 10.490 44.852 1.00 68.89 667 GLY D N 1
ATOM 7035 C CA . GLY D 2 34 ? 106.791 10.245 45.369 1.00 63.62 667 GLY D CA 1
ATOM 7036 C C . GLY D 2 34 ? 106.796 9.527 46.702 1.00 63.80 667 GLY D C 1
ATOM 7037 O O . GLY D 2 34 ? 107.362 10.019 47.683 1.00 64.06 667 GLY D O 1
ATOM 7038 N N . ASP D 2 35 ? 106.166 8.356 46.750 1.00 61.22 668 ASP D N 1
ATOM 7039 C CA . ASP D 2 35 ? 106.177 7.553 47.963 1.00 59.63 668 ASP D CA 1
ATOM 7040 C C . ASP D 2 35 ? 107.426 6.691 48.084 1.00 58.35 668 ASP D C 1
ATOM 7041 O O . ASP D 2 35 ? 107.713 6.190 49.177 1.00 56.26 668 ASP D O 1
ATOM 7046 N N . GLU D 2 36 ? 108.182 6.521 47.001 1.00 58.47 669 GLU D N 1
ATOM 7047 C CA . GLU D 2 36 ? 109.404 5.728 47.025 1.00 61.27 669 GLU D CA 1
ATOM 7048 C C . GLU D 2 36 ? 110.570 6.582 47.506 1.00 59.70 669 GLU D C 1
ATOM 7049 O O . GLU D 2 36 ? 110.797 7.679 46.988 1.00 64.90 669 GLU D O 1
ATOM 7055 N N . VAL D 2 37 ? 111.298 6.083 48.501 1.00 55.13 670 VAL D N 1
ATOM 7056 C CA . VAL D 2 37 ? 112.522 6.718 48.975 1.00 58.22 670 VAL D CA 1
ATOM 7057 C C . VAL D 2 37 ? 113.650 5.697 48.900 1.00 57.89 670 VAL D C 1
ATOM 7058 O O . VAL D 2 37 ? 113.484 4.541 49.309 1.00 56.84 670 VAL D O 1
ATOM 7062 N N . THR D 2 38 ? 114.782 6.114 48.345 1.00 57.12 671 THR D N 1
ATOM 7063 C CA . THR D 2 38 ? 115.971 5.279 48.265 1.00 56.51 671 THR D CA 1
ATOM 7064 C C . THR D 2 38 ? 116.952 5.739 49.330 1.00 53.38 671 THR D C 1
ATOM 7065 O O . THR D 2 38 ? 117.385 6.894 49.316 1.00 59.13 671 THR D O 1
ATOM 7069 N N . VAL D 2 39 ? 117.303 4.844 50.249 1.00 50.58 672 VAL D N 1
ATOM 7070 C CA . VAL D 2 39 ? 118.167 5.174 51.376 1.00 52.37 672 VAL D CA 1
ATOM 7071 C C . VAL D 2 39 ? 119.357 4.224 51.387 1.00 53.04 672 VAL D C 1
ATOM 7072 O O . VAL D 2 39 ? 119.205 3.017 51.167 1.00 54.34 672 VAL D O 1
ATOM 7076 N N . HIS D 2 40 ? 120.544 4.768 51.633 1.00 52.56 673 HIS D N 1
ATOM 7077 C CA . HIS D 2 40 ? 121.763 3.975 51.741 1.00 55.94 673 HIS D CA 1
ATOM 7078 C C . HIS D 2 40 ? 122.102 3.778 53.214 1.00 53.57 673 HIS D C 1
ATOM 7079 O O . HIS D 2 40 ? 122.266 4.755 53.952 1.00 49.79 673 HIS D O 1
ATOM 7086 N N . PHE D 2 41 ? 122.204 2.523 53.638 1.00 54.08 674 PHE D N 1
ATOM 7087 C CA . PHE D 2 41 ? 122.448 2.198 55.034 1.00 56.04 674 PHE D CA 1
ATOM 7088 C C . PHE D 2 41 ? 123.842 1.618 55.208 1.00 60.71 674 PHE D C 1
ATOM 7089 O O . PHE D 2 41 ? 124.376 0.957 54.311 1.00 62.91 674 PHE D O 1
ATOM 7097 N N . GLU D 2 42 ? 124.421 1.875 56.382 1.00 62.48 675 GLU D N 1
ATOM 7098 C CA . GLU D 2 42 ? 125.732 1.325 56.706 1.00 66.31 675 GLU D CA 1
ATOM 7099 C C . GLU D 2 42 ? 125.747 -0.189 56.530 1.00 63.89 675 GLU D C 1
ATOM 7100 O O . GLU D 2 42 ? 126.541 -0.733 55.755 1.00 63.01 675 GLU D O 1
ATOM 7106 N N . GLY D 2 43 ? 124.845 -0.886 57.226 1.00 57.26 676 GLY D N 1
ATOM 7107 C CA . GLY D 2 43 ? 124.921 -2.336 57.263 1.00 58.24 676 GLY D CA 1
ATOM 7108 C C . GLY D 2 43 ? 124.311 -3.028 56.065 1.00 61.01 676 GLY D C 1
ATOM 7109 O O . GLY D 2 43 ? 124.789 -4.089 55.649 1.00 58.50 676 GLY D O 1
ATOM 7110 N N . PHE D 2 44 ? 123.261 -2.449 55.492 1.00 55.92 677 PHE D N 1
ATOM 7111 C CA . PHE D 2 44 ? 122.422 -3.159 54.544 1.00 49.64 677 PHE D CA 1
ATOM 7112 C C . PHE D 2 44 ? 122.554 -2.654 53.115 1.00 53.04 677 PHE D C 1
ATOM 7113 O O . PHE D 2 44 ? 121.963 -3.249 52.207 1.00 57.09 677 PHE D O 1
ATOM 7121 N N . GLY D 2 45 ? 123.310 -1.583 52.884 1.00 52.47 678 GLY D N 1
ATOM 7122 C CA . GLY D 2 45 ? 123.394 -1.080 51.532 1.00 51.79 678 GLY D CA 1
ATOM 7123 C C . GLY D 2 45 ? 122.137 -0.325 51.122 1.00 51.64 678 GLY D C 1
ATOM 7124 O O . GLY D 2 45 ? 121.328 0.104 51.944 1.00 56.78 678 GLY D O 1
ATOM 7125 N N . LEU D 2 46 ? 121.978 -0.180 49.811 1.00 52.27 679 LEU D N 1
ATOM 7126 C CA . LEU D 2 46 ? 120.876 0.594 49.256 1.00 51.55 679 LEU D CA 1
ATOM 7127 C C . LEU D 2 46 ? 119.541 -0.124 49.459 1.00 52.88 679 LEU D C 1
ATOM 7128 O O . LEU D 2 46 ? 119.440 -1.334 49.234 1.00 56.32 679 LEU D O 1
ATOM 7133 N N . LYS D 2 47 ? 118.516 0.628 49.880 1.00 48.65 680 LYS D N 1
ATOM 7134 C CA . LYS D 2 47 ? 117.165 0.106 50.082 1.00 48.48 680 LYS D CA 1
ATOM 7135 C C . LYS D 2 47 ? 116.149 0.993 49.378 1.00 50.75 680 LYS D C 1
ATOM 7136 O O . LYS D 2 47 ? 116.168 2.218 49.535 1.00 52.35 680 LYS D O 1
ATOM 7142 N N . ARG D 2 48 ? 115.254 0.368 48.621 1.00 53.06 681 ARG D N 1
ATOM 7143 C CA . ARG D 2 48 ? 114.154 1.053 47.952 1.00 54.07 681 ARG D CA 1
ATOM 7144 C C . ARG D 2 48 ? 112.910 0.855 48.815 1.00 53.59 681 ARG D C 1
ATOM 7145 O O . ARG D 2 48 ? 112.384 -0.259 48.905 1.00 48.11 681 ARG D O 1
ATOM 7153 N N . LEU D 2 49 ? 112.452 1.925 49.463 1.00 50.74 682 LEU D N 1
ATOM 7154 C CA . LEU D 2 49 ? 111.442 1.820 50.505 1.00 50.29 682 LEU D CA 1
ATOM 7155 C C . LEU D 2 49 ? 110.172 2.583 50.145 1.00 53.75 682 LEU D C 1
ATOM 7156 O O . LEU D 2 49 ? 110.166 3.473 49.289 1.00 56.00 682 LEU D O 1
ATOM 7161 N N . SER D 2 50 ? 109.084 2.205 50.814 1.00 53.69 683 SER D N 1
ATOM 7162 C CA . SER D 2 50 ? 107.824 2.936 50.770 1.00 53.75 683 SER D CA 1
ATOM 7163 C C . SER D 2 50 ? 107.730 3.841 51.993 1.00 55.63 683 SER D C 1
ATOM 7164 O O . SER D 2 50 ? 107.929 3.384 53.125 1.00 54.31 683 SER D O 1
ATOM 7167 N N . LEU D 2 51 ? 107.434 5.125 51.762 1.00 58.20 684 LEU D N 1
ATOM 7168 C CA . LEU D 2 51 ? 107.461 6.094 52.855 1.00 59.71 684 LEU D CA 1
ATOM 7169 C C . LEU D 2 51 ? 106.353 5.831 53.867 1.00 59.08 684 LEU D C 1
ATOM 7170 O O . LEU D 2 51 ? 106.564 5.994 55.076 1.00 59.04 684 LEU D O 1
ATOM 7175 N N . LYS D 2 52 ? 105.165 5.432 53.395 1.00 56.22 685 LYS D N 1
ATOM 7176 C CA . LYS D 2 52 ? 104.067 5.127 54.309 1.00 59.57 685 LYS D CA 1
ATOM 7177 C C . LYS D 2 52 ? 104.493 4.128 55.380 1.00 60.11 685 LYS D C 1
ATOM 7178 O O . LYS D 2 52 ? 104.094 4.248 56.544 1.00 67.40 685 LYS D O 1
ATOM 7184 N N . TYR D 2 53 ? 105.313 3.139 55.011 1.00 52.80 686 TYR D N 1
ATOM 7185 C CA . TYR D 2 53 ? 105.589 2.009 55.884 1.00 53.76 686 TYR D CA 1
ATOM 7186 C C . TYR D 2 53 ? 107.022 1.927 56.390 1.00 55.90 686 TYR D C 1
ATOM 7187 O O . TYR D 2 53 ? 107.295 1.096 57.262 1.00 59.17 686 TYR D O 1
ATOM 7196 N N . ALA D 2 54 ? 107.941 2.752 55.883 1.00 51.94 687 ALA D N 1
ATOM 7197 C CA . ALA D 2 54 ? 109.332 2.639 56.312 1.00 53.41 687 ALA D CA 1
ATOM 7198 C C . ALA D 2 54 ? 109.519 3.027 57.776 1.00 57.02 687 ALA D C 1
ATOM 7199 O O . ALA D 2 54 ? 110.444 2.531 58.430 1.00 56.44 687 ALA D O 1
ATOM 7201 N N . GLU D 2 55 ? 108.666 3.912 58.301 1.00 59.52 688 GLU D N 1
ATOM 7202 C CA . GLU D 2 55 ? 108.782 4.404 59.678 1.00 58.79 688 GLU D CA 1
ATOM 7203 C C . GLU D 2 55 ? 110.107 5.132 59.892 1.00 58.37 688 GLU D C 1
ATOM 7204 O O . GLU D 2 55 ? 110.720 5.044 60.958 1.00 62.64 688 GLU D O 1
ATOM 7206 N N . LEU D 2 56 ? 110.555 5.856 58.868 1.00 53.52 689 LEU D N 1
ATOM 7207 C CA . LEU D 2 56 ? 111.809 6.590 58.972 1.00 59.82 689 LEU D CA 1
ATOM 7208 C C . LEU D 2 56 ? 111.670 7.728 59.972 1.00 64.73 689 LEU D C 1
ATOM 7209 O O . LEU D 2 56 ? 110.665 8.444 59.980 1.00 69.43 689 LEU D O 1
ATOM 7214 N N . LYS D 2 57 ? 112.668 7.877 60.826 1.00 61.63 690 LYS D N 1
ATOM 7215 C CA . LYS D 2 57 ? 112.828 9.026 61.694 1.00 63.87 690 LYS D CA 1
ATOM 7216 C C . LYS D 2 57 ? 114.002 9.864 61.209 1.00 68.13 690 LYS D C 1
ATOM 7217 O O . LYS D 2 57 ? 114.969 9.318 60.670 1.00 68.55 690 LYS D O 1
ATOM 7223 N N . PRO D 2 58 ? 113.963 11.185 61.372 1.00 71.55 691 PRO D N 1
ATOM 7224 C CA . PRO D 2 58 ? 115.151 11.982 61.061 1.00 70.22 691 PRO D CA 1
ATOM 7225 C C . PRO D 2 58 ? 116.204 11.784 62.135 1.00 70.18 691 PRO D C 1
ATOM 7226 O O . PRO D 2 58 ? 115.890 11.601 63.313 1.00 72.77 691 PRO D O 1
ATOM 7230 N N . ALA D 2 59 ? 117.463 11.799 61.713 1.00 72.31 692 ALA D N 1
ATOM 7231 C CA . ALA D 2 59 ? 118.573 11.705 62.656 1.00 75.21 692 ALA D CA 1
ATOM 7232 C C . ALA D 2 59 ? 119.016 13.098 63.084 1.00 83.74 692 ALA D C 1
ATOM 7233 O O . ALA D 2 59 ? 118.606 13.593 64.135 1.00 91.93 692 ALA D O 1
#

Foldseek 3Di:
DPQFDFDDDDDDDCLVVLLVQVLVCVVVLFFFEEEAADDDLSQLVSVLSNCVVVNFEEEEAEQALVVLVVSLVSVCVRGVPFAEAEAEDLVRPWDDWFADVVVRDTDHRDPPDDLVNQLSNVLQLVRQQPGGRYYYRYYLCLQFFFADVVQLNVLKDKDFAFDDDADVVVVVSLVLLQADEDQPADDASHWYDDPQWIWHHHSNDQWIKIFGDDGRGRHWIFTAHRPPRHTDDTDRMDMGTGNGRQHAPDDLVVLLVVVVVLLVVLLVVCVVVVNNQLNVLQCVQSVVQSVCCVVRVHGVPCLLSRCSSHVDDPPDAHDGNLVSHPQAYEYEYAQQQSRLVCLQCQLVVFCVGVVVCCVRNNGGPSSSNSGGDHNVRVSVSDSHYYYYYNDHDDVSVVRGPYYRYDNDD/DDWFFWKQFPPLGIWGWHDDDPQWTWTQGPPPGIDTDGNVPRPIGGD/DVQFDFDDDDDDDCLVVLLVQVLVCVVVLFFFEEAAADDDLSQLVSVQSSCVVVNFEEEEAEQALVVLVVSLVSVCNGGVPFAEAEAEDLVRPWDDWFADVVVRDTDHRDDDDDLVNQLRNCLQLVCQVVGGRYYYRYYLCLLFFFAANVQQVVLKDKWFAFDDDADVVVVVSLVLLQADEDQPADDASHKYDDPQWIWHRHSNDQWIKIFGAPRGGGHWIFTAHRPPRHTDGTDRMDMGTGNGRQAAPDDLVVLLVVVVVLLVVLLCVCVVVVNNQLNVLLVVQSVVQSVCCVVRVHGVPSLLSRCSSHVDDPPDAHHGSLVSHPQDYAYEYAQQQSRLVCLQCQLVVVLVRVVNCCVRNNGGPSSSNRGGDHNVRVSVSHSHYYYYYNDHDDVSVVRGPYYRYDNDD/DPWQFWKQFPPQGIWTWHDDDPQWTWTQGPPPGIDTDGNVPRPIGGD

Solvent-accessible surface area: 40080 Å² total; per-residue (Å²): 115,104,40,2,28,29,143,37,80,99,29,77,74,99,14,59,150,3,18,59,11,0,14,67,0,1,149,11,0,0,12,6,0,0,0,46,9,6,82,47,90,18,30,1,5,0,0,0,49,0,0,35,39,28,12,17,0,0,0,0,0,0,18,54,45,119,61,0,43,104,6,0,40,41,0,104,81,13,1,79,98,18,10,16,17,28,2,1,7,12,71,28,111,56,124,33,16,20,23,49,59,77,163,114,83,57,54,121,53,60,97,96,66,73,95,38,6,82,31,28,25,6,10,0,0,64,4,6,49,73,103,106,18,0,0,0,0,0,1,16,13,0,2,34,6,6,0,17,15,64,28,0,162,73,64,62,4,82,0,90,93,53,114,48,43,55,84,84,55,0,23,49,108,0,107,99,5,17,2,55,112,35,37,150,90,32,35,45,11,66,2,61,3,133,59,52,40,0,28,0,8,1,6,16,37,32,34,4,8,57,0,26,10,155,62,78,85,1,98,71,0,0,12,13,28,68,69,33,34,91,68,57,116,83,32,99,23,26,74,0,18,0,15,32,8,30,11,11,106,49,45,56,149,47,3,15,58,88,0,64,140,23,0,119,105,36,7,148,89,1,85,119,136,57,40,81,114,43,0,90,48,0,48,130,78,4,71,136,13,9,86,51,0,141,97,92,46,39,7,94,7,17,26,17,6,4,42,25,11,21,72,47,50,97,47,71,24,10,50,1,0,9,56,4,16,46,78,38,13,1,0,0,0,2,49,0,63,58,0,1,70,55,3,86,39,58,52,67,46,13,82,60,54,7,78,30,2,4,54,61,0,2,30,5,43,2,2,39,16,1,9,1,2,79,16,106,20,0,26,104,74,5,9,0,0,0,0,0,1,48,90,19,12,120,33,2,98,75,62,21,36,55,68,16,126,6,74,102,250,116,102,40,50,54,118,1,58,4,98,96,6,19,88,8,62,2,80,51,41,128,66,37,37,0,9,0,94,0,91,67,94,27,105,20,94,0,0,63,100,43,1,50,30,123,113,84,96,191,37,0,120,24,124,30,79,100,27,77,75,94,14,60,149,4,18,61,13,0,14,65,0,0,142,12,0,1,11,7,0,0,0,45,8,7,82,50,88,18,27,2,6,0,0,0,53,0,0,32,44,29,15,15,0,0,0,0,0,0,16,56,51,118,63,0,39,102,6,0,42,39,0,92,80,13,1,80,92,19,10,18,15,31,3,2,7,14,73,28,106,55,118,29,16,20,19,49,61,77,165,108,89,70,58,121,50,58,98,89,64,73,98,38,4,86,31,29,26,4,11,0,0,57,3,7,42,72,95,103,21,0,0,0,0,0,1,16,13,1,1,32,5,6,0,6,17,157,21,0,157,66,69,58,4,72,0,85,94,50,124,43,37,52,75,82,53,0,26,40,95,0,105,103,5,21,3,61,111,36,46,154,86,36,32,50,10,76,1,65,0,150,53,54,45,0,23,0,9,1,6,15,34,32,34,4,8,50,0,29,7,153,58,77,81,2,101,74,0,0,13,10,29,67,70,33,38,91,70,61,119,80,32,100,21,26,73,0,15,0,13,32,8,29,14,9,108,68,40,60,144,48,2,10,60,76,0,62,142,26,0,122,103,33,8,152,92,1,86,120,135,56,45,76,118,44,0,91,48,0,51,128,45,4,70,147,12,8,84,40,0,142,92,95,43,39,8,88,6,16,26,14,6,3,40,21,10,16,70,49,50,97,45,72,26,9,26,1,0,8,56,5,16,45,146,40,14,0,1,0,1,2,48,0,63,58,0,2,68,50,2,86,37,62,52,67,47,12,84,59,53,6,77,31,2,5,55,59,0,5,25,5,45,1,2,39,16,1,7,2,1,78,16,102,18,1,28,102,74,4,9,0,1,0,1,0,1,50,88,20,10,120,36,2,99,75,60,21,33,55,69,16,126,6,76,98,251,111,105,35,51,53,120,1,58,3,99,96,7,18,74,9,57,2,79,52,41,125,66,40,40,0,11,0,94,1,148,69,92,26,101,20,82,0,0,62,113,45,1,48,30,127,109,87

Secondary structure (DSSP, 8-state):
--S----SPPP-TTHHHHHHHHHHHHHTTBSEEEEES--HHHHHHHHHHHHHHH---EEEEESSHHHHHHHHHHHHHH-TTSEEEEE--GGGTSPPPEEEGGGTEEEPPPSS--HHHHHHHHHHHHHHHH-S-EEEEEEGGGGSB---HHHHHH--EEEETTS---HHHHHHHHHHTTPEE-SS---TTEEEEETTEEEEE-TT-SS-EEEEEETTEEEEEEEE-TTT--EEEE-SEEEEPPS-S---SS-HHHHHHHHHHHHHHHHHHHHHTT-HHHHHHHHHHHHHHHHHHHHHS--TTGGGGHHHHHTPPTTSPPPBGGGGS-TT-EEEEETHHHHHHHHHHHHHHHHHHHHHHHHTTSS-GGGGGS-PPPHHHHHHH-S-EEEEESS--HHHHHH-SEEEE----/--S--EEEETTTEEEEEEEEETTEEEEEETTTEEEEEEHHHH--EE-/--S----SPPP-TTHHHHHHHHHHHHHTTBSEEEEES--HHHHHHHHHHHHHHHT--EEEEESSHHHHHHHHHHHHHH-TTSEEEEE--HHHHS---EEEGGGTEEE---SS--HHHHHHHHHHHHHHHH-S-EEEEEEGGGGSB---HHHHHHS-EEEETTB---HHHHHHHHHHTTPEE-SS---TTEEEEETTEEEEE-TT-SS-EEEEEETTEEEEEEEE-TTT--EEEE-SEEEEPPS-S---SS-HHHHHHHHHHHHHHHHHHHHHTT-HHHHHHHHHHHHHHHHHHHHHS--TTGGGGHHHHHTPPTTSPPPBGGGGS-TT-EEEEESHHHHHHHHHHHHHHHHHHHHHHHHTTSS-GGGGGS-PPPHHHHHHH-S-EEEEESS--HHHHHH-SEEEE----/--SS-EEEETTTEEEEEEEEETTEEEEEETTTEEEEEEHHHH--EE-